Protein 2GX8 (pdb70)

Solvent-accessible surface area: 53024 Å² total; per-residue (Å²): 166,3,51,0,99,82,2,11,68,20,0,46,75,40,0,33,98,116,7,23,70,188,45,27,88,42,2,72,38,14,48,51,9,115,33,99,0,120,36,0,0,0,0,3,35,8,39,57,112,1,0,60,29,0,67,159,57,46,4,31,2,0,0,0,0,36,18,19,34,106,107,112,63,204,46,100,104,66,128,128,80,89,2,83,23,7,49,53,0,99,152,62,99,3,0,0,5,1,0,38,17,1,0,10,8,6,141,23,0,0,3,26,28,0,4,115,40,1,29,16,82,123,50,117,22,0,9,84,55,66,31,40,84,11,17,12,1,0,0,17,0,24,80,114,57,5,79,100,0,34,136,18,0,7,93,7,18,1,0,105,81,64,85,63,7,44,34,12,8,10,5,115,8,29,5,5,50,34,70,149,190,58,78,114,66,122,30,8,8,0,1,2,21,0,30,32,83,50,50,202,120,0,19,160,30,0,56,118,24,14,45,125,180,70,18,34,71,6,5,5,27,9,45,32,114,24,106,59,29,5,13,1,36,5,0,83,6,139,127,94,34,39,0,22,96,0,10,93,56,0,59,152,36,3,114,27,202,9,26,128,50,24,40,150,106,122,59,138,0,103,45,0,0,0,6,4,5,83,0,28,174,37,10,92,51,0,78,172,77,39,2,55,0,0,1,2,1,65,14,134,152,109,31,18,78,62,0,113,155,64,48,3,24,0,0,6,3,15,51,13,3,3,37,38,0,23,128,8,1,45,111,27,0,37,105,70,0,74,76,126,177,40,94,4,76,8,50,14,4,149,55,134,26,34,119,140,151,94,196,109,137,53,2,48,0,98,82,0,11,72,25,0,46,74,42,1,37,100,125,10,23,61,184,56,28,76,47,4,75,36,14,49,48,9,110,39,85,0,140,53,0,0,0,0,4,35,10,50,54,105,1,0,62,20,0,64,148,58,45,1,35,0,0,0,0,0,34,17,18,32,100,114,111,62,212,51,92,94,67,129,121,75,91,3,84,21,6,53,58,0,102,152,66,106,6,0,0,4,1,0,34,17,1,0,9,0,4,126,28,0,0,1,21,38,0,4,129,43,2,38,17,75,122,48,122,26,0,7,78,62,66,43,35,84,29,9,12,3,0,0,12,0,22,82,116,72,8,76,89,0,21,123,16,0,3,91,8,35,0,0,115,48,45,112,81,15,42,23,9,8,7,5,137,11,56,4,23,53,27,52,154,152,151,56,138,36,125,15,10,11,0,1,2,21,0,35,30,89,50,44,191,115,0,35,137,33,0,43,112,26,2,49,100,118,110,22,51,71,7,3,5,30,6,51,39,117,24,130,59,18,0,15,0,15,4,0,83,10,122,107,82,44,31,0,17,103,0,9,90,59,0,42,133,36,3,87,19,166,11,24,127,51,25,35,151,98,124,60,116,0,117,42,0,0,2,4,6,4,86,0,24,169,34,12,102,61,0,73,182,60,44,2,53,0,0,1,4,1,66,17,135,149,116,26,18,79,64,0,114,153,71,45,1,18,0,0,6,3,16,52,10,5,4,37,35,0,25,112,9,0,38,130,44,0,40,131,78,0,84,65,116,145,31,78,12,93,0,25,11,4,151,56,135,28,29,114,139,153,95,197,127,114,68,0,45,0,93,53,0,11,72,19,0,41,68,40,0,32,104,85,8,24,63,180,56,27,90,41,3,74,38,13,56,45,11,112,44,96,0,153,48,0,0,0,0,2,34,12,42,46,111,2,0,57,29,0,74,160,64,47,4,34,0,0,0,0,0,36,16,17,35,105,118,110,64,207,52,85,97,65,130,125,79,92,2,76,21,4,52,58,0,103,154,65,108,6,0,0,2,1,0,39,18,0,0,10,6,6,166,20,0,0,3,22,32,0,4,119,42,2,38,17,79,127,54,105,20,0,7,75,54,51,39,27,101,4,16,12,0,0,0,17,0,22,90,117,58,3,88,92,0,40,129,19,0,7,86,8,22,0,0,97,89,57,110,73,5,50,38,13,8,4,9,121,14,33,5,8,59,6,40,77,170,99,106,120,85,62,113,57,148,26,4,9,0,0,0,25,0,29,35,66,52,54,186,125,0,24,130,29,0,57,111,19,7,54,107,167,112,28,67,71,6,6,6,30,8,56,26,112,16,125,66,28,3,13,0,33,3,0,84,5,133,132,101,38,26,0,22,95,0,8,100,46,0,53,138,24,4,90,21,172,10,27,126,48,23,35,152,100,114,58,120,0,107,38,0,0,1,6,4,4,77,0,13,186,46,8,93,45,0,68,168,54,35,1,47,0,0,1,2,1,55,14,144,158,138,30,16,80,66,0,109,153,62,46,2,15,0,0,6,3,16,56,8,4,4,37,36,1,19,112,12,0,43,146,39,0,44,111,68,0,78,80,124,150,19,80,10,101,1,27,11,6,146,60,133,27,33,113,139,152,102,197

CATH classification: 3.30.70.120

Organism: Bacillus cereus (strain ATCC 14579 / DSM 31 / CCUG 7414 / JCM 2152 / NBRC 15305 / NCIMB 9373 / NCTC 2599 / NRRL B-3711) (NCBI:txid226900)

InterPro domains:
  IPR002678 DUF34/NIF3 [PF01784] (7-369)
  IPR002678 DUF34/NIF3 [PTHR13799] (5-371)
  IPR002678 DUF34/NIF3 [TIGR00486] (6-368)
  IPR015867 Nitrogen regulatory protein PII/ATP phosphoribosyltransferase, C-terminal [G3DSA:3.30.70.120] (133-242)
  IPR017221 DUF34/NIF3, bacteria [PIRSF037489] (7-372)
  IPR036069 DUF34/NIF3 superfamily [SSF102705] (6-372)

B-factor: mean 57.76, std 6.73, range [31.08, 95.23]

Secondary structure (DSSP, 8-state):
--BHHHHHHHHHHHS-GGGS-TT---EEEES-SSSB--EEEEESS--HHHHHHHHHHT--EEEESS-S--SPPS---TTSHHHHHHHHHHHTT-EEEE--HHHHHSTTSHHHHHHHHTT-EEEEEEEEEEEEEEEEEEEEE-HHHHHHHHHHHHHTTTT-BTTEEEEEEEEEEEEEEEE---EEEEEEEEEEEEEGGGHHHHHHHHHHHSSSSS--EEEEEEEEEEEEEEEEEEEEEEEEEEHHHHHHHHHHHTT-S--EEES-TTSEEEEEEEEEEE-GGGHHHHHHTT-SEEEEE---HHHHHHHHHHT-EEEE--GGGGGHHHHHHHHHHHHHHHHTT---EEEE-----------/-BPPBHHHHHHHHHHHS-GGGSPTT---EEEES-SSSB-SEEEEESS--HHHHHHHHHHT--EEEESS-S-SSPPS---TTSHHHHHHHHHHHTT-EEEE--HHHHHSTTSHHHHHHHHHT-EEEEEEEEEEEEEEEEEEEEEEGGGHHHHHHHHHHTT---BTTEEEEEEEEEEEEEEEE---EEEEEEEEEEEEEGGGHHHHHHHHHTT-SSSS--EEEEEEEEEEEEEEEEEEEEEEEEEEHHHHHHHHHHHTT-S--EEES-TTSEEEEEEEEEEE-GGGHHHHHHTT-SEEEEES--HHHHHHHHHHT-EEEE--GGGGGHHHHHHHHHHHHHHHHTTB--EEEE-----------/-BPPBHHHHHHHHTTTS-GGGS-TT---EEEES-SSSB-SEEEEESS--HHHHHHHHHHT--EEEESS-S--SPPS---TTSHHHHHHHHHHHTT-EEEE--HHHHHSTTSHHHHHHHHHT-EEEEEEEEEEEEEEEEEEEEE-HHHHHHHHHHHHHTTTT-BTTEEEEEEEEEEEEEEEE------EEEEEEEEEEEEEGGGHHHHHHHHHHHSS-SS--EEEEEEEEEEEEEEEEEEEEEEEEEEHHHHHHHHHHHHT-S--EEES-TTSEEEEEEEEEEE-GGGHHHHHHTT-SEEEEES--HHHHHHHHHHT-EEEE--GGGGGHHHHHHHHHHHHHHHHTTB--EEEE-----------

Sequence (1084 aa):
IPNGHEIISLFESMYPKHLAMEGDKIGLQIGALNKPVRHVLIALDVTEEVVDEAIQLGANVIIAHHPLIFNPLKAIHTDKAYGKIIEKCIKNDIAIYAAHTNVDVAKGGVNDLLAEALGLQNTEVLAPTYAEEMKKVVVFVPVTHAEEVRKALGDAGAGHIGNYSHCTFSSEGTGTFVPQQLERVEEVRIETIIPASLQRKVIKAMVTAHPYEEVAYDVYPLDNKGETLGLGKIGYLQEEMTLGQFAEHVKQSLDVKGARVVGKLDDKVRKVAVLGGDGNKYINQAKFKGADVYVTGDMYYYHVAHDAMMLGLNIVDPGHNVEKVMKQGVQKQLQEKVDAKKLNVHIHASQLHTDPFIFVSKIPNGHEIISLFESMYPKHLAMEGDKIGLQIGALNKPVRHVLIALDVTEEVVDEAIQLGANVIIAHHPLIFNPLKAIHTDKAYGKIIEKCIKNDIAIYAAHTNVDVAKGGVNDLLAEALGLQNTEVLAPTYAEEMKKVVVFVPVTHAEEVRKALGDAGAGHIGNYSHCTFSSEGTGTFVPQQLERVEEVRIETIIPASLQRKVIKAMVTAHPYEEVAYDVYPLDNKGETLGLGKIGYLQEEMTLGQFAEHVKQSLDVKGARVVGKLDDKVRKVAVLGGDGNKYINQAKFKGADVYVTGDMYYHVAHDAMMLGLNIVDPGHNVEKVMKQGVQKQLQEKVDAKKLNVHIHASQLHTDPFIFVSKIPNGHEIISLFESMYPKHLAMEGDKIGLQIGALNKPVRHVLIALDVTEEVVDEAIQLGANVIIAHHPLIFNPLKAIHTDKAYGKIIEKCIKNDIAIYAAHTNVDVAKGGVNDLLAEALGLQNTEVLAPTYAEEMKKVVVFVPVTHAEEVRKALGDAGAGHIGNYSHCTFSSEGTGTFVPQEGGQLERVEEVRIETIIPASLQRKVIKAMVTAHPYEEVAYDVYPLDNKGETLGLGKIGYLQEEMTLGQFAEHVKQSLDVKGARVVGKLDDKVRKVAVLGGDGNKYINQAKFKGADVYVTGDMYYHVAHDAMMLGLNIVDPGHNVEKVMKQGVQKQLQEKVDAKKLNVHIHASQLHTDPFIFV

Nearest PDB structures (foldseek):
  2gx8-assembly1_C-2  TM=9.560E-01  e=1.468E-71  Bacillus cereus ATCC 14579
  2gx8-assembly1_B  TM=9.735E-01  e=1.212E-69  Bacillus cereus ATCC 14579
  3lnl-assembly1_B  TM=8.698E-01  e=2.990E-38  Staphylococcus aureus subsp. aureus N315
  2nyd-assembly1_B-3  TM=8.593E-01  e=2.059E-35  Staphylococcus aureus subsp. aureus N315
  2nyd-assembly1_A-3  TM=8.831E-01  e=3.941E-31  Staphylococcus aureus subsp. aureus N315

Foldseek 3Di:
DDWLVVLVVLLCVQQPPVQDDDLFDFFWDDADGRDDFFEEEEEAAQALVSVVVCVVVVGQEYEYQDDLCGDPDPDQDCVDRSSVSVVVNVVVNRIYGYRYCSLQWGPLHLQNLLCVLLVFPPKDALDWDDWFWKKKKKWKAAPVQPVLLLVLLFVLPWQPDDPDTSDKDKDWDKDWDDVCVIDIDIIIIIMTMDTPVSVVSNVVSNCVSGPDVDIDMDIGTDPDTHDTIDFWIKGWDPDKDFLLVSLVSSCVSLVFPDKDKQDDSGDIATMEIEGAADDLVRLPSCVVVPGQEYEYEPHDDVSSVVSVVSNYMYIHRHNLSSLSNQVSSQVVSVVSCVVVVHNHHYHGDPDRDGPDDDD/DAFDFQVVLVVLLCVQLPPVQDDVLFDFFWDDADRRGTFFAEEEEADQFQVLLVVCLVVVGQEYEYADDLPNPPDPDQDCVDRSSVSRVSNHVSNRIYGYRYVSQQWGDLHLQVLLCVLLVFDPKDALFFDDWFWKKKKKWKAAPVCPVVLLCLLQVLFWADDPPDTSDKDKDWDWDWDDPCPTDIGTIIIIITMDGVVSVVVSVCSNLVSGDVNVIDMDIGTDPDIHGTIDGWMKGWDPDKDFQLVSLVSSCVSLVFDDKDKQDDRRHIFTIEIEGAADCLVRLVSCVVVPGQEYEYAPDDDVSSVVNVVSNYMYIYRHNQSSLSRQVSSQVSSVVSCVVVPHNHHYHGDPDRPGPDDDD/DAQDWQVVLVVLLCVQQPPVQDDDLFDFFWDAADGGGGFQEEEEEADQFQVLLVVCVVVVGQEYEYAHDLCRDPDPDQDCVDRSSVSNVSNHVVRHIYTYRYSSQQWTDLHLQNLLCVLLQFPPKDALDFDDWFWKKKKKWKAAPVLVVLLLVLLQVLFWQDADPDTSDKDKDKDKDWDQDDDCNDIDMDIIIIMMTMDGPVSVVSNVVSNCVSGPDVDTDMDIGTDPDTGRTIDFWMKGWHPDKDFQLVSLVSSCVSLVAPDKDKQDDRGHIFTMEIEGAADDLPRLVSCVVVPGQEYEYADHDPVSSVVNVVSNYMYIHRHNQSSLSRQVSSQVVSVVSCVVVVHNHHYYRDPDRDGPDDDD

Radius of gyration: 35.34 Å; Cα contacts (8 Å, |Δi|>4): 2425; chains: 3; bounding box: 93×85×85 Å

Structure (mmCIF, N/CA/C/O backbone):
data_2GX8
#
_entry.id   2GX8
#
_cell.length_a   95.036
_cell.length_b   95.036
_cell.length_c   260.732
_cell.angle_alpha   90.00
_cell.angle_beta   90.00
_cell.angle_gamma   120.00
#
_symmetry.space_group_name_H-M   'P 32 2 1'
#
loop_
_entity.id
_entity.type
_entity.pdbx_description
1 polymer 'NIF3-related protein'
2 non-polymer 'ZINC ION'
3 non-polymer '4-(2-HYDROXYETHYL)-1-PIPERAZINE ETHANESULFONIC ACID'
4 non-polymer 2-AMINO-2-HYDROXYMETHYL-PROPANE-1,3-DIOL
5 water water
#
loop_
_atom_site.group_PDB
_atom_site.id
_atom_site.type_symbol
_atom_site.label_atom_id
_atom_site.label_alt_id
_atom_site.label_comp_id
_atom_site.label_asym_id
_atom_site.label_entity_id
_atom_site.label_seq_id
_atom_site.pdbx_PDB_ins_code
_atom_site.Cartn_x
_atom_site.Cartn_y
_atom_site.Cartn_z
_atom_site.occupancy
_atom_site.B_iso_or_equiv
_atom_site.auth_seq_id
_atom_site.auth_comp_id
_atom_site.auth_asym_id
_atom_site.auth_atom_id
_atom_site.pdbx_PDB_model_num
ATOM 1 N N . ILE A 1 28 ? 36.950 10.005 -0.661 1.00 61.20 4 ILE A N 1
ATOM 2 C CA . ILE A 1 28 ? 36.765 10.648 0.680 1.00 62.13 4 ILE A CA 1
ATOM 3 C C . ILE A 1 28 ? 35.415 10.223 1.274 1.00 61.29 4 ILE A C 1
ATOM 4 O O . ILE A 1 28 ? 34.364 10.703 0.848 1.00 61.51 4 ILE A O 1
ATOM 9 N N . PRO A 1 29 ? 35.447 9.320 2.268 1.00 60.85 5 PRO A N 1
ATOM 10 C CA . PRO A 1 29 ? 34.251 8.754 2.913 1.00 60.57 5 PRO A CA 1
ATOM 11 C C . PRO A 1 29 ? 33.625 9.544 4.077 1.00 59.71 5 PRO A C 1
ATOM 12 O O . PRO A 1 29 ? 34.196 10.533 4.557 1.00 58.67 5 PRO A O 1
ATOM 16 N N . ASN A 1 30 ? 32.444 9.067 4.485 1.00 59.41 6 ASN A N 1
ATOM 17 C CA . ASN A 1 30 ? 31.654 9.534 5.628 1.00 59.43 6 ASN A CA 1
ATOM 18 C C . ASN A 1 30 ? 32.104 8.880 6.879 1.00 58.82 6 ASN A C 1
ATOM 19 O O . ASN A 1 30 ? 32.752 7.845 6.835 1.00 59.01 6 ASN A O 1
ATOM 24 N N . GLY A 1 31 ? 31.673 9.431 8.004 1.00 58.56 7 GLY A N 1
ATOM 25 C CA . GLY A 1 31 ? 31.923 8.798 9.285 1.00 57.99 7 GLY A CA 1
ATOM 26 C C . GLY A 1 31 ? 31.092 7.527 9.301 1.00 58.35 7 GLY A C 1
ATOM 27 O O . GLY A 1 31 ? 31.555 6.484 9.791 1.00 58.37 7 GLY A O 1
ATOM 28 N N . HIS A 1 32 ? 29.877 7.613 8.739 1.00 57.67 8 HIS A N 1
ATOM 29 C CA . HIS A 1 32 ? 28.973 6.476 8.663 1.00 57.93 8 HIS A CA 1
ATOM 30 C C . HIS A 1 32 ? 29.591 5.252 8.004 1.00 59.16 8 HIS A C 1
ATOM 31 O O . HIS A 1 32 ? 29.487 4.152 8.563 1.00 58.97 8 HIS A O 1
ATOM 38 N N . GLU A 1 33 ? 30.235 5.427 6.841 1.00 59.35 9 GLU A N 1
ATOM 39 C CA . GLU A 1 33 ? 30.870 4.277 6.199 1.00 59.56 9 GLU A CA 1
ATOM 40 C C . GLU A 1 33 ? 32.029 3.729 7.023 1.00 59.14 9 GLU A C 1
ATOM 41 O O . GLU A 1 33 ? 32.102 2.528 7.201 1.00 59.90 9 GLU A O 1
ATOM 47 N N . ILE A 1 34 ? 32.871 4.596 7.590 1.00 59.18 10 ILE A N 1
ATOM 48 C CA . ILE A 1 34 ? 33.968 4.150 8.468 1.00 58.32 10 ILE A CA 1
ATOM 49 C C . ILE A 1 34 ? 33.437 3.463 9.742 1.00 58.16 10 ILE A C 1
ATOM 50 O O . ILE A 1 34 ? 33.991 2.470 10.199 1.00 58.03 10 ILE A O 1
ATOM 55 N N . ILE A 1 35 ? 32.370 3.984 10.329 1.00 57.42 11 ILE A N 1
ATOM 56 C CA . ILE A 1 35 ? 31.820 3.329 11.518 1.00 57.18 11 ILE A CA 1
ATOM 57 C C . ILE A 1 35 ? 31.077 2.022 11.211 1.00 56.64 11 ILE A C 1
ATOM 58 O O . ILE A 1 35 ? 31.038 1.106 12.028 1.00 56.46 11 ILE A O 1
ATOM 63 N N . SER A 1 36 ? 30.603 1.896 9.984 1.00 56.04 12 SER A N 1
ATOM 64 C CA . SER A 1 36 ? 29.969 0.677 9.553 1.00 56.57 12 SER A CA 1
ATOM 65 C C . SER A 1 36 ? 30.988 -0.460 9.478 1.00 56.68 12 SER A C 1
ATOM 66 O O . SER A 1 36 ? 30.681 -1.612 9.812 1.00 58.16 12 SER A O 1
ATOM 69 N N . LEU A 1 37 ? 32.190 -0.127 9.019 1.00 56.04 13 LEU A N 1
ATOM 70 C CA . LEU A 1 37 ? 33.279 -1.083 8.892 1.00 55.76 13 LEU A CA 1
ATOM 71 C C . LEU A 1 37 ? 33.782 -1.477 10.255 1.00 55.96 13 LEU A C 1
ATOM 72 O O . LEU A 1 37 ? 34.128 -2.629 10.479 1.00 56.49 13 LEU A O 1
ATOM 77 N N . PHE A 1 38 ? 33.827 -0.506 11.165 1.00 55.69 14 PHE A N 1
ATOM 78 C CA . PHE A 1 38 ? 34.235 -0.763 12.529 1.00 54.15 14 PHE A CA 1
ATOM 79 C C . PHE A 1 38 ? 33.263 -1.708 13.207 1.00 54.68 14 PHE A C 1
ATOM 80 O O . PHE A 1 38 ? 33.682 -2.623 13.920 1.00 54.45 14 PHE A O 1
ATOM 88 N N . GLU A 1 39 ? 31.968 -1.478 12.987 1.00 54.87 15 GLU A N 1
ATOM 89 C CA . GLU A 1 39 ? 30.925 -2.290 13.610 1.00 55.97 15 GLU A CA 1
ATOM 90 C C . GLU A 1 39 ? 30.823 -3.699 13.069 1.00 57.13 15 GLU A C 1
ATOM 91 O O . GLU A 1 39 ? 30.397 -4.589 13.796 1.00 58.27 15 GLU A O 1
ATOM 97 N N . SER A 1 40 ? 31.211 -3.926 11.812 1.00 57.66 16 SER A N 1
ATOM 98 C CA . SER A 1 40 ? 31.199 -5.285 11.299 1.00 57.59 16 SER A CA 1
ATOM 99 C C . SER A 1 40 ? 32.208 -6.119 12.125 1.00 57.44 16 SER A C 1
ATOM 100 O O . SER A 1 40 ? 32.045 -7.329 12.257 1.00 57.52 16 SER A O 1
ATOM 103 N N . MET A 1 41 ? 33.229 -5.461 12.682 1.00 55.90 17 MET A N 1
ATOM 104 C CA . MET A 1 41 ? 34.228 -6.115 13.541 1.00 56.76 17 MET A CA 1
ATOM 105 C C . MET A 1 41 ? 33.837 -6.082 15.017 1.00 57.42 17 MET A C 1
ATOM 106 O O . MET A 1 41 ? 34.162 -7.018 15.760 1.00 57.78 17 MET A O 1
ATOM 111 N N . TYR A 1 42 ? 33.182 -4.990 15.438 1.00 57.47 18 TYR A N 1
ATOM 112 C CA . TYR A 1 42 ? 32.722 -4.792 16.836 1.00 56.84 18 TYR A CA 1
ATOM 113 C C . TYR A 1 42 ? 31.222 -4.474 16.970 1.00 57.24 18 TYR A C 1
ATOM 114 O O . TYR A 1 42 ? 30.871 -3.362 17.378 1.00 57.19 18 TYR A O 1
ATOM 123 N N . PRO A 1 43 ? 30.341 -5.459 16.670 1.00 56.99 19 PRO A N 1
ATOM 124 C CA . PRO A 1 43 ? 28.875 -5.253 16.654 1.00 57.59 19 PRO A CA 1
ATOM 125 C C . PRO A 1 43 ? 28.300 -4.671 17.962 1.00 59.18 19 PRO A C 1
ATOM 126 O O . PRO A 1 43 ? 28.836 -4.950 19.048 1.00 59.35 19 PRO A O 1
ATOM 130 N N . LYS A 1 44 ? 27.223 -3.883 17.858 1.00 60.05 20 LYS A N 1
ATOM 131 C CA . LYS A 1 44 ? 26.659 -3.217 19.037 1.00 61.26 20 LYS A CA 1
ATOM 132 C C . LYS A 1 44 ? 25.961 -4.162 20.002 1.00 60.31 20 LYS A C 1
ATOM 133 O O . LYS A 1 44 ? 25.971 -3.919 21.198 1.00 60.04 20 LYS A O 1
ATOM 139 N N . HIS A 1 45 ? 25.418 -5.258 19.490 1.00 60.24 21 HIS A N 1
ATOM 140 C CA . HIS A 1 45 ? 24.734 -6.256 20.320 1.00 60.94 21 HIS A CA 1
ATOM 141 C C . HIS A 1 45 ? 25.652 -7.018 21.286 1.00 60.29 21 HIS A C 1
ATOM 142 O O . HIS A 1 45 ? 25.157 -7.705 22.187 1.00 59.77 21 HIS A O 1
ATOM 149 N N . LEU A 1 46 ? 26.971 -6.945 21.060 1.00 59.38 22 LEU A N 1
ATOM 150 C CA . LEU A 1 46 ? 27.966 -7.614 21.936 1.00 58.53 22 LEU A CA 1
ATOM 151 C C . LEU A 1 46 ? 28.064 -6.979 23.319 1.00 58.89 22 LEU A C 1
ATOM 152 O O . LEU A 1 46 ? 28.339 -7.672 24.301 1.00 57.08 22 LEU A O 1
ATOM 157 N N . ALA A 1 47 ? 27.796 -5.670 23.371 1.00 60.44 23 ALA A N 1
ATOM 158 C CA . ALA A 1 47 ? 27.831 -4.852 24.596 1.00 61.62 23 ALA A CA 1
ATOM 159 C C . ALA A 1 47 ? 26.890 -5.330 25.718 1.00 62.29 23 ALA A C 1
ATOM 160 O O . ALA A 1 47 ? 25.829 -5.907 25.457 1.00 61.70 23 ALA A O 1
ATOM 162 N N . MET A 1 48 ? 27.306 -5.090 26.962 1.00 63.65 24 MET A N 1
ATOM 163 C CA . MET A 1 48 ? 26.570 -5.509 28.146 1.00 66.10 24 MET A CA 1
ATOM 164 C C . MET A 1 48 ? 25.346 -4.625 28.396 1.00 67.20 24 MET A C 1
ATOM 165 O O . MET A 1 48 ? 25.151 -3.587 27.738 1.00 66.75 24 MET A O 1
ATOM 170 N N . GLU A 1 49 ? 24.559 -5.049 29.386 1.00 68.89 25 GLU A N 1
ATOM 171 C CA . GLU A 1 49 ? 23.287 -4.431 29.798 1.00 70.89 25 GLU A CA 1
ATOM 172 C C . GLU A 1 49 ? 23.124 -2.908 29.655 1.00 70.84 25 GLU A C 1
ATOM 173 O O . GLU A 1 49 ? 22.403 -2.437 28.766 1.00 72.20 25 GLU A O 1
ATOM 179 N N . GLY A 1 50 ? 23.773 -2.143 30.527 1.00 69.77 26 GLY A N 1
ATOM 180 C CA . GLY A 1 50 ? 23.610 -0.704 30.494 1.00 68.76 26 GLY A CA 1
ATOM 181 C C . GLY A 1 50 ? 24.838 -0.002 29.982 1.00 69.04 26 GLY A C 1
ATOM 182 O O . GLY A 1 50 ? 25.270 0.996 30.563 1.00 69.75 26 GLY A O 1
ATOM 183 N N . ASP A 1 51 ? 25.408 -0.510 28.895 1.00 67.47 27 ASP A N 1
ATOM 184 C CA . ASP A 1 51 ? 26.606 0.110 28.372 1.00 67.08 27 ASP A CA 1
ATOM 185 C C . ASP A 1 51 ? 26.214 1.327 27.523 1.00 66.38 27 ASP A C 1
ATOM 186 O O . ASP A 1 51 ? 25.111 1.369 26.953 1.00 64.44 27 ASP A O 1
ATOM 191 N N . LYS A 1 52 ? 27.119 2.312 27.474 1.00 64.31 28 LYS A N 1
ATOM 192 C CA . LYS A 1 52 ? 26.874 3.564 26.759 1.00 63.84 28 LYS A CA 1
ATOM 193 C C . LYS A 1 52 ? 27.799 3.608 25.566 1.00 63.30 28 LYS A C 1
ATOM 194 O O . LYS A 1 52 ? 28.953 3.999 25.679 1.00 62.70 28 LYS A O 1
ATOM 200 N N . ILE A 1 53 ? 27.285 3.171 24.425 1.00 62.91 29 ILE A N 1
ATOM 201 C CA . ILE A 1 53 ? 28.066 3.089 23.204 1.00 62.14 29 ILE A CA 1
ATOM 202 C C . ILE A 1 53 ? 27.449 3.870 22.051 1.00 60.49 29 ILE A C 1
ATOM 203 O O . ILE A 1 53 ? 26.362 4.433 22.183 1.00 59.17 29 ILE A O 1
ATOM 208 N N . GLY A 1 54 ? 28.159 3.892 20.924 1.00 57.90 30 GLY A N 1
ATOM 209 C CA . GLY A 1 54 ? 27.682 4.597 19.760 1.00 55.70 30 GLY A CA 1
ATOM 210 C C . GLY A 1 54 ? 28.147 6.023 19.729 1.00 55.79 30 GLY A C 1
ATOM 211 O O . GLY A 1 54 ? 29.042 6.413 20.494 1.00 53.86 30 GLY A O 1
ATOM 212 N N . LEU A 1 55 ? 27.534 6.801 18.842 1.00 56.78 31 LEU A N 1
ATOM 213 C CA . LEU A 1 55 ? 27.895 8.204 18.651 1.00 58.66 31 LEU A CA 1
ATOM 214 C C . LEU A 1 55 ? 27.519 9.030 19.863 1.00 59.07 31 LEU A C 1
ATOM 215 O O . LEU A 1 55 ? 26.336 9.213 20.155 1.00 58.24 31 LEU A O 1
ATOM 220 N N . GLN A 1 56 ? 28.513 9.577 20.542 1.00 59.30 32 GLN A N 1
ATOM 221 C CA . GLN A 1 56 ? 28.205 10.341 21.727 1.00 61.20 32 GLN A CA 1
ATOM 222 C C . GLN A 1 56 ? 28.078 11.837 21.537 1.00 60.84 32 GLN A C 1
ATOM 223 O O . GLN A 1 56 ? 27.190 12.465 22.124 1.00 63.39 32 GLN A O 1
ATOM 229 N N . ILE A 1 57 ? 28.924 12.394 20.694 1.00 59.05 33 ILE A N 1
ATOM 230 C CA . ILE A 1 57 ? 28.928 13.832 20.421 1.00 58.15 33 ILE A CA 1
ATOM 231 C C . ILE A 1 57 ? 29.182 14.024 18.937 1.00 57.31 33 ILE A C 1
ATOM 232 O O . ILE A 1 57 ? 29.959 13.286 18.381 1.00 57.31 33 ILE A O 1
ATOM 237 N N . GLY A 1 58 ? 28.495 14.964 18.291 1.00 56.05 34 GLY A N 1
ATOM 238 C CA . GLY A 1 58 ? 28.745 15.241 16.895 1.00 56.15 34 GLY A CA 1
ATOM 239 C C . GLY A 1 58 ? 27.850 14.542 15.914 1.00 57.51 34 GLY A C 1
ATOM 240 O O . GLY A 1 58 ? 26.815 13.991 16.285 1.00 58.44 34 GLY A O 1
ATOM 241 N N . ALA A 1 59 ? 28.269 14.576 14.651 1.00 57.68 35 ALA A N 1
ATOM 242 C CA . ALA A 1 59 ? 27.534 14.022 13.521 1.00 56.41 35 ALA A CA 1
ATOM 243 C C . ALA A 1 59 ? 28.452 13.150 12.684 1.00 57.66 35 ALA A C 1
ATOM 244 O O . ALA A 1 59 ? 29.650 13.363 12.670 1.00 57.87 35 ALA A O 1
ATOM 246 N N . LEU A 1 60 ? 27.909 12.159 11.981 1.00 58.63 36 LEU A N 1
ATOM 247 C CA . LEU A 1 60 ? 28.762 11.298 11.167 1.00 59.24 36 LEU A CA 1
ATOM 248 C C . LEU A 1 60 ? 28.608 11.476 9.660 1.00 59.90 36 LEU A C 1
ATOM 249 O O . LEU A 1 60 ? 29.360 10.896 8.884 1.00 60.25 36 LEU A O 1
ATOM 254 N N . ASN A 1 61 ? 27.631 12.276 9.251 1.00 60.70 37 ASN A N 1
ATOM 255 C CA . ASN A 1 61 ? 27.421 12.577 7.845 1.00 61.14 37 ASN A CA 1
ATOM 256 C C . ASN A 1 61 ? 28.254 13.793 7.425 1.00 61.25 37 ASN A C 1
ATOM 257 O O . ASN A 1 61 ? 27.740 14.833 6.999 1.00 61.50 37 ASN A O 1
ATOM 262 N N . LYS A 1 62 ? 29.564 13.624 7.558 1.00 60.81 38 LYS A N 1
ATOM 263 C CA . LYS A 1 62 ? 30.551 14.654 7.306 1.00 60.58 38 LYS A CA 1
ATOM 264 C C . LYS A 1 62 ? 31.708 13.913 6.661 1.00 60.36 38 LYS A C 1
ATOM 265 O O . LYS A 1 62 ? 31.952 12.740 6.990 1.00 59.94 38 LYS A O 1
ATOM 271 N N . PRO A 1 63 ? 32.388 14.554 5.693 1.00 60.14 39 PRO A N 1
ATOM 272 C CA . PRO A 1 63 ? 33.563 13.916 5.091 1.00 59.35 39 PRO A CA 1
ATOM 273 C C . PRO A 1 63 ? 34.597 13.686 6.194 1.00 59.28 39 PRO A C 1
ATOM 274 O O . PRO A 1 63 ? 34.733 14.539 7.091 1.00 59.02 39 PRO A O 1
ATOM 278 N N . VAL A 1 64 ? 35.267 12.530 6.173 1.00 58.49 40 VAL A N 1
ATOM 279 C CA . VAL A 1 64 ? 36.267 12.197 7.200 1.00 58.16 40 VAL A CA 1
ATOM 280 C C . VAL A 1 64 ? 37.584 11.712 6.620 1.00 58.99 40 VAL A C 1
ATOM 281 O O . VAL A 1 64 ? 37.632 10.710 5.933 1.00 59.18 40 VAL A O 1
ATOM 285 N N . ARG A 1 65 ? 38.655 12.430 6.918 1.00 59.79 41 ARG A N 1
ATOM 286 C CA . ARG A 1 65 ? 39.970 12.092 6.404 1.00 60.41 41 ARG A CA 1
ATOM 287 C C . ARG A 1 65 ? 40.848 11.358 7.433 1.00 59.46 41 ARG A C 1
ATOM 288 O O . ARG A 1 65 ? 41.625 10.486 7.061 1.00 59.83 41 ARG A O 1
ATOM 296 N N . HIS A 1 66 ? 40.701 11.685 8.717 1.00 58.76 42 HIS A N 1
ATOM 297 C CA . HIS A 1 66 ? 41.530 11.079 9.760 1.00 57.67 42 HIS A CA 1
ATOM 298 C C . HIS A 1 66 ? 40.723 10.618 10.944 1.00 57.10 42 HIS A C 1
ATOM 299 O O . HIS A 1 66 ? 39.792 11.305 11.397 1.00 57.32 42 HIS A O 1
ATOM 306 N N . VAL A 1 67 ? 41.095 9.463 11.477 1.00 55.90 43 VAL A N 1
ATOM 307 C CA . VAL A 1 67 ? 40.371 8.913 12.627 1.00 54.65 43 VAL A CA 1
ATOM 308 C C . VAL A 1 67 ? 41.373 8.630 13.730 1.00 53.79 43 VAL A C 1
ATOM 309 O O . VAL A 1 67 ? 42.449 8.091 13.466 1.00 53.94 43 VAL A O 1
ATOM 313 N N . LEU A 1 68 ? 41.012 9.008 14.956 1.00 52.78 44 LEU A N 1
ATOM 314 C CA . LEU A 1 68 ? 41.858 8.803 16.120 1.00 51.89 44 LEU A CA 1
ATOM 315 C C . LEU A 1 68 ? 41.260 7.741 17.043 1.00 53.04 44 LEU A C 1
ATOM 316 O O . LEU A 1 68 ? 40.086 7.826 17.406 1.00 53.38 44 LEU A O 1
ATOM 321 N N . ILE A 1 69 ? 42.043 6.715 17.385 1.00 54.08 45 ILE A N 1
ATOM 322 C CA . ILE A 1 69 ? 41.563 5.677 18.316 1.00 52.96 45 ILE A CA 1
ATOM 323 C C . ILE A 1 69 ? 42.144 6.019 19.670 1.00 53.80 45 ILE A C 1
ATOM 324 O O . ILE A 1 69 ? 43.365 6.271 19.805 1.00 53.81 45 ILE A O 1
ATOM 329 N N . ALA A 1 70 ? 41.289 6.002 20.679 1.00 51.77 46 ALA A N 1
ATOM 330 C CA . ALA A 1 70 ? 41.715 6.358 22.022 1.00 52.32 46 ALA A CA 1
ATOM 331 C C . ALA A 1 70 ? 41.123 5.422 23.066 1.00 51.55 46 ALA A C 1
ATOM 332 O O . ALA A 1 70 ? 40.234 4.637 22.785 1.00 49.81 46 ALA A O 1
ATOM 334 N N . LEU A 1 71 ? 41.679 5.490 24.262 1.00 52.33 47 LEU A N 1
ATOM 335 C CA . LEU A 1 71 ? 41.159 4.754 25.396 1.00 52.20 47 LEU A CA 1
ATOM 336 C C . LEU A 1 71 ? 40.226 5.747 26.113 1.00 52.05 47 LEU A C 1
ATOM 337 O O . LEU A 1 71 ? 39.006 5.584 26.078 1.00 51.78 47 LEU A O 1
ATOM 342 N N . ASP A 1 72 ? 40.799 6.800 26.695 1.00 52.13 48 ASP A N 1
ATOM 343 C CA . ASP A 1 72 ? 40.056 7.847 27.378 1.00 53.05 48 ASP A CA 1
ATOM 344 C C . ASP A 1 72 ? 40.158 9.116 26.564 1.00 54.44 48 ASP A C 1
ATOM 345 O O . ASP A 1 72 ? 41.266 9.478 26.113 1.00 56.24 48 ASP A O 1
ATOM 350 N N . VAL A 1 73 ? 39.046 9.821 26.419 1.00 54.90 49 VAL A N 1
ATOM 351 C CA . VAL A 1 73 ? 39.003 11.094 25.704 1.00 55.99 49 VAL A CA 1
ATOM 352 C C . VAL A 1 73 ? 39.322 12.199 26.713 1.00 56.81 49 VAL A C 1
ATOM 353 O O . VAL A 1 73 ? 38.434 12.742 27.361 1.00 56.76 49 VAL A O 1
ATOM 357 N N . THR A 1 74 ? 40.606 12.486 26.884 1.00 56.34 50 THR A N 1
ATOM 358 C CA . THR A 1 74 ? 41.052 13.524 27.793 1.00 56.44 50 THR A CA 1
ATOM 359 C C . THR A 1 74 ? 41.203 14.782 26.951 1.00 57.10 50 THR A C 1
ATOM 360 O O . THR A 1 74 ? 41.207 14.685 25.730 1.00 57.21 50 THR A O 1
ATOM 364 N N . GLU A 1 75 ? 41.359 15.950 27.569 1.00 58.41 51 GLU A N 1
ATOM 365 C CA . GLU A 1 75 ? 41.504 17.180 26.778 1.00 60.48 51 GLU A CA 1
ATOM 366 C C . GLU A 1 75 ? 42.764 17.107 25.913 1.00 59.50 51 GLU A C 1
ATOM 367 O O . GLU A 1 75 ? 42.804 17.700 24.845 1.00 61.24 51 GLU A O 1
ATOM 373 N N . GLU A 1 76 ? 43.765 16.350 26.356 1.00 58.11 52 GLU A N 1
ATOM 374 C CA . GLU A 1 76 ? 45.013 16.202 25.606 1.00 57.94 52 GLU A CA 1
ATOM 375 C C . GLU A 1 76 ? 44.788 15.365 24.349 1.00 57.08 52 GLU A C 1
ATOM 376 O O . GLU A 1 76 ? 45.386 15.623 23.298 1.00 56.79 52 GLU A O 1
ATOM 382 N N . VAL A 1 77 ? 43.957 14.338 24.480 1.00 55.92 53 VAL A N 1
ATOM 383 C CA . VAL A 1 77 ? 43.611 13.478 23.357 1.00 55.06 53 VAL A CA 1
ATOM 384 C C . VAL A 1 77 ? 42.802 14.279 22.347 1.00 55.69 53 VAL A C 1
ATOM 385 O O . VAL A 1 77 ? 42.956 14.087 21.157 1.00 56.04 53 VAL A O 1
ATOM 389 N N . VAL A 1 78 ? 41.937 15.179 22.812 1.00 56.54 54 VAL A N 1
ATOM 390 C CA . VAL A 1 78 ? 41.183 15.999 21.862 1.00 55.80 54 VAL A CA 1
ATOM 391 C C . VAL A 1 78 ? 42.169 16.936 21.120 1.00 56.58 54 VAL A C 1
ATOM 392 O O . VAL A 1 78 ? 42.040 17.155 19.911 1.00 56.67 54 VAL A O 1
ATOM 396 N N . ASP A 1 79 ? 43.158 17.472 21.833 1.00 56.17 55 ASP A N 1
ATOM 397 C CA . ASP A 1 79 ? 44.145 18.330 21.171 1.00 57.82 55 ASP A CA 1
ATOM 398 C C . ASP A 1 79 ? 44.958 17.585 20.112 1.00 57.55 55 ASP A C 1
ATOM 399 O O . ASP A 1 79 ? 45.331 18.150 19.074 1.00 57.11 55 ASP A O 1
ATOM 404 N N . GLU A 1 80 ? 45.247 16.318 20.392 1.00 57.81 56 GLU A N 1
ATOM 405 C CA . GLU A 1 80 ? 46.033 15.489 19.482 1.00 57.20 56 GLU A CA 1
ATOM 406 C C . GLU A 1 80 ? 45.193 15.333 18.210 1.00 56.64 56 GLU A C 1
ATOM 407 O O . GLU A 1 80 ? 45.691 15.565 17.113 1.00 56.08 56 GLU A O 1
ATOM 413 N N . ALA A 1 81 ? 43.907 15.009 18.373 1.00 55.39 57 ALA A N 1
ATOM 414 C CA . ALA A 1 81 ? 42.976 14.897 17.248 1.00 55.06 57 ALA A CA 1
ATOM 415 C C . ALA A 1 81 ? 42.974 16.160 16.378 1.00 55.50 57 ALA A C 1
ATOM 416 O O . ALA A 1 81 ? 43.078 16.078 15.145 1.00 54.99 57 ALA A O 1
ATOM 418 N N . ILE A 1 82 ? 42.853 17.322 17.020 1.00 56.17 58 ILE A N 1
ATOM 419 C CA . ILE A 1 82 ? 42.871 18.609 16.314 1.00 56.64 58 ILE A CA 1
ATOM 420 C C . ILE A 1 82 ? 44.168 18.794 15.546 1.00 57.23 58 ILE A C 1
ATOM 421 O O . ILE A 1 82 ? 44.179 19.271 14.404 1.00 58.75 58 ILE A O 1
ATOM 426 N N . GLN A 1 83 ? 45.267 18.398 16.177 1.00 56.97 59 GLN A N 1
ATOM 427 C CA . GLN A 1 83 ? 46.594 18.527 15.594 1.00 55.53 59 GLN A CA 1
ATOM 428 C C . GLN A 1 83 ? 46.740 17.547 14.415 1.00 55.25 59 GLN A C 1
ATOM 429 O O . GLN A 1 83 ? 47.418 17.845 13.439 1.00 54.35 59 GLN A O 1
ATOM 435 N N . LEU A 1 84 ? 46.087 16.381 14.509 1.00 55.09 60 LEU A N 1
ATOM 436 C CA . LEU A 1 84 ? 46.119 15.387 13.445 1.00 54.44 60 LEU A CA 1
ATOM 437 C C . LEU A 1 84 ? 45.197 15.751 12.301 1.00 54.47 60 LEU A C 1
ATOM 438 O O . LEU A 1 84 ? 45.417 15.323 11.176 1.00 54.01 60 LEU A O 1
ATOM 443 N N . GLY A 1 85 ? 44.157 16.532 12.597 1.00 55.62 61 GLY A N 1
ATOM 444 C CA . GLY A 1 85 ? 43.126 16.861 11.603 1.00 56.21 61 GLY A CA 1
ATOM 445 C C . GLY A 1 85 ? 42.072 15.750 11.583 1.00 56.72 61 GLY A C 1
ATOM 446 O O . GLY A 1 85 ? 41.373 15.526 10.574 1.00 57.64 61 GLY A O 1
ATOM 447 N N . ALA A 1 86 ? 41.969 15.043 12.703 1.00 55.45 62 ALA A N 1
ATOM 448 C CA . ALA A 1 86 ? 41.032 13.966 12.850 1.00 53.71 62 ALA A CA 1
ATOM 449 C C . ALA A 1 86 ? 39.712 14.546 13.317 1.00 55.15 62 ALA A C 1
ATOM 450 O O . ALA A 1 86 ? 39.694 15.393 14.214 1.00 56.01 62 ALA A O 1
ATOM 452 N N . ASN A 1 87 ? 38.600 14.127 12.712 1.00 54.14 63 ASN A N 1
ATOM 453 C CA . ASN A 1 87 ? 37.310 14.653 13.143 1.00 53.47 63 ASN A CA 1
ATOM 454 C C . ASN A 1 87 ? 36.389 13.598 13.714 1.00 53.26 63 ASN A C 1
ATOM 455 O O . ASN A 1 87 ? 35.203 13.844 13.908 1.00 53.45 63 ASN A O 1
ATOM 460 N N . VAL A 1 88 ? 36.963 12.421 13.967 1.00 53.45 64 VAL A N 1
ATOM 461 C CA . VAL A 1 88 ? 36.292 11.318 14.667 1.00 53.16 64 VAL A CA 1
ATOM 462 C C . VAL A 1 88 ? 37.278 10.691 15.653 1.00 53.66 64 VAL A C 1
ATOM 463 O O . VAL A 1 88 ? 38.460 10.434 15.338 1.00 51.51 64 VAL A O 1
ATOM 467 N N . ILE A 1 89 ? 36.793 10.474 16.868 1.00 54.85 65 ILE A N 1
ATOM 468 C CA . ILE A 1 89 ? 37.586 9.795 17.873 1.00 55.57 65 ILE A CA 1
ATOM 469 C C . ILE A 1 89 ? 36.736 8.629 18.286 1.00 55.11 65 ILE A C 1
ATOM 470 O O . ILE A 1 89 ? 35.585 8.806 18.696 1.00 56.22 65 ILE A O 1
ATOM 475 N N . ILE A 1 90 ? 37.292 7.440 18.139 1.00 55.04 66 ILE A N 1
ATOM 476 C CA . ILE A 1 90 ? 36.633 6.221 18.584 1.00 55.30 66 ILE A CA 1
ATOM 477 C C . ILE A 1 90 ? 37.339 5.922 19.883 1.00 55.62 66 ILE A C 1
ATOM 478 O O . ILE A 1 90 ? 38.571 5.767 19.886 1.00 54.67 66 ILE A O 1
ATOM 483 N N . ALA A 1 91 ? 36.598 5.893 20.988 1.00 53.40 67 ALA A N 1
ATOM 484 C CA . ALA A 1 91 ? 37.222 5.653 22.278 1.00 52.80 67 ALA A CA 1
ATOM 485 C C . ALA A 1 91 ? 36.699 4.433 22.978 1.00 53.37 67 ALA A C 1
ATOM 486 O O . ALA A 1 91 ? 35.512 4.106 22.863 1.00 50.90 67 ALA A O 1
ATOM 488 N N . HIS A 1 92 ? 37.571 3.754 23.721 1.00 52.58 68 HIS A N 1
ATOM 489 C CA . HIS A 1 92 ? 37.105 2.586 24.458 1.00 53.00 68 HIS A CA 1
ATOM 490 C C . HIS A 1 92 ? 36.273 3.019 25.664 1.00 53.86 68 HIS A C 1
ATOM 491 O O . HIS A 1 92 ? 35.254 2.420 25.958 1.00 54.95 68 HIS A O 1
ATOM 498 N N . HIS A 1 93 ? 36.680 4.092 26.338 1.00 53.76 69 HIS A N 1
ATOM 499 C CA . HIS A 1 93 ? 35.886 4.606 27.441 1.00 53.90 69 HIS A CA 1
ATOM 500 C C . HIS A 1 93 ? 34.892 5.692 27.040 1.00 54.09 69 HIS A C 1
ATOM 501 O O . HIS A 1 93 ? 35.289 6.724 26.533 1.00 53.78 69 HIS A O 1
ATOM 508 N N . PRO A 1 94 ? 33.587 5.480 27.308 1.00 55.41 70 PRO A N 1
ATOM 509 C CA . PRO A 1 94 ? 32.578 6.486 26.901 1.00 54.87 70 PRO A CA 1
ATOM 510 C C . PRO A 1 94 ? 32.889 7.819 27.532 1.00 54.72 70 PRO A C 1
ATOM 511 O O . PRO A 1 94 ? 33.154 7.857 28.732 1.00 53.91 70 PRO A O 1
ATOM 515 N N . LEU A 1 95 ? 32.930 8.885 26.730 1.00 55.98 71 LEU A N 1
ATOM 516 C CA . LEU A 1 95 ? 33.152 10.233 27.278 1.00 55.98 71 LEU A CA 1
ATOM 517 C C . LEU A 1 95 ? 31.975 10.644 28.117 1.00 55.57 71 LEU A C 1
ATOM 518 O O . LEU A 1 95 ? 32.127 11.196 29.211 1.00 57.56 71 LEU A O 1
ATOM 523 N N . ILE A 1 96 ? 30.786 10.361 27.620 1.00 56.43 72 ILE A N 1
ATOM 524 C CA . ILE A 1 96 ? 29.586 10.610 28.398 1.00 53.99 72 ILE A CA 1
ATOM 525 C C . ILE A 1 96 ? 29.131 9.283 28.980 1.00 56.77 72 ILE A C 1
ATOM 526 O O . ILE A 1 96 ? 28.513 8.471 28.279 1.00 56.09 72 ILE A O 1
ATOM 531 N N . PHE A 1 97 ? 29.408 9.041 30.261 1.00 59.64 73 PHE A N 1
ATOM 532 C CA . PHE A 1 97 ? 28.910 7.803 30.876 1.00 61.09 73 PHE A CA 1
ATOM 533 C C . PHE A 1 97 ? 27.663 8.096 31.670 1.00 61.53 73 PHE A C 1
ATOM 534 O O . PHE A 1 97 ? 26.668 7.373 31.599 1.00 63.39 73 PHE A O 1
ATOM 542 N N . ASN A 1 98 ? 27.718 9.151 32.466 1.00 60.83 74 ASN A N 1
ATOM 543 C CA . ASN A 1 98 ? 26.558 9.560 33.218 1.00 58.21 74 ASN A CA 1
ATOM 544 C C . ASN A 1 98 ? 25.896 10.602 32.325 1.00 56.15 74 ASN A C 1
ATOM 545 O O . ASN A 1 98 ? 26.594 11.452 31.756 1.00 55.26 74 ASN A O 1
ATOM 550 N N . PRO A 1 99 ? 24.566 10.518 32.144 1.00 54.71 75 PRO A N 1
ATOM 551 C CA . PRO A 1 99 ? 23.975 11.526 31.259 1.00 53.87 75 PRO A CA 1
ATOM 552 C C . PRO A 1 99 ? 24.150 12.954 31.816 1.00 53.09 75 PRO A C 1
ATOM 553 O O . PRO A 1 99 ? 24.101 13.167 33.022 1.00 54.85 75 PRO A O 1
ATOM 557 N N . LEU A 1 100 ? 24.376 13.916 30.935 1.00 52.30 76 LEU A N 1
ATOM 558 C CA . LEU A 1 100 ? 24.668 15.285 31.338 1.00 50.60 76 LEU A CA 1
ATOM 559 C C . LEU A 1 100 ? 23.468 16.119 31.751 1.00 50.94 76 LEU A C 1
ATOM 560 O O . LEU A 1 100 ? 22.551 16.314 30.974 1.00 50.44 76 LEU A O 1
ATOM 565 N N . LYS A 1 101 ? 23.484 16.590 33.002 1.00 50.49 77 LYS A N 1
ATOM 566 C CA . LYS A 1 101 ? 22.486 17.498 33.519 1.00 49.50 77 LYS A CA 1
ATOM 567 C C . LYS A 1 101 ? 22.882 18.915 33.147 1.00 48.43 77 LYS A C 1
ATOM 568 O O . LYS A 1 101 ? 22.121 19.840 33.283 1.00 48.12 77 LYS A O 1
ATOM 574 N N . ALA A 1 102 ? 24.110 19.088 32.707 1.00 49.95 78 ALA A N 1
ATOM 575 C CA . ALA A 1 102 ? 24.615 20.403 32.350 1.00 50.95 78 ALA A CA 1
ATOM 576 C C . ALA A 1 102 ? 25.910 20.200 31.660 1.00 52.08 78 ALA A C 1
ATOM 577 O O . ALA A 1 102 ? 26.444 19.096 31.653 1.00 52.74 78 ALA A O 1
ATOM 579 N N . ILE A 1 103 ? 26.395 21.264 31.036 1.00 53.94 79 ILE A N 1
ATOM 580 C CA . ILE A 1 103 ? 27.703 21.268 30.387 1.00 53.86 79 ILE A CA 1
ATOM 581 C C . ILE A 1 103 ? 28.356 22.513 30.925 1.00 54.26 79 ILE A C 1
ATOM 582 O O . ILE A 1 103 ? 28.070 23.615 30.460 1.00 55.37 79 ILE A O 1
ATOM 587 N N . HIS A 1 104 ? 29.171 22.347 31.957 1.00 53.89 80 HIS A N 1
ATOM 588 C CA . HIS A 1 104 ? 29.800 23.482 32.606 1.00 54.20 80 HIS A CA 1
ATOM 589 C C . HIS A 1 104 ? 31.162 23.797 32.033 1.00 54.53 80 HIS A C 1
ATOM 590 O O . HIS A 1 104 ? 32.146 23.099 32.280 1.00 54.84 80 HIS A O 1
ATOM 597 N N . THR A 1 105 ? 31.221 24.889 31.287 1.00 55.68 81 THR A N 1
ATOM 598 C CA . THR A 1 105 ? 32.450 25.221 30.561 1.00 57.04 81 THR A CA 1
ATOM 599 C C . THR A 1 105 ? 33.636 25.764 31.353 1.00 59.19 81 THR A C 1
ATOM 600 O O . THR A 1 105 ? 34.714 25.961 30.783 1.00 60.44 81 THR A O 1
ATOM 604 N N . ASP A 1 106 ? 33.466 26.017 32.650 1.00 60.82 82 ASP A N 1
ATOM 605 C CA . ASP A 1 106 ? 34.620 26.431 33.449 1.00 61.85 82 ASP A CA 1
ATOM 606 C C . ASP A 1 106 ? 35.118 25.272 34.312 1.00 61.22 82 ASP A C 1
ATOM 607 O O . ASP A 1 106 ? 35.931 25.450 35.202 1.00 61.93 82 ASP A O 1
ATOM 612 N N . LYS A 1 107 ? 34.610 24.081 34.012 1.00 60.78 83 LYS A N 1
ATOM 613 C CA . LYS A 1 107 ? 35.019 22.848 34.660 1.00 60.27 83 LYS A CA 1
ATOM 614 C C . LYS A 1 107 ? 35.794 22.051 33.631 1.00 59.51 83 LYS A C 1
ATOM 615 O O . LYS A 1 107 ? 35.505 22.129 32.436 1.00 58.68 83 LYS A O 1
ATOM 621 N N . ALA A 1 108 ? 36.760 21.265 34.093 1.00 59.16 84 ALA A N 1
ATOM 622 C CA . ALA A 1 108 ? 37.619 20.479 33.185 1.00 59.54 84 ALA A CA 1
ATOM 623 C C . ALA A 1 108 ? 36.858 19.545 32.217 1.00 59.22 84 ALA A C 1
ATOM 624 O O . ALA A 1 108 ? 37.230 19.404 31.034 1.00 60.08 84 ALA A O 1
ATOM 626 N N . TYR A 1 109 ? 35.786 18.937 32.721 1.00 57.86 85 TYR A N 1
ATOM 627 C CA . TYR A 1 109 ? 34.968 18.020 31.956 1.00 56.05 85 TYR A CA 1
ATOM 628 C C . TYR A 1 109 ? 34.163 18.744 30.890 1.00 55.78 85 TYR A C 1
ATOM 629 O O . TYR A 1 109 ? 34.090 18.288 29.753 1.00 56.79 85 TYR A O 1
ATOM 638 N N . GLY A 1 110 ? 33.534 19.850 31.258 1.00 54.03 86 GLY A N 1
ATOM 639 C CA . GLY A 1 110 ? 32.795 20.627 30.289 1.00 53.61 86 GLY A CA 1
ATOM 640 C C . GLY A 1 110 ? 33.695 21.156 29.190 1.00 53.81 86 GLY A C 1
ATOM 641 O O . GLY A 1 110 ? 33.258 21.290 28.052 1.00 53.21 86 GLY A O 1
ATOM 642 N N . LYS A 1 111 ? 34.964 21.434 29.513 1.00 53.62 87 LYS A N 1
ATOM 643 C CA . LYS A 1 111 ? 35.912 21.934 28.511 1.00 54.46 87 LYS A CA 1
ATOM 644 C C . LYS A 1 111 ? 36.271 20.868 27.472 1.00 53.88 87 LYS A C 1
ATOM 645 O O . LYS A 1 111 ? 36.463 21.186 26.311 1.00 55.48 87 LYS A O 1
ATOM 651 N N . ILE A 1 112 ? 36.350 19.604 27.872 1.00 53.99 88 ILE A N 1
ATOM 652 C CA . ILE A 1 112 ? 36.604 18.534 26.905 1.00 54.02 88 ILE A CA 1
ATOM 653 C C . ILE A 1 112 ? 35.432 18.540 25.936 1.00 55.60 88 ILE A C 1
ATOM 654 O O . ILE A 1 112 ? 35.603 18.537 24.719 1.00 55.26 88 ILE A O 1
ATOM 659 N N . ILE A 1 113 ? 34.228 18.590 26.491 1.00 56.75 89 ILE A N 1
ATOM 660 C CA . ILE A 1 113 ? 33.020 18.613 25.674 1.00 57.85 89 ILE A CA 1
ATOM 661 C C . ILE A 1 113 ? 32.965 19.881 24.830 1.00 59.33 89 ILE A C 1
ATOM 662 O O . ILE A 1 113 ? 32.611 19.833 23.639 1.00 60.59 89 ILE A O 1
ATOM 667 N N . GLU A 1 114 ? 33.347 21.002 25.429 1.00 58.58 90 GLU A N 1
ATOM 668 C CA . GLU A 1 114 ? 33.325 22.265 24.700 1.00 59.22 90 GLU A CA 1
ATOM 669 C C . GLU A 1 114 ? 34.155 22.248 23.427 1.00 57.96 90 GLU A C 1
ATOM 670 O O . GLU A 1 114 ? 33.668 22.657 22.378 1.00 57.84 90 GLU A O 1
ATOM 676 N N . LYS A 1 115 ? 35.401 21.789 23.511 1.00 58.27 91 LYS A N 1
ATOM 677 C CA . LYS A 1 115 ? 36.234 21.814 22.323 1.00 58.22 91 LYS A CA 1
ATOM 678 C C . LYS A 1 115 ? 35.946 20.740 21.285 1.00 58.57 91 LYS A C 1
ATOM 679 O O . LYS A 1 115 ? 36.294 20.893 20.117 1.00 59.45 91 LYS A O 1
ATOM 685 N N . CYS A 1 116 ? 35.329 19.640 21.695 1.00 57.10 92 CYS A N 1
ATOM 686 C CA . CYS A 1 116 ? 34.893 18.672 20.716 1.00 56.26 92 CYS A CA 1
ATOM 687 C C . CYS A 1 116 ? 33.861 19.400 19.852 1.00 54.64 92 CYS A C 1
ATOM 688 O O . CYS A 1 116 ? 33.940 19.366 18.638 1.00 53.04 92 CYS A O 1
ATOM 691 N N . ILE A 1 117 ? 32.901 20.068 20.499 1.00 54.24 93 ILE A N 1
ATOM 692 C CA . ILE A 1 117 ? 31.849 20.809 19.796 1.00 53.28 93 ILE A CA 1
ATOM 693 C C . ILE A 1 117 ? 32.376 21.933 18.881 1.00 53.42 93 ILE A C 1
ATOM 694 O O . ILE A 1 117 ? 31.997 22.051 17.711 1.00 53.07 93 ILE A O 1
ATOM 699 N N . LYS A 1 118 ? 33.260 22.744 19.429 1.00 51.53 94 LYS A N 1
ATOM 700 C CA . LYS A 1 118 ? 33.789 23.897 18.718 1.00 51.27 94 LYS A CA 1
ATOM 701 C C . LYS A 1 118 ? 34.677 23.554 17.534 1.00 52.10 94 LYS A C 1
ATOM 702 O O . LYS A 1 118 ? 34.856 24.384 16.628 1.00 52.36 94 LYS A O 1
ATOM 708 N N . ASN A 1 119 ? 35.260 22.352 17.568 1.00 53.06 95 ASN A N 1
ATOM 709 C CA . ASN A 1 119 ? 36.161 21.869 16.509 1.00 53.72 95 ASN A CA 1
ATOM 710 C C . ASN A 1 119 ? 35.504 20.716 15.745 1.00 53.56 95 ASN A C 1
ATOM 711 O O . ASN A 1 119 ? 36.188 19.945 15.084 1.00 54.39 95 ASN A O 1
ATOM 716 N N . ASP A 1 120 ? 34.192 20.596 15.867 1.00 54.15 96 ASP A N 1
ATOM 717 C CA . ASP A 1 120 ? 33.444 19.569 15.157 1.00 54.82 96 ASP A CA 1
ATOM 718 C C . ASP A 1 120 ? 34.093 18.186 15.206 1.00 54.86 96 ASP A C 1
ATOM 719 O O . ASP A 1 120 ? 34.146 17.488 14.191 1.00 55.49 96 ASP A O 1
ATOM 724 N N . ILE A 1 121 ? 34.592 17.792 16.372 1.00 54.62 97 ILE A N 1
ATOM 725 C CA . ILE A 1 121 ? 35.120 16.445 16.514 1.00 54.55 97 ILE A CA 1
ATOM 726 C C . ILE A 1 121 ? 33.991 15.522 16.998 1.00 53.92 97 ILE A C 1
ATOM 727 O O . ILE A 1 121 ? 33.370 15.796 18.002 1.00 53.12 97 ILE A O 1
ATOM 732 N N . ALA A 1 122 ? 33.732 14.443 16.268 1.00 54.98 98 ALA A N 1
ATOM 733 C CA . ALA A 1 122 ? 32.688 13.474 16.666 1.00 55.76 98 ALA A CA 1
ATOM 734 C C . ALA A 1 122 ? 33.313 12.443 17.613 1.00 56.71 98 ALA A C 1
ATOM 735 O O . ALA A 1 122 ? 34.476 12.030 17.434 1.00 56.44 98 ALA A O 1
ATOM 737 N N . ILE A 1 123 ? 32.579 12.076 18.659 1.00 56.13 99 ILE A N 1
ATOM 738 C CA . ILE A 1 123 ? 33.113 11.139 19.640 1.00 56.10 99 ILE A CA 1
ATOM 739 C C . ILE A 1 123 ? 32.228 9.938 19.579 1.00 55.04 99 ILE A C 1
ATOM 740 O O . ILE A 1 123 ? 31.032 10.043 19.826 1.00 54.50 99 ILE A O 1
ATOM 745 N N . TYR A 1 124 ? 32.819 8.812 19.204 1.00 53.70 100 TYR A N 1
ATOM 746 C CA . TYR A 1 124 ? 32.093 7.555 19.098 1.00 53.40 100 TYR A CA 1
ATOM 747 C C . TYR A 1 124 ? 32.606 6.668 20.225 1.00 53.57 100 TYR A C 1
ATOM 748 O O . TYR A 1 124 ? 33.804 6.633 20.481 1.00 54.10 100 TYR A O 1
ATOM 757 N N . ALA A 1 125 ? 31.698 6.032 20.957 1.00 53.37 101 ALA A N 1
ATOM 758 C CA . ALA A 1 125 ? 32.086 5.171 22.054 1.00 54.82 101 ALA A CA 1
ATOM 759 C C . ALA A 1 125 ? 31.989 3.685 21.660 1.00 56.00 101 ALA A C 1
ATOM 760 O O . ALA A 1 125 ? 30.989 3.230 21.109 1.00 56.76 101 ALA A O 1
ATOM 762 N N . ALA A 1 126 ? 33.035 2.937 21.969 1.00 57.28 102 ALA A N 1
ATOM 763 C CA . ALA A 1 126 ? 33.087 1.522 21.683 1.00 58.46 102 ALA A CA 1
ATOM 764 C C . ALA A 1 126 ? 33.460 0.844 22.988 1.00 59.26 102 ALA A C 1
ATOM 765 O O . ALA A 1 126 ? 34.623 0.573 23.229 1.00 60.65 102 ALA A O 1
ATOM 767 N N . HIS A 1 127 ? 32.495 0.510 23.832 1.00 60.05 103 HIS A N 1
ATOM 768 C CA . HIS A 1 127 ? 32.932 -0.011 25.120 1.00 60.19 103 HIS A CA 1
ATOM 769 C C . HIS A 1 127 ? 33.041 -1.521 25.247 1.00 58.96 103 HIS A C 1
ATOM 770 O O . HIS A 1 127 ? 34.009 -2.095 24.739 1.00 58.58 103 HIS A O 1
ATOM 777 N N . THR A 1 128 ? 32.095 -2.165 25.929 1.00 57.02 104 THR A N 1
ATOM 778 C CA . THR A 1 128 ? 32.168 -3.616 26.150 1.00 55.86 104 THR A CA 1
ATOM 779 C C . THR A 1 128 ? 32.086 -4.513 24.893 1.00 56.57 104 THR A C 1
ATOM 780 O O . THR A 1 128 ? 32.353 -5.717 24.982 1.00 56.38 104 THR A O 1
ATOM 784 N N . ASN A 1 129 ? 31.702 -3.952 23.742 1.00 55.89 105 ASN A N 1
ATOM 785 C CA . ASN A 1 129 ? 31.745 -4.723 22.481 1.00 55.45 105 ASN A CA 1
ATOM 786 C C . ASN A 1 129 ? 33.203 -4.957 22.097 1.00 55.00 105 ASN A C 1
ATOM 787 O O . ASN A 1 129 ? 33.555 -5.983 21.514 1.00 56.45 105 ASN A O 1
ATOM 792 N N . VAL A 1 130 ? 34.057 -4.006 22.461 1.00 53.35 106 VAL A N 1
ATOM 7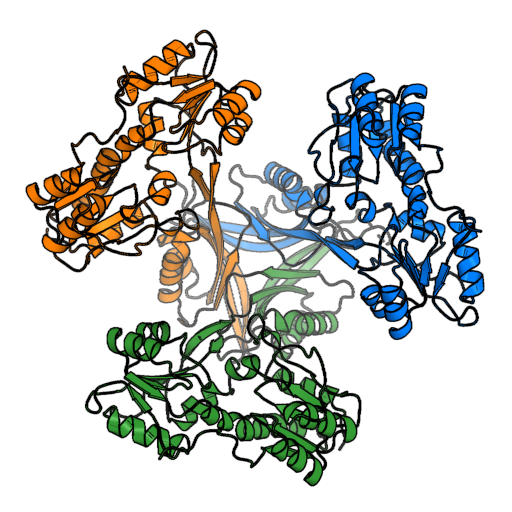93 C CA . VAL A 1 130 ? 35.493 -4.126 22.211 1.00 51.75 106 VAL A CA 1
ATOM 794 C C . VAL A 1 130 ? 36.134 -5.050 23.285 1.00 51.70 106 VAL A C 1
ATOM 795 O O . VAL A 1 130 ? 37.193 -5.624 23.061 1.00 50.38 106 VAL A O 1
ATOM 799 N N . ASP A 1 131 ? 35.459 -5.228 24.430 1.00 51.49 107 ASP A N 1
ATOM 800 C CA . ASP A 1 131 ? 35.961 -6.134 25.478 1.00 50.97 107 ASP A CA 1
ATOM 801 C C . ASP A 1 131 ? 35.675 -7.581 25.103 1.00 51.03 107 ASP A C 1
ATOM 802 O O . ASP A 1 131 ? 36.417 -8.506 25.476 1.00 51.79 107 ASP A O 1
ATOM 807 N N . VAL A 1 132 ? 34.597 -7.743 24.340 1.00 50.28 108 VAL A N 1
ATOM 808 C CA . VAL A 1 132 ? 34.045 -9.039 23.951 1.00 50.00 108 VAL A CA 1
ATOM 809 C C . VAL A 1 132 ? 34.457 -9.624 22.605 1.00 49.82 108 VAL A C 1
ATOM 810 O O . VAL A 1 132 ? 34.769 -10.820 22.522 1.00 50.53 108 VAL A O 1
ATOM 814 N N . ALA A 1 133 ? 34.423 -8.805 21.553 1.00 48.81 109 ALA A N 1
ATOM 815 C CA . ALA A 1 133 ? 34.682 -9.295 20.197 1.00 48.70 109 ALA A CA 1
ATOM 816 C C . ALA A 1 133 ? 36.097 -9.900 19.992 1.00 49.16 109 ALA A C 1
ATOM 817 O O . ALA A 1 133 ? 37.015 -9.596 20.762 1.00 48.18 109 ALA A O 1
ATOM 819 N N . LYS A 1 134 ? 36.234 -10.773 18.986 1.00 49.72 110 LYS A N 1
ATOM 820 C CA . LYS A 1 134 ? 37.520 -11.386 18.621 1.00 51.24 110 LYS A CA 1
ATOM 821 C C . LYS A 1 134 ? 38.537 -10.292 18.306 1.00 50.68 110 LYS A C 1
ATOM 822 O O . LYS A 1 134 ? 38.210 -9.311 17.638 1.00 50.88 110 LYS A O 1
ATOM 828 N N . GLY A 1 135 ? 39.770 -10.456 18.759 1.00 50.26 111 GLY A N 1
ATOM 829 C CA . GLY A 1 135 ? 40.783 -9.438 18.497 1.00 50.52 111 GLY A CA 1
ATOM 830 C C . GLY A 1 135 ? 40.572 -8.216 19.379 1.00 50.17 111 GLY A C 1
ATOM 831 O O . GLY A 1 135 ? 41.271 -7.190 19.245 1.00 50.20 111 GLY A O 1
ATOM 832 N N . GLY A 1 136 ? 39.625 -8.347 20.306 1.00 49.39 112 GLY A N 1
ATOM 833 C CA . GLY A 1 136 ? 39.284 -7.289 21.252 1.00 49.15 112 GLY A CA 1
ATOM 834 C C . GLY A 1 136 ? 40.294 -7.094 22.360 1.00 48.76 112 GLY A C 1
ATOM 835 O O . GLY A 1 136 ? 41.396 -7.672 22.328 1.00 48.69 112 GLY A O 1
ATOM 836 N N . VAL A 1 137 ? 39.921 -6.296 23.354 1.00 47.83 113 VAL A N 1
ATOM 837 C CA . VAL A 1 137 ? 40.860 -5.949 24.422 1.00 47.84 113 VAL A CA 1
ATOM 838 C C . VAL A 1 137 ? 41.442 -7.215 25.061 1.00 49.37 113 VAL A C 1
ATOM 839 O O . VAL A 1 137 ? 42.623 -7.303 25.319 1.00 49.05 113 VAL A O 1
ATOM 843 N N . ASN A 1 138 ? 40.608 -8.218 25.286 1.00 51.87 114 ASN A N 1
ATOM 844 C CA . ASN A 1 138 ? 41.111 -9.403 25.971 1.00 53.39 114 ASN A CA 1
ATOM 845 C C . ASN A 1 138 ? 41.931 -10.373 25.122 1.00 54.03 114 ASN A C 1
ATOM 846 O O . ASN A 1 138 ? 42.744 -11.126 25.657 1.00 55.69 114 ASN A O 1
ATOM 851 N N . ASP A 1 139 ? 41.718 -10.355 23.805 1.00 55.03 115 ASP A N 1
ATOM 852 C CA . ASP A 1 139 ? 42.526 -11.165 22.898 1.00 55.27 115 ASP A CA 1
ATOM 853 C C . ASP A 1 139 ? 43.897 -10.536 22.858 1.00 53.96 115 ASP A C 1
ATOM 854 O O . ASP A 1 139 ? 44.913 -11.208 23.020 1.00 53.76 115 ASP A O 1
ATOM 859 N N . LEU A 1 140 ? 43.903 -9.218 22.718 1.00 53.64 116 LEU A N 1
ATOM 860 C CA . LEU A 1 140 ? 45.133 -8.444 22.720 1.00 52.36 116 LEU A CA 1
ATOM 861 C C . LEU A 1 140 ? 45.960 -8.687 23.992 1.00 52.58 116 LEU A C 1
ATOM 862 O O . LEU A 1 140 ? 47.124 -8.985 23.890 1.00 52.61 116 LEU A O 1
ATOM 867 N N . LEU A 1 141 ? 45.358 -8.611 25.182 1.00 53.62 117 LEU A N 1
ATOM 868 C CA . LEU A 1 141 ? 46.127 -8.826 26.428 1.00 53.33 117 LEU A CA 1
ATOM 869 C C . LEU A 1 141 ? 46.665 -10.238 26.550 1.00 53.53 117 LEU A C 1
ATOM 870 O O . LEU A 1 141 ? 47.769 -10.440 27.038 1.00 54.69 117 LEU A O 1
ATOM 875 N N . ALA A 1 142 ? 45.869 -11.204 26.128 1.00 55.32 118 ALA A N 1
ATOM 876 C CA . ALA A 1 142 ? 46.249 -12.608 26.183 1.00 56.62 118 ALA A CA 1
ATOM 877 C C . ALA A 1 142 ? 47.451 -12.862 25.293 1.00 57.92 118 ALA A C 1
ATOM 878 O O . ALA A 1 142 ? 48.414 -13.491 25.729 1.00 57.05 118 ALA A O 1
ATOM 880 N N . GLU A 1 143 ? 47.404 -12.359 24.055 1.00 59.89 119 GLU A N 1
ATOM 881 C CA . GLU A 1 143 ? 48.530 -12.556 23.123 1.00 63.15 119 GLU A CA 1
ATOM 882 C C . GLU A 1 143 ? 49.772 -11.790 23.576 1.00 62.92 119 GLU A C 1
ATOM 883 O O . GLU A 1 143 ? 50.877 -12.267 23.372 1.00 63.66 119 GLU A O 1
ATOM 889 N N . ALA A 1 144 ? 49.565 -10.656 24.253 1.00 62.53 120 ALA A N 1
ATOM 890 C CA . ALA A 1 144 ? 50.640 -9.837 24.818 1.00 61.96 120 ALA A CA 1
ATOM 891 C C . ALA A 1 144 ? 51.300 -10.560 25.994 1.00 61.44 120 ALA A C 1
ATOM 892 O O . ALA A 1 144 ? 52.506 -10.422 26.236 1.00 61.01 120 ALA A O 1
ATOM 894 N N . LEU A 1 145 ? 50.508 -11.329 26.731 1.00 60.29 121 LEU A N 1
ATOM 895 C CA . LEU A 1 145 ? 51.063 -12.108 27.825 1.00 59.37 121 LEU A CA 1
ATOM 896 C C . LEU A 1 145 ? 51.637 -13.443 27.339 1.00 59.00 121 LEU A C 1
ATOM 897 O O . LEU A 1 145 ? 52.237 -14.176 28.123 1.00 59.65 121 LEU A O 1
ATOM 902 N N . GLY A 1 146 ? 51.427 -13.775 26.063 1.00 58.40 122 GLY A N 1
ATOM 903 C CA . GLY A 1 146 ? 51.965 -15.009 25.485 1.00 57.49 122 GLY A CA 1
ATOM 904 C C . GLY A 1 146 ? 51.218 -16.248 25.938 1.00 57.93 122 GLY A C 1
ATOM 905 O O . GLY A 1 146 ? 51.818 -17.316 26.078 1.00 58.85 122 GLY A O 1
ATOM 906 N N . LEU A 1 147 ? 49.914 -16.105 26.156 1.00 55.80 123 LEU A N 1
ATOM 907 C CA . LEU A 1 147 ? 49.040 -17.210 26.586 1.00 56.43 123 LEU A CA 1
ATOM 908 C C . LEU A 1 147 ? 48.668 -18.188 25.443 1.00 56.53 123 LEU A C 1
ATOM 909 O O . LEU A 1 147 ? 48.354 -17.781 24.319 1.00 55.25 123 LEU A O 1
ATOM 914 N N . GLN A 1 148 ? 48.693 -19.483 25.753 1.00 57.63 124 GLN A N 1
ATOM 915 C CA . GLN A 1 148 ? 48.429 -20.539 24.766 1.00 57.96 124 GLN A CA 1
ATOM 916 C C . GLN A 1 148 ? 47.069 -21.155 25.060 1.00 57.91 124 GLN A C 1
ATOM 917 O O . GLN A 1 148 ? 46.619 -21.132 26.209 1.00 57.76 124 GLN A O 1
ATOM 923 N N . ASN A 1 149 ? 46.434 -21.699 24.023 1.00 57.84 125 ASN A N 1
ATOM 924 C CA . ASN A 1 149 ? 45.126 -22.350 24.127 1.00 58.01 125 ASN A CA 1
ATOM 925 C C . ASN A 1 149 ? 44.080 -21.583 24.923 1.00 57.37 125 ASN A C 1
ATOM 926 O O . ASN A 1 149 ? 43.460 -22.150 25.834 1.00 56.99 125 ASN A O 1
ATOM 931 N N . THR A 1 150 ? 43.872 -20.310 24.580 1.00 57.49 126 THR A N 1
ATOM 932 C CA . THR A 1 150 ? 42.903 -19.465 25.310 1.00 56.80 126 THR A CA 1
ATOM 933 C C . THR A 1 150 ? 41.427 -19.824 25.062 1.00 56.81 126 THR A C 1
ATOM 934 O O . THR A 1 150 ? 41.045 -20.236 23.970 1.00 56.91 126 THR A O 1
ATOM 938 N N . GLU A 1 151 ? 40.626 -19.698 26.119 1.00 56.84 127 GLU A N 1
ATOM 939 C CA . GLU A 1 151 ? 39.181 -19.915 26.090 1.00 56.85 127 GLU A CA 1
ATOM 940 C C . GLU A 1 151 ? 38.537 -18.689 26.739 1.00 55.37 127 GLU A C 1
ATOM 941 O O . GLU A 1 151 ? 39.148 -18.001 27.529 1.00 55.10 127 GLU A O 1
ATOM 947 N N . VAL A 1 152 ? 37.293 -18.419 26.414 1.00 55.34 128 VAL A N 1
ATOM 948 C CA . VAL A 1 152 ? 36.574 -17.314 27.038 1.00 54.50 128 VAL A CA 1
ATOM 949 C C . VAL A 1 152 ? 36.427 -17.572 28.555 1.00 54.21 128 VAL A C 1
ATOM 950 O O . VAL A 1 152 ? 36.127 -18.701 28.986 1.00 54.46 128 VAL A O 1
ATOM 954 N N . LEU A 1 153 ? 36.638 -16.528 29.352 1.00 53.10 129 LEU A N 1
ATOM 955 C CA . LEU A 1 153 ? 36.463 -16.607 30.791 1.00 52.14 129 LEU A CA 1
ATOM 956 C C . LEU A 1 153 ? 34.983 -16.576 31.170 1.00 52.36 129 LEU A C 1
ATOM 957 O O . LEU A 1 153 ? 34.438 -17.568 31.667 1.00 53.47 129 LEU A O 1
ATOM 962 N N . ALA A 1 154 ? 34.305 -15.466 30.888 1.00 51.37 130 ALA A N 1
ATOM 963 C CA . ALA A 1 154 ? 32.900 -15.331 31.264 1.00 50.22 130 ALA A CA 1
ATOM 964 C C . ALA A 1 154 ? 31.981 -15.101 30.052 1.00 48.23 130 ALA A C 1
ATOM 965 O O . ALA A 1 154 ? 31.924 -13.990 29.514 1.00 48.06 130 ALA A O 1
ATOM 967 N N . PRO A 1 155 ? 31.263 -16.153 29.614 1.00 46.87 131 PRO A N 1
ATOM 968 C CA . PRO A 1 155 ? 30.399 -16.086 28.444 1.00 46.28 131 PRO A CA 1
ATOM 969 C C . PRO A 1 155 ? 29.313 -15.017 28.530 1.00 45.36 131 PRO A C 1
ATOM 970 O O . PRO A 1 155 ? 28.697 -14.856 29.574 1.00 45.59 131 PRO A O 1
ATOM 974 N N . THR A 1 156 ? 29.119 -14.264 27.447 1.00 44.07 132 THR A N 1
ATOM 975 C CA . THR A 1 156 ? 28.094 -13.229 27.420 1.00 43.84 132 THR A CA 1
ATOM 976 C C . THR A 1 156 ? 27.200 -13.296 26.151 1.00 46.10 132 THR A C 1
ATOM 977 O O . THR A 1 156 ? 26.102 -12.760 26.157 1.00 46.93 132 THR A O 1
ATOM 981 N N . TYR A 1 157 ? 27.654 -13.961 25.086 1.00 46.54 133 TYR A N 1
ATOM 982 C CA . TYR A 1 157 ? 26.916 -14.012 23.845 1.00 47.63 133 TYR A CA 1
ATOM 983 C C . TYR A 1 157 ? 27.208 -15.299 23.098 1.00 48.96 133 TYR A C 1
ATOM 984 O O . TYR A 1 157 ? 28.308 -15.810 23.129 1.00 49.52 133 TYR A O 1
ATOM 993 N N . ALA A 1 158 ? 26.194 -15.826 22.436 1.00 50.29 134 ALA A N 1
ATOM 994 C CA . ALA A 1 158 ? 26.322 -16.987 21.581 1.00 52.45 134 ALA A CA 1
ATOM 995 C C . ALA A 1 158 ? 25.302 -16.764 20.469 1.00 54.09 134 ALA A C 1
ATOM 996 O O . ALA A 1 158 ? 24.116 -16.504 20.732 1.00 54.18 134 ALA A O 1
ATOM 998 N N . GLU A 1 159 ? 25.756 -16.805 19.222 1.00 56.05 135 GLU A N 1
ATOM 999 C CA . GLU A 1 159 ? 24.842 -16.556 18.124 1.00 57.51 135 GLU A CA 1
ATOM 1000 C C . GLU A 1 159 ? 23.845 -17.674 17.957 1.00 57.50 135 GLU A C 1
ATOM 1001 O O . GLU A 1 159 ? 24.180 -18.847 18.100 1.00 56.96 135 GLU A O 1
ATOM 1007 N N . GLU A 1 160 ? 22.621 -17.275 17.635 1.00 56.97 136 GLU A N 1
ATOM 1008 C CA . GLU A 1 160 ? 21.532 -18.182 17.372 1.00 57.81 136 GLU A CA 1
ATOM 1009 C C . GLU A 1 160 ? 21.634 -18.904 16.054 1.00 56.51 136 GLU A C 1
ATOM 1010 O O . GLU A 1 160 ? 22.036 -18.343 15.033 1.00 55.35 136 GLU A O 1
ATOM 1016 N N . MET A 1 161 ? 21.217 -20.159 16.089 1.00 56.81 137 MET A N 1
ATOM 1017 C CA . MET A 1 161 ? 21.198 -20.989 14.898 1.00 56.53 137 MET A CA 1
ATOM 1018 C C . MET A 1 161 ? 19.745 -21.243 14.558 1.00 56.46 137 MET A C 1
ATOM 1019 O O . MET A 1 161 ? 18.907 -21.218 15.467 1.00 57.07 137 MET A O 1
ATOM 1024 N N . LYS A 1 162 ? 19.453 -21.472 13.272 1.00 55.82 138 LYS A N 1
ATOM 1025 C CA . LYS A 1 162 ? 18.107 -21.787 12.783 1.00 53.96 138 LYS A CA 1
ATOM 1026 C C . LYS A 1 162 ? 18.183 -23.013 11.892 1.00 53.37 138 LYS A C 1
ATOM 1027 O O . LYS A 1 162 ? 19.213 -23.285 11.302 1.00 51.55 138 LYS A O 1
ATOM 1033 N N . LYS A 1 163 ? 17.077 -23.729 11.745 1.00 53.15 139 LYS A N 1
ATOM 1034 C CA . LYS A 1 163 ? 17.045 -24.823 10.774 1.00 52.81 139 LYS A CA 1
ATOM 1035 C C . LYS A 1 163 ? 16.131 -24.383 9.662 1.00 53.60 139 LYS A C 1
ATOM 1036 O O . LYS A 1 163 ? 14.975 -24.032 9.911 1.00 54.58 139 LYS A O 1
ATOM 1042 N N . VAL A 1 164 ? 16.646 -24.391 8.441 1.00 54.50 140 VAL A N 1
ATOM 1043 C CA . VAL A 1 164 ? 15.834 -24.075 7.279 1.00 53.54 140 VAL A CA 1
ATOM 1044 C C . VAL A 1 164 ? 15.383 -25.365 6.587 1.00 54.68 140 VAL A C 1
ATOM 1045 O O . VAL A 1 164 ? 16.187 -26.218 6.314 1.00 51.67 140 VAL A O 1
ATOM 1049 N N . VAL A 1 165 ? 14.072 -25.493 6.339 1.00 54.88 141 VAL A N 1
ATOM 1050 C CA . VAL A 1 165 ? 13.548 -26.616 5.633 1.00 53.76 141 VAL A CA 1
ATOM 1051 C C . VAL A 1 165 ? 12.797 -26.133 4.385 1.00 53.12 141 VAL A C 1
ATOM 1052 O O . VAL A 1 165 ? 11.902 -25.299 4.478 1.00 53.18 141 VAL A O 1
ATOM 1056 N N . VAL A 1 166 ? 13.179 -26.653 3.219 1.00 53.09 142 VAL A N 1
ATOM 1057 C CA . VAL A 1 166 ? 12.524 -26.270 1.957 1.00 51.82 142 VAL A CA 1
ATOM 1058 C C . VAL A 1 166 ? 12.043 -27.509 1.190 1.00 53.76 142 VAL A C 1
ATOM 1059 O O . VAL A 1 166 ? 12.696 -28.575 1.214 1.00 51.77 142 VAL A O 1
ATOM 1063 N N . PHE A 1 167 ? 10.889 -27.383 0.523 1.00 54.28 143 PHE A N 1
ATOM 1064 C CA . PHE A 1 167 ? 10.353 -28.472 -0.283 1.00 56.24 143 PHE A CA 1
ATOM 1065 C C . PHE A 1 167 ? 10.647 -28.223 -1.752 1.00 57.43 143 PHE A C 1
ATOM 1066 O O . PHE A 1 167 ? 10.495 -27.090 -2.249 1.00 54.79 143 PHE A O 1
ATOM 1074 N N . VAL A 1 168 ? 11.145 -29.273 -2.417 1.00 56.45 144 VAL A N 1
ATOM 1075 C CA . VAL A 1 168 ? 11.588 -29.151 -3.802 1.00 58.75 144 VAL A CA 1
ATOM 1076 C C . VAL A 1 168 ? 11.244 -30.388 -4.654 1.00 58.30 144 VAL A C 1
ATOM 1077 O O . VAL A 1 168 ? 11.303 -31.501 -4.155 1.00 60.01 144 VAL A O 1
ATOM 1081 N N . PRO A 1 169 ? 10.869 -30.196 -5.940 1.00 58.26 145 PRO A N 1
ATOM 1082 C CA . PRO A 1 169 ? 10.720 -31.388 -6.743 1.00 56.78 145 PRO A CA 1
ATOM 1083 C C . PRO A 1 169 ? 12.105 -31.998 -6.944 1.00 57.07 145 PRO A C 1
ATOM 1084 O O . PRO A 1 169 ? 13.114 -31.287 -6.975 1.00 56.59 145 PRO A O 1
ATOM 1088 N N . VAL A 1 170 ? 12.138 -33.311 -7.062 1.00 55.65 146 VAL A N 1
ATOM 1089 C CA . VAL A 1 170 ? 13.350 -34.074 -7.271 1.00 57.09 146 VAL A CA 1
ATOM 1090 C C . VAL A 1 170 ? 14.280 -33.520 -8.374 1.00 57.67 146 VAL A C 1
ATOM 1091 O O . VAL A 1 170 ? 15.496 -33.401 -8.193 1.00 58.37 146 VAL A O 1
ATOM 1095 N N . THR A 1 171 ? 13.698 -33.153 -9.504 1.00 57.15 147 THR A N 1
ATOM 1096 C CA . THR A 1 171 ? 14.453 -32.603 -10.612 1.00 58.22 147 THR A CA 1
ATOM 1097 C C . THR A 1 171 ? 15.315 -31.388 -10.260 1.00 58.13 147 THR A C 1
ATOM 1098 O O . THR A 1 171 ? 16.297 -31.133 -10.943 1.00 59.89 147 THR A O 1
ATOM 1102 N N . HIS A 1 172 ? 14.978 -30.649 -9.202 1.00 57.17 148 HIS A N 1
ATOM 1103 C CA . HIS A 1 172 ? 15.750 -29.452 -8.860 1.00 55.16 148 HIS A CA 1
ATOM 1104 C C . HIS A 1 172 ? 16.372 -29.466 -7.480 1.00 55.20 148 HIS A C 1
ATOM 1105 O O . HIS A 1 172 ? 17.014 -28.500 -7.075 1.00 54.49 148 HIS A O 1
ATOM 1112 N N . ALA A 1 173 ? 16.198 -30.559 -6.765 1.00 54.14 149 ALA A N 1
ATOM 1113 C CA . ALA A 1 173 ? 16.736 -30.683 -5.414 1.00 56.27 149 ALA A CA 1
ATOM 1114 C C . ALA A 1 173 ? 18.222 -30.337 -5.328 1.00 57.02 149 ALA A C 1
ATOM 1115 O O . ALA A 1 173 ? 18.653 -29.617 -4.429 1.00 58.88 149 ALA A O 1
ATOM 1117 N N . GLU A 1 174 ? 18.997 -30.815 -6.291 1.00 57.45 150 GLU A N 1
ATOM 1118 C CA . GLU A 1 174 ? 20.430 -30.636 -6.272 1.00 57.66 150 GLU A CA 1
ATOM 1119 C C . GLU A 1 174 ? 20.813 -29.181 -6.498 1.00 57.75 150 GLU A C 1
ATOM 1120 O O . GLU A 1 174 ? 21.747 -28.693 -5.870 1.00 58.28 150 GLU A O 1
ATOM 1126 N N . GLU A 1 175 ? 20.081 -28.489 -7.375 1.00 57.29 151 GLU A N 1
ATOM 1127 C CA . GLU A 1 175 ? 20.321 -27.060 -7.624 1.00 57.46 151 GLU A CA 1
ATOM 1128 C C . GLU A 1 175 ? 20.098 -26.276 -6.347 1.00 55.76 151 GLU A C 1
ATOM 1129 O O . GLU A 1 175 ? 20.859 -25.391 -6.016 1.00 56.16 151 GLU A O 1
ATOM 1135 N N . VAL A 1 176 ? 19.020 -26.597 -5.659 1.00 55.30 152 VAL A N 1
ATOM 1136 C CA . VAL A 1 176 ? 18.655 -25.921 -4.437 1.00 55.15 152 VAL A CA 1
ATOM 1137 C C . VAL A 1 176 ? 19.668 -26.142 -3.308 1.00 55.70 152 VAL A C 1
ATOM 1138 O O . VAL A 1 176 ? 20.024 -25.176 -2.604 1.00 57.34 152 VAL A O 1
ATOM 1142 N N . ARG A 1 177 ? 20.135 -27.382 -3.139 1.00 54.71 153 ARG A N 1
ATOM 1143 C CA . ARG A 1 177 ? 21.145 -27.687 -2.130 1.00 53.00 153 ARG A CA 1
ATOM 1144 C C . ARG A 1 177 ? 22.417 -26.941 -2.421 1.00 53.07 153 ARG A C 1
ATOM 1145 O O . ARG A 1 177 ? 23.024 -26.415 -1.519 1.00 54.38 153 ARG A O 1
ATOM 1153 N N . LYS A 1 178 ? 22.834 -26.910 -3.677 1.00 52.99 154 LYS A N 1
ATOM 1154 C CA . LYS A 1 178 ? 24.035 -26.175 -4.041 1.00 53.82 154 LYS A CA 1
ATOM 1155 C C . LYS A 1 178 ? 23.885 -24.683 -3.705 1.00 53.65 154 LYS A C 1
ATOM 1156 O O . LYS A 1 178 ? 24.789 -24.105 -3.127 1.00 53.46 154 LYS A O 1
ATOM 1162 N N . ALA A 1 179 ? 22.729 -24.084 -4.022 1.00 53.78 155 ALA A N 1
ATOM 1163 C CA . ALA A 1 179 ? 22.464 -22.680 -3.709 1.00 53.08 155 ALA A CA 1
ATOM 1164 C C . ALA A 1 179 ? 22.642 -22.468 -2.221 1.00 53.94 155 ALA A C 1
ATOM 1165 O O . ALA A 1 179 ? 23.361 -21.554 -1.801 1.00 53.63 155 ALA A O 1
ATOM 1167 N N . LEU A 1 180 ? 21.979 -23.325 -1.439 1.00 53.61 156 LEU A N 1
ATOM 1168 C CA . LEU A 1 180 ? 22.040 -23.275 0.015 1.00 54.25 156 LEU A CA 1
ATOM 1169 C C . LEU A 1 180 ? 23.454 -23.278 0.573 1.00 55.44 156 LEU A C 1
ATOM 1170 O O . LEU A 1 180 ? 23.772 -22.452 1.430 1.00 56.28 156 LEU A O 1
ATOM 1175 N N . GLY A 1 181 ? 24.304 -24.175 0.078 1.00 55.25 157 GLY A N 1
ATOM 1176 C CA . GLY A 1 181 ? 25.678 -24.297 0.573 1.00 54.91 157 GLY A CA 1
ATOM 1177 C C . GLY A 1 181 ? 26.625 -23.196 0.122 1.00 56.56 157 GLY A C 1
ATOM 1178 O O . GLY A 1 181 ? 27.427 -22.707 0.916 1.00 56.56 157 GLY A O 1
ATOM 1179 N N . ASP A 1 182 ? 26.557 -22.831 -1.161 1.00 56.98 158 ASP A N 1
ATOM 1180 C CA . ASP A 1 182 ? 27.343 -21.733 -1.728 1.00 56.84 158 ASP A CA 1
ATOM 1181 C C . ASP A 1 182 ? 27.073 -20.431 -0.983 1.00 56.64 158 ASP A C 1
ATOM 1182 O O . ASP A 1 182 ? 27.954 -19.557 -0.916 1.00 56.48 158 ASP A O 1
ATOM 1187 N N . ALA A 1 183 ? 25.846 -20.308 -0.461 1.00 55.23 159 ALA A N 1
ATOM 1188 C CA . ALA A 1 183 ? 25.408 -19.150 0.306 1.00 55.78 159 ALA A CA 1
ATOM 1189 C C . ALA A 1 183 ? 25.844 -19.212 1.776 1.00 56.22 159 ALA A C 1
ATOM 1190 O O . ALA A 1 183 ? 25.655 -18.239 2.509 1.00 56.66 159 ALA A O 1
ATOM 1192 N N . GLY A 1 184 ? 26.377 -20.353 2.214 1.00 56.17 160 GLY A N 1
ATOM 1193 C CA . GLY A 1 184 ? 26.874 -20.514 3.587 1.00 56.56 160 GLY A CA 1
ATOM 1194 C C . GLY A 1 184 ? 26.089 -21.363 4.589 1.00 58.49 160 GLY A C 1
ATOM 1195 O O . GLY A 1 184 ? 26.450 -21.421 5.772 1.00 58.83 160 GLY A O 1
ATOM 1196 N N . ALA A 1 185 ? 25.002 -21.992 4.146 1.00 57.93 161 ALA A N 1
ATOM 1197 C CA . ALA A 1 185 ? 24.216 -22.864 5.010 1.00 58.70 161 ALA A CA 1
ATOM 1198 C C . ALA A 1 185 ? 24.961 -24.161 5.225 1.00 58.92 161 ALA A C 1
ATOM 1199 O O . ALA A 1 185 ? 25.741 -24.576 4.370 1.00 59.53 161 ALA A O 1
ATOM 1201 N N . GLY A 1 186 ? 24.703 -24.821 6.353 1.00 59.89 162 GLY A N 1
ATOM 1202 C CA . GLY A 1 186 ? 25.376 -26.083 6.680 1.00 58.29 162 GLY A CA 1
ATOM 1203 C C . GLY A 1 186 ? 26.890 -26.011 6.763 1.00 58.92 162 GLY A C 1
ATOM 1204 O O . GLY A 1 186 ? 27.559 -26.974 6.420 1.00 58.29 162 GLY A O 1
ATOM 1205 N N . HIS A 1 187 ? 27.440 -24.871 7.189 1.00 60.15 163 HIS A N 1
ATOM 1206 C CA . HIS A 1 187 ? 28.895 -24.729 7.340 1.00 62.27 163 HIS A CA 1
ATOM 1207 C C . HIS A 1 187 ? 29.153 -24.897 8.813 1.00 63.40 163 HIS A C 1
ATOM 1208 O O . HIS A 1 187 ? 29.058 -23.931 9.572 1.00 64.29 163 HIS A O 1
ATOM 1215 N N . ILE A 1 188 ? 29.450 -26.125 9.231 1.00 65.04 164 ILE A N 1
ATOM 1216 C CA . ILE A 1 188 ? 29.630 -26.424 10.657 1.00 65.84 164 ILE A CA 1
ATOM 1217 C C . ILE A 1 188 ? 30.850 -27.284 10.901 1.00 66.48 164 ILE A C 1
ATOM 1218 O O . ILE A 1 188 ? 30.999 -28.369 10.321 1.00 67.66 164 ILE A O 1
ATOM 1223 N N . GLY A 1 189 ? 31.718 -26.799 11.781 1.00 66.39 165 GLY A N 1
ATOM 1224 C CA . GLY A 1 189 ? 32.946 -27.509 12.109 1.00 65.66 165 GLY A CA 1
ATOM 1225 C C . GLY A 1 189 ? 33.817 -27.534 10.880 1.00 64.35 165 GLY A C 1
ATOM 1226 O O . GLY A 1 189 ? 33.937 -26.534 10.167 1.00 64.82 165 GLY A O 1
ATOM 1227 N N . ASN A 1 190 ? 34.402 -28.691 10.619 1.00 63.05 166 ASN A N 1
ATOM 1228 C CA . ASN A 1 190 ? 35.263 -28.863 9.463 1.00 61.82 166 ASN A CA 1
ATOM 1229 C C . ASN A 1 190 ? 34.513 -29.229 8.199 1.00 60.15 166 ASN A C 1
ATOM 1230 O O . ASN A 1 190 ? 35.116 -29.629 7.209 1.00 58.72 166 ASN A O 1
ATOM 1235 N N . TYR A 1 191 ? 33.193 -29.090 8.244 1.00 58.93 167 TYR A N 1
ATOM 1236 C CA . TYR A 1 191 ? 32.369 -29.447 7.106 1.00 57.52 167 TYR A CA 1
ATOM 1237 C C . TYR A 1 191 ? 31.604 -28.254 6.579 1.00 56.59 167 TYR A C 1
ATOM 1238 O O . TYR A 1 191 ? 31.367 -27.275 7.281 1.00 56.75 167 TYR A O 1
ATOM 1247 N N . SER A 1 192 ? 31.245 -28.359 5.312 1.00 56.10 168 SER A N 1
ATOM 1248 C CA . SER A 1 192 ? 30.580 -27.326 4.565 1.00 55.39 168 SER A CA 1
ATOM 1249 C C . SER A 1 192 ? 29.509 -28.007 3.704 1.00 54.90 168 SER A C 1
ATOM 1250 O O . SER A 1 192 ? 29.573 -29.219 3.493 1.00 55.02 168 SER A O 1
ATOM 1253 N N . HIS A 1 193 ? 28.515 -27.245 3.252 1.00 53.62 169 HIS A N 1
ATOM 1254 C CA . HIS A 1 193 ? 27.450 -27.768 2.357 1.00 53.76 169 HIS A CA 1
ATOM 1255 C C . HIS A 1 193 ? 26.651 -28.964 2.920 1.00 52.33 169 HIS A C 1
ATOM 1256 O O . HIS A 1 193 ? 26.269 -29.872 2.170 1.00 50.08 169 HIS A O 1
ATOM 1263 N N . CYS A 1 194 ? 26.431 -28.952 4.231 1.00 51.57 170 CYS A N 1
ATOM 1264 C CA . CYS A 1 194 ? 25.735 -30.006 4.940 1.00 51.44 170 CYS A CA 1
ATOM 1265 C C . CYS A 1 194 ? 24.250 -29.768 4.826 1.00 51.62 170 CYS A C 1
ATOM 1266 O O . CYS A 1 194 ? 23.787 -28.728 5.226 1.00 50.45 170 CYS A O 1
ATOM 1269 N N . THR A 1 195 ? 23.522 -30.729 4.278 1.00 51.18 171 THR A N 1
ATOM 1270 C CA . THR A 1 195 ? 22.066 -30.680 4.188 1.00 52.65 171 THR A CA 1
ATOM 1271 C C . THR A 1 195 ? 21.616 -32.129 4.419 1.00 51.83 171 THR A C 1
ATOM 1272 O O . THR A 1 195 ? 22.446 -33.038 4.356 1.00 49.71 171 THR A O 1
ATOM 1276 N N . PHE A 1 196 ? 20.329 -32.335 4.723 1.00 50.30 172 PHE A N 1
ATOM 1277 C CA . PHE A 1 196 ? 19.762 -33.681 4.795 1.00 49.98 172 PHE A CA 1
ATOM 1278 C C . PHE A 1 196 ? 18.451 -33.599 4.031 1.00 51.24 172 PHE A C 1
ATOM 1279 O O . PHE A 1 196 ? 17.625 -32.687 4.279 1.00 51.74 172 PHE A O 1
ATOM 1287 N N . SER A 1 197 ? 18.283 -34.523 3.079 1.00 51.83 173 SER A N 1
ATOM 1288 C CA . SER A 1 197 ? 17.098 -34.582 2.202 1.00 51.35 173 SER A CA 1
ATOM 1289 C C . SER A 1 197 ? 16.301 -35.860 2.417 1.00 52.92 173 SER A C 1
ATOM 1290 O O . SER A 1 197 ? 16.882 -36.922 2.491 1.00 52.87 173 SER A O 1
ATOM 1293 N N . SER A 1 198 ? 14.980 -35.754 2.519 1.00 55.36 174 SER A N 1
ATOM 1294 C CA . SER A 1 198 ? 14.118 -36.940 2.653 1.00 57.54 174 SER A CA 1
ATOM 1295 C C . SER A 1 198 ? 13.097 -36.873 1.529 1.00 58.53 174 SER A C 1
ATOM 1296 O O . SER A 1 198 ? 12.623 -35.792 1.173 1.00 59.18 174 SER A O 1
ATOM 1299 N N . GLU A 1 199 ? 12.723 -38.013 0.984 1.00 58.74 175 GLU A N 1
ATOM 1300 C CA . GLU A 1 199 ? 11.660 -38.011 -0.001 1.00 60.25 175 GLU A CA 1
ATOM 1301 C C . GLU A 1 199 ? 10.321 -38.352 0.658 1.00 58.88 175 GLU A C 1
ATOM 1302 O O . GLU A 1 199 ? 10.240 -39.156 1.594 1.00 58.87 175 GLU A O 1
ATOM 1308 N N . GLY A 1 200 ? 9.269 -37.721 0.167 1.00 57.72 176 GLY A N 1
ATOM 1309 C CA . GLY A 1 200 ? 7.944 -37.978 0.680 1.00 55.52 176 GLY A CA 1
ATOM 1310 C C . GLY A 1 200 ? 6.891 -37.373 -0.222 1.00 54.86 176 GLY A C 1
ATOM 1311 O O . GLY A 1 200 ? 7.183 -36.899 -1.318 1.00 54.54 176 GLY A O 1
ATOM 1312 N N . THR A 1 201 ? 5.669 -37.358 0.282 1.00 53.81 177 THR A N 1
ATOM 1313 C CA . THR A 1 201 ? 4.517 -36.864 -0.441 1.00 52.79 177 THR A CA 1
ATOM 1314 C C . THR A 1 201 ? 3.985 -35.527 0.079 1.00 51.96 177 THR A C 1
ATOM 1315 O O . THR A 1 201 ? 3.703 -35.368 1.265 1.00 51.15 177 THR A O 1
ATOM 1319 N N . GLY A 1 202 ? 3.835 -34.576 -0.826 1.00 51.59 178 GLY A N 1
ATOM 1320 C CA . GLY A 1 202 ? 3.250 -33.306 -0.463 1.00 53.02 178 GLY A CA 1
ATOM 1321 C C . GLY A 1 202 ? 1.867 -33.254 -1.072 1.00 53.49 178 GLY A C 1
ATOM 1322 O O . GLY A 1 202 ? 1.689 -33.695 -2.205 1.00 53.36 178 GLY A O 1
ATOM 1323 N N . THR A 1 203 ? 0.879 -32.769 -0.320 1.00 54.70 179 THR A N 1
ATOM 1324 C CA . THR A 1 203 ? -0.481 -32.605 -0.859 1.00 56.15 179 THR A CA 1
ATOM 1325 C C . THR A 1 203 ? -0.829 -31.109 -0.975 1.00 57.71 179 THR A C 1
ATOM 1326 O O . THR A 1 203 ? -0.311 -30.300 -0.195 1.00 58.29 179 THR A O 1
ATOM 1330 N N . PHE A 1 204 ? -1.701 -30.759 -1.935 1.00 58.65 180 PHE A N 1
ATOM 1331 C CA . PHE A 1 204 ? -2.150 -29.370 -2.186 1.00 59.38 180 PHE A CA 1
ATOM 1332 C C . PHE A 1 204 ? -3.449 -29.282 -2.997 1.00 60.36 180 PHE A C 1
ATOM 1333 O O . PHE A 1 204 ? -3.679 -30.092 -3.888 1.00 61.00 180 PHE A O 1
ATOM 1341 N N . VAL A 1 205 ? -4.294 -28.301 -2.685 1.00 62.22 181 VAL A N 1
ATOM 1342 C CA . VAL A 1 205 ? -5.535 -28.056 -3.449 1.00 63.83 181 VAL A CA 1
ATOM 1343 C C . VAL A 1 205 ? -5.460 -26.640 -4.055 1.00 65.60 181 VAL A C 1
ATOM 1344 O O . VAL A 1 205 ? -5.824 -25.659 -3.392 1.00 66.11 181 VAL A O 1
ATOM 1348 N N . PRO A 1 206 ? -4.991 -26.534 -5.316 1.00 66.99 182 PRO A N 1
ATOM 1349 C CA . PRO A 1 206 ? -4.765 -25.292 -6.088 1.00 67.93 182 PRO A CA 1
ATOM 1350 C C . PRO A 1 206 ? -5.976 -24.371 -6.270 1.00 68.00 182 PRO A C 1
ATOM 1351 O O . PRO A 1 206 ? -7.008 -24.810 -6.766 1.00 68.19 182 PRO A O 1
ATOM 1355 N N . GLN A 1 207 ? -5.815 -23.097 -5.898 1.00 68.69 183 GLN A N 1
ATOM 1356 C CA . GLN A 1 207 ? -6.880 -22.080 -5.990 1.00 69.81 183 GLN A CA 1
ATOM 1357 C C . GLN A 1 207 ? -6.893 -21.365 -7.336 1.00 69.12 183 GLN A C 1
ATOM 1358 O O . GLN A 1 207 ? -7.732 -21.650 -8.182 1.00 69.53 183 GLN A O 1
ATOM 1364 N N . GLN A 1 219 ? -10.727 -31.913 -4.234 1.00 67.87 195 GLN A N 1
ATOM 1365 C CA . GLN A 1 219 ? -9.775 -32.806 -4.889 1.00 67.63 195 GLN A CA 1
ATOM 1366 C C . GLN A 1 219 ? -8.333 -32.455 -4.562 1.00 67.38 195 GLN A C 1
ATOM 1367 O O . GLN A 1 219 ? -7.737 -31.589 -5.211 1.00 67.13 195 GLN A O 1
ATOM 1373 N N . LEU A 1 220 ? -7.777 -33.119 -3.549 1.00 66.96 196 LEU A N 1
ATOM 1374 C CA . LEU A 1 220 ? -6.369 -32.922 -3.187 1.00 66.26 196 LEU A CA 1
ATOM 1375 C C . LEU A 1 220 ? -5.423 -33.528 -4.223 1.00 65.40 196 LEU A C 1
ATOM 1376 O O . LEU A 1 220 ? -5.649 -34.632 -4.735 1.00 65.27 196 LEU A O 1
ATOM 1381 N N . GLU A 1 221 ? -4.386 -32.773 -4.565 1.00 63.84 197 GLU A N 1
ATOM 1382 C CA . GLU A 1 221 ? -3.409 -33.236 -5.529 1.00 62.69 197 GLU A CA 1
ATOM 1383 C C . GLU A 1 221 ? -2.252 -33.709 -4.701 1.00 60.89 197 GLU A C 1
ATOM 1384 O O . GLU A 1 221 ? -2.076 -33.236 -3.594 1.00 60.98 197 GLU A O 1
ATOM 1390 N N . ARG A 1 222 ? -1.477 -34.658 -5.204 1.00 59.43 198 ARG A N 1
ATOM 1391 C CA . ARG A 1 222 ? -0.299 -35.084 -4.474 1.00 58.72 198 ARG A CA 1
ATOM 1392 C C . ARG A 1 222 ? 0.906 -35.173 -5.399 1.00 58.08 198 ARG A C 1
ATOM 1393 O O . ARG A 1 222 ? 0.777 -35.459 -6.594 1.00 58.36 198 ARG A O 1
ATOM 1401 N N . VAL A 1 223 ? 2.076 -34.908 -4.839 1.00 56.93 199 VAL A N 1
ATOM 1402 C CA . VAL A 1 223 ? 3.329 -34.982 -5.580 1.00 57.26 199 VAL A CA 1
ATOM 1403 C C . VAL A 1 223 ? 4.458 -35.557 -4.728 1.00 56.84 199 VAL A C 1
ATOM 1404 O O . VAL A 1 223 ? 4.528 -35.298 -3.534 1.00 57.67 199 VAL A O 1
ATOM 1408 N N . GLU A 1 224 ? 5.318 -36.356 -5.341 1.00 57.31 200 GLU A N 1
ATOM 1409 C CA . GLU A 1 224 ? 6.514 -36.802 -4.679 1.00 58.99 200 GLU A CA 1
ATOM 1410 C C . GLU A 1 224 ? 7.382 -35.540 -4.621 1.00 59.89 200 GLU A C 1
ATOM 1411 O O . GLU A 1 224 ? 7.456 -34.780 -5.606 1.00 59.63 200 GLU A O 1
ATOM 1417 N N . GLU A 1 225 ? 7.976 -35.298 -3.449 1.00 58.96 201 GLU A N 1
ATOM 1418 C CA . GLU A 1 225 ? 8.863 -34.162 -3.210 1.00 58.29 201 GLU A CA 1
ATOM 1419 C C . GLU A 1 225 ? 10.037 -34.533 -2.358 1.00 56.95 201 GLU A C 1
ATOM 1420 O O . GLU A 1 225 ? 10.054 -35.576 -1.728 1.00 57.70 201 GLU A O 1
ATOM 1426 N N . VAL A 1 226 ? 10.984 -33.601 -2.288 1.00 57.39 202 VAL A N 1
ATOM 1427 C CA . VAL A 1 226 ? 12.151 -33.706 -1.416 1.00 54.94 202 VAL A CA 1
ATOM 1428 C C . VAL A 1 226 ? 12.086 -32.597 -0.343 1.00 54.84 202 VAL A C 1
ATOM 1429 O O . VAL A 1 226 ? 11.895 -31.419 -0.665 1.00 54.26 202 VAL A O 1
ATOM 1433 N N . ARG A 1 227 ? 12.240 -32.998 0.913 1.00 54.34 203 ARG A N 1
ATOM 1434 C CA . ARG A 1 227 ? 12.287 -32.092 2.049 1.00 54.13 203 ARG A CA 1
ATOM 1435 C C . ARG A 1 227 ? 13.768 -31.967 2.389 1.00 54.18 203 ARG A C 1
ATOM 1436 O O . ARG A 1 227 ? 14.392 -32.912 2.845 1.00 55.55 203 ARG A O 1
ATOM 1444 N N . ILE A 1 228 ? 14.329 -30.807 2.104 1.00 54.59 204 ILE A N 1
ATOM 1445 C CA . ILE A 1 228 ? 15.718 -30.505 2.365 1.00 55.33 204 ILE A CA 1
ATOM 1446 C C . ILE A 1 228 ? 15.859 -29.641 3.620 1.00 55.47 204 ILE A C 1
ATOM 1447 O O . ILE A 1 228 ? 15.210 -28.583 3.757 1.00 57.12 204 ILE A O 1
ATOM 1452 N N . GLU A 1 229 ? 16.680 -30.093 4.559 1.00 55.68 205 GLU A N 1
ATOM 1453 C CA . GLU A 1 229 ? 16.893 -29.285 5.757 1.00 56.42 205 GLU A CA 1
ATOM 1454 C C . GLU A 1 229 ? 18.361 -28.953 5.927 1.00 56.22 205 GLU A C 1
ATOM 1455 O O . GLU A 1 229 ? 19.249 -29.738 5.573 1.00 55.71 205 GLU A O 1
ATOM 1461 N N . THR A 1 230 ? 18.622 -27.786 6.480 1.00 56.75 206 THR A N 1
ATOM 1462 C CA . THR A 1 230 ? 19.993 -27.377 6.691 1.00 57.40 206 THR A CA 1
ATOM 1463 C C . THR A 1 230 ? 20.016 -26.321 7.785 1.00 58.17 206 THR A C 1
ATOM 1464 O O . THR A 1 230 ? 19.031 -25.554 7.990 1.00 57.84 206 THR A O 1
ATOM 1468 N N . ILE A 1 231 ? 21.127 -26.295 8.497 1.00 57.07 207 ILE A N 1
ATOM 1469 C CA . ILE A 1 231 ? 21.308 -25.354 9.575 1.00 58.38 207 ILE A CA 1
ATOM 1470 C C . ILE A 1 231 ? 21.979 -24.038 9.115 1.00 58.00 207 ILE A C 1
ATOM 1471 O O . ILE A 1 231 ? 22.819 -24.015 8.216 1.00 58.47 207 ILE A O 1
ATOM 1476 N N . ILE A 1 232 ? 21.566 -22.933 9.715 1.00 58.75 208 ILE A N 1
ATOM 1477 C CA . ILE A 1 232 ? 22.192 -21.644 9.428 1.00 59.25 208 ILE A CA 1
ATOM 1478 C C . ILE A 1 232 ? 22.373 -20.796 10.697 1.00 58.84 208 ILE A C 1
ATOM 1479 O O . ILE A 1 232 ? 21.626 -20.963 11.666 1.00 58.61 208 ILE A O 1
ATOM 1484 N N . PRO A 1 233 ? 23.388 -19.902 10.701 1.00 57.94 209 PRO A N 1
ATOM 1485 C CA . PRO A 1 233 ? 23.418 -18.912 11.755 1.00 56.85 209 PRO A CA 1
ATOM 1486 C C . PRO A 1 233 ? 22.379 -17.835 11.428 1.00 56.74 209 PRO A C 1
ATOM 1487 O O . PRO A 1 233 ? 22.175 -17.489 10.256 1.00 56.26 209 PRO A O 1
ATOM 1491 N N . ALA A 1 234 ? 21.732 -17.320 12.465 1.00 56.56 210 ALA A N 1
ATOM 1492 C CA . ALA A 1 234 ? 20.670 -16.342 12.316 1.00 57.02 210 ALA A CA 1
ATOM 1493 C C . ALA A 1 234 ? 21.039 -15.239 11.361 1.00 57.41 210 ALA A C 1
ATOM 1494 O O . ALA A 1 234 ? 20.216 -14.844 10.549 1.00 57.74 210 ALA A O 1
ATOM 1496 N N . SER A 1 235 ? 22.282 -14.761 11.447 1.00 57.67 211 SER A N 1
ATOM 1497 C CA . SER A 1 235 ? 22.771 -13.701 10.578 1.00 58.27 211 SER A CA 1
ATOM 1498 C C . SER A 1 235 ? 22.832 -14.050 9.076 1.00 58.98 211 SER A C 1
ATOM 1499 O O . SER A 1 235 ? 22.833 -13.126 8.232 1.00 59.45 211 SER A O 1
ATOM 1502 N N . LEU A 1 236 ? 22.903 -15.342 8.724 1.00 58.34 212 LEU A N 1
ATOM 1503 C CA . LEU A 1 236 ? 22.930 -15.689 7.299 1.00 58.21 212 LEU A CA 1
ATOM 1504 C C . LEU A 1 236 ? 21.548 -15.831 6.678 1.00 57.91 212 LEU A C 1
ATOM 1505 O O . LEU A 1 236 ? 21.453 -15.976 5.464 1.00 57.86 212 LEU A O 1
ATOM 1510 N N . GLN A 1 237 ? 20.495 -15.765 7.496 1.00 57.81 213 GLN A N 1
ATOM 1511 C CA . GLN A 1 237 ? 19.138 -15.964 7.021 1.00 57.99 213 GLN A CA 1
ATOM 1512 C C . GLN A 1 237 ? 18.698 -15.256 5.729 1.00 57.88 213 GLN A C 1
ATOM 1513 O O . GLN A 1 237 ? 18.291 -15.940 4.789 1.00 58.47 213 GLN A O 1
ATOM 1519 N N . ARG A 1 238 ? 18.778 -13.924 5.654 1.00 58.36 214 ARG A N 1
ATOM 1520 C CA . ARG A 1 238 ? 18.350 -13.216 4.452 1.00 59.72 214 ARG A CA 1
ATOM 1521 C C . ARG A 1 238 ? 19.056 -13.696 3.207 1.00 58.70 214 ARG A C 1
ATOM 1522 O O . ARG A 1 238 ? 18.407 -13.972 2.216 1.00 58.01 214 ARG A O 1
ATOM 1530 N N . LYS A 1 239 ? 20.385 -13.770 3.279 1.00 59.04 215 LYS A N 1
ATOM 1531 C CA . LYS A 1 239 ? 21.255 -14.199 2.176 1.00 59.36 215 LYS A CA 1
ATOM 1532 C C . LYS A 1 239 ? 20.970 -15.633 1.698 1.00 58.32 215 LYS A C 1
ATOM 1533 O O . LYS A 1 239 ? 20.874 -15.889 0.486 1.00 57.65 215 LYS A O 1
ATOM 1539 N N . VAL A 1 240 ? 20.837 -16.550 2.655 1.00 56.34 216 VAL A N 1
ATOM 1540 C CA . VAL A 1 240 ? 20.563 -17.953 2.370 1.00 54.81 216 VAL A CA 1
ATOM 1541 C C . VAL A 1 240 ? 19.175 -18.116 1.747 1.00 55.58 216 VAL A C 1
ATOM 1542 O O . VAL A 1 240 ? 19.057 -18.732 0.687 1.00 56.95 216 VAL A O 1
ATOM 1546 N N . ILE A 1 241 ? 18.137 -17.569 2.397 1.00 55.34 217 ILE A N 1
ATOM 1547 C CA . ILE A 1 241 ? 16.787 -17.616 1.848 1.00 53.64 217 ILE A CA 1
ATOM 1548 C C . ILE A 1 241 ? 16.762 -17.018 0.439 1.00 54.72 217 ILE A C 1
ATOM 1549 O O . ILE A 1 241 ? 16.230 -17.620 -0.490 1.00 54.48 217 ILE A O 1
ATOM 1554 N N . LYS A 1 242 ? 17.364 -15.844 0.263 1.00 55.97 218 LYS A N 1
ATOM 1555 C CA . LYS A 1 242 ? 17.383 -15.222 -1.058 1.00 57.25 218 LYS A CA 1
ATOM 1556 C C . LYS A 1 242 ? 17.968 -16.161 -2.130 1.00 56.95 218 LYS A C 1
ATOM 1557 O O . LYS A 1 242 ? 17.401 -16.296 -3.189 1.00 58.13 218 LYS A O 1
ATOM 1563 N N . ALA A 1 243 ? 19.060 -16.850 -1.822 1.00 56.90 219 ALA A N 1
ATOM 1564 C CA . ALA A 1 243 ? 19.722 -17.727 -2.781 1.00 56.57 219 ALA A CA 1
ATOM 1565 C C . ALA A 1 243 ? 18.916 -18.990 -3.048 1.00 56.70 219 ALA A C 1
ATOM 1566 O O . ALA A 1 243 ? 18.836 -19.465 -4.184 1.00 58.33 219 ALA A O 1
ATOM 1568 N N . MET A 1 244 ? 18.330 -19.535 -1.996 1.00 54.62 220 MET A N 1
ATOM 1569 C CA . MET A 1 244 ? 17.484 -20.700 -2.098 1.00 54.53 220 MET A CA 1
ATOM 1570 C C . MET A 1 244 ? 16.255 -20.436 -2.982 1.00 55.54 220 MET A C 1
ATOM 1571 O O . MET A 1 244 ? 15.859 -21.300 -3.794 1.00 54.07 220 MET A O 1
ATOM 1576 N N . VAL A 1 245 ? 15.647 -19.257 -2.813 1.00 52.60 221 VAL A N 1
ATOM 1577 C CA . VAL A 1 245 ? 14.443 -18.941 -3.551 1.00 53.75 221 VAL A CA 1
ATOM 1578 C C . VAL A 1 245 ? 14.754 -18.801 -5.056 1.00 56.29 221 VAL A C 1
ATOM 1579 O O . VAL A 1 245 ? 14.060 -19.394 -5.889 1.00 58.85 221 VAL A O 1
ATOM 1583 N N . THR A 1 246 ? 15.812 -18.055 -5.382 1.00 55.73 222 THR A N 1
ATOM 1584 C CA . THR A 1 246 ? 16.278 -17.849 -6.751 1.00 55.41 222 THR A CA 1
ATOM 1585 C C . THR A 1 246 ? 16.514 -19.151 -7.517 1.00 56.38 222 THR A C 1
ATOM 1586 O O . THR A 1 246 ? 16.146 -19.267 -8.692 1.00 57.14 222 THR A O 1
ATOM 1590 N N . ALA A 1 247 ? 17.067 -20.138 -6.824 1.00 56.84 223 ALA A N 1
ATOM 1591 C CA . ALA A 1 247 ? 17.381 -21.444 -7.381 1.00 56.36 223 ALA A CA 1
ATOM 1592 C C . ALA A 1 247 ? 16.194 -22.400 -7.410 1.00 57.45 223 ALA A C 1
ATOM 1593 O O . ALA A 1 247 ? 16.239 -23.416 -8.110 1.00 57.94 223 ALA A O 1
ATOM 1595 N N . HIS A 1 248 ? 15.149 -22.105 -6.636 1.00 57.12 224 HIS A N 1
ATOM 1596 C CA . HIS A 1 248 ? 13.978 -22.986 -6.583 1.00 54.80 224 HIS A CA 1
ATOM 1597 C C . HIS A 1 248 ? 13.229 -22.922 -7.937 1.00 53.14 224 HIS A C 1
ATOM 1598 O O . HIS A 1 248 ? 13.099 -21.844 -8.516 1.00 52.82 224 HIS A O 1
ATOM 1605 N N . PRO A 1 249 ? 12.744 -24.072 -8.453 1.00 49.85 225 PRO A N 1
ATOM 1606 C CA . PRO A 1 249 ? 12.039 -24.050 -9.749 1.00 48.77 225 PRO A CA 1
ATOM 1607 C C . PRO A 1 249 ? 10.706 -23.281 -9.807 1.00 47.80 225 PRO A C 1
ATOM 1608 O O . PRO A 1 249 ? 10.215 -22.992 -10.886 1.00 46.66 225 PRO A O 1
ATOM 1612 N N . TYR A 1 250 ? 10.128 -22.968 -8.657 1.00 49.73 226 TYR A N 1
ATOM 1613 C CA . TYR A 1 250 ? 8.803 -22.356 -8.611 1.00 51.22 226 TYR A CA 1
ATOM 1614 C C . TYR A 1 250 ? 8.779 -20.936 -8.090 1.00 52.68 226 TYR A C 1
ATOM 1615 O O . TYR A 1 250 ? 9.732 -20.463 -7.485 1.00 53.91 226 TYR A O 1
ATOM 1624 N N . GLU A 1 251 ? 7.676 -20.253 -8.363 1.00 54.66 227 GLU A N 1
ATOM 1625 C CA . GLU A 1 251 ? 7.468 -18.919 -7.868 1.00 56.17 227 GLU A CA 1
ATOM 1626 C C . GLU A 1 251 ? 7.029 -19.011 -6.394 1.00 56.71 227 GLU A C 1
ATOM 1627 O O . GLU A 1 251 ? 7.536 -18.293 -5.537 1.00 56.43 227 GLU A O 1
ATOM 1633 N N . GLU A 1 252 ? 6.097 -19.915 -6.104 1.00 58.44 228 GLU A N 1
ATOM 1634 C CA . GLU A 1 252 ? 5.724 -20.170 -4.715 1.00 59.42 228 GLU A CA 1
ATOM 1635 C C . GLU A 1 252 ? 6.703 -21.148 -4.106 1.00 57.91 228 GLU A C 1
ATOM 1636 O O . GLU A 1 252 ? 6.730 -22.329 -4.486 1.00 58.93 228 GLU A O 1
ATOM 1642 N N . VAL A 1 253 ? 7.511 -20.673 -3.171 1.00 56.66 229 VAL A N 1
ATOM 1643 C CA . VAL A 1 253 ? 8.443 -21.562 -2.468 1.00 56.29 229 VAL A CA 1
ATOM 1644 C C . VAL A 1 253 ? 7.924 -21.839 -1.028 1.00 56.50 229 VAL A C 1
ATOM 1645 O O . VAL A 1 253 ? 7.670 -20.900 -0.243 1.00 57.16 229 VAL A O 1
ATOM 1649 N N . ALA A 1 254 ? 7.725 -23.108 -0.697 1.00 54.77 230 ALA A N 1
ATOM 1650 C CA . ALA A 1 254 ? 7.276 -23.473 0.644 1.00 55.39 230 ALA A CA 1
ATOM 1651 C C . ALA A 1 254 ? 8.519 -23.799 1.460 1.00 55.61 230 ALA A C 1
ATOM 1652 O O . ALA A 1 254 ? 9.215 -24.779 1.152 1.00 55.93 230 ALA A O 1
ATOM 1654 N N . TYR A 1 255 ? 8.844 -22.948 2.443 1.00 55.36 231 TYR A N 1
ATOM 1655 C CA . TYR A 1 255 ? 10.010 -23.187 3.302 1.00 54.83 231 TYR A CA 1
ATOM 1656 C C . TYR A 1 255 ? 9.667 -22.796 4.729 1.00 55.04 231 TYR A C 1
ATOM 1657 O O . TYR A 1 255 ? 8.740 -22.018 4.958 1.00 52.91 231 TYR A O 1
ATOM 1666 N N . ASP A 1 256 ? 10.376 -23.379 5.694 1.00 54.21 232 ASP A N 1
ATOM 1667 C CA . ASP A 1 256 ? 10.138 -23.031 7.099 1.00 53.89 232 ASP A CA 1
ATOM 1668 C C . ASP A 1 256 ? 11.470 -22.685 7.729 1.00 54.25 232 ASP A C 1
ATOM 1669 O O . ASP A 1 256 ? 12.499 -23.250 7.331 1.00 53.83 232 ASP A O 1
ATOM 1674 N N . VAL A 1 257 ? 11.455 -21.782 8.709 1.00 51.89 233 VAL A N 1
ATOM 1675 C CA . VAL A 1 257 ? 12.655 -21.470 9.468 1.00 51.72 233 VAL A CA 1
ATOM 1676 C C . VAL A 1 257 ? 12.363 -21.823 10.929 1.00 52.31 233 VAL A C 1
ATOM 1677 O O . VAL A 1 257 ? 11.417 -21.318 11.515 1.00 50.82 233 VAL A O 1
ATOM 1681 N N . TYR A 1 258 ? 13.117 -22.757 11.497 1.00 52.65 234 TYR A N 1
ATOM 1682 C CA . TYR A 1 258 ? 12.856 -23.161 12.872 1.00 52.14 234 TYR A CA 1
ATOM 1683 C C . TYR A 1 258 ? 13.912 -22.560 13.784 1.00 52.98 234 TYR A C 1
ATOM 1684 O O . TYR A 1 258 ? 15.084 -22.570 13.439 1.00 52.79 234 TYR A O 1
ATOM 1693 N N . PRO A 1 259 ? 13.510 -22.095 14.977 1.00 52.94 235 PRO A N 1
ATOM 1694 C CA . PRO A 1 259 ? 14.514 -21.753 15.976 1.00 53.60 235 PRO A CA 1
ATOM 1695 C C . PRO A 1 259 ? 15.211 -23.044 16.523 1.00 55.53 235 PRO A C 1
ATOM 1696 O O . PRO A 1 259 ? 14.558 -24.072 16.757 1.00 55.60 235 PRO A O 1
ATOM 1700 N N . LEU A 1 260 ? 16.516 -23.020 16.697 1.00 53.92 236 LEU A N 1
ATOM 1701 C CA . LEU A 1 260 ? 17.128 -24.164 17.319 1.00 55.37 236 LEU A CA 1
ATOM 1702 C C . LEU A 1 260 ? 17.749 -23.741 18.647 1.00 56.61 236 LEU A C 1
ATOM 1703 O O . LEU A 1 260 ? 17.982 -22.544 18.869 1.00 58.17 236 LEU A O 1
ATOM 1708 N N . ASP A 1 261 ? 17.989 -24.710 19.533 1.00 57.50 237 ASP A N 1
ATOM 1709 C CA . ASP A 1 261 ? 18.720 -24.438 20.752 1.00 58.93 237 ASP A CA 1
ATOM 1710 C C . ASP A 1 261 ? 20.213 -24.514 20.467 1.00 58.90 237 ASP A C 1
ATOM 1711 O O . ASP A 1 261 ? 21.000 -24.062 21.281 1.00 60.47 237 ASP A O 1
ATOM 1716 N N . ASN A 1 262 ? 20.608 -25.089 19.327 1.00 59.55 238 ASN A N 1
ATOM 1717 C CA . ASN A 1 262 ? 22.025 -25.142 18.960 1.00 58.77 238 ASN A CA 1
ATOM 1718 C C . ASN A 1 262 ? 22.563 -23.696 19.010 1.00 58.84 238 ASN A C 1
ATOM 1719 O O . ASN A 1 262 ? 21.868 -22.748 18.592 1.00 58.47 238 ASN A O 1
ATOM 1724 N N . LYS A 1 263 ? 23.770 -23.518 19.528 1.00 58.65 239 LYS A N 1
ATOM 1725 C CA . LYS A 1 263 ? 24.375 -22.194 19.592 1.00 59.20 239 LYS A CA 1
ATOM 1726 C C . LYS A 1 263 ? 25.574 -22.097 18.694 1.00 59.23 239 LYS A C 1
ATOM 1727 O O . LYS A 1 263 ? 26.228 -23.120 18.407 1.00 59.95 239 LYS A O 1
ATOM 1733 N N . GLY A 1 264 ? 25.886 -20.863 18.283 1.00 58.61 240 GLY A N 1
ATOM 1734 C CA . GLY A 1 264 ? 27.044 -20.588 17.451 1.00 58.40 240 GLY A CA 1
ATOM 1735 C C . GLY A 1 264 ? 28.213 -20.453 18.394 1.00 59.44 240 GLY A C 1
ATOM 1736 O O . GLY A 1 264 ? 28.206 -20.991 19.521 1.00 59.33 240 GLY A O 1
ATOM 1737 N N . GLU A 1 265 ? 29.219 -19.712 17.957 1.00 59.37 241 GLU A N 1
ATOM 1738 C CA . GLU A 1 265 ? 30.400 -19.511 18.767 1.00 58.23 241 GLU A CA 1
ATOM 1739 C C . GLU A 1 265 ? 30.108 -18.625 19.986 1.00 56.57 241 GLU A C 1
ATOM 1740 O O . GLU A 1 265 ? 29.350 -17.651 19.900 1.00 58.14 241 GLU A O 1
ATOM 1746 N N . THR A 1 266 ? 30.678 -19.017 21.120 1.00 54.01 242 THR A N 1
ATOM 1747 C CA . THR A 1 266 ? 30.596 -18.283 22.384 1.00 51.70 242 THR A CA 1
ATOM 1748 C C . THR A 1 266 ? 31.628 -17.149 22.459 1.00 49.50 242 THR A C 1
ATOM 1749 O O . THR A 1 266 ? 32.802 -17.355 22.171 1.00 49.38 242 THR A O 1
ATOM 1753 N N . LEU A 1 267 ? 31.169 -15.957 22.830 1.00 47.39 243 LEU A N 1
ATOM 1754 C CA . LEU A 1 267 ? 32.022 -14.798 23.060 1.00 45.86 243 LEU A CA 1
ATOM 1755 C C . LEU A 1 267 ? 31.748 -14.328 24.491 1.00 44.42 243 LEU A C 1
ATOM 1756 O O . LEU A 1 267 ? 30.709 -14.648 25.059 1.00 42.11 243 LEU A O 1
ATOM 1761 N N . GLY A 1 268 ? 32.688 -13.610 25.092 1.00 44.46 244 GLY A N 1
ATOM 1762 C CA . GLY A 1 268 ? 32.513 -13.146 26.458 1.00 45.42 244 GLY A CA 1
ATOM 1763 C C . GLY A 1 268 ? 33.574 -12.199 26.964 1.00 46.77 244 GLY A C 1
ATOM 1764 O O . GLY A 1 268 ? 34.220 -11.520 26.182 1.00 46.01 244 GLY A O 1
ATOM 1765 N N . LEU A 1 269 ? 33.753 -12.169 28.282 1.00 48.64 245 LEU A N 1
ATOM 1766 C CA . LEU A 1 269 ? 34.696 -11.281 28.906 1.00 51.12 245 LEU A CA 1
ATOM 1767 C C . LEU A 1 269 ? 35.899 -12.022 29.380 1.00 52.22 245 LEU A C 1
ATOM 1768 O O . LEU A 1 269 ? 35.785 -13.032 30.067 1.00 53.67 245 LEU A O 1
ATOM 1773 N N . GLY A 1 270 ? 37.052 -11.514 28.999 1.00 52.05 246 GLY A N 1
ATOM 1774 C CA . GLY A 1 270 ? 38.313 -12.100 29.423 1.00 54.34 246 GLY A CA 1
ATOM 1775 C C . GLY A 1 270 ? 38.605 -13.396 28.724 1.00 54.52 246 GLY A C 1
ATOM 1776 O O . GLY A 1 270 ? 37.753 -13.960 28.022 1.00 55.64 246 GLY A O 1
ATOM 1777 N N . LYS A 1 271 ? 39.809 -13.864 28.963 1.00 54.97 247 LYS A N 1
ATOM 1778 C CA . LYS A 1 271 ? 40.342 -15.069 28.392 1.00 56.88 247 LYS A CA 1
ATOM 1779 C C . LYS A 1 271 ? 41.027 -15.861 29.486 1.00 56.89 247 LYS A C 1
ATOM 1780 O O . LYS A 1 271 ? 41.545 -15.301 30.443 1.00 57.03 247 LYS A O 1
ATOM 1786 N N . ILE A 1 272 ? 41.000 -17.174 29.374 1.00 57.41 248 ILE A N 1
ATOM 1787 C CA . ILE A 1 272 ? 41.778 -17.970 30.295 1.00 57.54 248 ILE A CA 1
ATOM 1788 C C . ILE A 1 272 ? 42.653 -18.900 29.443 1.00 58.33 248 ILE A C 1
ATOM 1789 O O . ILE A 1 272 ? 42.184 -19.487 28.488 1.00 57.05 248 ILE A O 1
ATOM 1794 N N . GLY A 1 273 ? 43.944 -18.967 29.758 1.00 59.48 249 GLY A N 1
ATOM 1795 C CA . GLY A 1 273 ? 44.867 -19.781 28.978 1.00 60.71 249 GLY A CA 1
ATOM 1796 C C . GLY A 1 273 ? 46.137 -20.131 29.729 1.00 61.23 249 GLY A C 1
ATOM 1797 O O . GLY A 1 273 ? 46.214 -19.923 30.939 1.00 61.08 249 GLY A O 1
ATOM 1798 N N . TYR A 1 274 ? 47.139 -20.632 29.002 1.00 60.86 250 TYR A N 1
ATOM 1799 C CA . TYR A 1 274 ? 48.364 -21.100 29.624 1.00 60.97 250 TYR A CA 1
ATOM 1800 C C . TYR A 1 274 ? 49.663 -20.440 29.197 1.00 61.20 250 TYR A C 1
ATOM 1801 O O . TYR A 1 274 ? 49.861 -20.073 28.043 1.00 60.60 250 TYR A O 1
ATOM 1810 N N . LEU A 1 275 ? 50.559 -20.315 30.158 1.00 61.13 251 LEU A N 1
ATOM 1811 C CA . LEU A 1 275 ? 51.885 -19.842 29.865 1.00 62.53 251 LEU A CA 1
ATOM 1812 C C . LEU A 1 275 ? 52.628 -21.016 29.222 1.00 63.60 251 LEU A C 1
ATOM 1813 O O . LEU A 1 275 ? 52.294 -22.184 29.466 1.00 63.68 251 LEU A O 1
ATOM 1818 N N . GLN A 1 276 ? 53.609 -20.715 28.377 1.00 64.93 252 GLN A N 1
ATOM 1819 C CA . GLN A 1 276 ? 54.388 -21.767 27.740 1.00 66.42 252 GLN A CA 1
ATOM 1820 C C . GLN A 1 276 ? 55.162 -22.567 28.764 1.00 64.96 252 GLN A C 1
ATOM 1821 O O . GLN A 1 276 ? 55.456 -23.742 28.545 1.00 64.17 252 GLN A O 1
ATOM 1827 N N . GLU A 1 277 ? 55.470 -21.928 29.888 1.00 64.26 253 GLU A N 1
ATOM 1828 C CA . GLU A 1 277 ? 56.228 -22.586 30.931 1.00 64.08 253 GLU A CA 1
ATOM 1829 C C . GLU A 1 277 ? 55.865 -22.080 32.319 1.00 62.65 253 GLU A C 1
ATOM 1830 O O . GLU A 1 277 ? 55.471 -20.922 32.499 1.00 61.47 253 GLU A O 1
ATOM 1836 N N . GLU A 1 278 ? 55.994 -22.969 33.299 1.00 61.39 254 GLU A N 1
ATOM 1837 C CA . GLU A 1 278 ? 55.668 -22.636 34.676 1.00 60.32 254 GLU A CA 1
ATOM 1838 C C . GLU A 1 278 ? 56.615 -21.556 35.204 1.00 59.38 254 GLU A C 1
ATOM 1839 O O . GLU A 1 278 ? 57.816 -21.542 34.879 1.00 58.64 254 GLU A O 1
ATOM 1845 N N . MET A 1 279 ? 56.060 -20.633 35.986 1.00 57.69 255 MET A N 1
ATOM 1846 C CA . MET A 1 279 ? 56.870 -19.610 36.604 1.00 56.16 255 MET A CA 1
ATOM 1847 C C . MET A 1 279 ? 56.338 -19.290 38.004 1.00 56.56 255 MET A C 1
ATOM 1848 O O . MET A 1 279 ? 55.218 -19.636 38.316 1.00 57.70 255 MET A O 1
ATOM 1853 N N . THR A 1 280 ? 57.157 -18.694 38.871 1.00 56.78 256 THR A N 1
ATOM 1854 C CA . THR A 1 280 ? 56.694 -18.341 40.210 1.00 56.59 256 THR A CA 1
ATOM 1855 C C . THR A 1 280 ? 55.737 -17.176 40.036 1.00 56.62 256 THR A C 1
ATOM 1856 O O . THR A 1 280 ? 55.724 -16.501 38.974 1.00 57.27 256 THR A O 1
ATOM 1860 N N . LEU A 1 281 ? 54.897 -16.926 41.071 1.00 55.37 257 LEU A N 1
ATOM 1861 C CA . LEU A 1 281 ? 54.013 -15.760 41.025 1.00 56.94 257 LEU A CA 1
ATOM 1862 C C . LEU A 1 281 ? 54.854 -14.441 40.878 1.00 57.84 257 LEU A C 1
ATOM 1863 O O . LEU A 1 281 ? 54.515 -13.533 40.086 1.00 57.91 257 LEU A O 1
ATOM 1868 N N . GLY A 1 282 ? 55.962 -14.353 41.632 1.00 59.63 258 GLY A N 1
ATOM 1869 C CA . GLY A 1 282 ? 56.882 -13.162 41.550 1.00 62.11 258 GLY A CA 1
ATOM 1870 C C . GLY A 1 282 ? 57.377 -12.859 40.116 1.00 63.45 258 GLY A C 1
ATOM 1871 O O . GLY A 1 282 ? 57.367 -11.673 39.684 1.00 64.52 258 GLY A O 1
ATOM 1872 N N . GLN A 1 283 ? 57.873 -13.919 39.339 1.00 63.45 259 GLN A N 1
ATOM 1873 C CA . GLN A 1 283 ? 58.338 -13.671 37.953 1.00 63.78 259 GLN A CA 1
ATOM 1874 C C . GLN A 1 283 ? 57.158 -13.421 36.994 1.00 64.35 259 GLN A C 1
ATOM 1875 O O . GLN A 1 283 ? 57.217 -12.591 36.061 1.00 65.82 259 GLN A O 1
ATOM 1881 N N . PHE A 1 284 ? 56.024 -14.098 37.229 1.00 62.78 260 PHE A N 1
ATOM 1882 C CA . PHE A 1 284 ? 54.892 -13.840 36.360 1.00 61.87 260 PHE A CA 1
ATOM 1883 C C . PHE A 1 284 ? 54.497 -12.374 36.444 1.00 61.80 260 PHE A C 1
ATOM 1884 O O . PHE A 1 284 ? 54.135 -11.766 35.434 1.00 62.48 260 PHE A O 1
ATOM 1892 N N . ALA A 1 285 ? 54.607 -11.833 37.668 1.00 61.36 261 ALA A N 1
ATOM 1893 C CA . ALA A 1 285 ? 54.294 -10.441 37.934 1.00 60.44 261 ALA A CA 1
ATOM 1894 C C . ALA A 1 285 ? 55.235 -9.497 37.165 1.00 60.91 261 ALA A C 1
ATOM 1895 O O . ALA A 1 285 ? 5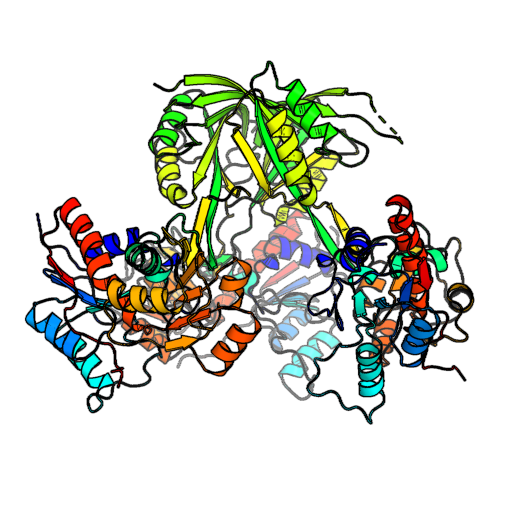4.781 -8.458 36.681 1.00 61.56 261 ALA A O 1
ATOM 1897 N N . GLU A 1 286 ? 56.535 -9.850 37.067 1.00 60.17 262 GLU A N 1
ATOM 1898 C CA . GLU A 1 286 ? 57.471 -9.049 36.282 1.00 60.82 262 GLU A CA 1
ATOM 1899 C C . GLU A 1 286 ? 57.097 -9.171 34.809 1.00 59.67 262 GLU A C 1
ATOM 1900 O O . GLU A 1 286 ? 57.085 -8.205 34.038 1.00 59.69 262 GLU A O 1
ATOM 1906 N N . HIS A 1 287 ? 56.735 -10.418 34.434 1.00 56.58 263 HIS A N 1
ATOM 1907 C CA . HIS A 1 287 ? 56.411 -10.736 33.058 1.00 55.27 263 HIS A CA 1
ATOM 1908 C C . HIS A 1 287 ? 55.201 -9.901 32.614 1.00 54.95 263 HIS A C 1
ATOM 1909 O O . HIS A 1 287 ? 55.121 -9.469 31.466 1.00 53.95 263 HIS A O 1
ATOM 1916 N N . VAL A 1 288 ? 54.281 -9.656 33.545 1.00 55.98 264 VAL A N 1
ATOM 1917 C CA . VAL A 1 288 ? 53.114 -8.791 33.295 1.00 54.91 264 VAL A CA 1
ATOM 1918 C C . VAL A 1 288 ? 53.575 -7.320 33.067 1.00 54.83 264 VAL A C 1
ATOM 1919 O O . VAL A 1 288 ? 53.150 -6.668 32.098 1.00 56.00 264 VAL A O 1
ATOM 1923 N N . LYS A 1 289 ? 54.477 -6.824 33.936 1.00 53.64 265 LYS A N 1
ATOM 1924 C CA . LYS A 1 289 ? 54.992 -5.459 33.755 1.00 53.55 265 LYS A CA 1
ATOM 1925 C C . LYS A 1 289 ? 55.770 -5.296 32.427 1.00 54.49 265 LYS A C 1
ATOM 1926 O O . LYS A 1 289 ? 55.667 -4.264 31.762 1.00 54.04 265 LYS A O 1
ATOM 1932 N N . GLN A 1 290 ? 56.562 -6.308 32.057 1.00 54.67 266 GLN A N 1
ATOM 1933 C CA . GLN A 1 290 ? 57.288 -6.279 30.784 1.00 55.08 266 GLN A CA 1
ATOM 1934 C C . GLN A 1 290 ? 56.318 -6.365 29.606 1.00 55.45 266 GLN A C 1
ATOM 1935 O O . GLN A 1 290 ? 56.374 -5.534 28.704 1.00 56.44 266 GLN A O 1
ATOM 1941 N N . SER A 1 291 ? 55.389 -7.319 29.657 1.00 55.18 267 SER A N 1
ATOM 1942 C CA . SER A 1 291 ? 54.412 -7.542 28.594 1.00 56.02 267 SER A CA 1
ATOM 1943 C C . SER A 1 291 ? 53.413 -6.433 28.324 1.00 55.54 267 SER A C 1
ATOM 1944 O O . SER A 1 291 ? 53.023 -6.212 27.176 1.00 53.98 267 SER A O 1
ATOM 1947 N N . LEU A 1 292 ? 52.972 -5.763 29.385 1.00 55.26 268 LEU A N 1
ATOM 1948 C CA . LEU A 1 292 ? 51.921 -4.774 29.241 1.00 54.48 268 LEU A CA 1
ATOM 1949 C C . LEU A 1 292 ? 52.461 -3.357 29.400 1.00 54.10 268 LEU A C 1
ATOM 1950 O O . LEU A 1 292 ? 51.700 -2.389 29.442 1.00 53.99 268 LEU A O 1
ATOM 1955 N N . ASP A 1 293 ? 53.785 -3.267 29.411 1.00 54.58 269 ASP A N 1
ATOM 1956 C CA . ASP A 1 293 ? 54.561 -2.046 29.623 1.00 55.10 269 ASP A CA 1
ATOM 1957 C C . ASP A 1 293 ? 54.031 -1.165 30.738 1.00 54.13 269 ASP A C 1
ATOM 1958 O O . ASP A 1 293 ? 53.602 -0.040 30.492 1.00 55.30 269 ASP A O 1
ATOM 1963 N N . VAL A 1 294 ? 54.043 -1.673 31.966 1.00 53.57 270 VAL A N 1
ATOM 1964 C CA . VAL A 1 294 ? 53.648 -0.857 33.115 1.00 53.53 270 VAL A CA 1
ATOM 1965 C C . VAL A 1 294 ? 54.815 -0.822 34.121 1.00 53.91 270 VAL A C 1
ATOM 1966 O O . VAL A 1 294 ? 55.498 -1.834 34.299 1.00 53.78 270 VAL A O 1
ATOM 1970 N N . LYS A 1 295 ? 55.030 0.329 34.771 1.00 53.92 271 LYS A N 1
ATOM 1971 C CA . LYS A 1 295 ? 56.123 0.480 35.732 1.00 55.02 271 LYS A CA 1
ATOM 1972 C C . LYS A 1 295 ? 55.812 -0.227 37.058 1.00 55.13 271 LYS A C 1
ATOM 1973 O O . LYS A 1 295 ? 56.718 -0.566 37.794 1.00 55.58 271 LYS A O 1
ATOM 1979 N N . GLY A 1 296 ? 54.548 -0.494 37.351 1.00 55.64 272 GLY A N 1
ATOM 1980 C CA . GLY A 1 296 ? 54.226 -1.173 38.608 1.00 56.19 272 GLY A CA 1
ATOM 1981 C C . GLY A 1 296 ? 52.977 -2.044 38.596 1.00 56.45 272 GLY A C 1
ATOM 1982 O O . GLY A 1 296 ? 52.130 -1.941 37.700 1.00 57.96 272 GLY A O 1
ATOM 1983 N N . ALA A 1 297 ? 52.853 -2.895 39.608 1.00 55.80 273 ALA A N 1
ATOM 1984 C CA . ALA A 1 297 ? 51.719 -3.773 39.722 1.00 56.39 273 ALA A CA 1
ATOM 1985 C C . ALA A 1 297 ? 51.564 -4.155 41.167 1.00 55.76 273 ALA A C 1
ATOM 1986 O O . ALA A 1 297 ? 52.528 -4.179 41.902 1.00 54.20 273 ALA A O 1
ATOM 1988 N N . ARG A 1 298 ? 50.332 -4.438 41.562 1.00 55.29 274 ARG A N 1
ATOM 1989 C CA . ARG A 1 298 ? 50.030 -4.893 42.907 1.00 56.88 274 ARG A CA 1
ATOM 1990 C C . ARG A 1 298 ? 49.681 -6.371 42.803 1.00 57.52 274 ARG A C 1
ATOM 1991 O O . ARG A 1 298 ? 48.883 -6.789 41.942 1.00 57.74 274 ARG A O 1
ATOM 1999 N N . VAL A 1 299 ? 50.266 -7.151 43.703 1.00 56.62 275 VAL A N 1
ATOM 2000 C CA . VAL A 1 299 ? 50.076 -8.589 43.711 1.00 55.66 275 VAL A CA 1
ATOM 2001 C C . VAL A 1 299 ? 49.377 -9.091 44.959 1.00 55.36 275 VAL A C 1
ATOM 2002 O O . VAL A 1 299 ? 49.727 -8.703 46.073 1.00 54.89 275 VAL A O 1
ATOM 2006 N N . VAL A 1 300 ? 48.406 -9.973 44.753 1.00 54.53 276 VAL A N 1
ATOM 2007 C CA . VAL A 1 300 ? 47.738 -10.685 45.837 1.00 56.00 276 VAL A CA 1
ATOM 2008 C C . VAL A 1 300 ? 48.178 -12.160 45.758 1.00 56.15 276 VAL A C 1
ATOM 2009 O O . VAL A 1 300 ? 48.016 -12.795 44.712 1.00 54.92 276 VAL A O 1
ATOM 2013 N N . GLY A 1 301 ? 48.744 -12.683 46.846 1.00 58.08 277 GLY A N 1
ATOM 2014 C CA . GLY A 1 301 ? 49.230 -14.071 46.906 1.00 60.32 277 GLY A CA 1
ATOM 2015 C C . GLY A 1 301 ? 50.708 -14.205 47.274 1.00 62.31 277 GLY A C 1
ATOM 2016 O O . GLY A 1 301 ? 51.411 -13.204 47.438 1.00 62.80 277 GLY A O 1
ATOM 2017 N N . LYS A 1 302 ? 51.185 -15.447 47.405 1.00 63.64 278 LYS A N 1
ATOM 2018 C CA . LYS A 1 302 ? 52.592 -15.703 47.744 1.00 65.17 278 LYS A CA 1
ATOM 2019 C C . LYS A 1 302 ? 53.476 -15.619 46.504 1.00 65.24 278 LYS A C 1
ATOM 2020 O O . LYS A 1 302 ? 53.303 -16.404 45.561 1.00 66.18 278 LYS A O 1
ATOM 2026 N N . LEU A 1 303 ? 54.454 -14.718 46.528 1.00 64.80 279 LEU A N 1
ATOM 2027 C CA . LEU A 1 303 ? 55.374 -14.521 45.408 1.00 64.33 279 LEU A CA 1
ATOM 2028 C C . LEU A 1 303 ? 56.100 -15.810 45.026 1.00 64.80 279 LEU A C 1
ATOM 2029 O O . LEU A 1 303 ? 56.499 -15.985 43.877 1.00 65.02 279 LEU A O 1
ATOM 2034 N N . ASP A 1 304 ? 56.245 -16.712 45.998 1.00 65.39 280 ASP A N 1
ATOM 2035 C CA . ASP A 1 304 ? 56.947 -17.985 45.806 1.00 65.87 280 ASP A CA 1
ATOM 2036 C C . ASP A 1 304 ? 56.148 -19.136 45.205 1.00 65.50 280 ASP A C 1
ATOM 2037 O O . ASP A 1 304 ? 56.744 -20.060 44.645 1.00 64.59 280 ASP A O 1
ATOM 2042 N N . ASP A 1 305 ? 54.823 -19.123 45.319 1.00 64.87 281 ASP A N 1
ATOM 2043 C CA . ASP A 1 305 ? 54.108 -20.269 44.741 1.00 65.36 281 ASP A CA 1
ATOM 2044 C C . ASP A 1 305 ? 53.965 -20.266 43.214 1.00 63.92 281 ASP A C 1
ATOM 2045 O O . ASP A 1 305 ? 54.101 -19.220 42.553 1.00 63.28 281 ASP A O 1
ATOM 2050 N N . LYS A 1 306 ? 53.736 -21.464 42.679 1.00 62.31 282 LYS A N 1
ATOM 2051 C CA . LYS A 1 306 ? 53.775 -21.676 41.243 1.00 60.46 282 LYS A CA 1
ATOM 2052 C C . LYS A 1 306 ? 52.544 -21.268 40.436 1.00 59.01 282 LYS A C 1
ATOM 2053 O O . LYS A 1 306 ? 51.396 -21.383 40.897 1.00 59.22 282 LYS A O 1
ATOM 2059 N N . VAL A 1 307 ? 52.818 -20.779 39.232 1.00 56.82 283 VAL A N 1
ATOM 2060 C CA . VAL A 1 307 ? 51.806 -20.252 38.348 1.00 55.97 283 VAL A CA 1
ATOM 2061 C C . VAL A 1 307 ? 51.932 -20.794 36.918 1.00 56.54 283 VAL A C 1
ATOM 2062 O O . VAL A 1 307 ? 53.020 -20.824 36.356 1.00 56.25 283 VAL A O 1
ATOM 2066 N N . ARG A 1 308 ? 50.804 -21.230 36.345 1.00 56.82 284 ARG A N 1
ATOM 2067 C CA . ARG A 1 308 ? 50.773 -21.791 34.983 1.00 56.61 284 ARG A CA 1
ATOM 2068 C C . ARG A 1 308 ? 49.532 -21.347 34.155 1.00 55.46 284 ARG A C 1
ATOM 2069 O O . ARG A 1 308 ? 49.684 -20.877 33.027 1.00 55.59 284 ARG A O 1
ATOM 2077 N N . LYS A 1 309 ? 48.327 -21.504 34.705 1.00 54.24 285 LYS A N 1
ATOM 2078 C CA . LYS A 1 309 ? 47.087 -21.093 34.009 1.00 52.76 285 LYS A CA 1
ATOM 2079 C C . LYS A 1 309 ? 46.763 -19.659 34.429 1.00 51.71 285 LYS A C 1
ATOM 2080 O O . LYS A 1 309 ? 46.747 -19.357 35.614 1.00 51.87 285 LYS A O 1
ATOM 2086 N N . VAL A 1 310 ? 46.526 -18.774 33.463 1.00 50.06 286 VAL A N 1
ATOM 2087 C CA . VAL A 1 310 ? 46.327 -17.372 33.745 1.00 48.75 286 VAL A CA 1
ATOM 2088 C C . VAL A 1 310 ? 45.005 -16.871 33.215 1.00 50.81 286 VAL A C 1
ATOM 2089 O O . VAL A 1 310 ? 44.645 -17.180 32.085 1.00 52.65 286 VAL A O 1
ATOM 2093 N N . ALA A 1 311 ? 44.259 -16.116 34.017 1.00 50.53 287 ALA A N 1
ATOM 2094 C CA . ALA A 1 311 ? 43.009 -15.515 33.506 1.00 51.48 287 ALA A CA 1
ATOM 2095 C C . ALA A 1 311 ? 43.367 -14.047 33.362 1.00 52.54 287 ALA A C 1
ATOM 2096 O O . ALA A 1 311 ? 44.230 -13.544 34.100 1.00 52.14 287 ALA A O 1
ATOM 2098 N N . VAL A 1 312 ? 42.787 -13.372 32.383 1.00 52.20 288 VAL A N 1
ATOM 2099 C CA . VAL A 1 312 ? 43.053 -11.937 32.208 1.00 51.32 288 VAL A CA 1
ATOM 2100 C C . VAL A 1 312 ? 41.724 -11.307 31.840 1.00 52.37 288 VAL A C 1
ATOM 2101 O O . VAL A 1 312 ? 40.914 -11.937 31.167 1.00 49.42 288 VAL A O 1
ATOM 2105 N N . LEU A 1 313 ? 41.487 -10.094 32.320 1.00 52.31 289 LEU A N 1
ATOM 2106 C CA . LEU A 1 313 ? 40.287 -9.365 31.950 1.00 54.13 289 LEU A CA 1
ATOM 2107 C C . LEU A 1 313 ? 40.729 -7.930 32.114 1.00 56.80 289 LEU A C 1
ATOM 2108 O O . LEU A 1 313 ? 41.187 -7.547 33.193 1.00 57.97 289 LEU A O 1
ATOM 2113 N N . GLY A 1 314 ? 40.663 -7.162 31.031 1.00 58.01 290 GLY A N 1
ATOM 2114 C CA . GLY A 1 314 ? 41.034 -5.769 31.088 1.00 60.28 290 GLY A CA 1
ATOM 2115 C C . GLY A 1 314 ? 39.922 -5.009 31.769 1.00 61.60 290 GLY A C 1
ATOM 2116 O O . GLY A 1 314 ? 38.769 -5.431 31.753 1.00 62.86 290 GLY A O 1
ATOM 2117 N N . GLY A 1 315 ? 40.274 -3.880 32.375 1.00 62.90 291 GLY A N 1
ATOM 2118 C CA . GLY A 1 315 ? 39.295 -3.034 33.056 1.00 62.43 291 GLY A CA 1
ATOM 2119 C C . GLY A 1 315 ? 39.074 -3.492 34.474 1.00 62.66 291 GLY A C 1
ATOM 2120 O O . GLY A 1 315 ? 39.960 -4.080 35.094 1.00 63.82 291 GLY A O 1
ATOM 2121 N N . ASP A 1 316 ? 37.872 -3.226 34.962 1.00 63.00 292 ASP A N 1
ATOM 2122 C CA . ASP A 1 316 ? 37.411 -3.557 36.306 1.00 62.56 292 ASP A CA 1
ATOM 2123 C C . ASP A 1 316 ? 36.833 -4.969 36.301 1.00 62.16 292 ASP A C 1
ATOM 2124 O O . ASP A 1 316 ? 35.680 -5.171 35.904 1.00 61.83 292 ASP A O 1
ATOM 2129 N N . GLY A 1 317 ? 37.616 -5.931 36.774 1.00 60.98 293 GLY A N 1
ATOM 2130 C CA . GLY A 1 317 ? 37.159 -7.310 36.797 1.00 61.40 293 GLY A CA 1
ATOM 2131 C C . GLY A 1 317 ? 36.941 -7.888 38.179 1.00 61.83 293 GLY A C 1
ATOM 2132 O O . GLY A 1 317 ? 37.145 -9.078 38.375 1.00 63.09 293 GLY A O 1
ATOM 2133 N N . ASN A 1 318 ? 36.532 -7.055 39.136 1.00 62.02 294 ASN A N 1
ATOM 2134 C CA . ASN A 1 318 ? 36.227 -7.503 40.494 1.00 62.24 294 ASN A CA 1
ATOM 2135 C C . ASN A 1 318 ? 35.124 -8.580 40.502 1.00 62.33 294 ASN A C 1
ATOM 2136 O O . ASN A 1 318 ? 35.203 -9.554 41.251 1.00 63.32 294 ASN A O 1
ATOM 2141 N N . LYS A 1 319 ? 34.109 -8.393 39.658 1.00 61.79 295 LYS A N 1
ATOM 2142 C CA . LYS A 1 319 ? 32.957 -9.309 39.539 1.00 61.91 295 LYS A CA 1
ATOM 2143 C C . LYS A 1 319 ? 33.332 -10.743 39.182 1.00 60.16 295 LYS A C 1
ATOM 2144 O O . LYS A 1 319 ? 32.570 -11.665 39.448 1.00 58.13 295 LYS A O 1
ATOM 2150 N N . TYR A 1 320 ? 34.516 -10.928 38.603 1.00 59.41 296 TYR A N 1
ATOM 2151 C CA . TYR A 1 320 ? 34.839 -12.221 38.022 1.00 59.06 296 TYR A CA 1
ATOM 2152 C C . TYR A 1 320 ? 35.839 -13.120 38.700 1.00 58.91 296 TYR A C 1
ATOM 2153 O O . TYR A 1 320 ? 36.200 -14.128 38.118 1.00 59.41 296 TYR A O 1
ATOM 2162 N N . ILE A 1 321 ? 36.266 -12.793 39.919 1.00 58.82 297 ILE A N 1
ATOM 2163 C CA . ILE A 1 321 ? 37.239 -13.625 40.632 1.00 56.98 297 ILE A CA 1
ATOM 2164 C C . ILE A 1 321 ? 36.789 -15.075 40.760 1.00 57.74 297 ILE A C 1
ATOM 2165 O O . ILE A 1 321 ? 37.618 -15.991 40.591 1.00 56.35 297 ILE A O 1
ATOM 2170 N N . ASN A 1 322 ? 35.487 -15.277 41.012 1.00 56.90 298 ASN A N 1
ATOM 2171 C CA . ASN A 1 322 ? 34.900 -16.611 41.168 1.00 59.14 298 ASN A CA 1
ATOM 2172 C C . ASN A 1 322 ? 34.951 -17.459 39.925 1.00 60.38 298 ASN A C 1
ATOM 2173 O O . ASN A 1 322 ? 35.166 -18.667 40.000 1.00 61.56 298 ASN A O 1
ATOM 2178 N N . GLN A 1 323 ? 34.678 -16.821 38.795 1.00 60.74 299 GLN A N 1
ATOM 2179 C CA . GLN A 1 323 ? 34.701 -17.488 37.523 1.00 61.46 299 GLN A CA 1
ATOM 2180 C C . GLN A 1 323 ? 36.158 -17.828 37.228 1.00 59.43 299 GLN A C 1
ATOM 2181 O O . GLN A 1 323 ? 36.472 -18.926 36.800 1.00 59.64 299 GLN A O 1
ATOM 2187 N N . ALA A 1 324 ? 37.057 -16.908 37.528 1.00 58.75 300 ALA A N 1
ATOM 2188 C CA . ALA A 1 324 ? 38.459 -17.139 37.262 1.00 57.20 300 ALA A CA 1
ATOM 2189 C C . ALA A 1 324 ? 38.968 -18.364 37.999 1.00 56.70 300 ALA A C 1
ATOM 2190 O O . ALA A 1 324 ? 39.587 -19.226 37.384 1.00 56.00 300 ALA A O 1
ATOM 2192 N N . LYS A 1 325 ? 38.691 -18.446 39.301 1.00 56.17 301 LYS A N 1
ATOM 2193 C CA . LYS A 1 325 ? 39.114 -19.593 40.110 1.00 55.97 301 LYS A CA 1
ATOM 2194 C C . LYS A 1 325 ? 38.462 -20.885 39.646 1.00 56.76 301 LYS A C 1
ATOM 2195 O O . LYS A 1 325 ? 39.121 -21.920 39.564 1.00 58.07 301 LYS A O 1
ATOM 2201 N N . PHE A 1 326 ? 37.169 -20.825 39.348 1.00 56.37 302 PHE A N 1
ATOM 2202 C CA . PHE A 1 326 ? 36.433 -22.016 38.931 1.00 56.62 302 PHE A CA 1
ATOM 2203 C C . PHE A 1 326 ? 36.951 -22.590 37.622 1.00 56.16 302 PHE A C 1
ATOM 2204 O O . PHE A 1 326 ? 36.946 -23.789 37.409 1.00 55.67 302 PHE A O 1
ATOM 2212 N N . LYS A 1 327 ? 37.403 -21.713 36.743 1.00 56.38 303 LYS A N 1
ATOM 2213 C CA . LYS A 1 327 ? 37.933 -22.126 35.454 1.00 55.99 303 LYS A CA 1
ATOM 2214 C C . LYS A 1 327 ? 39.385 -22.644 35.562 1.00 55.65 303 LYS A C 1
ATOM 2215 O O . LYS A 1 327 ? 40.018 -22.962 34.549 1.00 55.95 303 LYS A O 1
ATOM 2221 N N . GLY A 1 328 ? 39.896 -22.714 36.794 1.00 55.25 304 GLY A N 1
ATOM 2222 C CA . GLY A 1 328 ? 41.238 -23.219 37.093 1.00 54.86 304 GLY A CA 1
ATOM 2223 C C . GLY A 1 328 ? 42.416 -22.250 36.994 1.00 54.91 304 GLY A C 1
ATOM 2224 O O . GLY A 1 328 ? 43.567 -22.683 36.863 1.00 55.32 304 GLY A O 1
ATOM 2225 N N . ALA A 1 329 ? 42.162 -20.951 37.054 1.00 54.34 305 ALA A N 1
ATOM 2226 C CA . ALA A 1 329 ? 43.265 -19.996 36.942 1.00 55.21 305 ALA A CA 1
ATOM 2227 C C . ALA A 1 329 ? 44.151 -20.027 38.163 1.00 55.57 305 ALA A C 1
ATOM 2228 O O . ALA A 1 329 ? 43.664 -19.978 39.292 1.00 55.86 305 ALA A O 1
ATOM 2230 N N . ASP A 1 330 ? 45.455 -20.145 37.903 1.00 56.73 306 ASP A N 1
ATOM 2231 C CA . ASP A 1 330 ? 46.501 -20.106 38.910 1.00 56.63 306 ASP A CA 1
ATOM 2232 C C . ASP A 1 330 ? 46.730 -18.644 39.285 1.00 57.31 306 ASP A C 1
ATOM 2233 O O . ASP A 1 330 ? 47.321 -18.366 40.321 1.00 58.10 306 ASP A O 1
ATOM 2238 N N . VAL A 1 331 ? 46.272 -17.717 38.438 1.00 56.98 307 VAL A N 1
ATOM 2239 C CA . VAL A 1 331 ? 46.435 -16.277 38.686 1.00 57.77 307 VAL A CA 1
ATOM 2240 C C . VAL A 1 331 ? 45.531 -15.491 37.749 1.00 58.33 307 VAL A C 1
ATOM 2241 O O . VAL A 1 331 ? 45.232 -15.953 36.647 1.00 59.97 307 VAL A O 1
ATOM 2245 N N . TYR A 1 332 ? 45.097 -14.311 38.192 1.00 58.32 308 TYR A N 1
ATOM 2246 C CA . TYR A 1 332 ? 44.144 -13.496 37.453 1.00 58.35 308 TYR A CA 1
ATOM 2247 C C . TYR A 1 332 ? 44.674 -12.092 37.290 1.00 58.64 308 TYR A C 1
ATOM 2248 O O . TYR A 1 332 ? 45.010 -11.437 38.256 1.00 60.95 308 TYR A O 1
ATOM 2257 N N . VAL A 1 333 ? 44.820 -11.646 36.054 1.00 59.62 309 VAL A N 1
ATOM 2258 C CA . VAL A 1 333 ? 45.280 -10.295 35.777 1.00 58.67 309 VAL A CA 1
ATOM 2259 C C . VAL A 1 333 ? 44.071 -9.382 35.477 1.00 58.95 309 VAL A C 1
ATOM 2260 O O . VAL A 1 333 ? 43.359 -9.606 34.513 1.00 58.03 309 VAL A O 1
ATOM 2264 N N . THR A 1 334 ? 43.854 -8.356 36.301 1.00 58.45 310 THR A N 1
ATOM 2265 C CA . THR A 1 334 ? 42.720 -7.434 36.095 1.00 58.38 310 THR A CA 1
ATOM 2266 C C . THR A 1 334 ? 43.041 -6.104 36.799 1.00 58.54 310 THR A C 1
ATOM 2267 O O . THR A 1 334 ? 43.917 -6.066 37.627 1.00 59.61 310 THR A O 1
ATOM 2271 N N . GLY A 1 335 ? 42.327 -5.029 36.486 1.00 58.86 311 GLY A N 1
ATOM 2272 C CA . GLY A 1 335 ? 42.540 -3.745 37.155 1.00 57.92 311 GLY A CA 1
ATOM 2273 C C . GLY A 1 335 ? 41.455 -3.340 38.154 1.00 58.20 311 GLY A C 1
ATOM 2274 O O . GLY A 1 335 ? 40.410 -3.997 38.274 1.00 57.90 311 GLY A O 1
ATOM 2275 N N . ASP A 1 336 ? 41.724 -2.270 38.896 1.00 57.59 312 ASP A N 1
ATOM 2276 C CA . ASP A 1 336 ? 40.781 -1.734 39.869 1.00 58.93 312 ASP A CA 1
ATOM 2277 C C . ASP A 1 336 ? 40.421 -2.682 41.017 1.00 58.07 312 ASP A C 1
ATOM 2278 O O . ASP A 1 336 ? 39.360 -2.564 41.570 1.00 58.01 312 ASP A O 1
ATOM 2283 N N . MET A 1 337 ? 41.295 -3.616 41.371 1.00 57.30 313 MET A N 1
ATOM 2284 C CA . MET A 1 337 ? 41.010 -4.526 42.475 1.00 56.40 313 MET A CA 1
ATOM 2285 C C . MET A 1 337 ? 40.727 -3.786 43.810 1.00 55.24 313 MET A C 1
ATOM 2286 O O . MET A 1 337 ? 41.563 -3.021 44.302 1.00 54.22 313 MET A O 1
ATOM 2291 N N A TYR A 1 338 ? 39.559 -4.041 44.386 0.50 54.15 314 TYR A N 1
ATOM 2292 N N B TYR A 1 338 ? 39.535 -3.985 44.371 0.50 54.70 314 TYR A N 1
ATOM 2293 C CA A TYR A 1 338 ? 39.119 -3.426 45.640 0.50 53.82 314 TYR A CA 1
ATOM 2294 C CA B TYR A 1 338 ? 39.201 -3.349 45.646 0.50 54.75 314 TYR A CA 1
ATOM 2295 C C A TYR A 1 338 ? 39.615 -4.288 46.803 0.50 53.19 314 TYR A C 1
ATOM 2296 C C B TYR A 1 338 ? 39.733 -4.245 46.759 0.50 53.75 314 TYR A C 1
ATOM 2297 O O A TYR A 1 338 ? 39.714 -5.500 46.657 0.50 52.91 314 TYR A O 1
ATOM 2298 O O B TYR A 1 338 ? 39.933 -5.435 46.549 0.50 53.32 314 TYR A O 1
ATOM 2315 N N . TYR A 1 339 ? 39.951 -3.655 47.932 1.00 53.12 315 TYR A N 1
ATOM 2316 C CA . TYR A 1 339 ? 40.449 -4.338 49.153 1.00 51.96 315 TYR A CA 1
ATOM 2317 C C . TYR A 1 339 ? 39.729 -5.602 49.589 1.00 51.26 315 TYR A C 1
ATOM 2318 O O . TYR A 1 339 ? 40.324 -6.673 49.696 1.00 49.76 315 TYR A O 1
ATOM 2327 N N . HIS A 1 340 ? 38.442 -5.445 49.873 1.00 51.36 316 HIS A N 1
ATOM 2328 C CA . HIS A 1 340 ? 37.618 -6.537 50.323 1.00 51.32 316 HIS A CA 1
ATOM 2329 C C . HIS A 1 340 ? 37.473 -7.639 49.292 1.00 49.87 316 HIS A C 1
ATOM 2330 O O . HIS A 1 340 ? 37.235 -8.788 49.657 1.00 50.42 316 HIS A O 1
ATOM 2337 N N . VAL A 1 341 ? 37.601 -7.285 48.014 1.00 47.88 317 VAL A N 1
ATOM 2338 C CA . VAL A 1 341 ? 37.543 -8.270 46.943 1.00 46.54 317 VAL A CA 1
ATOM 2339 C C . VAL A 1 341 ? 38.915 -8.989 46.852 1.00 47.61 317 VAL A C 1
ATOM 2340 O O . VAL A 1 341 ? 38.985 -10.142 46.441 1.00 48.97 317 VAL A O 1
ATOM 2344 N N . ALA A 1 342 ? 39.999 -8.319 47.238 1.00 47.44 318 ALA A N 1
ATOM 2345 C CA . ALA A 1 342 ? 41.321 -8.988 47.303 1.00 48.37 318 ALA A CA 1
ATOM 2346 C C . ALA A 1 342 ? 41.280 -10.012 48.449 1.00 48.95 318 ALA A C 1
ATOM 2347 O O . ALA A 1 342 ? 41.718 -11.148 48.286 1.00 49.90 318 ALA A O 1
ATOM 2349 N N . HIS A 1 343 ? 40.737 -9.622 49.602 1.00 49.73 319 HIS A N 1
ATOM 2350 C CA . HIS A 1 343 ? 40.553 -10.594 50.676 1.00 50.92 319 HIS A CA 1
ATOM 2351 C C . HIS A 1 343 ? 39.711 -11.781 50.216 1.00 51.60 319 HIS A C 1
ATOM 2352 O O . HIS A 1 343 ? 40.026 -12.906 50.560 1.00 52.46 319 HIS A O 1
ATOM 2359 N N . ASP A 1 344 ? 38.656 -11.543 49.442 1.00 52.92 320 ASP A N 1
ATOM 2360 C CA . ASP A 1 344 ? 37.822 -12.652 48.928 1.00 54.37 320 ASP A CA 1
ATOM 2361 C C . ASP A 1 344 ? 38.659 -13.560 48.011 1.00 54.62 320 ASP A C 1
ATOM 2362 O O . ASP A 1 344 ? 38.594 -14.786 48.097 1.00 55.44 320 ASP A O 1
ATOM 2367 N N . ALA A 1 345 ? 39.431 -12.936 47.131 1.00 55.24 321 ALA A N 1
ATOM 2368 C CA . ALA A 1 345 ? 40.355 -13.627 46.223 1.00 55.79 321 ALA A CA 1
ATOM 2369 C C . ALA A 1 345 ? 41.297 -14.532 47.022 1.00 55.95 321 ALA A C 1
ATOM 2370 O O . ALA A 1 345 ? 41.477 -15.714 46.687 1.00 56.32 321 ALA A O 1
ATOM 2372 N N . MET A 1 346 ? 41.891 -13.965 48.079 1.00 55.69 322 MET A N 1
ATOM 2373 C CA . MET A 1 346 ? 42.742 -14.711 48.988 1.00 55.00 322 MET A CA 1
ATOM 2374 C C . MET A 1 346 ? 41.975 -15.904 49.544 1.00 54.20 322 MET A C 1
ATOM 2375 O O . MET A 1 346 ? 42.439 -17.038 49.449 1.00 53.55 322 MET A O 1
ATOM 2380 N N . MET A 1 347 ? 40.788 -15.668 50.090 1.00 52.59 323 MET A N 1
ATOM 2381 C CA . MET A 1 347 ? 40.040 -16.777 50.638 1.00 52.58 323 MET A CA 1
ATOM 2382 C C . MET A 1 347 ? 39.738 -17.856 49.601 1.00 52.70 323 MET A C 1
ATOM 2383 O O . MET A 1 347 ? 39.648 -19.027 49.956 1.00 52.61 323 MET A O 1
ATOM 2388 N N . LEU A 1 348 ? 39.612 -17.479 48.326 1.00 53.82 324 LEU A N 1
ATOM 2389 C CA . LEU A 1 348 ? 39.369 -18.473 47.254 1.00 54.94 324 LEU A CA 1
ATOM 2390 C C . LEU A 1 348 ? 40.623 -19.270 46.892 1.00 55.35 324 LEU A C 1
ATOM 2391 O O . LEU A 1 348 ? 40.531 -20.364 46.331 1.00 55.86 324 LEU A O 1
ATOM 2396 N N . GLY A 1 349 ? 41.785 -18.727 47.233 1.00 55.68 325 GLY A N 1
ATOM 2397 C CA . GLY A 1 349 ? 43.047 -19.340 46.864 1.00 56.78 325 GLY A CA 1
ATOM 2398 C C . GLY A 1 349 ? 43.332 -18.934 45.427 1.00 57.41 325 GLY A C 1
ATOM 2399 O O . GLY A 1 349 ? 43.807 -19.740 44.628 1.00 58.53 325 GLY A O 1
ATOM 2400 N N . LEU A 1 350 ? 43.002 -17.686 45.093 1.00 57.14 326 LEU A N 1
ATOM 2401 C CA . LEU A 1 350 ? 43.216 -17.137 43.756 1.00 56.48 326 LEU A CA 1
ATOM 2402 C C . LEU A 1 350 ? 44.196 -15.980 43.851 1.00 57.15 326 LEU A C 1
ATOM 2403 O O . LEU A 1 350 ? 43.940 -15.008 44.586 1.00 56.75 326 LEU A O 1
ATOM 2408 N N . ASN A 1 351 ? 45.300 -16.078 43.106 1.00 56.54 327 ASN A N 1
ATOM 2409 C CA . ASN A 1 351 ? 46.311 -15.017 43.067 1.00 55.80 327 ASN A CA 1
ATOM 2410 C C . ASN A 1 351 ? 45.909 -13.929 42.079 1.00 55.92 327 ASN A C 1
ATOM 2411 O O . ASN A 1 351 ? 45.206 -14.213 41.104 1.00 53.90 327 ASN A O 1
ATOM 2416 N N . ILE A 1 352 ? 46.382 -12.701 42.317 1.00 55.34 328 ILE A N 1
ATOM 2417 C CA . ILE A 1 352 ? 46.065 -11.581 41.450 1.00 55.25 328 ILE A CA 1
ATOM 2418 C C . ILE A 1 352 ? 47.292 -10.758 41.109 1.00 55.40 328 ILE A C 1
ATOM 2419 O O . ILE A 1 352 ? 48.168 -10.598 41.922 1.00 54.08 328 ILE A O 1
ATOM 2424 N N . VAL A 1 353 ? 47.371 -10.296 39.873 1.00 55.56 329 VAL A N 1
ATOM 2425 C CA . VAL A 1 353 ? 48.331 -9.291 39.527 1.00 55.17 329 VAL A CA 1
ATOM 2426 C C . VAL A 1 353 ? 47.458 -8.132 39.023 1.00 54.60 329 VAL A C 1
ATOM 2427 O O . VAL A 1 353 ? 46.624 -8.316 38.155 1.00 54.22 329 VAL A O 1
ATOM 2431 N N . ASP A 1 354 ? 47.610 -6.950 39.596 1.00 54.58 330 ASP A N 1
ATOM 2432 C CA . ASP A 1 354 ? 46.786 -5.803 39.167 1.00 54.95 330 ASP A CA 1
ATOM 2433 C C . ASP A 1 354 ? 47.745 -4.750 38.600 1.00 54.65 330 ASP A C 1
ATOM 2434 O O . ASP A 1 354 ? 48.367 -4.017 39.364 1.00 55.77 330 ASP A O 1
ATOM 2439 N N . PRO A 1 355 ? 47.874 -4.696 37.260 1.00 53.87 331 PRO A N 1
ATOM 2440 C CA . PRO A 1 355 ? 48.705 -3.752 36.495 1.00 52.68 331 PRO A CA 1
ATOM 2441 C C . PRO A 1 355 ? 47.963 -2.439 36.192 1.00 52.94 331 PRO A C 1
ATOM 2442 O O . PRO A 1 355 ? 48.441 -1.591 35.433 1.00 50.71 331 PRO A O 1
ATOM 2446 N N . GLY A 1 356 ? 46.770 -2.291 36.744 1.00 52.56 332 GLY A N 1
ATOM 2447 C CA . GLY A 1 356 ? 45.998 -1.106 36.471 1.00 53.27 332 GLY A CA 1
ATOM 2448 C C . GLY A 1 356 ? 45.086 -1.338 35.288 1.00 54.92 332 GLY A C 1
ATOM 2449 O O . GLY A 1 356 ? 45.365 -2.116 34.377 1.00 55.82 332 GLY A O 1
ATOM 2450 N N . HIS A 1 357 ? 43.965 -0.658 35.346 1.00 55.09 333 HIS A N 1
ATOM 2451 C CA . HIS A 1 357 ? 42.953 -0.625 34.328 1.00 55.87 333 HIS A CA 1
ATOM 2452 C C . HIS A 1 357 ? 43.501 -0.018 33.022 1.00 56.46 333 HIS A C 1
ATOM 2453 O O . HIS A 1 357 ? 43.037 -0.374 31.944 1.00 55.83 333 HIS A O 1
ATOM 2460 N N . ASN A 1 358 ? 44.507 0.863 33.111 1.00 57.58 334 ASN A N 1
ATOM 2461 C CA . ASN A 1 358 ? 45.021 1.518 31.915 1.00 58.05 334 ASN A CA 1
ATOM 2462 C C . ASN A 1 358 ? 45.675 0.548 30.921 1.00 58.17 334 ASN A C 1
ATOM 2463 O O . ASN A 1 358 ? 45.810 0.851 29.738 1.00 58.65 334 ASN A O 1
ATOM 2468 N N . VAL A 1 359 ? 46.002 -0.641 31.407 1.00 58.65 335 VAL A N 1
ATOM 2469 C CA . VAL A 1 359 ? 46.649 -1.704 30.626 1.00 58.25 335 VAL A CA 1
ATOM 2470 C C . VAL A 1 359 ? 45.849 -2.094 29.359 1.00 59.01 335 VAL A C 1
ATOM 2471 O O . VAL A 1 359 ? 46.361 -2.795 28.474 1.00 58.57 335 VAL A O 1
ATOM 2475 N N . GLU A 1 360 ? 44.589 -1.640 29.302 1.00 55.39 336 GLU A N 1
ATOM 2476 C CA . GLU A 1 360 ? 43.732 -1.807 28.148 1.00 55.43 336 GLU A CA 1
ATOM 2477 C C . GLU A 1 360 ? 44.133 -0.910 26.985 1.00 55.39 336 GLU A C 1
ATOM 2478 O O . GLU A 1 360 ? 43.489 -0.910 25.943 1.00 55.27 336 GLU A O 1
ATOM 2484 N N . LYS A 1 361 ? 45.161 -0.098 27.182 1.00 54.50 337 LYS A N 1
ATOM 2485 C CA . LYS A 1 361 ? 45.663 0.760 26.145 1.00 52.81 337 LYS A CA 1
ATOM 2486 C C . LYS A 1 361 ? 45.950 -0.044 24.866 1.00 53.25 337 LYS A C 1
ATOM 2487 O O . LYS A 1 361 ? 45.969 0.518 23.768 1.00 53.39 337 LYS A O 1
ATOM 2493 N N . VAL A 1 362 ? 46.181 -1.355 25.005 1.00 52.48 338 VAL A N 1
ATOM 2494 C CA . VAL A 1 362 ? 46.515 -2.213 23.859 1.00 52.17 338 VAL A CA 1
ATOM 2495 C C . VAL A 1 362 ? 45.449 -2.083 22.781 1.00 52.79 338 VAL A C 1
ATOM 2496 O O . VAL A 1 362 ? 45.722 -2.126 21.595 1.00 54.00 338 VAL A O 1
ATOM 2500 N N . MET A 1 363 ? 44.223 -1.873 23.210 1.00 53.97 339 MET A N 1
ATOM 2501 C CA . MET A 1 363 ? 43.123 -1.707 22.287 1.00 54.40 339 MET A CA 1
ATOM 2502 C C . MET A 1 363 ? 43.350 -0.537 21.289 1.00 54.82 339 MET A C 1
ATOM 2503 O O . MET A 1 363 ? 42.784 -0.540 20.207 1.00 55.01 339 MET A O 1
ATOM 2508 N N . LYS A 1 364 ? 44.230 0.417 21.612 1.00 54.17 340 LYS A N 1
ATOM 2509 C CA . LYS A 1 364 ? 44.474 1.552 20.702 1.00 53.77 340 LYS A CA 1
ATOM 2510 C C . LYS A 1 364 ? 45.191 1.159 19.402 1.00 55.05 340 LYS A C 1
ATOM 2511 O O . LYS A 1 364 ? 44.665 1.404 18.313 1.00 55.94 340 LYS A O 1
ATOM 2517 N N . GLN A 1 365 ? 46.389 0.578 19.499 1.00 53.31 341 GLN A N 1
ATOM 2518 C CA . GLN A 1 365 ? 47.055 0.095 18.297 1.00 53.98 341 GLN A CA 1
ATOM 2519 C C . GLN A 1 365 ? 46.359 -1.146 17.755 1.00 53.47 341 GLN A C 1
ATOM 2520 O O . GLN A 1 365 ? 46.480 -1.466 16.563 1.00 53.07 341 GLN A O 1
ATOM 2526 N N . GLY A 1 366 ? 45.610 -1.832 18.621 1.00 53.87 342 GLY A N 1
ATOM 2527 C CA . GLY A 1 366 ? 44.893 -3.037 18.234 1.00 52.25 342 GLY A CA 1
ATOM 2528 C C . GLY A 1 366 ? 43.856 -2.714 17.191 1.00 52.20 342 GLY A C 1
ATOM 2529 O O . GLY A 1 366 ? 43.906 -3.242 16.083 1.00 52.59 342 GLY A O 1
ATOM 2530 N N . VAL A 1 367 ? 42.927 -1.837 17.564 1.00 52.45 343 VAL A N 1
ATOM 2531 C CA . VAL A 1 367 ? 41.826 -1.382 16.719 1.00 51.54 343 VAL A CA 1
ATOM 2532 C C . VAL A 1 367 ? 42.309 -0.594 15.503 1.00 52.72 343 VAL A C 1
ATOM 2533 O O . VAL A 1 367 ? 41.759 -0.735 14.411 1.00 51.98 343 VAL A O 1
ATOM 2537 N N . GLN A 1 368 ? 43.363 0.203 15.676 1.00 54.36 344 GLN A N 1
ATOM 2538 C CA . GLN A 1 368 ? 43.895 0.986 14.572 1.00 54.71 344 GLN A CA 1
ATOM 2539 C C . GLN A 1 368 ? 44.295 0.068 13.409 1.00 55.29 344 GLN A C 1
ATOM 2540 O O . GLN A 1 368 ? 43.956 0.317 12.253 1.00 54.89 344 GLN A O 1
ATOM 2546 N N . LYS A 1 369 ? 45.039 -0.983 13.749 1.00 57.47 345 LYS A N 1
ATOM 2547 C CA . LYS A 1 369 ? 45.565 -1.992 12.810 1.00 57.29 345 LYS A CA 1
ATOM 2548 C C . LYS A 1 369 ? 44.391 -2.679 12.102 1.00 56.75 345 LYS A C 1
ATOM 2549 O O . LYS A 1 369 ? 44.361 -2.734 10.871 1.00 56.85 345 LYS A O 1
ATOM 2555 N N . GLN A 1 370 ? 43.422 -3.162 12.893 1.00 56.77 346 GLN A N 1
ATOM 2556 C CA . GLN A 1 370 ? 42.208 -3.845 12.404 1.00 56.46 346 GLN A CA 1
ATOM 2557 C C . GLN A 1 370 ? 41.316 -2.933 11.573 1.00 55.35 346 GLN A C 1
ATOM 2558 O O . GLN A 1 370 ? 40.732 -3.367 10.577 1.00 54.80 346 GLN A O 1
ATOM 2564 N N . LEU A 1 371 ? 41.187 -1.674 11.988 1.00 54.40 347 LEU A N 1
ATOM 2565 C CA . LEU A 1 371 ? 40.365 -0.735 11.223 1.00 52.99 347 LEU A CA 1
ATOM 2566 C C . LEU A 1 371 ? 41.070 -0.225 9.942 1.00 55.16 347 LEU A C 1
ATOM 2567 O O . LEU A 1 371 ? 40.402 0.014 8.924 1.00 55.53 347 LEU A O 1
ATOM 2572 N N . GLN A 1 372 ? 42.401 -0.054 9.983 1.00 55.81 348 GLN A N 1
ATOM 2573 C CA . GLN A 1 372 ? 43.130 0.376 8.791 1.00 56.76 348 GLN A CA 1
ATOM 2574 C C . GLN A 1 372 ? 43.015 -0.712 7.723 1.00 57.56 348 GLN A C 1
ATOM 2575 O O . GLN A 1 372 ? 42.891 -0.404 6.544 1.00 57.38 348 GLN A O 1
ATOM 2581 N N . GLU A 1 373 ? 43.048 -1.978 8.147 1.00 58.32 349 GLU A N 1
ATOM 2582 C CA . GLU A 1 373 ? 42.925 -3.106 7.222 1.00 59.63 349 GLU A CA 1
ATOM 2583 C C . GLU A 1 373 ? 41.576 -3.153 6.544 1.00 59.57 349 GLU A C 1
ATOM 2584 O O . GLU A 1 373 ? 41.492 -3.539 5.387 1.00 60.18 349 GLU A O 1
ATOM 2590 N N . LYS A 1 374 ? 40.523 -2.782 7.262 1.00 59.35 350 LYS A N 1
ATOM 2591 C CA . LYS A 1 374 ? 39.187 -2.773 6.682 1.00 59.51 350 LYS A CA 1
ATOM 2592 C C . LYS A 1 374 ? 39.022 -1.653 5.659 1.00 59.03 350 LYS A C 1
ATOM 2593 O O . LYS A 1 374 ? 38.516 -1.865 4.549 1.00 58.80 350 LYS A O 1
ATOM 2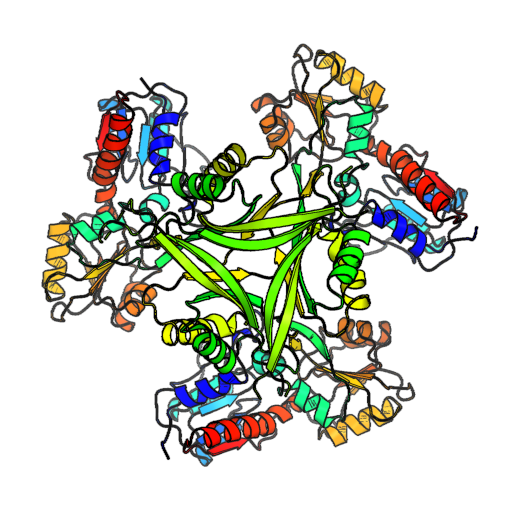599 N N . VAL A 1 375 ? 39.487 -0.472 6.045 1.00 58.52 351 VAL A N 1
ATOM 2600 C CA . VAL A 1 375 ? 39.356 0.740 5.252 1.00 58.51 351 VAL A CA 1
ATOM 2601 C C . VAL A 1 375 ? 40.190 0.672 3.954 1.00 58.66 351 VAL A C 1
ATOM 2602 O O . VAL A 1 375 ? 39.741 1.131 2.901 1.00 58.50 351 VAL A O 1
ATOM 2606 N N . ASP A 1 376 ? 41.378 0.067 4.035 1.00 58.19 352 ASP A N 1
ATOM 2607 C CA . ASP A 1 376 ? 42.261 -0.108 2.884 1.00 57.54 352 ASP A CA 1
ATOM 2608 C C . ASP A 1 376 ? 41.675 -1.114 1.889 1.00 57.66 352 ASP A C 1
ATOM 2609 O O . ASP A 1 376 ? 41.779 -0.920 0.677 1.00 57.80 352 ASP A O 1
ATOM 2614 N N . ALA A 1 377 ? 41.062 -2.180 2.404 1.00 57.22 353 ALA A N 1
ATOM 2615 C CA . ALA A 1 377 ? 40.403 -3.179 1.574 1.00 56.59 353 ALA A CA 1
ATOM 2616 C C . ALA A 1 377 ? 39.227 -2.569 0.807 1.00 56.78 353 ALA A C 1
ATOM 2617 O O . ALA A 1 377 ? 38.920 -2.986 -0.301 1.00 57.48 353 ALA A O 1
ATOM 2619 N N . LYS A 1 378 ? 38.581 -1.570 1.388 1.00 57.51 354 LYS A N 1
ATOM 2620 C CA . LYS A 1 378 ? 37.465 -0.898 0.733 1.00 58.36 354 LYS A CA 1
ATOM 2621 C C . LYS A 1 378 ? 37.953 0.260 -0.133 1.00 58.54 354 LYS A C 1
ATOM 2622 O O . LYS A 1 378 ? 37.145 1.026 -0.673 1.00 57.97 354 LYS A O 1
ATOM 2628 N N . LYS A 1 379 ? 39.276 0.383 -0.240 1.00 58.91 355 LYS A N 1
ATOM 2629 C CA . LYS A 1 379 ? 39.936 1.415 -1.049 1.00 60.17 355 LYS A CA 1
ATOM 2630 C C . LYS A 1 379 ? 39.513 2.830 -0.667 1.00 60.66 355 LYS A C 1
ATOM 2631 O O . LYS A 1 379 ? 39.281 3.688 -1.523 1.00 61.29 355 LYS A O 1
ATOM 2637 N N . LEU A 1 380 ? 39.404 3.053 0.635 1.00 61.56 356 LEU A N 1
ATOM 2638 C CA . LEU A 1 380 ? 39.031 4.350 1.162 1.00 62.04 356 LEU A CA 1
ATOM 2639 C C . LEU A 1 380 ? 40.303 5.077 1.597 1.00 63.18 356 LEU A C 1
ATOM 2640 O O . LEU A 1 380 ? 41.217 4.472 2.190 1.00 63.16 356 LEU A O 1
ATOM 2645 N N . ASN A 1 381 ? 40.355 6.373 1.288 1.00 63.49 357 ASN A N 1
ATOM 2646 C CA . ASN A 1 381 ? 41.522 7.191 1.568 1.00 63.37 357 ASN A CA 1
ATOM 2647 C C . ASN A 1 381 ? 41.425 7.926 2.915 1.00 62.49 357 ASN A C 1
ATOM 2648 O O . ASN A 1 381 ? 41.245 9.153 2.974 1.00 62.86 357 ASN A O 1
ATOM 2653 N N . VAL A 1 382 ? 41.549 7.135 3.989 1.00 60.77 358 VAL A N 1
ATOM 2654 C CA . VAL A 1 382 ? 41.471 7.587 5.380 1.00 58.31 358 VAL A CA 1
ATOM 2655 C C . VAL A 1 382 ? 42.639 7.012 6.167 1.00 56.35 358 VAL A C 1
ATOM 2656 O O . VAL A 1 382 ? 43.082 5.881 5.919 1.00 54.52 358 VAL A O 1
ATOM 2660 N N . HIS A 1 383 ? 43.110 7.778 7.141 1.00 54.64 359 HIS A N 1
ATOM 2661 C CA . HIS A 1 383 ? 44.199 7.333 7.975 1.00 54.40 359 HIS A CA 1
ATOM 2662 C C . HIS A 1 383 ? 43.709 7.121 9.396 1.00 53.58 359 HIS A C 1
ATOM 2663 O O . HIS A 1 383 ? 43.054 7.995 9.979 1.00 53.46 359 HIS A O 1
ATOM 2670 N N . ILE A 1 384 ? 43.997 5.945 9.948 1.00 52.75 360 ILE A N 1
ATOM 2671 C CA . ILE A 1 384 ? 43.593 5.651 11.320 1.00 51.48 360 ILE A CA 1
ATOM 2672 C C . ILE A 1 384 ? 44.814 5.803 12.209 1.00 51.76 360 ILE A C 1
ATOM 2673 O O . ILE A 1 384 ? 45.860 5.180 11.963 1.00 49.86 360 ILE A O 1
ATOM 2678 N N . HIS A 1 385 ? 44.687 6.638 13.237 1.00 50.95 361 HIS A N 1
ATOM 2679 C CA . HIS A 1 385 ? 45.807 6.905 14.132 1.00 50.70 361 HIS A CA 1
ATOM 2680 C C . HIS A 1 385 ? 45.448 6.399 15.507 1.00 50.84 361 HIS A C 1
ATOM 2681 O O . HIS A 1 385 ? 44.291 6.445 15.896 1.00 53.17 361 HIS A O 1
ATOM 2688 N N . ALA A 1 386 ? 46.437 5.910 16.234 1.00 51.07 362 ALA A N 1
ATOM 2689 C CA . ALA A 1 386 ? 46.253 5.457 17.595 1.00 51.06 362 ALA A CA 1
ATOM 2690 C C . ALA A 1 386 ? 46.826 6.538 18.496 1.00 52.22 362 ALA A C 1
ATOM 2691 O O . ALA A 1 386 ? 48.004 6.903 18.364 1.00 51.94 362 ALA A O 1
ATOM 2693 N N . SER A 1 387 ? 46.024 7.034 19.428 1.00 52.12 363 SER A N 1
ATOM 2694 C CA . SER A 1 387 ? 46.507 8.055 20.339 1.00 52.43 363 SER A CA 1
ATOM 2695 C C . SER A 1 387 ? 47.817 7.598 21.010 1.00 54.04 363 SER A C 1
ATOM 2696 O O . SER A 1 387 ? 47.931 6.452 21.455 1.00 56.81 363 SER A O 1
ATOM 2699 N N . GLN A 1 388 ? 48.806 8.491 21.053 1.00 53.47 364 GLN A N 1
ATOM 2700 C CA . GLN A 1 388 ? 50.088 8.194 21.667 1.00 54.37 364 GLN A CA 1
ATOM 2701 C C . GLN A 1 388 ? 50.134 8.572 23.136 1.00 55.20 364 GLN A C 1
ATOM 2702 O O . GLN A 1 388 ? 51.105 8.262 23.839 1.00 54.41 364 GLN A O 1
ATOM 2708 N N . LEU A 1 389 ? 49.089 9.242 23.612 1.00 55.40 365 LEU A N 1
ATOM 2709 C CA . LEU A 1 389 ? 49.131 9.795 24.949 1.00 55.18 365 LEU A CA 1
ATOM 2710 C C . LEU A 1 389 ? 48.920 8.798 26.059 1.00 56.79 365 LEU A C 1
ATOM 2711 O O . LEU A 1 389 ? 48.048 7.914 25.991 1.00 58.61 365 LEU A O 1
ATOM 2716 N N . HIS A 1 390 ? 49.748 8.934 27.083 1.00 57.68 366 HIS A N 1
ATOM 2717 C CA . HIS A 1 390 ? 49.656 8.075 28.237 1.00 59.12 366 HIS A CA 1
ATOM 2718 C C . HIS A 1 390 ? 48.550 8.622 29.147 1.00 57.42 366 HIS A C 1
ATOM 2719 O O . HIS A 1 390 ? 48.625 9.761 29.609 1.00 56.59 366 HIS A O 1
ATOM 2726 N N . THR A 1 391 ? 47.519 7.820 29.374 1.00 55.90 367 THR A N 1
ATOM 2727 C CA . THR A 1 391 ? 46.407 8.272 30.189 1.00 55.71 367 THR A CA 1
ATOM 2728 C C . THR A 1 391 ? 46.231 7.499 31.510 1.00 55.84 367 THR A C 1
ATOM 2729 O O . THR A 1 391 ? 45.150 7.467 32.078 1.00 56.02 367 THR A O 1
ATOM 2733 N N . ASP A 1 392 ? 47.279 6.867 32.018 1.00 57.18 368 ASP A N 1
ATOM 2734 C CA . ASP A 1 392 ? 47.149 6.220 33.333 1.00 57.36 368 ASP A CA 1
ATOM 2735 C C . ASP A 1 392 ? 47.280 7.319 34.387 1.00 56.57 368 ASP A C 1
ATOM 2736 O O . ASP A 1 392 ? 48.321 8.026 34.417 1.00 57.33 368 ASP A O 1
ATOM 2741 N N . PRO A 1 393 ? 46.256 7.472 35.258 1.00 54.86 369 PRO A N 1
ATOM 2742 C CA . PRO A 1 393 ? 46.384 8.515 36.282 1.00 54.51 369 PRO A CA 1
ATOM 2743 C C . PRO A 1 393 ? 47.380 8.162 37.396 1.00 54.09 369 PRO A C 1
ATOM 2744 O O . PRO A 1 393 ? 47.891 9.058 38.076 1.00 53.75 369 PRO A O 1
ATOM 2748 N N . PHE A 1 394 ? 47.650 6.870 37.558 1.00 53.78 370 PHE A N 1
ATOM 2749 C CA . PHE A 1 394 ? 48.522 6.378 38.604 1.00 54.82 370 PHE A CA 1
ATOM 2750 C C . PHE A 1 394 ? 50.003 6.302 38.252 1.00 55.27 370 PHE A C 1
ATOM 2751 O O . PHE A 1 394 ? 50.376 5.845 37.172 1.00 56.56 370 PHE A O 1
ATOM 2759 N N . ILE A 1 395 ? 50.838 6.738 39.188 1.00 54.53 371 ILE A N 1
ATOM 2760 C CA . ILE A 1 395 ? 52.271 6.635 39.081 1.00 52.91 371 ILE A CA 1
ATOM 2761 C C . ILE A 1 395 ? 52.650 5.856 40.325 1.00 53.37 371 ILE A C 1
ATOM 2762 O O . ILE A 1 395 ? 52.287 6.248 41.427 1.00 52.47 371 ILE A O 1
ATOM 2767 N N . PHE A 1 396 ? 53.378 4.754 40.166 1.00 52.91 372 PHE A N 1
ATOM 2768 C CA . PHE A 1 396 ? 53.737 3.933 41.316 1.00 53.02 372 PHE A CA 1
ATOM 2769 C C . PHE A 1 396 ? 54.968 4.454 42.037 1.00 54.68 372 PHE A C 1
ATOM 2770 O O . PHE A 1 396 ? 56.013 4.659 41.405 1.00 55.75 372 PHE A O 1
ATOM 2778 N N . VAL A 1 397 ? 54.861 4.663 43.350 1.00 54.13 373 VAL A N 1
ATOM 2779 C CA . VAL A 1 397 ? 56.028 5.050 44.142 1.00 53.51 373 VAL A CA 1
ATOM 2780 C C . VAL A 1 397 ? 56.276 4.011 45.254 1.00 54.51 373 VAL A C 1
ATOM 2781 O O . VAL A 1 397 ? 57.280 4.088 45.988 1.00 53.25 373 VAL A O 1
ATOM 2786 N N . SER B 1 26 ? -34.421 -17.322 15.770 1.00 78.68 2 SER B N 1
ATOM 2787 C CA . SER B 1 26 ? -34.383 -16.154 16.720 1.00 78.94 2 SER B CA 1
ATOM 2788 C C . SER B 1 26 ? -34.694 -16.476 18.190 1.00 77.56 2 SER B C 1
ATOM 2789 O O . SER B 1 26 ? -35.589 -17.291 18.473 1.00 78.69 2 SER B O 1
ATOM 2792 N N . LYS B 1 27 ? -33.929 -15.848 19.099 1.00 74.91 3 LYS B N 1
ATOM 2793 C CA . LYS B 1 27 ? -34.160 -15.884 20.562 1.00 71.55 3 LYS B CA 1
ATOM 2794 C C . LYS B 1 27 ? -33.331 -14.795 21.225 1.00 68.29 3 LYS B C 1
ATOM 2795 O O . LYS B 1 27 ? -32.389 -14.280 20.621 1.00 66.68 3 LYS B O 1
ATOM 2801 N N . ILE B 1 28 ? -33.703 -14.444 22.455 1.00 64.62 4 ILE B N 1
ATOM 2802 C CA . ILE B 1 28 ? -33.010 -13.422 23.221 1.00 62.25 4 ILE B CA 1
ATOM 2803 C C . ILE B 1 28 ? -31.745 -13.995 23.843 1.00 59.33 4 ILE B C 1
ATOM 2804 O O . ILE B 1 28 ? -31.784 -14.948 24.618 1.00 60.15 4 ILE B O 1
ATOM 2809 N N . PRO B 1 29 ? -30.614 -13.420 23.482 1.00 57.18 5 PRO B N 1
ATOM 2810 C CA . PRO B 1 29 ? -29.313 -13.861 23.986 1.00 56.23 5 PRO B CA 1
ATOM 2811 C C . PRO B 1 29 ? -29.070 -13.403 25.422 1.00 55.16 5 PRO B C 1
ATOM 2812 O O . PRO B 1 29 ? -29.796 -12.536 25.941 1.00 54.63 5 PRO B O 1
ATOM 2816 N N . ASN B 1 30 ? -28.086 -13.997 26.078 1.00 54.69 6 ASN B N 1
ATOM 2817 C CA . ASN B 1 30 ? -27.703 -13.489 27.374 1.00 54.41 6 ASN B CA 1
ATOM 2818 C C . ASN B 1 30 ? -26.453 -12.682 27.126 1.00 54.80 6 ASN B C 1
ATOM 2819 O O . ASN B 1 30 ? -25.893 -12.721 26.000 1.00 54.00 6 ASN B O 1
ATOM 2824 N N . GLY B 1 31 ? -26.002 -11.956 28.141 1.00 53.61 7 GLY B N 1
ATOM 2825 C CA . GLY B 1 31 ? -24.833 -11.095 27.948 1.00 54.11 7 GLY B CA 1
ATOM 2826 C C . GLY B 1 31 ? -23.586 -11.825 27.498 1.00 52.49 7 GLY B C 1
ATOM 2827 O O . GLY B 1 31 ? -22.860 -11.331 26.681 1.00 53.07 7 GLY B O 1
ATOM 2828 N N . HIS B 1 32 ? -23.329 -12.998 28.057 1.00 53.62 8 HIS B N 1
ATOM 2829 C CA . HIS B 1 32 ? -22.141 -13.766 27.700 1.00 55.06 8 HIS B CA 1
ATOM 2830 C C . HIS B 1 32 ? -22.072 -14.137 26.247 1.00 56.13 8 HIS B C 1
ATOM 2831 O O . HIS B 1 32 ? -20.970 -14.178 25.707 1.00 58.27 8 HIS B O 1
ATOM 2838 N N . GLU B 1 33 ? -23.222 -14.415 25.612 1.00 56.13 9 GLU B N 1
ATOM 2839 C CA . GLU B 1 33 ? -23.253 -14.787 24.197 1.00 56.97 9 GLU B CA 1
ATOM 2840 C C . GLU B 1 33 ? -22.881 -13.588 23.345 1.00 56.66 9 GLU B C 1
ATOM 2841 O O . GLU B 1 33 ? -22.123 -13.695 22.393 1.00 56.33 9 GLU B O 1
ATOM 2847 N N . ILE B 1 34 ? -23.412 -12.432 23.708 1.00 57.15 10 ILE B N 1
ATOM 2848 C CA . ILE B 1 34 ? -23.128 -11.216 22.982 1.00 56.58 10 ILE B CA 1
ATOM 2849 C C . ILE B 1 34 ? -21.674 -10.897 23.096 1.00 56.24 10 ILE B C 1
ATOM 2850 O O . ILE B 1 34 ? -21.024 -10.526 22.123 1.00 55.84 10 ILE B O 1
ATOM 2855 N N . ILE B 1 35 ? -21.156 -11.097 24.295 1.00 56.75 11 ILE B N 1
ATOM 2856 C CA . ILE B 1 35 ? -19.781 -10.738 24.592 1.00 54.86 11 ILE B CA 1
ATOM 2857 C C . ILE B 1 35 ? -18.818 -11.672 23.889 1.00 54.86 11 ILE B C 1
ATOM 2858 O O . ILE B 1 35 ? -17.784 -11.229 23.421 1.00 55.18 11 ILE B O 1
ATOM 2863 N N . SER B 1 36 ? -19.173 -12.944 23.763 1.00 54.63 12 SER B N 1
ATOM 2864 C CA . SER B 1 36 ? -18.372 -13.845 22.957 1.00 55.22 12 SER B CA 1
ATOM 2865 C C . SER B 1 36 ? -18.234 -13.334 21.553 1.00 55.38 12 SER B C 1
ATOM 2866 O O . SER B 1 36 ? -17.143 -13.334 21.022 1.00 54.51 12 SER B O 1
ATOM 2869 N N . LEU B 1 37 ? -19.337 -12.903 20.949 1.00 54.44 13 LEU B N 1
ATOM 2870 C CA . LEU B 1 37 ? -19.261 -12.475 19.574 1.00 53.65 13 LEU B CA 1
ATOM 2871 C C . LEU B 1 37 ? -18.393 -11.236 19.456 1.00 54.23 13 LEU B C 1
ATOM 2872 O O . LEU B 1 37 ? -17.602 -11.119 18.508 1.00 54.37 13 LEU B O 1
ATOM 2877 N N . PHE B 1 38 ? -18.536 -10.320 20.410 1.00 53.40 14 PHE B N 1
ATOM 2878 C CA . PHE B 1 38 ? -17.745 -9.102 20.389 1.00 54.98 14 PHE B CA 1
ATOM 2879 C C . PHE B 1 38 ? -16.249 -9.422 20.495 1.00 56.27 14 PHE B C 1
ATOM 2880 O O . PHE B 1 38 ? -15.423 -8.888 19.736 1.00 58.58 14 PHE B O 1
ATOM 2888 N N . GLU B 1 39 ? -15.920 -10.326 21.418 1.00 56.23 15 GLU B N 1
ATOM 2889 C CA . GLU B 1 39 ? -14.544 -10.750 21.662 1.00 57.53 15 GLU B CA 1
ATOM 2890 C C . GLU B 1 39 ? -13.881 -11.576 20.554 1.00 57.32 15 GLU B C 1
ATOM 2891 O O . GLU B 1 39 ? -12.668 -11.722 20.555 1.00 56.41 15 GLU B O 1
ATOM 2897 N N . SER B 1 40 ? -14.667 -12.088 19.608 1.00 58.58 16 SER B N 1
ATOM 2898 C CA . SER B 1 40 ? -14.131 -12.839 18.477 1.00 59.51 16 SER B CA 1
ATOM 2899 C C . SER B 1 40 ? -13.519 -11.845 17.476 1.00 59.63 16 SER B C 1
ATOM 2900 O O . SER B 1 40 ? -12.636 -12.201 16.699 1.00 60.23 16 SER B O 1
ATOM 2903 N N . MET B 1 41 ? -14.001 -10.604 17.496 1.00 58.88 17 MET B N 1
ATOM 2904 C CA . MET B 1 41 ? -13.483 -9.524 16.644 1.00 58.88 17 MET B CA 1
ATOM 2905 C C . MET B 1 41 ? -12.401 -8.736 17.366 1.00 57.23 17 MET B C 1
ATOM 2906 O O . MET B 1 41 ? -11.433 -8.295 16.756 1.00 57.81 17 MET B O 1
ATOM 2911 N N . TYR B 1 42 ? -12.594 -8.525 18.665 1.00 56.24 18 TYR B N 1
ATOM 2912 C CA . TYR B 1 42 ? -11.638 -7.766 19.472 1.00 55.82 18 TYR B CA 1
ATOM 2913 C C . TYR B 1 42 ? -11.061 -8.613 20.605 1.00 55.10 18 TYR B C 1
ATOM 2914 O O . TYR B 1 42 ? -11.345 -8.347 21.778 1.00 53.90 18 TYR B O 1
ATOM 2923 N N . PRO B 1 43 ? -10.225 -9.623 20.267 1.00 55.82 19 PRO B N 1
ATOM 2924 C CA . PRO B 1 43 ? -9.689 -10.533 21.287 1.00 56.10 19 PRO B CA 1
ATOM 2925 C C . PRO B 1 43 ? -9.055 -9.796 22.471 1.00 57.96 19 PRO B C 1
ATOM 2926 O O . PRO B 1 43 ? -8.339 -8.817 22.260 1.00 58.00 19 PRO B O 1
ATOM 2930 N N . LYS B 1 44 ? -9.319 -10.251 23.699 1.00 59.55 20 LYS B N 1
ATOM 2931 C CA . LYS B 1 44 ? -8.720 -9.622 24.887 1.00 60.38 20 LYS B CA 1
ATOM 2932 C C . LYS B 1 44 ? -7.190 -9.646 24.943 1.00 60.83 20 LYS B C 1
ATOM 2933 O O . LYS B 1 44 ? -6.575 -8.700 25.456 1.00 61.98 20 LYS B O 1
ATOM 2939 N N . HIS B 1 45 ? -6.567 -10.697 24.417 1.00 60.20 21 HIS B N 1
ATOM 2940 C CA . HIS B 1 45 ? -5.100 -10.763 24.416 1.00 59.89 21 HIS B CA 1
ATOM 2941 C C . HIS B 1 45 ? -4.399 -9.602 23.696 1.00 60.37 21 HIS B C 1
ATOM 2942 O O . HIS B 1 45 ? -3.191 -9.374 23.903 1.00 59.99 21 HIS B O 1
ATOM 2949 N N . LEU B 1 46 ? -5.167 -8.881 22.873 1.00 61.45 22 LEU B N 1
ATOM 2950 C CA . LEU B 1 46 ? -4.682 -7.729 22.110 1.00 62.61 22 LEU B CA 1
ATOM 2951 C C . LEU B 1 46 ? -4.475 -6.467 22.942 1.00 64.06 22 LEU B C 1
ATOM 2952 O O . LEU B 1 46 ? -3.749 -5.569 22.520 1.00 62.66 22 LEU B O 1
ATOM 2957 N N . ALA B 1 47 ? -5.140 -6.379 24.096 1.00 65.63 23 ALA B N 1
ATOM 2958 C CA . ALA B 1 47 ? -4.968 -5.234 24.996 1.00 67.15 23 ALA B CA 1
ATOM 2959 C C . ALA B 1 47 ? -3.517 -5.039 25.501 1.00 68.54 23 ALA B C 1
ATOM 2960 O O . ALA B 1 47 ? -2.750 -6.020 25.653 1.00 67.26 23 ALA B O 1
ATOM 2962 N N . MET B 1 48 ? -3.136 -3.776 25.734 1.00 70.89 24 MET B N 1
ATOM 2963 C CA . MET B 1 48 ? -1.793 -3.459 26.263 1.00 73.18 24 MET B CA 1
ATOM 2964 C C . MET B 1 48 ? -1.702 -4.028 27.671 1.00 73.94 24 MET B C 1
ATOM 2965 O O . MET B 1 48 ? -2.726 -4.099 28.392 1.00 73.61 24 MET B O 1
ATOM 2970 N N . GLU B 1 49 ? -0.488 -4.412 28.071 1.00 74.26 25 GLU B N 1
ATOM 2971 C CA . GLU B 1 49 ? -0.268 -4.877 29.432 1.00 75.55 25 GLU B CA 1
ATOM 2972 C C . GLU B 1 49 ? -0.649 -3.692 30.343 1.00 74.44 25 GLU B C 1
ATOM 2973 O O . GLU B 1 49 ? -0.326 -2.533 30.051 1.00 74.51 25 GLU B O 1
ATOM 2979 N N . GLY B 1 50 ? -1.393 -3.976 31.405 1.00 73.97 26 GLY B N 1
ATOM 2980 C CA . GLY B 1 50 ? -1.819 -2.926 32.323 1.00 73.26 26 GLY B CA 1
ATOM 2981 C C . GLY B 1 50 ? -3.131 -2.235 31.973 1.00 72.32 26 GLY B C 1
ATOM 2982 O O . GLY B 1 50 ? -3.597 -1.396 32.727 1.00 72.55 26 GLY B O 1
ATOM 2983 N N . ASP B 1 51 ? -3.727 -2.564 30.833 1.00 71.02 27 ASP B N 1
ATOM 2984 C CA . ASP B 1 51 ? -4.985 -1.931 30.442 1.00 69.68 27 ASP B CA 1
ATOM 2985 C C . ASP B 1 51 ? -6.086 -2.546 31.308 1.00 68.95 27 ASP B C 1
ATOM 2986 O O . ASP B 1 51 ? -5.906 -3.643 31.856 1.00 68.86 27 ASP B O 1
ATOM 2991 N N . LYS B 1 52 ? -7.203 -1.827 31.448 1.00 67.30 28 LYS B N 1
ATOM 2992 C CA . LYS B 1 52 ? -8.335 -2.262 32.250 1.00 65.88 28 LYS B CA 1
ATOM 2993 C C . LYS B 1 52 ? -9.495 -2.635 31.327 1.00 66.87 28 LYS B C 1
ATOM 2994 O O . LYS B 1 52 ? -10.271 -1.774 30.877 1.00 67.92 28 LYS B O 1
ATOM 3000 N N . ILE B 1 53 ? -9.631 -3.914 31.019 1.00 65.38 29 ILE B N 1
ATOM 3001 C CA . ILE B 1 53 ? -10.684 -4.281 30.108 1.00 64.63 29 ILE B CA 1
ATOM 3002 C C . ILE B 1 53 ? -11.595 -5.358 30.680 1.00 63.44 29 ILE B C 1
ATOM 3003 O O . ILE B 1 53 ? -11.255 -5.995 31.668 1.00 62.50 29 ILE B O 1
ATOM 3008 N N . GLY B 1 54 ? -12.764 -5.533 30.040 1.00 60.19 30 GLY B N 1
ATOM 3009 C CA . GLY B 1 54 ? -13.706 -6.553 30.407 1.00 56.97 30 GLY B CA 1
ATOM 3010 C C . GLY B 1 54 ? -14.882 -5.980 31.167 1.00 55.77 30 GLY B C 1
ATOM 3011 O O . GLY B 1 54 ? -15.107 -4.780 31.162 1.00 53.50 30 GLY B O 1
ATOM 3012 N N . LEU B 1 55 ? -15.613 -6.881 31.816 1.00 54.98 31 LEU B N 1
ATOM 3013 C CA . LEU B 1 55 ? -16.804 -6.566 32.622 1.00 54.12 31 LEU B CA 1
ATOM 3014 C C . LEU B 1 55 ? -16.342 -5.784 33.835 1.00 53.85 31 LEU B C 1
ATOM 3015 O O . LEU B 1 55 ? -15.534 -6.266 34.606 1.00 52.89 31 LEU B O 1
ATOM 3020 N N . GLN B 1 56 ? -16.864 -4.581 33.993 1.00 54.53 32 GLN B N 1
ATOM 3021 C CA . GLN B 1 56 ? -16.475 -3.748 35.093 1.00 55.70 32 GLN B CA 1
ATOM 3022 C C . GLN B 1 56 ? -17.556 -3.574 36.131 1.00 55.25 32 GLN B C 1
ATOM 3023 O O . GLN B 1 56 ? -17.257 -3.314 37.281 1.00 56.37 32 GLN B O 1
ATOM 3029 N N . ILE B 1 57 ? -18.812 -3.679 35.729 1.00 55.13 33 ILE B N 1
ATOM 3030 C CA . ILE B 1 57 ? -19.890 -3.517 36.660 1.00 54.40 33 ILE B CA 1
ATOM 3031 C C . ILE B 1 57 ? -20.976 -4.418 36.188 1.00 53.37 33 ILE B C 1
ATOM 3032 O O . ILE B 1 57 ? -21.190 -4.504 34.993 1.00 54.14 33 ILE B O 1
ATOM 3037 N N . GLY B 1 58 ? -21.675 -5.067 37.126 1.00 54.15 34 GLY B N 1
ATOM 3038 C CA . GLY B 1 58 ? -22.855 -5.923 36.809 1.00 51.67 34 GLY B CA 1
ATOM 3039 C C . GLY B 1 58 ? -22.538 -7.384 36.533 1.00 53.73 34 GLY B C 1
ATOM 3040 O O . GLY B 1 58 ? -21.484 -7.908 36.948 1.00 49.33 34 GLY B O 1
ATOM 3041 N N . ALA B 1 59 ? -23.479 -8.051 35.857 1.00 53.67 35 ALA B N 1
ATOM 3042 C CA . ALA B 1 59 ? -23.341 -9.455 35.508 1.00 53.94 35 ALA B CA 1
ATOM 3043 C C . ALA B 1 59 ? -23.808 -9.581 34.083 1.00 54.43 35 ALA B C 1
ATOM 3044 O O . ALA B 1 59 ? -24.514 -8.722 33.585 1.00 54.94 35 ALA B O 1
ATOM 3046 N N . LEU B 1 60 ? -23.413 -10.665 33.438 1.00 55.70 36 LEU B N 1
ATOM 3047 C CA . LEU B 1 60 ? -23.692 -10.890 32.034 1.00 54.90 36 LEU B CA 1
ATOM 3048 C C . LEU B 1 60 ? -24.534 -12.138 31.845 1.00 53.98 36 LEU B C 1
ATOM 3049 O O . LEU B 1 60 ? -24.873 -12.499 30.731 1.00 53.19 36 LEU B O 1
ATOM 3054 N N . ASN B 1 61 ? -24.866 -12.799 32.939 1.00 54.02 37 ASN B N 1
ATOM 3055 C CA . ASN B 1 61 ? -25.681 -13.990 32.867 1.00 55.35 37 ASN B CA 1
ATOM 3056 C C . ASN B 1 61 ? -27.134 -13.600 33.054 1.00 56.06 37 ASN B C 1
ATOM 3057 O O . ASN B 1 61 ? -27.778 -13.985 34.034 1.00 55.81 37 ASN B O 1
ATOM 3062 N N . LYS B 1 62 ? -27.632 -12.833 32.085 1.00 55.57 38 LYS B N 1
ATOM 3063 C CA . LYS B 1 62 ? -28.971 -12.318 32.113 1.00 55.49 38 LYS B CA 1
ATOM 3064 C C . LYS B 1 62 ? -29.410 -12.055 30.678 1.00 55.37 38 LYS B C 1
ATOM 3065 O O . LYS B 1 62 ? -28.567 -11.827 29.824 1.00 56.80 38 LYS B O 1
ATOM 3071 N N . PRO B 1 63 ? -30.730 -12.102 30.402 1.00 55.23 39 PRO B N 1
ATOM 3072 C CA . PRO B 1 63 ? -31.247 -11.777 29.058 1.00 55.49 39 PRO B CA 1
ATOM 3073 C C . PRO B 1 63 ? -30.941 -10.331 28.655 1.00 55.45 39 PRO B C 1
ATOM 3074 O O . PRO B 1 63 ? -31.019 -9.421 29.481 1.00 55.94 39 PRO B O 1
ATOM 3078 N N . VAL B 1 64 ? -30.556 -10.135 27.398 1.00 54.38 40 VAL B N 1
ATOM 3079 C CA . VAL B 1 64 ? -30.180 -8.815 26.904 1.00 53.39 40 VAL B CA 1
ATOM 3080 C C . VAL B 1 64 ? -30.877 -8.530 25.585 1.00 51.47 40 VAL B C 1
ATOM 3081 O O . VAL B 1 64 ? -30.599 -9.182 24.579 1.00 51.53 40 VAL B O 1
ATOM 3085 N N . ARG B 1 65 ? -31.795 -7.566 25.609 1.00 51.27 41 ARG B N 1
ATOM 3086 C CA . ARG B 1 65 ? -32.559 -7.192 24.442 1.00 52.01 41 ARG B CA 1
ATOM 3087 C C . ARG B 1 65 ? -31.914 -6.066 23.694 1.00 51.38 41 ARG B C 1
ATOM 3088 O O . ARG B 1 65 ? -32.075 -5.978 22.487 1.00 53.43 41 ARG B O 1
ATOM 3096 N N . HIS B 1 66 ? -31.206 -5.194 24.401 1.00 49.52 42 HIS B N 1
ATOM 3097 C CA . HIS B 1 66 ? -30.568 -4.037 23.782 1.00 48.48 42 HIS B CA 1
ATOM 3098 C C . HIS B 1 66 ? -29.218 -3.832 24.356 1.00 49.62 42 HIS B C 1
ATOM 3099 O O . HIS B 1 66 ? -29.062 -3.996 25.567 1.00 49.78 42 HIS B O 1
ATOM 3106 N N . VAL B 1 67 ? -28.255 -3.468 23.501 1.00 50.65 43 VAL B N 1
ATOM 3107 C CA . VAL B 1 67 ? -26.868 -3.183 23.916 1.00 50.34 43 VAL B CA 1
ATOM 3108 C C . VAL B 1 67 ? -26.550 -1.786 23.410 1.00 51.43 43 VAL B C 1
ATOM 3109 O O . VAL B 1 67 ? -26.953 -1.414 22.297 1.00 51.03 43 VAL B O 1
ATOM 3113 N N . LEU B 1 68 ? -25.850 -1.005 24.225 1.00 52.08 44 LEU B N 1
ATOM 3114 C CA . LEU B 1 68 ? -25.449 0.346 23.836 1.00 53.82 44 LEU B CA 1
ATOM 3115 C C . LEU B 1 68 ? -23.918 0.426 23.717 1.00 52.69 44 LEU B C 1
ATOM 3116 O O . LEU B 1 68 ? -23.203 -0.028 24.590 1.00 53.73 44 LEU B O 1
ATOM 3121 N N . ILE B 1 69 ? -23.440 0.985 22.607 1.00 53.59 45 ILE B N 1
ATOM 3122 C CA . ILE B 1 69 ? -22.004 1.176 22.326 1.00 51.27 45 ILE B CA 1
ATOM 3123 C C . ILE B 1 69 ? -21.669 2.632 22.648 1.00 51.06 45 ILE B C 1
ATOM 3124 O O . ILE B 1 69 ? -22.341 3.574 22.179 1.00 50.76 45 ILE B O 1
ATOM 3129 N N . ALA B 1 70 ? -20.645 2.815 23.481 1.00 50.16 46 ALA B N 1
ATOM 3130 C CA . ALA B 1 70 ? -20.277 4.118 23.979 1.00 49.76 46 ALA B CA 1
ATOM 3131 C C . ALA B 1 70 ? -18.770 4.313 23.874 1.00 49.53 46 ALA B C 1
ATOM 3132 O O . ALA B 1 70 ? -18.027 3.352 23.844 1.00 49.44 46 ALA B O 1
ATOM 3134 N N . LEU B 1 71 ? -18.341 5.562 23.828 1.00 48.54 47 LEU B N 1
ATOM 3135 C CA . LEU B 1 71 ? -16.926 5.901 23.915 1.00 48.36 47 LEU B CA 1
ATOM 3136 C C . LEU B 1 71 ? -16.671 6.072 25.420 1.00 49.58 47 LEU B C 1
ATOM 3137 O O . LEU B 1 71 ? -15.955 5.287 26.029 1.00 52.95 47 LEU B O 1
ATOM 3142 N N . ASP B 1 72 ? -17.301 7.070 26.021 1.00 49.25 48 ASP B N 1
ATOM 3143 C CA . ASP B 1 72 ? -17.211 7.379 27.442 1.00 50.54 48 ASP B CA 1
ATOM 3144 C C . ASP B 1 72 ? -18.530 7.090 28.098 1.00 51.38 48 ASP B C 1
ATOM 3145 O O . ASP B 1 72 ? -19.565 7.424 27.546 1.00 51.59 48 ASP B O 1
ATOM 3150 N N . VAL B 1 73 ? -18.487 6.524 29.297 1.00 52.62 49 VAL B N 1
ATOM 3151 C CA . VAL B 1 73 ? -19.664 6.268 30.074 1.00 53.23 49 VAL B CA 1
ATOM 3152 C C . VAL B 1 73 ? -19.882 7.420 31.050 1.00 54.48 49 VAL B C 1
ATOM 3153 O O . VAL B 1 73 ? -19.451 7.374 32.198 1.00 53.82 49 VAL B O 1
ATOM 3157 N N . THR B 1 74 ? -20.534 8.466 30.570 1.00 55.93 50 THR B N 1
ATOM 3158 C CA . THR B 1 74 ? -20.932 9.589 31.403 1.00 56.59 50 THR B CA 1
ATOM 3159 C C . THR B 1 74 ? -22.339 9.268 31.929 1.00 57.01 50 THR B C 1
ATOM 3160 O O . THR B 1 74 ? -22.954 8.290 31.522 1.00 58.51 50 THR B O 1
ATOM 3164 N N . GLU B 1 75 ? -22.866 10.117 32.798 1.00 58.58 51 GLU B N 1
ATOM 3165 C CA . GLU B 1 75 ? -24.169 9.874 33.372 1.00 60.87 51 GLU B CA 1
ATOM 3166 C C . GLU B 1 75 ? -25.307 9.935 32.337 1.00 59.81 51 GLU B C 1
ATOM 3167 O O . GLU B 1 75 ? -26.291 9.204 32.444 1.00 59.63 51 GLU B O 1
ATOM 3173 N N . GLU B 1 76 ? -25.159 10.775 31.325 1.00 58.66 52 GLU B N 1
ATOM 3174 C CA . GLU B 1 76 ? -26.166 10.853 30.279 1.00 57.69 52 GLU B CA 1
ATOM 3175 C C . GLU B 1 76 ? -26.158 9.653 29.373 1.00 56.42 52 GLU B C 1
ATOM 3176 O O . GLU B 1 76 ? -27.190 9.290 28.819 1.00 56.72 52 GLU B O 1
ATOM 3182 N N . VAL B 1 77 ? -25.004 9.021 29.231 1.00 54.82 53 VAL B N 1
ATOM 3183 C CA . VAL B 1 77 ? -24.916 7.777 28.465 1.00 53.49 53 VAL B CA 1
ATOM 3184 C C . VAL B 1 77 ? -25.686 6.705 29.241 1.00 54.07 53 VAL B C 1
ATOM 3185 O O . VAL B 1 77 ? -26.367 5.885 28.639 1.00 54.50 53 VAL B O 1
ATOM 3189 N N . VAL B 1 78 ? -25.589 6.729 30.573 1.00 55.65 54 VAL B N 1
ATOM 3190 C CA . VAL B 1 78 ? -26.328 5.790 31.412 1.00 55.27 54 VAL B CA 1
ATOM 3191 C C . VAL B 1 78 ? -27.820 6.115 31.300 1.00 56.59 54 VAL B C 1
ATOM 3192 O O . VAL B 1 78 ? -28.613 5.222 31.080 1.00 58.30 54 VAL B O 1
ATOM 3196 N N . ASP B 1 79 ? -28.210 7.386 31.375 1.00 56.38 55 ASP B N 1
ATOM 3197 C CA . ASP B 1 79 ? -29.614 7.756 31.148 1.00 56.46 55 ASP B CA 1
ATOM 3198 C C . ASP B 1 79 ? -30.105 7.302 29.774 1.00 56.50 55 ASP B C 1
ATOM 3199 O O . ASP B 1 79 ? -31.257 6.937 29.621 1.00 56.26 55 ASP B O 1
ATOM 3204 N N . GLU B 1 80 ? -29.226 7.336 28.774 1.00 56.48 56 GLU B N 1
ATOM 3205 C CA . GLU B 1 80 ? -29.591 6.962 27.424 1.00 55.77 56 GLU B CA 1
ATOM 3206 C C . GLU B 1 80 ? -29.827 5.470 27.368 1.00 55.83 56 GLU B C 1
ATOM 3207 O O . GLU B 1 80 ? -30.767 5.045 26.759 1.00 55.85 56 GLU B O 1
ATOM 3213 N N . ALA B 1 81 ? -28.953 4.659 27.971 1.00 55.38 57 ALA B N 1
ATOM 3214 C CA . ALA B 1 81 ? -29.174 3.216 27.983 1.00 54.91 57 ALA B CA 1
ATOM 3215 C C . ALA B 1 81 ? -30.495 2.869 28.678 1.00 56.54 57 ALA B C 1
ATOM 3216 O O . ALA B 1 81 ? -31.285 2.075 28.179 1.00 56.74 57 ALA B O 1
ATOM 3218 N N . ILE B 1 82 ? -30.725 3.491 29.833 1.00 56.96 58 ILE B N 1
ATOM 3219 C CA . ILE B 1 82 ? -31.901 3.271 30.643 1.00 57.83 58 ILE B CA 1
ATOM 3220 C C . ILE B 1 82 ? -33.106 3.544 29.769 1.00 58.65 58 ILE B C 1
ATOM 3221 O O . ILE B 1 82 ? -34.056 2.759 29.756 1.00 59.66 58 ILE B O 1
ATOM 3226 N N . GLN B 1 83 ? -33.053 4.636 29.014 1.00 59.41 59 GLN B N 1
ATOM 3227 C CA . GLN B 1 83 ? -34.173 5.020 28.174 1.00 60.57 59 GLN B CA 1
ATOM 3228 C C . GLN B 1 83 ? -34.393 4.038 27.003 1.00 59.69 59 GLN B C 1
ATOM 3229 O O . GLN B 1 83 ? -35.522 3.834 26.558 1.00 58.29 59 GLN B O 1
ATOM 3235 N N . LEU B 1 84 ? -33.310 3.464 26.485 1.00 57.50 60 LEU B N 1
ATOM 3236 C CA . LEU B 1 84 ? -33.413 2.515 25.383 1.00 57.63 60 LEU B CA 1
ATOM 3237 C C . LEU B 1 84 ? -33.758 1.133 25.894 1.00 57.82 60 LEU B C 1
ATOM 3238 O O . LEU B 1 84 ? -34.178 0.291 25.122 1.00 59.20 60 LEU B O 1
ATOM 3243 N N . GLY B 1 85 ? -33.548 0.889 27.184 1.00 58.15 61 GLY B N 1
ATOM 3244 C CA . GLY B 1 85 ? -33.788 -0.427 27.774 1.00 57.94 61 GLY B CA 1
ATOM 3245 C C . GLY B 1 85 ? -32.565 -1.295 27.566 1.00 56.91 61 GLY B C 1
ATOM 3246 O O . GLY B 1 85 ? -32.635 -2.513 27.548 1.00 57.30 61 GLY B O 1
ATOM 3247 N N . ALA B 1 86 ? -31.421 -0.656 27.418 1.00 57.67 62 ALA B N 1
ATOM 3248 C CA . ALA B 1 86 ? -30.166 -1.370 27.219 1.00 57.92 62 ALA B CA 1
ATOM 3249 C C . ALA B 1 86 ? -29.615 -1.718 28.572 1.00 58.81 62 ALA B C 1
ATOM 3250 O O . ALA B 1 86 ? -29.408 -0.831 29.392 1.00 60.50 62 ALA B O 1
ATOM 3252 N N . ASN B 1 87 ? -29.372 -3.000 28.826 1.00 59.18 63 ASN B N 1
ATOM 3253 C CA . ASN B 1 87 ? -28.825 -3.407 30.117 1.00 57.26 63 ASN B CA 1
ATOM 3254 C C . ASN B 1 87 ? -27.372 -3.831 30.028 1.00 57.51 63 ASN B C 1
ATOM 3255 O O . ASN B 1 87 ? -26.820 -4.409 30.984 1.00 59.26 63 ASN B O 1
ATOM 3260 N N . VAL B 1 88 ? -26.754 -3.568 28.870 1.00 56.19 64 VAL B N 1
ATOM 3261 C CA . VAL B 1 88 ? -25.304 -3.754 28.704 1.00 51.78 64 VAL B CA 1
ATOM 3262 C C . VAL B 1 88 ? -24.767 -2.548 27.967 1.00 52.78 64 VAL B C 1
ATOM 3263 O O . VAL B 1 88 ? -25.348 -2.146 26.979 1.00 51.13 64 VAL B O 1
ATOM 3267 N N . ILE B 1 89 ? -23.677 -1.950 28.464 1.00 53.30 65 ILE B N 1
ATOM 3268 C CA . ILE B 1 89 ? -23.010 -0.887 27.708 1.00 52.29 65 ILE B CA 1
ATOM 3269 C C . ILE B 1 89 ? -21.599 -1.378 27.430 1.00 53.27 65 ILE B C 1
ATOM 3270 O O . ILE B 1 89 ? -20.894 -1.706 28.350 1.00 51.85 65 ILE B O 1
ATOM 3275 N N . ILE B 1 90 ? -21.197 -1.426 26.161 1.00 54.08 66 ILE B N 1
ATOM 3276 C CA . ILE B 1 90 ? -19.842 -1.769 25.788 1.00 53.75 66 ILE B CA 1
ATOM 3277 C C . ILE B 1 90 ? -19.158 -0.431 25.534 1.00 54.52 66 ILE B C 1
ATOM 3278 O O . ILE B 1 90 ? -19.515 0.278 24.586 1.00 53.42 66 ILE B O 1
ATOM 3283 N N . ALA B 1 91 ? -18.151 -0.100 26.348 1.00 53.05 67 ALA B N 1
ATOM 3284 C CA . ALA B 1 91 ? -17.509 1.201 26.230 1.00 52.58 67 ALA B CA 1
ATOM 3285 C C . ALA B 1 91 ? -16.063 1.095 25.878 1.00 53.51 67 ALA B C 1
ATOM 3286 O O . ALA B 1 91 ? -15.360 0.188 26.329 1.00 53.46 67 ALA B O 1
ATOM 3288 N N . HIS B 1 92 ? -15.581 2.053 25.104 1.00 54.48 68 HIS B N 1
ATOM 3289 C CA . HIS B 1 92 ? -14.169 2.045 24.722 1.00 52.84 68 HIS B CA 1
ATOM 3290 C C . HIS B 1 92 ? -13.278 2.498 25.880 1.00 54.32 68 HIS B C 1
ATOM 3291 O O . HIS B 1 92 ? -12.218 1.923 26.148 1.00 54.88 68 HIS B O 1
ATOM 3298 N N . HIS B 1 93 ? -13.698 3.552 26.560 1.00 54.78 69 HIS B N 1
ATOM 3299 C CA . HIS B 1 93 ? -12.935 4.046 27.672 1.00 54.66 69 HIS B CA 1
ATOM 3300 C C . HIS B 1 93 ? -13.475 3.441 28.922 1.00 55.12 69 HIS B C 1
ATOM 3301 O O . HIS B 1 93 ? -14.656 3.609 29.223 1.00 55.72 69 HIS B O 1
ATOM 3308 N N . PRO B 1 94 ? -12.590 2.775 29.695 1.00 55.99 70 PRO B N 1
ATOM 3309 C CA . PRO B 1 94 ? -12.968 2.102 30.963 1.00 55.03 70 PRO B CA 1
ATOM 3310 C C . PRO B 1 94 ? -13.603 3.074 31.948 1.00 55.82 70 PRO B C 1
ATOM 3311 O O . PRO B 1 94 ? -12.986 4.092 32.237 1.00 55.40 70 PRO B O 1
ATOM 3315 N N . LEU B 1 95 ? -14.808 2.762 32.452 1.00 56.53 71 LEU B N 1
ATOM 3316 C CA . LEU B 1 95 ? -15.460 3.565 33.492 1.00 56.93 71 LEU B CA 1
ATOM 3317 C C . LEU B 1 95 ? -14.597 3.502 34.762 1.00 57.98 71 LEU B C 1
ATOM 3318 O O . LEU B 1 95 ? -14.482 4.486 35.506 1.00 58.56 71 LEU B O 1
ATOM 3323 N N . ILE B 1 96 ? -14.022 2.336 35.029 1.00 57.09 72 ILE B N 1
ATOM 3324 C CA . ILE B 1 96 ? -13.112 2.210 36.155 1.00 57.15 72 ILE B CA 1
ATOM 3325 C C . ILE B 1 96 ? -11.747 2.062 35.601 1.00 56.81 72 ILE B C 1
ATOM 3326 O O . ILE B 1 96 ? -11.446 1.036 35.016 1.00 57.20 72 ILE B O 1
ATOM 3331 N N . PHE B 1 97 ? -10.904 3.075 35.759 1.00 59.59 73 PHE B N 1
ATOM 3332 C CA . PHE B 1 97 ? -9.521 2.953 35.317 1.00 59.97 73 PHE B CA 1
ATOM 3333 C C . PHE B 1 97 ? -8.643 2.886 36.575 1.00 61.21 73 PHE B C 1
ATOM 3334 O O . PHE B 1 97 ? -7.881 1.939 36.811 1.00 60.35 73 PHE B O 1
ATOM 3342 N N . ASN B 1 98 ? -8.734 3.931 37.381 1.00 61.60 74 ASN B N 1
ATOM 3343 C CA . ASN B 1 98 ? -8.094 3.938 38.681 1.00 60.31 74 ASN B CA 1
ATOM 3344 C C . ASN B 1 98 ? -9.000 3.067 39.522 1.00 57.36 74 ASN B C 1
ATOM 3345 O O . ASN B 1 98 ? -10.194 3.288 39.537 1.00 56.92 74 ASN B O 1
ATOM 3350 N N . PRO B 1 99 ? -8.447 2.050 40.191 1.00 56.12 75 PRO B N 1
ATOM 3351 C CA . PRO B 1 99 ? -9.318 1.202 41.024 1.00 54.56 75 PRO B CA 1
ATOM 3352 C C . PRO B 1 99 ? -10.005 2.030 42.118 1.00 53.54 75 PRO B C 1
ATOM 3353 O O . PRO B 1 99 ? -9.454 3.015 42.583 1.00 54.74 75 PRO B O 1
ATOM 3357 N N . LEU B 1 100 ? -11.207 1.644 42.507 1.00 52.98 76 LEU B N 1
ATOM 3358 C CA . LEU B 1 100 ? -12.015 2.430 43.450 1.00 51.41 76 LEU B CA 1
ATOM 3359 C C . LEU B 1 100 ? -11.665 2.207 44.904 1.00 51.59 76 LEU B C 1
ATOM 3360 O O . LEU B 1 100 ? -11.671 1.069 45.367 1.00 52.00 76 LEU B O 1
ATOM 3365 N N . LYS B 1 101 ? -11.315 3.272 45.618 1.00 50.69 77 LYS B N 1
ATOM 3366 C CA . LYS B 1 101 ? -11.107 3.169 47.041 1.00 50.80 77 LYS B CA 1
ATOM 3367 C C . LYS B 1 101 ? -12.449 3.337 47.786 1.00 51.72 77 LYS B C 1
ATOM 3368 O O . LYS B 1 101 ? -12.530 3.018 48.974 1.00 52.45 77 LYS B O 1
ATOM 3374 N N . ALA B 1 102 ? -13.482 3.833 47.091 1.00 50.28 78 ALA B N 1
ATOM 3375 C CA . ALA B 1 102 ? -14.762 4.177 47.707 1.00 51.79 78 ALA B CA 1
ATOM 3376 C C . ALA B 1 102 ? -15.802 4.417 46.629 1.00 51.89 78 ALA B C 1
ATOM 3377 O O . ALA B 1 102 ? -15.450 4.579 45.481 1.00 53.67 78 ALA B O 1
ATOM 3379 N N . ILE B 1 103 ? -17.081 4.409 46.994 1.00 51.75 79 ILE B N 1
ATOM 3380 C CA . ILE B 1 103 ? -18.158 4.738 46.061 1.00 50.96 79 ILE B CA 1
ATOM 3381 C C . ILE B 1 103 ? -18.975 5.813 46.771 1.00 51.10 79 ILE B C 1
ATOM 3382 O O . ILE B 1 103 ? -19.813 5.523 47.616 1.00 51.21 79 ILE B O 1
ATOM 3387 N N . HIS B 1 104 ? -18.656 7.059 46.454 1.00 49.99 80 HIS B N 1
ATOM 3388 C CA . HIS B 1 104 ? -19.273 8.225 47.054 1.00 49.41 80 HIS B CA 1
ATOM 3389 C C . HIS B 1 104 ? -20.428 8.693 46.210 1.00 49.89 80 HIS B C 1
ATOM 3390 O O . HIS B 1 104 ? -20.262 9.432 45.273 1.00 50.30 80 HIS B O 1
ATOM 3397 N N . THR B 1 105 ? -21.614 8.228 46.569 1.00 52.26 81 THR B N 1
ATOM 3398 C CA . THR B 1 105 ? -22.853 8.491 45.843 1.00 52.19 81 THR B CA 1
ATOM 3399 C C . THR B 1 105 ? -23.265 9.971 45.880 1.00 53.50 81 THR B C 1
ATOM 3400 O O . THR B 1 105 ? -24.230 10.381 45.259 1.00 54.65 81 THR B O 1
ATOM 3404 N N . ASP B 1 106 ? -22.492 10.776 46.584 1.00 55.43 82 ASP B N 1
ATOM 3405 C CA . ASP B 1 106 ? -22.737 12.192 46.676 1.00 57.29 82 ASP B CA 1
ATOM 3406 C C . ASP B 1 106 ? -21.876 12.937 45.642 1.00 57.18 82 ASP B C 1
ATOM 3407 O O . ASP B 1 106 ? -22.016 14.146 45.476 1.00 58.14 82 ASP B O 1
ATOM 3412 N N . LYS B 1 107 ? -20.961 12.235 44.968 1.00 56.62 83 LYS B N 1
ATOM 3413 C CA . LYS B 1 107 ? -20.111 12.864 43.962 1.00 54.12 83 LYS B CA 1
ATOM 3414 C C . LYS B 1 107 ? -20.580 12.393 42.611 1.00 53.78 83 LYS B C 1
ATOM 3415 O O . LYS B 1 107 ? -21.247 11.352 42.519 1.00 53.97 83 LYS B O 1
ATOM 3421 N N . ALA B 1 108 ? -20.218 13.124 41.555 1.00 52.38 84 ALA B N 1
ATOM 3422 C CA . ALA B 1 108 ? -20.718 12.801 40.224 1.00 52.40 84 ALA B CA 1
ATOM 3423 C C . ALA B 1 108 ? -20.272 11.448 39.714 1.00 52.85 84 ALA B C 1
ATOM 3424 O O . ALA B 1 108 ? -21.059 10.729 39.089 1.00 53.52 84 ALA B O 1
ATOM 3426 N N . TYR B 1 109 ? -19.039 11.074 40.021 1.00 52.42 85 TYR B N 1
ATOM 3427 C CA . TYR B 1 109 ? -18.518 9.801 39.568 1.00 52.40 85 TYR B CA 1
ATOM 3428 C C . TYR B 1 109 ? -19.220 8.649 40.257 1.00 51.46 85 TYR B C 1
ATOM 3429 O O . TYR B 1 109 ? -19.621 7.704 39.590 1.00 53.66 85 TYR B O 1
ATOM 3438 N N . GLY B 1 110 ? -19.400 8.742 41.575 1.00 51.60 86 GLY B N 1
ATOM 3439 C CA . GLY B 1 110 ? -20.101 7.735 42.368 1.00 50.22 86 GLY B CA 1
ATOM 3440 C C . GLY B 1 110 ? -21.566 7.658 41.996 1.00 52.42 86 GLY B C 1
ATOM 3441 O O . GLY B 1 110 ? -22.201 6.609 42.134 1.00 50.22 86 GLY B O 1
ATOM 3442 N N . LYS B 1 111 ? -22.116 8.777 41.530 1.00 53.50 87 LYS B N 1
ATOM 3443 C CA . LYS B 1 111 ? -23.511 8.762 41.041 1.00 54.12 87 LYS B CA 1
ATOM 3444 C C . LYS B 1 111 ? -23.653 7.906 39.789 1.00 55.72 87 LYS B C 1
ATOM 3445 O O . LYS B 1 111 ? -24.634 7.152 39.644 1.00 55.21 87 LYS B O 1
ATOM 3451 N N . ILE B 1 112 ? -22.660 7.971 38.892 1.00 56.05 88 ILE B N 1
ATOM 3452 C CA . ILE B 1 112 ? -22.672 7.138 37.683 1.00 54.41 88 ILE B CA 1
ATOM 3453 C C . ILE B 1 112 ? -22.684 5.676 38.119 1.00 56.01 88 ILE B C 1
ATOM 3454 O O . ILE B 1 112 ? -23.595 4.913 37.756 1.00 56.99 88 ILE B O 1
ATOM 3459 N N . ILE B 1 113 ? -21.703 5.278 38.925 1.00 56.84 89 ILE B N 1
ATOM 3460 C CA . ILE B 1 113 ? -21.657 3.898 39.434 1.00 57.41 89 ILE B CA 1
ATOM 3461 C C . ILE B 1 113 ? -22.975 3.484 40.101 1.00 57.30 89 ILE B C 1
ATOM 3462 O O . ILE B 1 113 ? -23.531 2.433 39.785 1.00 60.15 89 ILE B O 1
ATOM 3467 N N . GLU B 1 114 ? -23.465 4.292 41.028 1.00 56.28 90 GLU B N 1
ATOM 3468 C CA . GLU B 1 114 ? -24.768 4.051 41.676 1.00 55.78 90 GLU B CA 1
ATOM 3469 C C . GLU B 1 114 ? -25.878 3.823 40.664 1.00 55.36 90 GLU B C 1
ATOM 3470 O O . GLU B 1 114 ? -26.697 2.899 40.806 1.00 57.86 90 GLU B O 1
ATOM 3476 N N . LYS B 1 115 ? -25.928 4.670 39.645 1.00 55.41 91 LYS B N 1
ATOM 3477 C CA . LYS B 1 115 ? -26.964 4.562 38.631 1.00 56.29 91 LYS B CA 1
ATOM 3478 C C . LYS B 1 115 ? -26.905 3.237 37.875 1.00 55.04 91 LYS B C 1
ATOM 3479 O O . LYS B 1 115 ? -27.947 2.606 37.636 1.00 54.57 91 LYS B O 1
ATOM 3485 N N . CYS B 1 116 ? -25.703 2.807 37.526 1.00 52.53 92 CYS B N 1
ATOM 3486 C CA . CYS B 1 116 ? -25.523 1.513 36.844 1.00 52.14 92 CYS B CA 1
ATOM 3487 C C . CYS B 1 116 ? -26.005 0.390 37.718 1.00 51.24 92 CYS B C 1
ATOM 3488 O O . CYS B 1 116 ? -26.732 -0.467 37.257 1.00 52.82 92 CYS B O 1
ATOM 3491 N N . ILE B 1 117 ? -25.562 0.386 38.975 1.00 52.70 93 ILE B N 1
ATOM 3492 C CA . ILE B 1 117 ? -25.937 -0.656 39.936 1.00 53.71 93 ILE B CA 1
ATOM 3493 C C . ILE B 1 117 ? -27.451 -0.709 40.116 1.00 54.09 93 ILE B C 1
ATOM 3494 O O . ILE B 1 117 ? -28.025 -1.765 39.976 1.00 55.80 93 ILE B O 1
ATOM 3499 N N . LYS B 1 118 ? -28.082 0.417 40.431 1.00 54.08 94 LYS B N 1
ATOM 3500 C CA . LYS B 1 118 ? -29.535 0.455 40.706 1.00 53.35 94 LYS B CA 1
ATOM 3501 C C . LYS B 1 118 ? -30.459 0.104 39.562 1.00 56.05 94 LYS B C 1
ATOM 3502 O O . LYS B 1 118 ? -31.621 -0.282 39.786 1.00 58.20 94 LYS B O 1
ATOM 3508 N N . ASN B 1 119 ? -29.983 0.291 38.329 1.00 58.01 95 ASN B N 1
ATOM 3509 C CA . ASN B 1 119 ? -30.778 -0.033 37.148 1.00 58.04 95 ASN B CA 1
ATOM 3510 C C . ASN B 1 119 ? -30.302 -1.298 36.446 1.00 58.47 95 ASN B C 1
ATOM 3511 O O . ASN B 1 119 ? -30.784 -1.609 35.369 1.00 58.46 95 ASN B O 1
ATOM 3516 N N . ASP B 1 120 ? -29.377 -2.020 37.081 1.00 57.21 96 ASP B N 1
ATOM 3517 C CA . ASP B 1 120 ? -28.886 -3.290 36.593 1.00 58.13 96 ASP B CA 1
ATOM 3518 C C . ASP B 1 120 ? -28.302 -3.171 35.188 1.00 57.93 96 ASP B C 1
ATOM 3519 O O . ASP B 1 120 ? -28.586 -3.991 34.323 1.00 56.43 96 ASP B O 1
ATOM 3524 N N . ILE B 1 121 ? -27.489 -2.133 34.984 1.00 56.91 97 ILE B N 1
ATOM 3525 C CA . ILE B 1 121 ? -26.803 -1.928 33.728 1.00 55.54 97 ILE B CA 1
ATOM 3526 C C . ILE B 1 121 ? -25.379 -2.472 33.902 1.00 56.09 97 ILE B C 1
ATOM 3527 O O . ILE B 1 121 ? -24.659 -2.112 34.854 1.00 55.81 97 ILE B O 1
ATOM 3532 N N . ALA B 1 122 ? -24.959 -3.331 32.983 1.00 55.97 98 ALA B N 1
ATOM 3533 C CA . ALA B 1 122 ? -23.639 -3.896 33.068 1.00 54.66 98 ALA B CA 1
ATOM 3534 C C . ALA B 1 122 ? -22.754 -3.047 32.192 1.00 55.54 98 ALA B C 1
ATOM 3535 O O . ALA B 1 122 ? -23.152 -2.655 31.108 1.00 56.33 98 ALA B O 1
ATOM 3537 N N . ILE B 1 123 ? -21.554 -2.751 32.669 1.00 55.27 99 ILE B N 1
ATOM 3538 C CA . ILE B 1 123 ? -20.639 -1.932 31.936 1.00 55.38 99 ILE B CA 1
ATOM 3539 C C . ILE B 1 123 ? -19.475 -2.812 31.559 1.00 55.78 99 ILE B C 1
ATOM 3540 O O . ILE B 1 123 ? -18.854 -3.417 32.415 1.00 55.50 99 ILE B O 1
ATOM 3545 N N . TYR B 1 124 ? -19.156 -2.866 30.271 1.00 57.19 100 TYR B N 1
ATOM 3546 C CA . TYR B 1 124 ? -18.071 -3.693 29.778 1.00 54.36 100 TYR B CA 1
ATOM 3547 C C . TYR B 1 124 ? -17.068 -2.807 29.039 1.00 56.83 100 TYR B C 1
ATOM 3548 O O . TYR B 1 124 ? -17.452 -2.011 28.212 1.00 58.53 100 TYR B O 1
ATOM 3557 N N . ALA B 1 125 ? -15.781 -2.946 29.369 1.00 56.05 101 ALA B N 1
ATOM 3558 C CA . ALA B 1 125 ? -14.727 -2.166 28.748 1.00 58.48 101 ALA B CA 1
ATOM 3559 C C . ALA B 1 125 ? -14.026 -2.899 27.624 1.00 58.07 101 ALA B C 1
ATOM 3560 O O . ALA B 1 125 ? -13.641 -4.049 27.764 1.00 59.44 101 ALA B O 1
ATOM 3562 N N . ALA B 1 126 ? -13.805 -2.175 26.536 1.00 58.23 102 ALA B N 1
ATOM 3563 C CA . ALA B 1 126 ? -13.149 -2.661 25.344 1.00 58.75 102 ALA B CA 1
ATOM 3564 C C . ALA B 1 126 ? -12.181 -1.525 24.963 1.00 58.89 102 ALA B C 1
ATOM 3565 O O . ALA B 1 126 ? -12.504 -0.672 24.129 1.00 59.50 102 ALA B O 1
ATOM 3567 N N . HIS B 1 127 ? -10.993 -1.502 25.542 1.00 57.81 103 HIS B N 1
ATOM 3568 C CA . HIS B 1 127 ? -10.153 -0.329 25.338 1.00 58.54 103 HIS B CA 1
ATOM 3569 C C . HIS B 1 127 ? -9.101 -0.481 24.251 1.00 58.51 103 HIS B C 1
ATOM 3570 O O . HIS B 1 127 ? -9.445 -0.338 23.080 1.00 58.11 103 HIS B O 1
ATOM 3577 N N . THR B 1 128 ? -7.854 -0.792 24.615 1.00 57.33 104 THR B N 1
ATOM 3578 C CA . THR B 1 128 ? -6.780 -0.910 23.633 1.00 58.71 104 THR B CA 1
ATOM 3579 C C . THR B 1 128 ? -6.908 -2.069 22.647 1.00 58.84 104 THR B C 1
ATOM 3580 O O . THR B 1 128 ? -6.242 -2.063 21.599 1.00 57.82 104 THR B O 1
ATOM 3584 N N . ASN B 1 129 ? -7.724 -3.070 22.986 1.00 57.55 105 ASN B N 1
ATOM 3585 C CA . ASN B 1 129 ? -8.011 -4.145 22.025 1.00 57.25 105 ASN B CA 1
ATOM 3586 C C . ASN B 1 129 ? -8.793 -3.560 20.836 1.00 55.90 105 ASN B C 1
ATOM 3587 O O . ASN B 1 129 ? -8.578 -3.996 19.710 1.00 55.35 105 ASN B O 1
ATOM 3592 N N . VAL B 1 130 ? -9.677 -2.569 21.103 1.00 55.06 106 VAL B N 1
ATOM 3593 C CA . VAL B 1 130 ? -10.399 -1.850 20.045 1.00 53.79 106 VAL B CA 1
ATOM 3594 C C . VAL B 1 130 ? -9.456 -0.930 19.247 1.00 54.32 106 VAL B C 1
ATOM 3595 O O . VAL B 1 130 ? -9.682 -0.692 18.062 1.00 55.46 106 VAL B O 1
ATOM 3599 N N . ASP B 1 131 ? -8.391 -0.427 19.872 1.00 51.95 107 ASP B N 1
ATOM 3600 C CA . ASP B 1 131 ? -7.403 0.347 19.133 1.00 53.06 107 ASP B CA 1
ATOM 3601 C C . ASP B 1 131 ? -6.521 -0.543 18.273 1.00 53.08 107 ASP B C 1
ATOM 3602 O O . ASP B 1 131 ? -6.128 -0.132 17.181 1.00 54.47 107 ASP B O 1
ATOM 3607 N N . VAL B 1 132 ? -6.217 -1.755 18.752 1.00 51.92 108 VAL B N 1
ATOM 3608 C CA . VAL B 1 132 ? -5.249 -2.636 18.059 1.00 51.29 108 VAL B CA 1
ATOM 3609 C C . VAL B 1 132 ? -5.811 -3.490 16.929 1.00 51.96 108 VAL B C 1
ATOM 3610 O O . VAL B 1 132 ? -5.178 -3.635 15.887 1.00 51.74 108 VAL B O 1
ATOM 3614 N N . ALA B 1 133 ? -7.027 -3.994 17.111 1.00 53.94 109 ALA B N 1
ATOM 3615 C CA . ALA B 1 133 ? -7.640 -4.919 16.152 1.00 55.24 109 ALA B CA 1
ATOM 3616 C C . ALA B 1 133 ? -7.924 -4.371 14.750 1.00 56.22 109 ALA B C 1
ATOM 3617 O O . ALA B 1 133 ? -8.153 -3.179 14.594 1.00 57.52 109 ALA B O 1
ATOM 3619 N N . LYS B 1 134 ? -7.915 -5.243 13.739 1.00 57.68 110 LYS B N 1
ATOM 3620 C CA . LYS B 1 134 ? -8.357 -4.857 12.388 1.00 59.51 110 LYS B CA 1
ATOM 3621 C C . LYS B 1 134 ? -9.843 -4.470 12.457 1.00 58.36 110 LYS B C 1
ATOM 3622 O O . LYS B 1 134 ? -10.631 -5.094 13.204 1.00 59.83 110 LYS B O 1
ATOM 3628 N N . GLY B 1 135 ? -10.220 -3.417 11.731 1.00 57.33 111 GLY B N 1
ATOM 3629 C CA . GLY B 1 135 ? -11.598 -2.916 11.749 1.00 55.28 111 GLY B CA 1
ATOM 3630 C C . GLY B 1 135 ? -11.866 -1.966 12.925 1.00 54.40 111 GLY B C 1
ATOM 3631 O O . GLY B 1 135 ? -12.947 -1.384 13.011 1.00 53.95 111 GLY B O 1
ATOM 3632 N N . GLY B 1 136 ? -10.869 -1.784 13.795 1.00 52.45 112 GLY B N 1
ATOM 3633 C CA . GLY B 1 136 ? -10.979 -0.972 15.007 1.00 50.65 112 GLY B CA 1
ATOM 3634 C C . GLY B 1 136 ? -10.837 0.514 14.810 1.00 50.12 112 GLY B C 1
ATOM 3635 O O . GLY B 1 136 ? -10.908 0.982 13.678 1.00 50.05 112 GLY B O 1
ATOM 3636 N N . VAL B 1 137 ? -10.611 1.243 15.912 1.00 49.23 113 VAL B N 1
ATOM 3637 C CA . VAL B 1 137 ? -10.540 2.707 15.934 1.00 49.37 113 VAL B CA 1
ATOM 3638 C C . VAL B 1 137 ? -9.649 3.294 14.882 1.00 51.99 113 VAL B C 1
ATOM 3639 O O . VAL B 1 137 ? -10.028 4.216 14.172 1.00 53.04 113 VAL B O 1
ATOM 3643 N N . ASN B 1 138 ? -8.446 2.761 14.775 1.00 52.50 114 ASN B N 1
ATOM 3644 C CA . ASN B 1 138 ? -7.532 3.325 13.827 1.00 55.04 114 ASN B CA 1
ATOM 3645 C C . ASN B 1 138 ? -7.851 3.015 12.374 1.00 54.70 114 ASN B C 1
ATOM 3646 O O . ASN B 1 138 ? -7.632 3.860 11.548 1.00 55.66 114 ASN B O 1
ATOM 3651 N N . ASP B 1 139 ? -8.385 1.825 12.074 1.00 56.45 115 ASP B N 1
ATOM 3652 C CA . ASP B 1 139 ? -8.799 1.495 10.696 1.00 56.94 115 ASP B CA 1
ATOM 3653 C C . ASP B 1 139 ? -9.952 2.451 10.330 1.00 55.30 115 ASP B C 1
ATOM 3654 O O . ASP B 1 139 ? -9.947 3.081 9.266 1.00 54.88 115 ASP B O 1
ATOM 3659 N N . LEU B 1 140 ? -10.886 2.604 11.253 1.00 52.62 116 LEU B N 1
ATOM 3660 C CA . LEU B 1 140 ? -12.009 3.520 11.073 1.00 53.78 116 LEU B CA 1
ATOM 3661 C C . LEU B 1 140 ? -11.552 4.966 10.834 1.00 53.94 116 LEU B C 1
ATOM 3662 O O . LEU B 1 140 ? -12.023 5.613 9.921 1.00 55.10 116 LEU B O 1
ATOM 3667 N N . LEU B 1 141 ? -10.649 5.485 11.651 1.00 55.06 117 LEU B N 1
ATOM 3668 C CA . LEU B 1 141 ? -10.152 6.857 11.422 1.00 55.93 117 LEU B CA 1
ATOM 3669 C C . LEU B 1 141 ? -9.422 6.978 10.098 1.00 56.58 117 LEU B C 1
ATOM 3670 O O . LEU B 1 141 ? -9.558 7.989 9.411 1.00 57.89 117 LEU B O 1
ATOM 3675 N N . ALA B 1 142 ? -8.644 5.958 9.737 1.00 56.20 118 ALA B N 1
ATOM 3676 C CA . ALA B 1 142 ? -7.920 5.999 8.464 1.00 56.89 118 ALA B CA 1
ATOM 3677 C C . ALA B 1 142 ? -8.898 5.987 7.280 1.00 56.72 118 ALA B C 1
ATOM 3678 O O . ALA B 1 142 ? -8.717 6.756 6.323 1.00 55.68 118 ALA B O 1
ATOM 3680 N N . GLU B 1 143 ? -9.939 5.142 7.353 1.00 58.35 119 GLU B N 1
ATOM 3681 C CA . GLU B 1 143 ? -10.953 5.117 6.290 1.00 58.84 119 GLU B CA 1
ATOM 3682 C C . GLU B 1 143 ? -11.666 6.454 6.175 1.00 56.96 119 GLU B C 1
ATOM 3683 O O . GLU B 1 143 ? -11.963 6.896 5.067 1.00 56.78 119 GLU B O 1
ATOM 3689 N N . ALA B 1 144 ? -11.949 7.086 7.311 1.00 56.02 120 ALA B N 1
ATOM 3690 C CA . ALA B 1 144 ? -12.640 8.393 7.330 1.00 55.33 120 ALA B CA 1
ATOM 3691 C C . ALA B 1 144 ? -11.787 9.500 6.712 1.00 55.50 120 ALA B C 1
ATOM 3692 O O . ALA B 1 144 ? -12.330 10.393 6.073 1.00 56.18 120 ALA B O 1
ATOM 3694 N N . LEU B 1 145 ? -10.458 9.425 6.892 1.00 54.73 121 LEU B N 1
ATOM 3695 C CA . LEU B 1 145 ? -9.514 10.387 6.282 1.00 53.56 121 LEU B CA 1
ATOM 3696 C C . LEU B 1 145 ? -9.207 10.146 4.805 1.00 53.85 121 LEU B C 1
ATOM 3697 O O . LEU B 1 145 ? -8.641 11.028 4.166 1.00 53.85 121 LEU B O 1
ATOM 3702 N N . GLY B 1 146 ? -9.583 8.969 4.289 1.00 52.86 122 GLY B N 1
ATOM 3703 C CA . GLY B 1 146 ? -9.356 8.559 2.894 1.00 53.32 122 GLY B CA 1
ATOM 3704 C C . GLY B 1 146 ? -7.962 8.005 2.629 1.00 53.81 122 GLY B C 1
ATOM 3705 O O . GLY B 1 146 ? -7.494 8.028 1.493 1.00 53.03 122 GLY B O 1
ATOM 3706 N N . LEU B 1 147 ? -7.297 7.504 3.670 1.00 53.36 123 LEU B N 1
ATOM 3707 C CA . LEU B 1 147 ? -5.939 7.001 3.509 1.00 54.09 123 LEU B CA 1
ATOM 3708 C C . LEU B 1 147 ? -5.822 5.676 2.715 1.00 54.48 123 LEU B C 1
ATOM 3709 O O . LEU B 1 147 ? -6.599 4.735 2.920 1.00 56.01 123 LEU B O 1
ATOM 3714 N N . GLN B 1 148 ? -4.834 5.644 1.810 1.00 53.82 124 GLN B N 1
ATOM 3715 C CA . GLN B 1 148 ? -4.538 4.500 0.954 1.00 53.63 124 GLN B CA 1
ATOM 3716 C C . GLN B 1 148 ? -3.324 3.793 1.481 1.00 52.22 124 GLN B C 1
ATOM 3717 O O . GLN B 1 148 ? -2.476 4.420 2.119 1.00 49.38 124 GLN B O 1
ATOM 3723 N N . ASN B 1 149 ? -3.227 2.502 1.152 1.00 52.74 125 ASN B N 1
ATOM 3724 C CA . ASN B 1 149 ? -2.050 1.687 1.471 1.00 52.94 125 ASN B CA 1
ATOM 3725 C C . ASN B 1 149 ? -1.563 1.872 2.895 1.00 53.15 125 ASN B C 1
ATOM 3726 O O . ASN B 1 149 ? -0.403 2.252 3.118 1.00 53.29 125 ASN B O 1
ATOM 3731 N N . THR B 1 150 ? -2.463 1.645 3.851 1.00 52.74 126 THR B N 1
ATOM 3732 C CA . THR B 1 150 ? -2.129 1.869 5.252 1.00 53.97 126 THR B CA 1
ATOM 3733 C C . THR B 1 150 ? -1.357 0.713 5.801 1.00 54.89 126 THR B C 1
ATOM 3734 O O . THR B 1 150 ? -1.511 -0.422 5.331 1.00 56.07 126 THR B O 1
ATOM 3738 N N . GLU B 1 151 ? -0.492 1.016 6.761 1.00 54.24 127 GLU B N 1
ATOM 3739 C CA . GLU B 1 151 ? 0.254 -0.011 7.461 1.00 55.32 127 GLU B CA 1
ATOM 3740 C C . GLU B 1 151 ? 0.125 0.344 8.947 1.00 54.07 127 GLU B C 1
ATOM 3741 O O . GLU B 1 151 ? -0.165 1.488 9.283 1.00 52.09 127 GLU B O 1
ATOM 3747 N N . VAL B 1 152 ? 0.374 -0.638 9.811 1.00 52.94 128 VAL B N 1
ATOM 3748 C CA . VAL B 1 152 ? 0.387 -0.455 11.255 1.00 52.44 128 VAL B CA 1
ATOM 3749 C C . VAL B 1 152 ? 1.479 0.573 11.585 1.00 52.18 128 VAL B C 1
ATOM 3750 O O . VAL B 1 152 ? 2.585 0.493 11.083 1.00 52.87 128 VAL B O 1
ATOM 3754 N N . LEU B 1 153 ? 1.151 1.574 12.386 1.00 52.83 129 LEU B N 1
ATOM 3755 C CA . LEU B 1 153 ? 2.135 2.567 12.804 1.00 51.04 129 LEU B CA 1
ATOM 3756 C C . LEU B 1 153 ? 3.034 2.012 13.926 1.00 50.86 129 LEU B C 1
ATOM 3757 O O . LEU B 1 153 ? 4.265 2.053 13.818 1.00 52.04 129 LEU B O 1
ATOM 3762 N N . ALA B 1 154 ? 2.446 1.463 14.998 1.00 49.23 130 ALA B N 1
ATOM 3763 C CA . ALA B 1 154 ? 3.258 0.964 16.127 1.00 48.59 130 ALA B CA 1
ATOM 3764 C C . ALA B 1 154 ? 3.002 -0.492 16.434 1.00 45.89 130 ALA B C 1
ATOM 3765 O O . ALA B 1 154 ? 2.110 -0.791 17.210 1.00 45.43 130 ALA B O 1
ATOM 3767 N N . PRO B 1 155 ? 3.735 -1.399 15.784 1.00 44.44 131 PRO B N 1
ATOM 3768 C CA . PRO B 1 155 ? 3.590 -2.851 15.991 1.00 43.86 131 PRO B CA 1
ATOM 3769 C C . PRO B 1 155 ? 3.480 -3.255 17.471 1.00 44.23 131 PRO B C 1
ATOM 3770 O O . PRO B 1 155 ? 4.249 -2.759 18.298 1.00 45.06 131 PRO B O 1
ATOM 3774 N N . THR B 1 156 ? 2.484 -4.072 17.818 1.00 44.31 132 THR B N 1
ATOM 3775 C CA . THR B 1 156 ? 2.331 -4.537 19.200 1.00 45.07 132 THR B CA 1
ATOM 3776 C C . THR B 1 156 ? 2.067 -6.039 19.266 1.00 45.84 132 THR B C 1
ATOM 3777 O O . THR B 1 156 ? 2.168 -6.650 20.337 1.00 45.56 132 THR B O 1
ATOM 3781 N N . TYR B 1 157 ? 1.737 -6.631 18.123 1.00 46.56 133 TYR B N 1
ATOM 3782 C CA . TYR B 1 157 ? 1.375 -8.035 18.085 1.00 48.99 133 TYR B CA 1
ATOM 3783 C C . TYR B 1 157 ? 1.573 -8.679 16.720 1.00 49.25 133 TYR B C 1
ATOM 3784 O O . TYR B 1 157 ? 1.094 -8.180 15.714 1.00 50.41 133 TYR B O 1
ATOM 3793 N N . ALA B 1 158 ? 2.293 -9.780 16.696 1.00 49.47 134 ALA B N 1
ATOM 3794 C CA . ALA B 1 158 ? 2.443 -10.567 15.468 1.00 51.26 134 ALA B CA 1
ATOM 3795 C C . ALA B 1 158 ? 1.915 -11.956 15.799 1.00 51.15 134 ALA B C 1
ATOM 3796 O O . ALA B 1 158 ? 2.253 -12.483 16.846 1.00 50.36 134 ALA B O 1
ATOM 3798 N N . GLU B 1 159 ? 1.046 -12.520 14.966 1.00 52.63 135 GLU B N 1
ATOM 3799 C CA . GLU B 1 159 ? 0.557 -13.855 15.257 1.00 55.60 135 GLU B CA 1
ATOM 3800 C C . GLU B 1 159 ? 1.690 -14.820 14.952 1.00 57.28 135 GLU B C 1
ATOM 3801 O O . GLU B 1 159 ? 2.395 -14.683 13.941 1.00 58.00 135 GLU B O 1
ATOM 3807 N N . GLU B 1 160 ? 1.873 -15.801 15.822 1.00 57.92 136 GLU B N 1
ATOM 3808 C CA . GLU B 1 160 ? 2.918 -16.748 15.586 1.00 59.11 136 GLU B CA 1
ATOM 3809 C C . GLU B 1 160 ? 2.466 -18.022 14.870 1.00 57.71 136 GLU B C 1
ATOM 3810 O O . GLU B 1 160 ? 1.360 -18.520 15.082 1.00 56.36 136 GLU B O 1
ATOM 3816 N N . MET B 1 161 ? 3.337 -18.506 13.981 1.00 56.76 137 MET B N 1
ATOM 3817 C CA . MET B 1 161 ? 3.033 -19.662 13.174 1.00 56.25 137 MET B CA 1
ATOM 3818 C C . MET B 1 161 ? 3.652 -20.855 13.847 1.00 56.17 137 MET B C 1
ATOM 3819 O O . MET B 1 161 ? 4.671 -20.723 14.532 1.00 57.42 137 MET B O 1
ATOM 3824 N N . LYS B 1 162 ? 3.024 -22.013 13.665 1.00 55.18 138 LYS B N 1
ATOM 3825 C CA . LYS B 1 162 ? 3.521 -23.270 14.188 1.00 53.28 138 LYS B CA 1
ATOM 3826 C C . LYS B 1 162 ? 3.502 -24.329 13.115 1.00 53.00 138 LYS B C 1
ATOM 3827 O O . LYS B 1 162 ? 2.645 -24.318 12.240 1.00 53.20 138 LYS B O 1
ATOM 3833 N N . LYS B 1 163 ? 4.465 -25.242 13.188 1.00 52.44 139 LYS B N 1
ATOM 3834 C CA . LYS B 1 163 ? 4.479 -26.415 12.356 1.00 51.12 139 LYS B CA 1
ATOM 3835 C C . LYS B 1 163 ? 3.951 -27.520 13.258 1.00 51.52 139 LYS B C 1
ATOM 3836 O O . LYS B 1 163 ? 4.463 -27.726 14.365 1.00 51.86 139 LYS B O 1
ATOM 3842 N N . VAL B 1 164 ? 2.941 -28.236 12.800 1.00 50.93 140 VAL B N 1
ATOM 3843 C CA . VAL B 1 164 ? 2.399 -29.337 13.575 1.00 51.48 140 VAL B CA 1
ATOM 3844 C C . VAL B 1 164 ? 2.857 -30.617 12.901 1.00 50.93 140 VAL B C 1
ATOM 3845 O O . VAL B 1 164 ? 2.746 -30.733 11.688 1.00 52.01 140 VAL B O 1
ATOM 3849 N N . VAL B 1 165 ? 3.378 -31.555 13.687 1.00 49.88 141 VAL B N 1
ATOM 3850 C CA . VAL B 1 165 ? 3.870 -32.832 13.182 1.00 49.20 141 VAL B CA 1
ATOM 3851 C C . VAL B 1 165 ? 3.175 -33.996 13.893 1.00 50.68 141 VAL B C 1
ATOM 3852 O O . VAL B 1 165 ? 3.309 -34.150 15.108 1.00 52.27 141 VAL B O 1
ATOM 3856 N N . VAL B 1 166 ? 2.421 -34.807 13.148 1.00 51.03 142 VAL B N 1
ATOM 3857 C CA . VAL B 1 166 ? 1.686 -35.932 13.753 1.00 50.87 142 VAL B CA 1
ATOM 3858 C C . VAL B 1 166 ? 2.100 -37.302 13.195 1.00 51.42 142 VAL B C 1
ATOM 3859 O O . VAL B 1 166 ? 2.452 -37.425 12.021 1.00 52.12 142 VAL B O 1
ATOM 3863 N N . PHE B 1 167 ? 2.074 -38.327 14.043 1.00 51.29 143 PHE B N 1
ATOM 3864 C CA . PHE B 1 167 ? 2.439 -39.668 13.622 1.00 51.72 143 PHE B CA 1
ATOM 3865 C C . PHE B 1 167 ? 1.190 -40.528 13.556 1.00 52.22 143 PHE B C 1
ATOM 3866 O O . PHE B 1 167 ? 0.518 -40.751 14.559 1.00 52.71 143 PHE B O 1
ATOM 3874 N N . VAL B 1 168 ? 0.878 -40.966 12.340 1.00 52.95 144 VAL B N 1
ATOM 3875 C CA . VAL B 1 168 ? -0.309 -41.745 12.040 1.00 53.16 144 VAL B CA 1
ATOM 3876 C C . VAL B 1 168 ? 0.100 -43.031 11.361 1.00 53.94 144 VAL B C 1
ATOM 3877 O O . VAL B 1 168 ? 0.973 -43.001 10.493 1.00 52.53 144 VAL B O 1
ATOM 3881 N N . PRO B 1 169 ? -0.502 -44.176 11.773 1.00 55.69 145 PRO B N 1
ATOM 3882 C CA . PRO B 1 169 ? -0.243 -45.420 11.054 1.00 56.60 145 PRO B CA 1
ATOM 3883 C C . PRO B 1 169 ? -0.580 -45.228 9.578 1.00 57.52 145 PRO B C 1
ATOM 3884 O O . PRO B 1 169 ? -1.432 -44.401 9.236 1.00 57.66 145 PRO B O 1
ATOM 3888 N N . VAL B 1 170 ? 0.095 -45.981 8.717 1.00 58.64 146 VAL B N 1
ATOM 3889 C CA . VAL B 1 170 ? -0.116 -45.905 7.271 1.00 59.66 146 VAL B CA 1
ATOM 3890 C C . VAL B 1 170 ? -1.609 -45.966 6.873 1.00 59.64 146 VAL B C 1
ATOM 3891 O O . VAL B 1 170 ? -2.058 -45.196 6.019 1.00 58.63 146 VAL B O 1
ATOM 3895 N N . THR B 1 171 ? -2.369 -46.837 7.545 1.00 60.44 147 THR B N 1
ATOM 3896 C CA . THR B 1 171 ? -3.809 -47.058 7.269 1.00 61.06 147 THR B CA 1
ATOM 3897 C C . THR B 1 171 ? -4.765 -45.849 7.341 1.00 61.66 147 THR B C 1
ATOM 3898 O O . THR B 1 171 ? -5.818 -45.857 6.696 1.00 61.84 147 THR B O 1
ATOM 3902 N N . HIS B 1 172 ? -4.412 -44.823 8.110 1.00 62.26 148 HIS B N 1
ATOM 3903 C CA . HIS B 1 172 ? -5.294 -43.658 8.262 1.00 62.73 148 HIS B CA 1
ATOM 3904 C C . HIS B 1 172 ? -4.610 -42.338 7.924 1.00 62.88 148 HIS B C 1
ATOM 3905 O O . HIS B 1 172 ? -5.194 -41.263 8.120 1.00 62.29 148 HIS B O 1
ATOM 3912 N N . ALA B 1 173 ? -3.382 -42.423 7.418 1.00 63.41 149 ALA B N 1
ATOM 3913 C CA . ALA B 1 173 ? -2.597 -41.233 7.102 1.00 64.29 149 ALA B CA 1
ATOM 3914 C C . ALA B 1 173 ? -3.343 -40.290 6.184 1.00 65.02 149 ALA B C 1
ATOM 3915 O O . ALA B 1 173 ? -3.378 -39.085 6.430 1.00 65.57 149 ALA B O 1
ATOM 3917 N N . GLU B 1 174 ? -3.949 -40.857 5.143 1.00 65.87 150 GLU B N 1
ATOM 3918 C CA . GLU B 1 174 ? -4.700 -40.103 4.147 1.00 66.91 150 GLU B CA 1
ATOM 3919 C C . GLU B 1 174 ? -5.887 -39.355 4.751 1.00 67.00 150 GLU B C 1
ATOM 3920 O O . GLU B 1 174 ? -6.156 -38.203 4.388 1.00 67.17 150 GLU B O 1
ATOM 3926 N N . GLU B 1 175 ? -6.581 -40.010 5.675 1.00 67.01 151 GLU B N 1
ATOM 3927 C CA . GLU B 1 175 ? -7.716 -39.399 6.347 1.00 66.76 151 GLU B CA 1
ATOM 3928 C C . GLU B 1 175 ? -7.263 -38.236 7.228 1.00 65.61 151 GLU B C 1
ATOM 3929 O O . GLU B 1 175 ? -7.821 -37.137 7.145 1.00 65.57 151 GLU B O 1
ATOM 3935 N N . VAL B 1 176 ? -6.245 -38.479 8.052 1.00 64.12 152 VAL B N 1
ATOM 3936 C CA . VAL B 1 176 ? -5.727 -37.449 8.955 1.00 62.71 152 VAL B CA 1
ATOM 3937 C C . VAL B 1 176 ? -5.335 -36.178 8.206 1.00 61.87 152 VAL B C 1
ATOM 3938 O O . VAL B 1 176 ? -5.648 -35.086 8.667 1.00 62.35 152 VAL B O 1
ATOM 3942 N N . ARG B 1 177 ? -4.687 -36.319 7.049 1.00 60.58 153 ARG B N 1
ATOM 3943 C CA . ARG B 1 177 ? -4.359 -35.164 6.201 1.00 59.31 153 ARG B CA 1
ATOM 3944 C C . ARG B 1 177 ? -5.613 -34.411 5.728 1.00 59.10 153 ARG B C 1
ATOM 3945 O O . ARG B 1 177 ? -5.626 -33.170 5.733 1.00 58.77 153 ARG B O 1
ATOM 3953 N N . LYS B 1 178 ? -6.652 -35.143 5.308 1.00 57.84 154 LYS B N 1
ATOM 3954 C CA . LYS B 1 178 ? -7.889 -34.482 4.910 1.00 56.98 154 LYS B CA 1
ATOM 3955 C C . LYS B 1 178 ? -8.393 -33.751 6.144 1.00 56.55 154 LYS B C 1
ATOM 3956 O O . LYS B 1 178 ? -8.708 -32.563 6.081 1.00 56.64 154 LYS B O 1
ATOM 3962 N N . ALA B 1 179 ? -8.412 -34.456 7.274 1.00 56.07 155 ALA B N 1
ATOM 3963 C CA . ALA B 1 179 ? -8.890 -33.899 8.538 1.00 56.14 155 ALA B CA 1
ATOM 3964 C C . ALA B 1 179 ? -8.244 -32.569 8.890 1.00 56.23 155 ALA B C 1
ATOM 3965 O O . ALA B 1 179 ? -8.950 -31.597 9.162 1.00 55.67 155 ALA B O 1
ATOM 3967 N N . LEU B 1 180 ? -6.907 -32.546 8.866 1.00 56.51 156 LEU B N 1
ATOM 3968 C CA . LEU B 1 180 ? -6.098 -31.357 9.165 1.00 57.20 156 LEU B CA 1
ATOM 3969 C C . LEU B 1 180 ? -6.368 -30.230 8.173 1.00 57.62 156 LEU B C 1
ATOM 3970 O O . LEU B 1 180 ? -6.576 -29.091 8.572 1.00 57.74 156 LEU B O 1
ATOM 3975 N N . GLY B 1 181 ? -6.371 -30.564 6.884 1.00 58.35 157 GLY B N 1
ATOM 3976 C CA . GLY B 1 181 ? -6.605 -29.588 5.824 1.00 59.15 157 GLY B CA 1
ATOM 3977 C C . GLY B 1 181 ? -8.010 -29.030 5.795 1.00 60.19 157 GLY B C 1
ATOM 3978 O O . GLY B 1 181 ? -8.216 -27.903 5.333 1.00 60.59 157 GLY B O 1
ATOM 3979 N N . ASP B 1 182 ? -8.975 -29.824 6.275 1.00 60.85 158 ASP B N 1
ATOM 3980 C CA . ASP B 1 182 ? -10.391 -29.411 6.352 1.00 61.25 158 ASP B CA 1
ATOM 3981 C C . ASP B 1 182 ? -10.622 -28.313 7.388 1.00 61.26 158 ASP B C 1
ATOM 3982 O O . ASP B 1 182 ? -11.596 -27.559 7.298 1.00 61.79 158 ASP B O 1
ATOM 3987 N N . ALA B 1 183 ? -9.725 -28.235 8.369 1.00 61.13 159 ALA B N 1
ATOM 3988 C CA . ALA B 1 183 ? -9.798 -27.221 9.408 1.00 61.00 159 ALA B CA 1
ATOM 3989 C C . ALA B 1 183 ? -8.882 -26.031 9.067 1.00 61.66 159 ALA B C 1
ATOM 3990 O O . ALA B 1 183 ? -8.549 -25.204 9.931 1.00 61.74 159 ALA B O 1
ATOM 3992 N N . GLY B 1 184 ? -8.459 -25.969 7.804 1.00 62.20 160 GLY B N 1
ATOM 3993 C CA . GLY B 1 184 ? -7.674 -24.839 7.300 1.00 62.72 160 GLY B CA 1
ATOM 3994 C C . GLY B 1 184 ? -6.159 -24.810 7.408 1.00 63.72 160 GLY B C 1
ATOM 3995 O O . GLY B 1 184 ? -5.544 -23.801 7.032 1.00 64.39 160 GLY B O 1
ATOM 3996 N N . ALA B 1 185 ? -5.558 -25.887 7.925 1.00 63.57 161 ALA B N 1
ATOM 3997 C CA . ALA B 1 185 ? -4.104 -25.995 8.068 1.00 63.37 161 ALA B CA 1
ATOM 3998 C C . ALA B 1 185 ? -3.496 -26.185 6.695 1.00 63.49 161 ALA B C 1
ATOM 3999 O O . ALA B 1 185 ? -4.039 -26.921 5.874 1.00 64.26 161 ALA B O 1
ATOM 4001 N N . GLY B 1 186 ? -2.379 -25.522 6.435 1.00 63.30 162 GLY B N 1
ATOM 4002 C CA . GLY B 1 186 ? -1.707 -25.670 5.149 1.00 63.25 162 GLY B CA 1
ATOM 4003 C C . GLY B 1 186 ? -2.217 -24.779 4.036 1.00 63.20 162 GLY B C 1
ATOM 4004 O O . GLY B 1 186 ? -2.302 -25.203 2.884 1.00 62.50 162 GLY B O 1
ATOM 4005 N N . HIS B 1 187 ? -2.558 -23.541 4.382 1.00 64.56 163 HIS B N 1
ATOM 4006 C CA . HIS B 1 187 ? -3.018 -22.559 3.394 1.00 65.80 163 HIS B CA 1
ATOM 4007 C C . HIS B 1 187 ? -1.877 -21.583 3.096 1.00 66.06 163 HIS B C 1
ATOM 4008 O O . HIS B 1 187 ? -1.702 -20.571 3.781 1.00 66.19 163 HIS B O 1
ATOM 4015 N N . ILE B 1 188 ? -1.104 -21.923 2.065 1.00 66.43 164 ILE B N 1
ATOM 4016 C CA . ILE B 1 188 ? 0.083 -21.173 1.643 1.00 66.56 164 ILE B CA 1
ATOM 4017 C C . ILE B 1 188 ? -0.153 -20.513 0.279 1.00 66.55 164 ILE B C 1
ATOM 4018 O O . ILE B 1 188 ? -0.153 -21.197 -0.759 1.00 66.97 164 ILE B O 1
ATOM 4023 N N . GLY B 1 189 ? -0.365 -19.194 0.284 1.00 66.19 165 GLY B N 1
ATOM 4024 C CA . GLY B 1 189 ? -0.629 -18.457 -0.953 1.00 65.69 165 GLY B CA 1
ATOM 4025 C C . GLY B 1 189 ? -1.843 -19.025 -1.671 1.00 65.61 165 GLY B C 1
ATOM 4026 O O . GLY B 1 189 ? -2.874 -19.268 -1.043 1.00 65.68 165 GLY B O 1
ATOM 4027 N N . ASN B 1 190 ? -1.708 -19.276 -2.975 1.00 65.40 166 ASN B N 1
ATOM 4028 C CA . ASN B 1 190 ? -2.805 -19.814 -3.796 1.00 65.31 166 ASN B CA 1
ATOM 4029 C C . ASN B 1 190 ? -2.985 -21.337 -3.732 1.00 65.33 166 ASN B C 1
ATOM 4030 O O . ASN B 1 190 ? -3.469 -21.958 -4.688 1.00 66.02 166 ASN B O 1
ATOM 4035 N N . TYR B 1 191 ? -2.586 -21.936 -2.614 1.00 64.67 167 TYR B N 1
ATOM 4036 C CA . TYR B 1 191 ? -2.726 -23.368 -2.413 1.00 63.47 167 TYR B CA 1
ATOM 4037 C C . TYR B 1 191 ? -3.326 -23.615 -1.030 1.00 62.53 167 TYR B C 1
ATOM 4038 O O . TYR B 1 191 ? -3.135 -22.824 -0.105 1.00 62.24 167 TYR B O 1
ATOM 4047 N N . SER B 1 192 ? -4.053 -24.717 -0.896 1.00 61.30 168 SER B N 1
ATOM 4048 C CA . SER B 1 192 ? -4.726 -25.066 0.352 1.00 60.50 168 SER B CA 1
ATOM 4049 C C . SER B 1 192 ? -4.446 -26.538 0.665 1.00 59.08 168 SER B C 1
ATOM 4050 O O . SER B 1 192 ? -3.999 -27.275 -0.218 1.00 59.26 168 SER B O 1
ATOM 4053 N N . HIS B 1 193 ? -4.703 -26.961 1.905 1.00 57.20 169 HIS B N 1
ATOM 4054 C CA . HIS B 1 193 ? -4.507 -28.361 2.320 1.00 56.01 169 HIS B CA 1
ATOM 4055 C C . HIS B 1 193 ? -3.074 -28.865 2.131 1.00 55.47 169 HIS B C 1
ATOM 4056 O O . HIS B 1 193 ? -2.868 -30.020 1.746 1.00 55.90 169 HIS B O 1
ATOM 4063 N N . CYS B 1 194 ? -2.093 -28.003 2.390 1.00 54.18 170 CYS B N 1
ATOM 4064 C CA . CYS B 1 194 ? -0.698 -28.364 2.224 1.00 52.75 170 CYS B CA 1
ATOM 4065 C C . CYS B 1 194 ? -0.220 -29.119 3.457 1.00 52.01 170 CYS B C 1
ATOM 4066 O O . CYS B 1 194 ? -0.384 -28.637 4.582 1.00 52.40 170 CYS B O 1
ATOM 4069 N N . THR B 1 195 ? 0.326 -30.319 3.229 1.00 49.63 171 THR B N 1
ATOM 4070 C CA . THR B 1 195 ? 0.894 -31.191 4.255 1.00 46.52 171 THR B CA 1
ATOM 4071 C C . THR B 1 195 ? 2.048 -31.889 3.584 1.00 46.39 171 THR B C 1
ATOM 4072 O O . THR B 1 195 ? 2.070 -32.013 2.348 1.00 45.46 171 THR B O 1
ATOM 4076 N N . PHE B 1 196 ? 3.023 -32.316 4.378 1.00 45.08 172 PHE B N 1
ATOM 4077 C CA . PHE B 1 196 ? 4.098 -33.122 3.836 1.00 46.51 172 PHE B CA 1
ATOM 4078 C C . PHE B 1 196 ? 4.201 -34.371 4.679 1.00 47.12 172 PHE B C 1
ATOM 4079 O O . PHE B 1 196 ? 4.160 -34.297 5.900 1.00 45.57 172 PHE B O 1
ATOM 4087 N N . SER B 1 197 ? 4.325 -35.510 4.003 1.00 49.09 173 SER B N 1
ATOM 4088 C CA . SER B 1 197 ? 4.354 -36.827 4.642 1.00 51.07 173 SER B CA 1
ATOM 4089 C C . SER B 1 197 ? 5.590 -37.653 4.301 1.00 52.50 173 SER B C 1
ATOM 4090 O O . SER B 1 197 ? 5.919 -37.834 3.129 1.00 52.78 173 SER B O 1
ATOM 4093 N N . SER B 1 198 ? 6.242 -38.186 5.332 1.00 55.07 174 SER B N 1
ATOM 4094 C CA . SER B 1 198 ? 7.430 -39.022 5.175 1.00 57.33 174 SER B CA 1
ATOM 4095 C C . SER B 1 198 ? 7.166 -40.402 5.747 1.00 57.52 174 SER B C 1
ATOM 4096 O O . SER B 1 198 ? 6.599 -40.540 6.831 1.00 57.38 174 SER B O 1
ATOM 4099 N N . GLU B 1 199 ? 7.576 -41.430 5.019 1.00 58.38 175 GLU B N 1
ATOM 4100 C CA . GLU B 1 199 ? 7.453 -42.779 5.528 1.00 57.95 175 GLU B CA 1
ATOM 4101 C C . GLU B 1 199 ? 8.654 -43.070 6.412 1.00 56.81 175 GLU B C 1
ATOM 4102 O O . GLU B 1 199 ? 9.811 -42.745 6.068 1.00 56.46 175 GLU B O 1
ATOM 4108 N N . GLY B 1 200 ? 8.365 -43.638 7.576 1.00 54.89 176 GLY B N 1
ATOM 4109 C CA . GLY B 1 200 ? 9.404 -43.991 8.524 1.00 53.74 176 GLY B CA 1
ATOM 4110 C C . GLY B 1 200 ? 8.939 -45.087 9.457 1.00 53.12 176 GLY B C 1
ATOM 4111 O O . GLY B 1 200 ? 7.859 -45.645 9.290 1.00 51.82 176 GLY B O 1
ATOM 4112 N N . THR B 1 201 ? 9.767 -45.395 10.445 1.00 52.96 177 THR B N 1
ATOM 4113 C CA . THR B 1 201 ? 9.426 -46.411 11.435 1.00 53.10 177 THR B CA 1
ATOM 4114 C C . THR B 1 201 ? 9.502 -45.876 12.865 1.00 52.07 177 THR B C 1
ATOM 4115 O O . THR B 1 201 ? 10.460 -45.203 13.255 1.00 51.84 177 THR B O 1
ATOM 4119 N N . GLY B 1 202 ? 8.459 -46.149 13.635 1.00 51.28 178 GLY B N 1
ATOM 4120 C CA . GLY B 1 202 ? 8.411 -45.684 15.008 1.00 50.17 178 GLY B CA 1
ATOM 4121 C C . GLY B 1 202 ? 8.712 -46.824 15.947 1.00 49.08 178 GLY B C 1
ATOM 4122 O O . GLY B 1 202 ? 8.553 -47.978 15.585 1.00 48.25 178 GLY B O 1
ATOM 4123 N N . THR B 1 203 ? 9.182 -46.493 17.144 1.00 48.77 179 THR B N 1
ATOM 4124 C CA . THR B 1 203 ? 9.447 -47.492 18.161 1.00 48.07 179 THR B CA 1
ATOM 4125 C C . THR B 1 203 ? 8.873 -47.009 19.480 1.00 48.41 179 THR B C 1
ATOM 4126 O O . THR B 1 203 ? 8.749 -45.807 19.711 1.00 48.06 179 THR B O 1
ATOM 4130 N N . PHE B 1 204 ? 8.507 -47.959 20.331 1.00 49.56 180 PHE B N 1
ATOM 4131 C CA . PHE B 1 204 ? 7.982 -47.674 21.668 1.00 50.87 180 PHE B CA 1
ATOM 4132 C C . PHE B 1 204 ? 7.947 -48.948 22.535 1.00 51.12 180 PHE B C 1
ATOM 4133 O O . PHE B 1 204 ? 8.013 -50.071 22.024 1.00 50.89 180 PHE B O 1
ATOM 4141 N N . VAL B 1 205 ? 7.906 -48.769 23.851 1.00 51.73 181 VAL B N 1
ATOM 4142 C CA . VAL B 1 205 ? 7.779 -49.895 24.770 1.00 52.07 181 VAL B CA 1
ATOM 4143 C C . VAL B 1 205 ? 6.696 -49.522 25.783 1.00 53.06 181 VAL B C 1
ATOM 4144 O O . VAL B 1 205 ? 6.804 -48.486 26.441 1.00 52.07 181 VAL B O 1
ATOM 4148 N N . PRO B 1 206 ? 5.627 -50.346 25.878 1.00 54.68 182 PRO B N 1
ATOM 4149 C CA . PRO B 1 206 ? 4.529 -50.150 26.837 1.00 55.67 182 PRO B CA 1
ATOM 4150 C C . PRO B 1 206 ? 4.869 -50.714 28.216 1.00 56.69 182 PRO B C 1
ATOM 4151 O O . PRO B 1 206 ? 5.271 -51.884 28.322 1.00 57.08 182 PRO B O 1
ATOM 4155 N N . GLN B 1 207 ? 4.700 -49.894 29.259 1.00 57.71 183 GLN B N 1
ATOM 4156 C CA . GLN B 1 207 ? 5.025 -50.309 30.638 1.00 58.62 183 GLN B CA 1
ATOM 4157 C C . GLN B 1 207 ? 3.801 -50.378 31.537 1.00 58.12 183 GLN B C 1
ATOM 4158 O O . GLN B 1 207 ? 3.095 -51.764 31.423 1.00 58.39 183 GLN B O 1
ATOM 4164 N N . GLN B 1 219 ? 10.136 -54.867 26.133 1.00 74.49 195 GLN B N 1
ATOM 4165 C CA . GLN B 1 219 ? 10.041 -55.544 24.837 1.00 74.68 195 GLN B CA 1
ATOM 4166 C C . GLN B 1 219 ? 10.171 -54.609 23.615 1.00 74.67 195 GLN B C 1
ATOM 4167 O O . GLN B 1 219 ? 9.622 -53.502 23.591 1.00 74.57 195 GLN B O 1
ATOM 4173 N N . LEU B 1 220 ? 10.899 -55.089 22.606 1.00 74.69 196 LEU B N 1
ATOM 4174 C CA . LEU B 1 220 ? 11.203 -54.365 21.343 1.00 74.49 196 LEU B CA 1
ATOM 4175 C C . LEU B 1 220 ? 10.042 -54.142 20.339 1.00 73.65 196 LEU B C 1
ATOM 4176 O O . LEU B 1 220 ? 9.647 -55.073 19.634 1.00 73.99 196 LEU B O 1
ATOM 4181 N N . GLU B 1 221 ? 9.508 -52.923 20.239 1.00 72.10 197 GLU B N 1
ATOM 4182 C CA . GLU B 1 221 ? 8.375 -52.711 19.305 1.00 71.35 197 GLU B CA 1
ATOM 4183 C C . GLU B 1 221 ? 8.555 -51.727 18.139 1.00 70.28 197 GLU B C 1
ATOM 4184 O O . GLU B 1 221 ? 9.007 -50.606 18.337 1.00 69.83 197 GLU B O 1
ATOM 4190 N N . ARG B 1 222 ? 8.170 -52.155 16.931 1.00 69.18 198 ARG B N 1
ATOM 4191 C CA . ARG B 1 222 ? 8.275 -51.328 15.715 1.00 68.00 198 ARG B CA 1
ATOM 4192 C C . ARG B 1 222 ? 6.942 -51.211 14.960 1.00 67.14 198 ARG B C 1
ATOM 4193 O O . ARG B 1 222 ? 6.198 -52.186 14.833 1.00 67.13 198 ARG B O 1
ATOM 4201 N N . VAL B 1 223 ? 6.657 -50.005 14.473 1.00 66.25 199 VAL B N 1
ATOM 4202 C CA . VAL B 1 223 ? 5.459 -49.699 13.693 1.00 65.34 199 VAL B CA 1
ATOM 4203 C C . VAL B 1 223 ? 5.949 -48.979 12.453 1.00 64.06 199 VAL B C 1
ATOM 4204 O O . VAL B 1 223 ? 6.932 -48.258 12.534 1.00 63.45 199 VAL B O 1
ATOM 4208 N N . GLU B 1 224 ? 5.307 -49.204 11.309 1.00 63.33 200 GLU B N 1
ATOM 4209 C CA . GLU B 1 224 ? 5.574 -48.382 10.138 1.00 63.40 200 GLU B CA 1
ATOM 4210 C C . GLU B 1 224 ? 4.566 -47.245 10.255 1.00 61.78 200 GLU B C 1
ATOM 4211 O O . GLU B 1 224 ? 3.354 -47.482 10.313 1.00 61.93 200 GLU B O 1
ATOM 4217 N N . GLU B 1 225 ? 5.075 -46.018 10.322 1.00 60.06 201 GLU B N 1
ATOM 4218 C CA . GLU B 1 225 ? 4.244 -44.838 10.484 1.00 57.98 201 GLU B CA 1
ATOM 4219 C C . GLU B 1 225 ? 4.510 -43.796 9.446 1.00 56.47 201 GLU B C 1
ATOM 4220 O O . GLU B 1 225 ? 5.446 -43.896 8.661 1.00 56.75 201 GLU B O 1
ATOM 4226 N N . VAL B 1 226 ? 3.666 -42.777 9.465 1.00 54.65 202 VAL B N 1
ATOM 4227 C CA . VAL B 1 226 ? 3.820 -41.643 8.591 1.00 52.57 202 VAL B CA 1
ATOM 4228 C C . VAL B 1 226 ? 3.930 -40.442 9.503 1.00 52.16 202 VAL B C 1
ATOM 4229 O O . VAL B 1 226 ? 3.145 -40.312 10.443 1.00 51.42 202 VAL B O 1
ATOM 4233 N N . ARG B 1 227 ? 4.924 -39.601 9.229 1.00 51.21 203 ARG B N 1
ATOM 4234 C CA . ARG B 1 227 ? 5.158 -38.346 9.914 1.00 51.32 203 ARG B CA 1
ATOM 4235 C C . ARG B 1 227 ? 4.560 -37.271 9.026 1.00 51.34 203 ARG B C 1
ATOM 4236 O O . ARG B 1 227 ? 5.132 -36.957 7.989 1.00 51.48 203 ARG B O 1
ATOM 4244 N N . ILE B 1 228 ? 3.407 -36.726 9.418 1.00 50.76 204 ILE B N 1
ATOM 4245 C CA . ILE B 1 228 ? 2.738 -35.679 8.640 1.00 49.26 204 ILE B CA 1
ATOM 4246 C C . ILE B 1 228 ? 2.968 -34.283 9.229 1.00 48.73 204 ILE B C 1
ATOM 4247 O O . ILE B 1 228 ? 2.764 -34.071 10.416 1.00 49.24 204 ILE B O 1
ATOM 4252 N N . GLU B 1 229 ? 3.377 -33.326 8.402 1.00 48.27 205 GLU B N 1
ATOM 4253 C CA . GLU B 1 229 ? 3.614 -31.973 8.902 1.00 49.52 205 GLU B CA 1
ATOM 4254 C C . GLU B 1 229 ? 2.784 -30.952 8.176 1.00 49.23 205 GLU B C 1
ATOM 4255 O O . GLU B 1 229 ? 2.556 -31.078 6.973 1.00 49.21 205 GLU B O 1
ATOM 4261 N N . THR B 1 230 ? 2.309 -29.954 8.914 1.00 50.13 206 THR B N 1
ATOM 4262 C CA . THR B 1 230 ? 1.495 -28.885 8.329 1.00 50.94 206 THR B CA 1
ATOM 4263 C C . THR B 1 230 ? 1.677 -27.551 9.095 1.00 52.70 206 THR B C 1
ATOM 4264 O O . THR B 1 230 ? 1.944 -27.535 10.307 1.00 52.95 206 THR B O 1
ATOM 4268 N N . ILE B 1 231 ? 1.544 -26.435 8.390 1.00 54.48 207 ILE B N 1
ATOM 4269 C CA . ILE B 1 231 ? 1.691 -25.130 9.035 1.00 56.72 207 ILE B CA 1
ATOM 4270 C C . ILE B 1 231 ? 0.364 -24.495 9.397 1.00 57.63 207 ILE B C 1
ATOM 4271 O O . ILE B 1 231 ? -0.546 -24.382 8.565 1.00 57.12 207 ILE B O 1
ATOM 4276 N N . ILE B 1 232 ? 0.253 -24.109 10.663 1.00 59.81 208 ILE B N 1
ATOM 4277 C CA . ILE B 1 232 ? -0.940 -23.425 11.173 1.00 60.75 208 ILE B CA 1
ATOM 4278 C C . ILE B 1 232 ? -0.625 -22.111 11.896 1.00 62.18 208 ILE B C 1
ATOM 4279 O O . ILE B 1 232 ? 0.405 -22.000 12.565 1.00 61.23 208 ILE B O 1
ATOM 4284 N N . PRO B 1 233 ? -1.502 -21.097 11.736 1.00 63.27 209 PRO B N 1
ATOM 4285 C CA . PRO B 1 233 ? -1.382 -19.902 12.572 1.00 63.75 209 PRO B CA 1
ATOM 4286 C C . PRO B 1 233 ? -1.743 -20.392 13.982 1.00 64.13 209 PRO B C 1
ATOM 4287 O O . PRO B 1 233 ? -2.478 -21.366 14.101 1.00 65.36 209 PRO B O 1
ATOM 4291 N N . ALA B 1 234 ? -1.261 -19.747 15.039 1.00 64.15 210 ALA B N 1
ATOM 4292 C CA . ALA B 1 234 ? -1.535 -20.241 16.389 1.00 64.06 210 ALA B CA 1
ATOM 4293 C C . ALA B 1 234 ? -2.995 -20.204 16.797 1.00 65.39 210 ALA B C 1
ATOM 4294 O O . ALA B 1 234 ? -3.398 -20.972 17.667 1.00 66.38 210 ALA B O 1
ATOM 4296 N N . SER B 1 235 ? -3.786 -19.319 16.189 1.00 65.85 211 SER B N 1
ATOM 4297 C CA . SER B 1 235 ? -5.213 -19.232 16.511 1.00 65.95 211 SER B CA 1
ATOM 4298 C C . SER B 1 235 ? -5.943 -20.526 16.146 1.00 65.84 211 SER B C 1
ATOM 4299 O O . SER B 1 235 ? -6.851 -20.952 16.859 1.00 65.36 211 SER B O 1
ATOM 4302 N N . LEU B 1 236 ? -5.518 -21.163 15.054 1.00 65.95 212 LEU B N 1
ATOM 4303 C CA . LEU B 1 236 ? -6.139 -22.412 14.598 1.00 65.06 212 LEU B CA 1
ATOM 4304 C C . LEU B 1 236 ? -5.632 -23.652 15.324 1.00 64.20 212 LEU B C 1
ATOM 4305 O O . LEU B 1 236 ? -6.108 -24.747 15.051 1.00 64.11 212 LEU B O 1
ATOM 4310 N N . GLN B 1 237 ? -4.703 -23.478 16.263 1.00 63.43 213 GLN B N 1
ATOM 4311 C CA . GLN B 1 237 ? -4.122 -24.608 16.988 1.00 63.24 213 GLN B CA 1
ATOM 4312 C C . GLN B 1 237 ? -5.141 -25.507 17.669 1.00 62.86 213 GLN B C 1
ATOM 4313 O O . GLN B 1 237 ? -5.194 -26.684 17.355 1.00 62.43 213 GLN B O 1
ATOM 4319 N N . ARG B 1 238 ? -5.941 -24.963 18.584 1.00 62.92 214 ARG B N 1
ATOM 4320 C CA . ARG B 1 238 ? -6.978 -25.752 19.277 1.00 63.39 214 ARG B CA 1
ATOM 4321 C C . ARG B 1 238 ? -7.952 -26.462 18.329 1.00 62.94 214 ARG B C 1
ATOM 4322 O O . ARG B 1 238 ? -8.272 -27.630 18.529 1.00 62.43 214 ARG B O 1
ATOM 4330 N N . LYS B 1 239 ? -8.391 -25.758 17.291 1.00 63.09 215 LYS B N 1
ATOM 4331 C CA . LYS B 1 239 ? -9.309 -26.308 16.294 1.00 63.61 215 LYS B CA 1
ATOM 4332 C C . LYS B 1 239 ? -8.696 -27.488 15.520 1.00 63.29 215 LYS B C 1
ATOM 4333 O O . LYS B 1 239 ? -9.245 -28.594 15.536 1.00 63.32 215 LYS B O 1
ATOM 4339 N N . VAL B 1 240 ? -7.561 -27.234 14.860 1.00 63.32 216 VAL B N 1
ATOM 4340 C CA . VAL B 1 240 ? -6.828 -28.224 14.047 1.00 63.02 216 VAL B CA 1
ATOM 4341 C C . VAL B 1 240 ? -6.419 -29.473 14.830 1.00 63.54 216 VAL B C 1
ATOM 4342 O O . VAL B 1 240 ? -6.453 -30.587 14.314 1.00 63.51 216 VAL B O 1
ATOM 4346 N N . ILE B 1 241 ? -6.050 -29.270 16.085 1.00 64.23 217 ILE B N 1
ATOM 4347 C CA . ILE B 1 241 ? -5.603 -30.345 16.953 1.00 64.97 217 ILE B CA 1
ATOM 4348 C C . ILE B 1 241 ? -6.790 -31.189 17.435 1.00 64.90 217 ILE B C 1
ATOM 4349 O O . ILE B 1 241 ? -6.601 -32.344 17.793 1.00 65.12 217 ILE B O 1
ATOM 4354 N N . LYS B 1 242 ? -7.999 -30.615 17.449 1.00 65.06 218 LYS B N 1
ATOM 4355 C CA . LYS B 1 242 ? -9.213 -31.384 17.779 1.00 65.16 218 LYS B CA 1
ATOM 4356 C C . LYS B 1 242 ? -9.487 -32.314 16.614 1.00 64.90 218 LYS B C 1
ATOM 4357 O O . LYS B 1 242 ? -9.585 -33.524 16.787 1.00 64.93 218 LYS B O 1
ATOM 4363 N N . ALA B 1 243 ? -9.578 -31.718 15.425 1.00 64.80 219 ALA B N 1
ATOM 4364 C CA . ALA B 1 243 ? -9.845 -32.416 14.167 1.00 64.80 219 ALA B CA 1
ATOM 4365 C C . ALA B 1 243 ? -8.794 -33.464 13.784 1.00 64.97 219 ALA B C 1
ATOM 4366 O O . ALA B 1 243 ? -9.043 -34.301 12.921 1.00 65.40 219 ALA B O 1
ATOM 4368 N N . MET B 1 244 ? -7.628 -33.404 14.419 1.00 64.84 220 MET B N 1
ATOM 4369 C CA . MET B 1 244 ? -6.535 -34.335 14.172 1.00 64.83 220 MET B CA 1
ATOM 4370 C C . MET B 1 244 ? -6.709 -35.529 15.078 1.00 64.21 220 MET B C 1
ATOM 4371 O O . MET B 1 244 ? -6.776 -36.668 14.623 1.00 64.05 220 MET B O 1
ATOM 4376 N N . VAL B 1 245 ? -6.757 -35.222 16.373 1.00 64.36 221 VAL B N 1
ATOM 4377 C CA . VAL B 1 245 ? -6.891 -36.183 17.464 1.00 64.97 221 VAL B CA 1
ATOM 4378 C C . VAL B 1 245 ? -8.183 -37.015 17.402 1.00 65.14 221 VAL B C 1
ATOM 4379 O O . VAL B 1 245 ? -8.148 -38.232 17.616 1.00 65.64 221 VAL B O 1
ATOM 4383 N N . THR B 1 246 ? -9.309 -36.367 17.107 1.00 65.09 222 THR B N 1
ATOM 4384 C CA . THR B 1 246 ? -10.582 -37.078 17.002 1.00 65.31 222 THR B CA 1
ATOM 4385 C C . THR B 1 246 ? -10.519 -38.012 15.785 1.00 65.34 222 THR B C 1
ATOM 4386 O O . THR B 1 246 ? -10.971 -39.153 15.845 1.00 65.26 222 THR B O 1
ATOM 4390 N N . ALA B 1 247 ? -9.894 -37.547 14.705 1.00 65.54 223 ALA B N 1
ATOM 4391 C CA . ALA B 1 247 ? -9.765 -38.358 13.495 1.00 65.72 223 ALA B CA 1
ATOM 4392 C C . ALA B 1 247 ? -8.595 -39.354 13.530 1.00 65.92 223 ALA B C 1
ATOM 4393 O O . ALA B 1 247 ? -8.304 -39.998 12.521 1.00 66.18 223 ALA B O 1
ATOM 4395 N N . HIS B 1 248 ? -7.940 -39.496 14.682 1.00 66.12 224 HIS B N 1
ATOM 4396 C CA . HIS B 1 248 ? -6.774 -40.377 14.803 1.00 65.96 224 HIS B CA 1
ATOM 4397 C C . HIS B 1 248 ? -7.084 -41.659 15.575 1.00 66.49 224 HIS B C 1
ATOM 4398 O O . HIS B 1 248 ? -7.740 -41.606 16.616 1.00 66.16 224 HIS B O 1
ATOM 4405 N N . PRO B 1 249 ? -6.615 -42.810 15.049 1.00 67.50 225 PRO B N 1
ATOM 4406 C CA . PRO B 1 249 ? -6.711 -44.170 15.598 1.00 68.57 225 PRO B CA 1
ATOM 4407 C C . PRO B 1 249 ? -6.378 -44.362 17.084 1.00 69.81 225 PRO B C 1
ATOM 4408 O O . PRO B 1 249 ? -7.262 -44.779 17.832 1.00 70.56 225 PRO B O 1
ATOM 4412 N N . TYR B 1 250 ? -5.146 -44.081 17.521 1.00 71.09 226 TYR B N 1
ATOM 4413 C CA . TYR B 1 250 ? -4.791 -44.296 18.937 1.00 72.60 226 TYR B CA 1
ATOM 4414 C C . TYR B 1 250 ? -5.559 -43.424 19.960 1.00 73.06 226 TYR B C 1
ATOM 4415 O O . TYR B 1 250 ? -5.719 -43.831 21.117 1.00 72.96 226 TYR B O 1
ATOM 4424 N N . GLU B 1 251 ? -6.018 -42.241 19.535 1.00 73.65 227 GLU B N 1
ATOM 4425 C CA . GLU B 1 251 ? -6.601 -41.192 20.421 1.00 74.46 227 GLU B CA 1
ATOM 4426 C C . GLU B 1 251 ? -5.641 -40.709 21.526 1.00 74.54 227 GLU B C 1
ATOM 4427 O O . GLU B 1 251 ? -5.887 -39.693 22.176 1.00 74.71 227 GLU B O 1
ATOM 4433 N N . GLU B 1 252 ? -4.559 -41.463 21.720 1.00 74.55 228 GLU B N 1
ATOM 4434 C CA . GLU B 1 252 ? -3.477 -41.144 22.642 1.00 74.59 228 GLU B CA 1
ATOM 4435 C C . GLU B 1 252 ? -2.351 -40.750 21.679 1.00 73.75 228 GLU B C 1
ATOM 4436 O O . GLU B 1 252 ? -1.273 -41.356 21.646 1.00 74.40 228 GLU B O 1
ATOM 4442 N N . VAL B 1 253 ? -2.647 -39.721 20.885 1.00 72.26 229 VAL B N 1
ATOM 4443 C CA . VAL B 1 253 ? -1.810 -39.248 19.776 1.00 70.29 229 VAL B CA 1
ATOM 4444 C C . VAL B 1 253 ? -0.408 -38.725 20.093 1.00 68.94 229 VAL B C 1
ATOM 4445 O O . VAL B 1 253 ? -0.198 -38.001 21.071 1.00 68.60 229 VAL B O 1
ATOM 4449 N N . ALA B 1 254 ? 0.537 -39.102 19.233 1.00 67.11 230 ALA B N 1
ATOM 4450 C CA . ALA B 1 254 ? 1.917 -38.640 19.307 1.00 65.30 230 ALA B CA 1
ATOM 4451 C C . ALA B 1 254 ? 2.065 -37.481 18.318 1.00 63.78 230 ALA B C 1
ATOM 4452 O O . ALA B 1 254 ? 2.089 -37.694 17.101 1.00 63.17 230 ALA B O 1
ATOM 4454 N N . TYR B 1 255 ? 2.142 -36.261 18.839 1.00 61.63 231 TYR B N 1
ATOM 4455 C CA . TYR B 1 255 ? 2.271 -35.087 17.988 1.00 59.81 231 TYR B CA 1
ATOM 4456 C C . TYR B 1 255 ? 3.147 -34.022 18.644 1.00 58.36 231 TYR B C 1
ATOM 4457 O O . TYR B 1 255 ? 3.188 -33.899 19.874 1.00 58.06 231 TYR B O 1
ATOM 4466 N N . ASP B 1 256 ? 3.831 -33.243 17.812 1.00 56.25 232 ASP B N 1
ATOM 4467 C CA . ASP B 1 256 ? 4.707 -32.180 18.294 1.00 54.65 232 ASP B CA 1
ATOM 4468 C C . ASP B 1 256 ? 4.265 -30.859 17.717 1.00 53.04 232 ASP B C 1
ATOM 4469 O O . ASP B 1 256 ? 3.736 -30.793 16.614 1.00 52.29 232 ASP B O 1
ATOM 4474 N N . VAL B 1 257 ? 4.506 -29.802 18.468 1.00 52.61 233 VAL B N 1
ATOM 4475 C CA . VAL B 1 257 ? 4.186 -28.467 18.006 1.00 52.67 233 VAL B CA 1
ATOM 4476 C C . VAL B 1 257 ? 5.436 -27.584 18.047 1.00 52.77 233 VAL B C 1
ATOM 4477 O O . VAL B 1 257 ? 5.930 -27.231 19.127 1.00 53.47 233 VAL B O 1
ATOM 4481 N N . TYR B 1 258 ? 5.920 -27.224 16.860 1.00 51.39 234 TYR B N 1
ATOM 4482 C CA . TYR B 1 258 ? 7.124 -26.432 16.720 1.00 50.86 234 TYR B CA 1
ATOM 4483 C C . TYR B 1 258 ? 6.811 -24.979 16.485 1.00 51.21 234 TYR B C 1
ATOM 4484 O O . TYR B 1 258 ? 5.978 -24.669 15.643 1.00 52.49 234 TYR B O 1
ATOM 4493 N N . PRO B 1 259 ? 7.479 -24.082 17.221 1.00 51.40 235 PRO B N 1
ATOM 4494 C CA . PRO B 1 259 ? 7.369 -22.671 16.943 1.00 52.10 235 PRO B CA 1
ATOM 4495 C C . PRO B 1 259 ? 8.236 -22.352 15.719 1.00 53.07 235 PRO B C 1
ATOM 4496 O O . PRO B 1 259 ? 9.341 -22.891 15.564 1.00 56.31 235 PRO B O 1
ATOM 4500 N N . LEU B 1 260 ? 7.723 -21.545 14.810 1.00 53.33 236 LEU B N 1
ATOM 4501 C CA . LEU B 1 260 ? 8.493 -21.198 13.629 1.00 54.07 236 LEU B CA 1
ATOM 4502 C C . LEU B 1 260 ? 8.905 -19.731 13.679 1.00 54.95 236 LEU B C 1
ATOM 4503 O O . LEU B 1 260 ? 8.256 -18.955 14.354 1.00 52.60 236 LEU B O 1
ATOM 4508 N N . ASP B 1 261 ? 9.987 -19.368 12.988 1.00 55.81 237 ASP B N 1
ATOM 4509 C CA . ASP B 1 261 ? 10.378 -17.947 12.866 1.00 57.93 237 ASP B CA 1
ATOM 4510 C C . ASP B 1 261 ? 9.403 -17.197 11.929 1.00 58.26 237 ASP B C 1
ATOM 4511 O O . ASP B 1 261 ? 9.237 -15.984 12.018 1.00 59.93 237 ASP B O 1
ATOM 4516 N N . ASN B 1 262 ? 8.750 -17.933 11.047 1.00 59.29 238 ASN B N 1
ATOM 4517 C CA . ASN B 1 262 ? 7.757 -17.383 10.129 1.00 59.84 238 ASN B CA 1
ATOM 4518 C C . ASN B 1 262 ? 6.650 -16.635 10.936 1.00 59.76 238 ASN B C 1
ATOM 4519 O O . ASN B 1 262 ? 6.098 -17.183 11.882 1.00 58.27 238 ASN B O 1
ATOM 4524 N N . LYS B 1 263 ? 6.346 -15.377 10.626 1.00 61.09 239 LYS B N 1
ATOM 4525 C CA . LYS B 1 263 ? 5.232 -14.708 11.353 1.00 61.47 239 LYS B CA 1
ATOM 4526 C C . LYS B 1 263 ? 4.005 -14.531 10.468 1.00 61.16 239 LYS B C 1
ATOM 4527 O O . LYS B 1 263 ? 4.090 -14.688 9.241 1.00 61.10 239 LYS B O 1
ATOM 4533 N N . GLY B 1 264 ? 2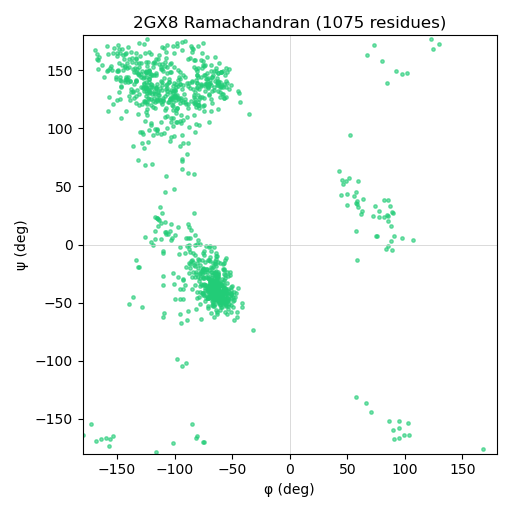.874 -14.219 11.114 1.00 60.14 240 GLY B N 1
ATOM 4534 C CA . GLY B 1 264 ? 1.598 -13.948 10.453 1.00 59.72 240 GLY B CA 1
ATOM 4535 C C . GLY B 1 264 ? 1.417 -12.442 10.416 1.00 58.43 240 GLY B C 1
ATOM 4536 O O . GLY B 1 264 ? 2.358 -11.717 10.741 1.00 58.89 240 GLY B O 1
ATOM 4537 N N . GLU B 1 265 ? 0.235 -11.960 10.024 1.00 57.84 241 GLU B N 1
ATOM 4538 C CA . GLU B 1 265 ? -0.019 -10.504 9.940 1.00 56.64 241 GLU B CA 1
ATOM 4539 C C . GLU B 1 265 ? 0.327 -9.773 11.223 1.00 54.93 241 GLU B C 1
ATOM 4540 O O . GLU B 1 265 ? 0.244 -10.346 12.304 1.00 55.69 241 GLU B O 1
ATOM 4546 N N . THR B 1 266 ? 0.709 -8.504 11.093 1.00 52.69 242 THR B N 1
ATOM 4547 C CA . THR B 1 266 ? 1.061 -7.674 12.237 1.00 50.15 242 THR B CA 1
ATOM 4548 C C . THR B 1 266 ? -0.064 -6.747 12.634 1.00 48.04 242 THR B C 1
ATOM 4549 O O . THR B 1 266 ? -0.747 -6.173 11.779 1.00 47.12 242 THR B O 1
ATOM 4553 N N . LEU B 1 267 ? -0.263 -6.624 13.942 1.00 46.60 243 LEU B N 1
ATOM 4554 C CA . LEU B 1 267 ? -1.250 -5.706 14.499 1.00 45.60 243 LEU B CA 1
ATOM 4555 C C . LEU B 1 267 ? -0.549 -4.706 15.414 1.00 45.41 243 LEU B C 1
ATOM 4556 O O . LEU B 1 267 ? 0.581 -4.911 15.804 1.00 44.22 243 LEU B O 1
ATOM 4561 N N . GLY B 1 268 ? -1.215 -3.612 15.754 1.00 47.25 244 GLY B N 1
ATOM 4562 C CA . GLY B 1 268 ? -0.606 -2.614 16.616 1.00 47.27 244 GLY B CA 1
ATOM 4563 C C . GLY B 1 268 ? -1.431 -1.359 16.621 1.00 47.88 244 GLY B C 1
ATOM 4564 O O . GLY B 1 268 ? -2.496 -1.350 16.046 1.00 50.27 244 GLY B O 1
ATOM 4565 N N . LEU B 1 269 ? -0.960 -0.321 17.297 1.00 48.35 245 LEU B N 1
ATOM 4566 C CA . LEU B 1 269 ? -1.701 0.927 17.399 1.00 51.77 245 LEU B CA 1
ATOM 4567 C C . LEU B 1 269 ? -1.380 1.888 16.279 1.00 52.69 245 LEU B C 1
ATOM 4568 O O . LEU B 1 269 ? -0.200 2.095 15.948 1.00 53.31 245 LEU B O 1
ATOM 4573 N N . GLY B 1 270 ? -2.427 2.538 15.775 1.00 52.70 246 GLY B N 1
ATOM 4574 C CA . GLY B 1 270 ? -2.313 3.576 14.779 1.00 54.13 246 GLY B CA 1
ATOM 4575 C C . GLY B 1 270 ? -2.137 3.052 13.391 1.00 54.90 246 GLY B C 1
ATOM 4576 O O . GLY B 1 270 ? -1.726 1.904 13.206 1.00 55.95 246 GLY B O 1
ATOM 4577 N N . LYS B 1 271 ? -2.471 3.885 12.408 1.00 55.98 247 LYS B N 1
ATOM 4578 C CA . LYS B 1 271 ? -2.253 3.527 10.999 1.00 56.94 247 LYS B CA 1
ATOM 4579 C C . LYS B 1 271 ? -1.415 4.592 10.320 1.00 56.54 247 LYS B C 1
ATOM 4580 O O . LYS B 1 271 ? -1.333 5.721 10.774 1.00 56.81 247 LYS B O 1
ATOM 4586 N N . ILE B 1 272 ? -0.758 4.227 9.239 1.00 56.82 248 ILE B N 1
ATOM 4587 C CA . ILE B 1 272 ? 0.024 5.201 8.495 1.00 56.48 248 ILE B CA 1
ATOM 4588 C C . ILE B 1 272 ? -0.233 4.923 7.021 1.00 56.34 248 ILE B C 1
ATOM 4589 O O . ILE B 1 272 ? -0.079 3.789 6.561 1.00 56.06 248 ILE B O 1
ATOM 4594 N N . GLY B 1 273 ? -0.680 5.938 6.297 1.00 54.77 249 GLY B N 1
ATOM 4595 C CA . GLY B 1 273 ? -1.037 5.716 4.908 1.00 54.71 249 GLY B CA 1
ATOM 4596 C C . GLY B 1 273 ? -0.963 6.975 4.106 1.00 54.23 249 GLY B C 1
ATOM 4597 O O . GLY B 1 273 ? -0.481 8.007 4.576 1.00 54.19 249 GLY B O 1
ATOM 4598 N N . TYR B 1 274 ? -1.513 6.918 2.914 1.00 53.34 250 TYR B N 1
ATOM 4599 C CA . TYR B 1 274 ? -1.345 8.026 2.011 1.00 53.68 250 TYR B CA 1
ATOM 4600 C C . TYR B 1 274 ? -2.604 8.690 1.510 1.00 54.93 250 TYR B C 1
ATOM 4601 O O . TYR B 1 274 ? -3.575 8.011 1.161 1.00 55.63 250 TYR B O 1
ATOM 4610 N N . LEU B 1 275 ? -2.546 10.021 1.426 1.00 55.67 251 LEU B N 1
ATOM 4611 C CA . LEU B 1 275 ? -3.607 10.822 0.808 1.00 57.20 251 LEU B CA 1
ATOM 4612 C C . LEU B 1 275 ? -3.704 10.480 -0.679 1.00 57.64 251 LEU B C 1
ATOM 4613 O O . LEU B 1 275 ? -2.696 10.105 -1.298 1.00 57.89 251 LEU B O 1
ATOM 4618 N N . GLN B 1 276 ? -4.911 10.593 -1.233 1.00 58.56 252 GLN B N 1
ATOM 4619 C CA . GLN B 1 276 ? -5.166 10.351 -2.661 1.00 59.42 252 GLN B CA 1
ATOM 4620 C C . GLN B 1 276 ? -4.430 11.398 -3.510 1.00 59.17 252 GLN B C 1
ATOM 4621 O O . GLN B 1 276 ? -3.883 11.089 -4.568 1.00 58.98 252 GLN B O 1
ATOM 4627 N N . GLU B 1 277 ? -4.391 12.631 -3.019 1.00 59.49 253 GLU B N 1
ATOM 4628 C CA . GLU B 1 277 ? -3.687 13.714 -3.690 1.00 59.85 253 GLU B CA 1
ATOM 4629 C C . GLU B 1 277 ? -2.939 14.492 -2.629 1.00 59.21 253 GLU B C 1
ATOM 4630 O O . GLU B 1 277 ? -3.323 14.445 -1.465 1.00 59.48 253 GLU B O 1
ATOM 4636 N N . GLU B 1 278 ? -1.885 15.201 -3.038 1.00 58.40 254 GLU B N 1
ATOM 4637 C CA . GLU B 1 278 ? -1.093 16.070 -2.156 1.00 57.03 254 GLU B CA 1
ATOM 4638 C C . GLU B 1 278 ? -1.861 17.342 -1.810 1.00 56.78 254 GLU B C 1
ATOM 4639 O O . GLU B 1 278 ? -2.610 17.871 -2.622 1.00 56.61 254 GLU B O 1
ATOM 4645 N N . MET B 1 279 ? -1.664 17.843 -0.601 1.00 56.47 255 MET B N 1
ATOM 4646 C CA . MET B 1 279 ? -2.319 19.072 -0.196 1.00 56.96 255 MET B CA 1
ATOM 4647 C C . MET B 1 279 ? -1.432 19.831 0.802 1.00 56.95 255 MET B C 1
ATOM 4648 O O . MET B 1 279 ? -0.376 19.322 1.212 1.00 56.24 255 MET B O 1
ATOM 4653 N N . THR B 1 280 ? -1.815 21.062 1.140 1.00 56.34 256 THR B N 1
ATOM 4654 C CA . THR B 1 280 ? -1.040 21.830 2.108 1.00 55.43 256 THR B CA 1
ATOM 4655 C C . THR B 1 280 ? -1.408 21.346 3.498 1.00 54.78 256 THR B C 1
ATOM 4656 O O . THR B 1 280 ? -2.346 20.562 3.665 1.00 54.93 256 THR B O 1
ATOM 4660 N N . LEU B 1 281 ? -0.668 21.790 4.504 1.00 53.85 257 LEU B N 1
ATOM 4661 C CA . LEU B 1 281 ? -0.980 21.384 5.845 1.00 52.21 257 LEU B CA 1
ATOM 4662 C C . LEU B 1 281 ? -2.318 22.005 6.231 1.00 53.37 257 LEU B C 1
ATOM 4663 O O . LEU B 1 281 ? -3.131 21.349 6.859 1.00 53.04 257 LEU B O 1
ATOM 4668 N N . GLY B 1 282 ? -2.553 23.250 5.820 1.00 53.26 258 GLY B N 1
ATOM 4669 C CA . GLY B 1 282 ? -3.803 23.922 6.127 1.00 54.73 258 GLY B CA 1
ATOM 4670 C C . GLY B 1 282 ? -5.014 23.272 5.484 1.00 55.62 258 GLY B C 1
ATOM 4671 O O . GLY B 1 282 ? -6.084 23.204 6.095 1.00 57.06 258 GLY B O 1
ATOM 4672 N N . GLN B 1 283 ? -4.865 22.823 4.240 1.00 55.32 259 GLN B N 1
ATOM 4673 C CA . GLN B 1 283 ? -5.956 22.160 3.535 1.00 55.28 259 GLN B CA 1
ATOM 4674 C C . GLN B 1 283 ? -6.233 20.830 4.204 1.00 54.78 259 GLN B C 1
ATOM 4675 O O . GLN B 1 283 ? -7.387 20.420 4.333 1.00 55.45 259 GLN B O 1
ATOM 4681 N N . PHE B 1 284 ? -5.168 20.165 4.632 1.00 54.20 260 PHE B N 1
ATOM 4682 C CA . PHE B 1 284 ? -5.310 18.869 5.253 1.00 55.29 260 PHE B CA 1
ATOM 4683 C C . PHE B 1 284 ? -5.993 18.965 6.613 1.00 56.21 260 PHE B C 1
ATOM 4684 O O . PHE B 1 284 ? -6.810 18.121 6.943 1.00 57.00 260 PHE B O 1
ATOM 4692 N N . ALA B 1 285 ? -5.637 19.975 7.402 1.00 55.74 261 ALA B N 1
ATOM 4693 C CA . ALA B 1 285 ? -6.286 20.227 8.685 1.00 55.37 261 ALA B CA 1
ATOM 4694 C C . ALA B 1 285 ? -7.791 20.482 8.493 1.00 55.66 261 ALA B C 1
ATOM 4695 O O . ALA B 1 285 ? -8.583 20.116 9.354 1.00 56.59 261 ALA B O 1
ATOM 4697 N N . GLU B 1 286 ? -8.181 21.110 7.382 1.00 55.96 262 GLU B N 1
ATOM 4698 C CA . GLU B 1 286 ? -9.595 21.367 7.101 1.00 57.07 262 GLU B CA 1
ATOM 4699 C C . GLU B 1 286 ? -10.259 20.095 6.672 1.00 57.20 262 GLU B C 1
ATOM 4700 O O . GLU B 1 286 ? -11.459 19.909 6.865 1.00 57.71 262 GLU B O 1
ATOM 4706 N N . HIS B 1 287 ? -9.468 19.215 6.074 1.00 56.43 263 HIS B N 1
ATOM 4707 C CA . HIS B 1 287 ? -9.974 17.930 5.637 1.00 55.85 263 HIS B CA 1
ATOM 4708 C C . HIS B 1 287 ? -10.313 17.122 6.887 1.00 56.19 263 HIS B C 1
ATOM 4709 O O . HIS B 1 287 ? -11.375 16.501 6.959 1.00 55.64 263 HIS B O 1
ATOM 4716 N N . VAL B 1 288 ? -9.437 17.202 7.887 1.00 57.11 264 VAL B N 1
ATOM 4717 C CA . VAL B 1 288 ? -9.613 16.512 9.162 1.00 56.87 264 VAL B CA 1
ATOM 4718 C C . VAL B 1 288 ? -10.888 16.957 9.847 1.00 56.34 264 VAL B C 1
ATOM 4719 O O . VAL B 1 288 ? -11.690 16.110 10.259 1.00 57.08 264 VAL B O 1
ATOM 4723 N N . LYS B 1 289 ? -11.113 18.273 9.909 1.00 56.41 265 LYS B N 1
ATOM 4724 C CA . LYS B 1 289 ? -12.324 18.796 10.536 1.00 55.14 265 LYS B CA 1
ATOM 4725 C C . LYS B 1 289 ? -13.564 18.303 9.843 1.00 56.13 265 LYS B C 1
ATOM 4726 O O . LYS B 1 289 ? -14.535 17.958 10.504 1.00 56.96 265 LYS B O 1
ATOM 4732 N N . GLN B 1 290 ? -13.551 18.252 8.515 1.00 56.27 266 GLN B N 1
ATOM 4733 C CA . GLN B 1 290 ? -14.719 17.760 7.801 1.00 56.56 266 GLN B CA 1
ATOM 4734 C C . GLN B 1 290 ? -14.907 16.242 7.960 1.00 55.95 266 GLN B C 1
ATOM 4735 O O . GLN B 1 290 ? -16.010 15.797 8.267 1.00 54.41 266 GLN B O 1
ATOM 4741 N N . SER B 1 291 ? -13.820 15.468 7.794 1.00 55.07 267 SER B N 1
ATOM 4742 C CA . SER B 1 291 ? -13.831 13.991 7.821 1.00 54.67 267 SER B CA 1
ATOM 4743 C C . SER B 1 291 ? -14.282 13.409 9.127 1.00 54.83 267 SER B C 1
ATOM 4744 O O . SER B 1 291 ? -15.060 12.453 9.137 1.00 55.52 267 SER B O 1
ATOM 4747 N N . LEU B 1 292 ? -13.753 13.970 10.213 1.00 53.70 268 LEU B N 1
ATOM 4748 C CA . LEU B 1 292 ? -13.986 13.482 11.578 1.00 53.20 268 LEU B CA 1
ATOM 4749 C C . LEU B 1 292 ? -15.034 14.299 12.298 1.00 53.67 268 LEU B C 1
ATOM 4750 O O . LEU B 1 292 ? -15.231 14.128 13.498 1.00 53.99 268 LEU B O 1
ATOM 4755 N N . ASP B 1 293 ? -15.682 15.196 11.551 1.00 54.68 269 ASP B N 1
ATOM 4756 C CA . ASP B 1 293 ? -16.756 16.037 12.051 1.00 53.76 269 ASP B CA 1
ATOM 4757 C C . ASP B 1 293 ? -16.404 16.800 13.338 1.00 54.10 269 ASP B C 1
ATOM 4758 O O . ASP B 1 293 ? -17.072 16.658 14.338 1.00 55.38 269 ASP B O 1
ATOM 4763 N N . VAL B 1 294 ? -15.346 17.600 13.331 1.00 53.72 270 VAL B N 1
ATOM 4764 C CA . VAL B 1 294 ? -15.038 18.434 14.508 1.00 54.06 270 VAL B CA 1
ATOM 4765 C C . VAL B 1 294 ? -15.081 19.888 14.078 1.00 54.54 270 VAL B C 1
ATOM 4766 O O . VAL B 1 294 ? -14.835 20.178 12.908 1.00 55.98 270 VAL B O 1
ATOM 4770 N N . LYS B 1 295 ? -15.379 20.803 15.003 1.00 54.60 271 LYS B N 1
ATOM 4771 C CA . LYS B 1 295 ? -15.493 22.228 14.653 1.00 55.52 271 LYS B CA 1
ATOM 4772 C C . LYS B 1 295 ? -14.171 23.006 14.644 1.00 54.35 271 LYS B C 1
ATOM 4773 O O . LYS B 1 295 ? -14.040 23.996 13.928 1.00 54.98 271 LYS B O 1
ATOM 4779 N N . GLY B 1 296 ? -13.202 22.572 15.440 1.00 53.97 272 GLY B N 1
ATOM 4780 C CA . GLY B 1 296 ? -11.897 23.220 15.485 1.00 52.75 272 GLY B CA 1
ATOM 4781 C C . GLY B 1 296 ? -10.833 22.165 15.643 1.00 53.23 272 GLY B C 1
ATOM 4782 O O . GLY B 1 296 ? -11.158 21.022 15.939 1.00 55.70 272 GLY B O 1
ATOM 4783 N N . ALA B 1 297 ? -9.572 22.523 15.397 1.00 52.74 273 ALA B N 1
ATOM 4784 C CA . ALA B 1 297 ? -8.427 21.624 15.617 1.00 51.96 273 ALA B CA 1
ATOM 4785 C C . ALA B 1 297 ? -7.223 22.503 15.904 1.00 53.26 273 ALA B C 1
ATOM 4786 O O . ALA B 1 297 ? -7.288 23.730 15.726 1.00 52.21 273 ALA B O 1
ATOM 4788 N N . ARG B 1 298 ? -6.127 21.891 16.352 1.00 52.89 274 ARG B N 1
ATOM 4789 C CA . ARG B 1 298 ? -4.898 22.625 16.607 1.00 52.80 274 ARG B CA 1
ATOM 4790 C C . ARG B 1 298 ? -3.854 22.018 15.706 1.00 53.52 274 ARG B C 1
ATOM 4791 O O . ARG B 1 298 ? -3.789 20.806 15.573 1.00 54.18 274 ARG B O 1
ATOM 4799 N N . VAL B 1 299 ? -3.041 22.866 15.087 1.00 53.17 275 VAL B N 1
ATOM 4800 C CA . VAL B 1 299 ? -2.073 22.439 14.134 1.00 51.60 275 VAL B CA 1
ATOM 4801 C C . VAL B 1 299 ? -0.685 22.882 14.562 1.00 52.30 275 VAL B C 1
ATOM 4802 O O . VAL B 1 299 ? -0.498 24.004 15.020 1.00 51.15 275 VAL B O 1
ATOM 4806 N N . VAL B 1 300 ? 0.282 21.983 14.412 1.00 52.42 276 VAL B N 1
ATOM 4807 C CA . VAL B 1 300 ? 1.668 22.266 14.688 1.00 54.20 276 VAL B CA 1
ATOM 4808 C C . VAL B 1 300 ? 2.318 22.125 13.321 1.00 55.57 276 VAL B C 1
ATOM 4809 O O . VAL B 1 300 ? 2.149 21.095 12.672 1.00 56.27 276 VAL B O 1
ATOM 4813 N N . GLY B 1 301 ? 3.018 23.161 12.870 1.00 55.84 277 GLY B N 1
ATOM 4814 C CA . GLY B 1 301 ? 3.654 23.157 11.552 1.00 57.11 277 GLY B CA 1
ATOM 4815 C C . GLY B 1 301 ? 3.222 24.330 10.685 1.00 59.03 277 GLY B C 1
ATOM 4816 O O . GLY B 1 301 ? 2.249 25.049 11.015 1.00 59.35 277 GLY B O 1
ATOM 4817 N N . LYS B 1 302 ? 3.943 24.530 9.577 1.00 59.36 278 LYS B N 1
ATOM 4818 C CA . LYS B 1 302 ? 3.648 25.619 8.646 1.00 60.63 278 LYS B CA 1
ATOM 4819 C C . LYS B 1 302 ? 2.475 25.240 7.761 1.00 60.57 278 LYS B C 1
ATOM 4820 O O . LYS B 1 302 ? 2.514 24.222 7.098 1.00 61.53 278 LYS B O 1
ATOM 4826 N N . LEU B 1 303 ? 1.442 26.078 7.739 1.00 60.93 279 LEU B N 1
ATOM 4827 C CA . LEU B 1 303 ? 0.219 25.772 6.988 1.00 61.37 279 LEU B CA 1
ATOM 4828 C C . LEU B 1 303 ? 0.404 25.639 5.483 1.00 61.61 279 LEU B C 1
ATOM 4829 O O . LEU B 1 303 ? -0.473 25.115 4.791 1.00 61.59 279 LEU B O 1
ATOM 4834 N N . ASP B 1 304 ? 1.552 26.110 5.002 1.00 61.70 280 ASP B N 1
ATOM 4835 C CA . ASP B 1 304 ? 1.912 26.070 3.592 1.00 62.69 280 ASP B CA 1
ATOM 4836 C C . ASP B 1 304 ? 2.769 24.847 3.247 1.00 62.53 280 ASP B C 1
ATOM 4837 O O . ASP B 1 304 ? 3.116 24.651 2.084 1.00 62.26 280 ASP B O 1
ATOM 4842 N N . ASP B 1 305 ? 3.112 24.032 4.245 1.00 62.37 281 ASP B N 1
ATOM 4843 C CA . ASP B 1 305 ? 3.890 22.815 3.986 1.00 63.52 281 ASP B CA 1
ATOM 4844 C C . ASP B 1 305 ? 3.047 21.756 3.292 1.00 63.01 281 ASP B C 1
ATOM 4845 O O . ASP B 1 305 ? 1.873 21.610 3.584 1.00 63.09 281 ASP B O 1
ATOM 4850 N N . LYS B 1 306 ? 3.650 21.017 2.373 1.00 62.71 282 LYS B N 1
ATOM 4851 C CA . LYS B 1 306 ? 2.913 20.005 1.638 1.00 62.59 282 LYS B CA 1
ATOM 4852 C C . LYS B 1 306 ? 2.856 18.700 2.397 1.00 62.37 282 LYS B C 1
ATOM 4853 O O . LYS B 1 306 ? 3.838 18.297 3.020 1.00 62.71 282 LYS B O 1
ATOM 4859 N N . VAL B 1 307 ? 1.702 18.037 2.344 1.00 61.36 283 VAL B N 1
ATOM 4860 C CA . VAL B 1 307 ? 1.545 16.778 3.036 1.00 59.77 283 VAL B CA 1
ATOM 4861 C C . VAL B 1 307 ? 1.044 15.681 2.101 1.00 60.24 283 VAL B C 1
ATOM 4862 O O . VAL B 1 307 ? 0.179 15.909 1.244 1.00 60.31 283 VAL B O 1
ATOM 4866 N N . ARG B 1 308 ? 1.622 14.493 2.251 1.00 59.13 284 ARG B N 1
ATOM 4867 C CA . ARG B 1 308 ? 1.190 13.344 1.472 1.00 59.05 284 ARG B CA 1
ATOM 4868 C C . ARG B 1 308 ? 1.069 12.065 2.321 1.00 58.00 284 ARG B C 1
ATOM 4869 O O . ARG B 1 308 ? 0.065 11.362 2.224 1.00 58.12 284 ARG B O 1
ATOM 4877 N N . LYS B 1 309 ? 2.050 11.781 3.175 1.00 56.66 285 LYS B N 1
ATOM 4878 C CA . LYS B 1 309 ? 1.966 10.598 4.017 1.00 55.37 285 LYS B CA 1
ATOM 4879 C C . LYS B 1 309 ? 1.487 11.005 5.376 1.00 55.18 285 LYS B C 1
ATOM 4880 O O . LYS B 1 309 ? 2.099 11.856 6.028 1.00 55.89 285 LYS B O 1
ATOM 4886 N N . VAL B 1 310 ? 0.396 10.372 5.812 1.00 54.14 286 VAL B N 1
ATOM 4887 C CA . VAL B 1 310 ? -0.279 10.707 7.048 1.00 53.20 286 VAL B CA 1
ATOM 4888 C C . VAL B 1 310 ? -0.259 9.579 8.081 1.00 53.92 286 VAL B C 1
ATOM 4889 O O . VAL B 1 310 ? -0.530 8.429 7.758 1.00 56.10 286 VAL B O 1
ATOM 4893 N N . ALA B 1 311 ? 0.024 9.902 9.332 1.00 53.54 287 ALA B N 1
ATOM 4894 C CA . ALA B 1 311 ? -0.089 8.907 10.382 1.00 54.41 287 ALA B CA 1
ATOM 4895 C C . ALA B 1 311 ? -1.274 9.359 11.225 1.00 56.76 287 ALA B C 1
ATOM 4896 O O . ALA B 1 311 ? -1.557 10.565 11.301 1.00 57.51 287 ALA B O 1
ATOM 4898 N N . VAL B 1 312 ? -1.960 8.401 11.848 1.00 55.34 288 VAL B N 1
ATOM 4899 C CA . VAL B 1 312 ? -3.106 8.721 12.692 1.00 56.52 288 VAL B CA 1
ATOM 4900 C C . VAL B 1 312 ? -3.176 7.706 13.814 1.00 56.08 288 VAL B C 1
ATOM 4901 O O . VAL B 1 312 ? -2.841 6.536 13.634 1.00 56.32 288 VAL B O 1
ATOM 4905 N N . LEU B 1 313 ? -3.575 8.158 14.982 1.00 55.95 289 LEU B N 1
ATOM 4906 C CA . LEU B 1 313 ? -3.661 7.278 16.113 1.00 56.44 289 LEU B CA 1
ATOM 4907 C C . LEU B 1 313 ? -4.626 7.977 17.010 1.00 56.30 289 LEU B C 1
ATOM 4908 O O . LEU B 1 313 ? -4.327 9.069 17.496 1.00 55.85 289 LEU B O 1
ATOM 4913 N N . GLY B 1 314 ? -5.784 7.351 17.236 1.00 57.63 290 GLY B N 1
ATOM 4914 C CA . GLY B 1 314 ? -6.820 7.948 18.080 1.00 58.58 290 GLY B CA 1
ATOM 4915 C C . GLY B 1 314 ? -6.474 7.885 19.548 1.00 59.65 290 GLY B C 1
ATOM 4916 O O . GLY B 1 314 ? -5.843 6.934 20.007 1.00 60.84 290 GLY B O 1
ATOM 4917 N N . GLY B 1 315 ? -6.872 8.899 20.301 1.00 59.91 291 GLY B N 1
ATOM 4918 C CA . GLY B 1 315 ? -6.519 8.910 21.712 1.00 60.46 291 GLY B CA 1
ATOM 4919 C C . GLY B 1 315 ? -5.252 9.712 21.968 1.00 61.01 291 GLY B C 1
ATOM 4920 O O . GLY B 1 315 ? -4.976 10.650 21.242 1.00 61.42 291 GLY B O 1
ATOM 4921 N N . ASP B 1 316 ? -4.509 9.356 23.014 1.00 60.71 292 ASP B N 1
ATOM 4922 C CA . ASP B 1 316 ? -3.289 10.055 23.411 1.00 61.29 292 ASP B CA 1
ATOM 4923 C C . ASP B 1 316 ? -2.129 9.399 22.649 1.00 61.43 292 ASP B C 1
ATOM 4924 O O . ASP B 1 316 ? -1.777 8.237 22.911 1.00 61.08 292 ASP B O 1
ATOM 4929 N N . GLY B 1 317 ? -1.566 10.136 21.692 1.00 60.76 293 GLY B N 1
ATOM 4930 C CA . GLY B 1 317 ? -0.495 9.633 20.824 1.00 60.28 293 GLY B CA 1
ATOM 4931 C C . GLY B 1 317 ? 0.851 10.332 20.990 1.00 61.35 293 GLY B C 1
ATOM 4932 O O . GLY B 1 317 ? 1.729 10.210 20.140 1.00 59.49 293 GLY B O 1
ATOM 4933 N N . ASN B 1 318 ? 1.006 11.067 22.090 1.00 60.88 294 ASN B N 1
ATOM 4934 C CA . ASN B 1 318 ? 2.246 11.768 22.408 1.00 61.61 294 ASN B CA 1
ATOM 4935 C C . ASN B 1 318 ? 3.495 10.896 22.290 1.00 61.70 294 ASN B C 1
ATOM 4936 O O . ASN B 1 318 ? 4.497 11.333 21.725 1.00 62.52 294 ASN B O 1
ATOM 4941 N N . LYS B 1 319 ? 3.429 9.674 22.820 1.00 60.95 295 LYS B N 1
ATOM 4942 C CA . LYS B 1 319 ? 4.575 8.757 22.841 1.00 61.79 295 LYS B CA 1
ATOM 4943 C C . LYS B 1 319 ? 4.967 8.208 21.480 1.00 60.31 295 LYS B C 1
ATOM 4944 O O . LYS B 1 319 ? 5.911 7.443 21.390 1.00 60.46 295 LYS B O 1
ATOM 4950 N N . TYR B 1 320 ? 4.242 8.553 20.425 1.00 58.77 296 TYR B N 1
ATOM 4951 C CA . TYR B 1 320 ? 4.548 7.956 19.139 1.00 58.30 296 TYR B CA 1
ATOM 4952 C C . TYR B 1 320 ? 5.005 8.909 18.046 1.00 57.59 296 TYR B C 1
ATOM 4953 O O . TYR B 1 320 ? 5.207 8.471 16.911 1.00 57.46 296 TYR B O 1
ATOM 4962 N N . ILE B 1 321 ? 5.191 10.192 18.372 1.00 55.99 297 ILE B N 1
ATOM 4963 C CA . ILE B 1 321 ? 5.710 11.148 17.376 1.00 54.49 297 ILE B CA 1
ATOM 4964 C C . ILE B 1 321 ? 6.989 10.637 16.685 1.00 55.67 297 ILE B C 1
ATOM 4965 O O . ILE B 1 321 ? 7.134 10.801 15.474 1.00 55.49 297 ILE B O 1
ATOM 4970 N N . ASN B 1 322 ? 7.880 9.987 17.432 1.00 56.25 298 ASN B N 1
ATOM 4971 C CA . ASN B 1 322 ? 9.111 9.464 16.849 1.00 57.97 298 ASN B CA 1
ATOM 4972 C C . ASN B 1 322 ? 8.821 8.386 15.816 1.00 59.02 298 ASN B C 1
ATOM 4973 O O . ASN B 1 322 ? 9.427 8.373 14.740 1.00 60.18 298 ASN B O 1
ATOM 4978 N N . GLN B 1 323 ? 7.937 7.449 16.181 1.00 58.58 299 GLN B N 1
ATOM 4979 C CA . GLN B 1 323 ? 7.594 6.314 15.316 1.00 58.27 299 GLN B CA 1
ATOM 4980 C C . GLN B 1 323 ? 6.955 6.859 14.063 1.00 57.11 299 GLN B C 1
ATOM 4981 O O . GLN B 1 323 ? 7.266 6.427 12.980 1.00 58.46 299 GLN B O 1
ATOM 4987 N N . ALA B 1 324 ? 6.070 7.838 14.222 1.00 57.52 300 ALA B N 1
ATOM 4988 C CA . ALA B 1 324 ? 5.387 8.450 13.101 1.00 56.77 300 ALA B CA 1
ATOM 4989 C C . ALA B 1 324 ? 6.395 8.926 12.100 1.00 56.94 300 ALA B C 1
ATOM 4990 O O . ALA B 1 324 ? 6.342 8.540 10.958 1.00 58.30 300 ALA B O 1
ATOM 4992 N N . LYS B 1 325 ? 7.321 9.761 12.560 1.00 57.59 301 LYS B N 1
ATOM 4993 C CA . LYS B 1 325 ? 8.356 10.355 11.747 1.00 57.70 301 LYS B CA 1
ATOM 4994 C C . LYS B 1 325 ? 9.383 9.340 11.159 1.00 57.96 301 LYS B C 1
ATOM 4995 O O . LYS B 1 325 ? 9.854 9.522 10.016 1.00 57.16 301 LYS B O 1
ATOM 5001 N N . PHE B 1 326 ? 9.738 8.289 11.913 1.00 57.95 302 PHE B N 1
ATOM 5002 C CA . PHE B 1 326 ? 10.693 7.253 11.404 1.00 58.24 302 PHE B CA 1
ATOM 5003 C C . PHE B 1 326 ? 10.061 6.577 10.186 1.00 58.20 302 PHE B C 1
ATOM 5004 O O . PHE B 1 326 ? 10.749 6.128 9.271 1.00 56.83 302 PHE B O 1
ATOM 5012 N N . LYS B 1 327 ? 8.720 6.545 10.171 1.00 59.67 303 LYS B N 1
ATOM 5013 C CA . LYS B 1 327 ? 7.990 5.970 9.050 1.00 59.74 303 LYS B CA 1
ATOM 5014 C C . LYS B 1 327 ? 7.664 6.928 7.892 1.00 59.54 303 LYS B C 1
ATOM 5015 O O . LYS B 1 327 ? 6.802 6.636 7.070 1.00 59.84 303 LYS B O 1
ATOM 5021 N N . GLY B 1 328 ? 8.339 8.064 7.816 1.00 58.45 304 GLY B N 1
ATOM 5022 C CA . GLY B 1 328 ? 8.092 8.998 6.726 1.00 57.57 304 GLY B CA 1
ATOM 5023 C C . GLY B 1 328 ? 6.788 9.791 6.729 1.00 57.29 304 GLY B C 1
ATOM 5024 O O . GLY B 1 328 ? 6.335 10.230 5.673 1.00 58.20 304 GLY B O 1
ATOM 5025 N N . ALA B 1 329 ? 6.179 9.990 7.892 1.00 55.22 305 ALA B N 1
ATOM 5026 C CA . ALA B 1 329 ? 4.931 10.767 7.952 1.00 55.17 305 ALA B CA 1
ATOM 5027 C C . ALA B 1 329 ? 5.205 12.264 7.753 1.00 55.65 305 ALA B C 1
ATOM 5028 O O . ALA B 1 329 ? 6.112 12.832 8.362 1.00 54.67 305 ALA B O 1
ATOM 5030 N N . ASP B 1 330 ? 4.438 12.897 6.881 1.00 56.67 306 ASP B N 1
ATOM 5031 C CA . ASP B 1 330 ? 4.539 14.334 6.712 1.00 57.79 306 ASP B CA 1
ATOM 5032 C C . ASP B 1 330 ? 3.726 15.005 7.798 1.00 57.96 306 ASP B C 1
ATOM 5033 O O . ASP B 1 330 ? 4.044 16.118 8.200 1.00 60.91 306 ASP B O 1
ATOM 5038 N N . VAL B 1 331 ? 2.686 14.309 8.275 1.00 57.18 307 VAL B N 1
ATOM 5039 C CA . VAL B 1 331 ? 1.762 14.813 9.286 1.00 54.73 307 VAL B CA 1
ATOM 5040 C C . VAL B 1 331 ? 1.171 13.679 10.147 1.00 55.57 307 VAL B C 1
ATOM 5041 O O . VAL B 1 331 ? 0.876 12.569 9.662 1.00 56.17 307 VAL B O 1
ATOM 5045 N N . TYR B 1 332 ? 1.007 13.957 11.432 1.00 54.20 308 TYR B N 1
ATOM 5046 C CA . TYR B 1 332 ? 0.479 12.987 12.365 1.00 53.73 308 TYR B CA 1
ATOM 5047 C C . TYR B 1 332 ? -0.813 13.546 12.983 1.00 54.82 308 TYR B C 1
ATOM 5048 O O . TYR B 1 332 ? -0.843 14.676 13.480 1.00 53.73 308 TYR B O 1
ATOM 5057 N N . VAL B 1 333 ? -1.873 12.738 12.963 1.00 55.09 309 VAL B N 1
ATOM 5058 C CA . VAL B 1 333 ? -3.153 13.123 13.514 1.00 53.62 309 VAL B CA 1
ATOM 5059 C C . VAL B 1 333 ? -3.356 12.354 14.797 1.00 55.89 309 VAL B C 1
ATOM 5060 O O . VAL B 1 333 ? -3.407 11.107 14.786 1.00 56.56 309 VAL B O 1
ATOM 5064 N N . THR B 1 334 ? -3.456 13.076 15.917 1.00 56.02 310 THR B N 1
ATOM 5065 C CA . THR B 1 334 ? -3.690 12.443 17.223 1.00 56.12 310 THR B CA 1
ATOM 5066 C C . THR B 1 334 ? -4.285 13.424 18.248 1.00 57.02 310 THR B C 1
ATOM 5067 O O . THR B 1 334 ? -4.335 14.617 17.995 1.00 58.58 310 THR B O 1
ATOM 5071 N N . GLY B 1 335 ? -4.709 12.939 19.407 1.00 55.94 311 GLY B N 1
ATOM 5072 C CA . GLY B 1 335 ? -5.281 13.834 20.421 1.00 57.45 311 GLY B CA 1
ATOM 5073 C C . GLY B 1 335 ? -4.397 14.021 21.627 1.00 58.01 311 GLY B C 1
ATOM 5074 O O . GLY B 1 335 ? -3.368 13.332 21.778 1.00 60.21 311 GLY B O 1
ATOM 5075 N N . ASP B 1 336 ? -4.762 14.994 22.457 1.00 58.29 312 ASP B N 1
ATOM 5076 C CA . ASP B 1 336 ? -4.056 15.315 23.718 1.00 59.12 312 ASP B CA 1
ATOM 5077 C C . ASP B 1 336 ? -2.613 15.774 23.528 1.00 58.75 312 ASP B C 1
ATOM 5078 O O . ASP B 1 336 ? -1.774 15.562 24.399 1.00 58.59 312 ASP B O 1
ATOM 5083 N N . MET B 1 337 ? -2.337 16.381 22.383 1.00 58.52 313 MET B N 1
ATOM 5084 C CA . MET B 1 337 ? -1.015 16.876 22.103 1.00 59.23 313 MET B CA 1
ATOM 5085 C C . MET B 1 337 ? -0.691 17.899 23.173 1.00 58.35 313 MET B C 1
ATOM 5086 O O . MET B 1 337 ? -1.471 18.817 23.472 1.00 59.79 313 MET B O 1
ATOM 5091 N N . TYR B 1 338 ? 0.444 17.639 23.772 1.00 56.50 314 TYR B N 1
ATOM 5092 C CA . TYR B 1 338 ? 1.008 18.322 24.892 1.00 57.24 314 TYR B CA 1
ATOM 5093 C C . TYR B 1 338 ? 2.159 19.252 24.410 1.00 55.91 314 TYR B C 1
ATOM 5094 O O . TYR B 1 338 ? 2.865 18.931 23.440 1.00 55.28 314 TYR B O 1
ATOM 5103 N N . TYR B 1 339 ? 2.354 20.374 25.106 1.00 54.02 315 TYR B N 1
ATOM 5104 C CA . TYR B 1 339 ? 3.323 21.426 24.750 1.00 51.93 315 TYR B CA 1
ATOM 5105 C C . TYR B 1 339 ? 4.731 20.974 24.411 1.00 51.30 315 TYR B C 1
ATOM 5106 O O . TYR B 1 339 ? 5.220 21.168 23.302 1.00 50.68 315 TYR B O 1
ATOM 5115 N N . HIS B 1 340 ? 5.400 20.418 25.399 1.00 49.53 316 HIS B N 1
ATOM 5116 C CA . HIS B 1 340 ? 6.754 19.968 25.184 1.00 50.42 316 HIS B CA 1
ATOM 5117 C C . HIS B 1 340 ? 6.793 18.876 24.125 1.00 49.49 316 HIS B C 1
ATOM 5118 O O . HIS B 1 340 ? 7.773 18.778 23.425 1.00 49.74 316 HIS B O 1
ATOM 5125 N N . VAL B 1 341 ? 5.698 18.122 23.928 1.00 49.86 317 VAL B N 1
ATOM 5126 C CA . VAL B 1 341 ? 5.697 17.100 22.867 1.00 50.30 317 VAL B CA 1
ATOM 5127 C C . VAL B 1 341 ? 5.542 17.767 21.491 1.00 51.38 317 VAL B C 1
ATOM 5128 O O . VAL B 1 341 ? 6.200 17.363 20.516 1.00 51.54 317 VAL B O 1
ATOM 5132 N N . ALA B 1 342 ? 4.670 18.767 21.402 1.00 51.27 318 ALA B N 1
ATOM 5133 C CA . ALA B 1 342 ? 4.536 19.554 20.174 1.00 51.72 318 ALA B CA 1
ATOM 5134 C C . ALA B 1 342 ? 5.911 20.175 19.810 1.00 52.72 318 ALA B C 1
ATOM 5135 O O . ALA B 1 342 ? 6.331 20.126 18.651 1.00 53.23 318 ALA B O 1
ATOM 5137 N N . HIS B 1 343 ? 6.608 20.761 20.789 1.00 52.21 319 HIS B N 1
ATOM 5138 C CA . HIS B 1 343 ? 7.939 21.303 20.530 1.00 53.16 319 HIS B CA 1
ATOM 5139 C C . HIS B 1 343 ? 8.895 20.184 20.090 1.00 53.66 319 HIS B C 1
ATOM 5140 O O . HIS B 1 343 ? 9.789 20.399 19.283 1.00 55.64 319 HIS B O 1
ATOM 5147 N N . ASP B 1 344 ? 8.712 18.981 20.610 1.00 54.71 320 ASP B N 1
ATOM 5148 C CA . ASP B 1 344 ? 9.539 17.880 20.158 1.00 56.50 320 ASP B CA 1
ATOM 5149 C C . ASP B 1 344 ? 9.229 17.572 18.707 1.00 56.77 320 ASP B C 1
ATOM 5150 O O . ASP B 1 344 ? 10.163 17.324 17.917 1.00 57.70 320 ASP B O 1
ATOM 5155 N N . ALA B 1 345 ? 7.945 17.628 18.359 1.00 55.43 321 ALA B N 1
ATOM 5156 C CA . ALA B 1 345 ? 7.498 17.372 16.993 1.00 55.06 321 ALA B CA 1
ATOM 5157 C C . ALA B 1 345 ? 8.149 18.364 16.015 1.00 55.84 321 ALA B C 1
ATOM 5158 O O . ALA B 1 345 ? 8.836 17.935 15.076 1.00 56.95 321 ALA B O 1
ATOM 5160 N N . MET B 1 346 ? 8.022 19.662 16.264 1.00 53.90 322 MET B N 1
ATOM 5161 C CA . MET B 1 346 ? 8.654 20.688 15.415 1.00 54.98 322 MET B CA 1
ATOM 5162 C C . MET B 1 346 ? 10.109 20.372 15.152 1.00 54.64 322 MET B C 1
ATOM 5163 O O . MET B 1 346 ? 10.572 20.365 13.991 1.00 56.19 322 MET B O 1
ATOM 5168 N N . MET B 1 347 ? 10.835 20.046 16.213 1.00 53.37 323 MET B N 1
ATOM 5169 C CA . MET B 1 347 ? 12.242 19.684 16.045 1.00 52.01 323 MET B CA 1
ATOM 5170 C C . MET B 1 347 ? 12.473 18.499 15.117 1.00 51.91 323 MET B C 1
ATOM 5171 O O . MET B 1 347 ? 13.419 18.497 14.315 1.00 52.57 323 MET B O 1
ATOM 5176 N N . LEU B 1 348 ? 11.632 17.486 15.231 1.00 51.05 324 LEU B N 1
ATOM 5177 C CA . LEU B 1 348 ? 11.706 16.347 14.336 1.00 51.24 324 LEU B CA 1
ATOM 5178 C C . LEU B 1 348 ? 11.373 16.715 12.887 1.00 52.02 324 LEU B C 1
ATOM 5179 O O . LEU B 1 348 ? 11.832 16.038 11.953 1.00 53.67 324 LEU B O 1
ATOM 5184 N N . GLY B 1 349 ? 10.608 17.783 12.697 1.00 51.61 325 GLY B N 1
ATOM 5185 C CA . GLY B 1 349 ? 10.146 18.179 11.379 1.00 54.27 325 GLY B CA 1
ATOM 5186 C C . GLY B 1 349 ? 8.843 17.451 11.040 1.00 56.55 325 GLY B C 1
ATOM 5187 O O . GLY B 1 349 ? 8.580 17.135 9.883 1.00 57.90 325 GLY B O 1
ATOM 5188 N N . LEU B 1 350 ? 8.026 17.189 12.055 1.00 56.79 326 LEU B N 1
ATOM 5189 C CA . LEU B 1 350 ? 6.780 16.476 11.876 1.00 57.59 326 LEU B CA 1
ATOM 5190 C C . LEU B 1 350 ? 5.654 17.402 12.217 1.00 57.47 326 LEU B C 1
ATOM 5191 O O . LEU B 1 350 ? 5.620 17.979 13.306 1.00 58.28 326 LEU B O 1
ATOM 5196 N N . ASN B 1 351 ? 4.735 17.552 11.276 1.00 56.97 327 ASN B N 1
ATOM 5197 C CA . ASN B 1 351 ? 3.568 18.377 11.468 1.00 55.69 327 ASN B CA 1
ATOM 5198 C C . ASN B 1 351 ? 2.545 17.551 12.208 1.00 55.98 327 ASN B C 1
ATOM 5199 O O . ASN B 1 351 ? 2.608 16.320 12.184 1.00 57.39 327 ASN B O 1
ATOM 5204 N N . ILE B 1 352 ? 1.597 18.223 12.864 1.00 54.63 328 ILE B N 1
ATOM 5205 C CA . ILE B 1 352 ? 0.570 17.555 13.643 1.00 52.06 328 ILE B CA 1
ATOM 5206 C C . ILE B 1 352 ? -0.761 18.275 13.512 1.00 53.34 328 ILE B C 1
ATOM 5207 O O . ILE B 1 352 ? -0.786 19.494 13.406 1.00 53.28 328 ILE B O 1
ATOM 5212 N N . VAL B 1 353 ? -1.848 17.510 13.447 1.00 53.27 329 VAL B N 1
ATOM 5213 C CA . VAL B 1 353 ? -3.217 18.077 13.557 1.00 52.48 329 VAL B CA 1
ATOM 5214 C C . VAL B 1 353 ? -3.863 17.329 14.703 1.00 52.62 329 VAL B C 1
ATOM 5215 O O . VAL B 1 353 ? -3.931 16.078 14.708 1.00 51.66 329 VAL B O 1
ATOM 5219 N N . ASP B 1 354 ? -4.269 18.093 15.706 1.00 53.19 330 ASP B N 1
ATOM 5220 C CA . ASP B 1 354 ? -4.936 17.573 16.860 1.00 52.09 330 ASP B CA 1
ATOM 5221 C C . ASP B 1 354 ? -6.398 17.947 16.788 1.00 52.73 330 ASP B C 1
ATOM 5222 O O . ASP B 1 354 ? -6.765 19.076 17.123 1.00 51.75 330 ASP B O 1
ATOM 5227 N N . PRO B 1 355 ? -7.253 16.985 16.363 1.00 53.08 331 PRO B N 1
ATOM 5228 C CA . PRO B 1 355 ? -8.698 17.231 16.345 1.00 50.84 331 PRO B CA 1
ATOM 5229 C C . PRO B 1 355 ? -9.370 16.828 17.649 1.00 52.98 331 PRO B C 1
ATOM 5230 O O . PRO B 1 355 ? -10.613 16.864 17.758 1.00 53.82 331 PRO B O 1
ATOM 5234 N N . GLY B 1 356 ? -8.568 16.442 18.637 1.00 52.81 332 GLY B N 1
ATOM 5235 C CA . GLY B 1 356 ? -9.096 15.989 19.912 1.00 52.45 332 GLY B CA 1
ATOM 5236 C C . GLY B 1 356 ? -9.171 14.462 19.998 1.00 53.94 332 GLY B C 1
ATOM 5237 O O . GLY B 1 356 ? -9.428 13.780 19.000 1.00 51.76 332 GLY B O 1
ATOM 5238 N N . HIS B 1 357 ? -8.958 13.943 21.205 1.00 53.17 333 HIS B N 1
ATOM 5239 C CA . HIS B 1 357 ? -9.098 12.533 21.544 1.00 54.60 333 HIS B CA 1
ATOM 5240 C C . HIS B 1 357 ? -10.522 12.034 21.195 1.00 56.01 333 HIS B C 1
ATOM 5241 O O . HIS B 1 357 ? -10.752 10.858 20.877 1.00 55.86 333 HIS B O 1
ATOM 5248 N N . ASN B 1 358 ? -11.490 12.939 21.239 1.00 56.14 334 ASN B N 1
ATOM 5249 C CA . ASN B 1 358 ? -12.871 12.528 21.045 1.00 57.37 334 ASN B CA 1
ATOM 5250 C C . ASN B 1 358 ? -13.188 11.970 19.651 1.00 57.75 334 ASN B C 1
ATOM 5251 O O . ASN B 1 358 ? -14.227 11.347 19.455 1.00 59.59 334 ASN B O 1
ATOM 5256 N N . VAL B 1 359 ? -12.305 12.170 18.689 1.00 57.00 335 VAL B N 1
ATOM 5257 C CA . VAL B 1 359 ? -12.570 11.632 17.356 1.00 56.78 335 VAL B CA 1
ATOM 5258 C C . VAL B 1 359 ? -12.624 10.089 17.354 1.00 58.08 335 VAL B C 1
ATOM 5259 O O . VAL B 1 359 ? -13.003 9.492 16.338 1.00 58.68 335 VAL B O 1
ATOM 5263 N N . GLU B 1 360 ? -12.223 9.455 18.470 1.00 58.14 336 GLU B N 1
ATOM 5264 C CA . GLU B 1 360 ? -12.389 8.004 18.660 1.00 57.26 336 GLU B CA 1
ATOM 5265 C C . GLU B 1 360 ? -13.875 7.636 18.678 1.00 58.89 336 GLU B C 1
ATOM 5266 O O . GLU B 1 360 ? -14.231 6.463 18.676 1.00 60.41 336 GLU B O 1
ATOM 5272 N N . LYS B 1 361 ? -14.741 8.646 18.727 1.00 57.08 337 LYS B N 1
ATOM 5273 C CA . LYS B 1 361 ? -16.195 8.445 18.663 1.00 55.96 337 LYS B CA 1
ATOM 5274 C C . LYS B 1 361 ? -16.590 7.583 17.467 1.00 57.41 337 LYS B C 1
ATOM 5275 O O . LYS B 1 361 ? -17.621 6.935 17.503 1.00 59.33 337 LYS B O 1
ATOM 5281 N N . VAL B 1 362 ? -15.779 7.574 16.407 1.00 57.36 338 VAL B N 1
ATOM 5282 C CA . VAL B 1 362 ? -16.083 6.760 15.222 1.00 57.51 338 VAL B CA 1
ATOM 5283 C C . VAL B 1 362 ? -16.254 5.256 15.553 1.00 56.96 338 VAL B C 1
ATOM 5284 O O . VAL B 1 362 ? -16.874 4.519 14.810 1.00 56.15 338 VAL B O 1
ATOM 5288 N N . MET B 1 363 ? -15.686 4.837 16.680 1.00 57.30 339 MET B N 1
ATOM 5289 C CA . MET B 1 363 ? -15.743 3.468 17.203 1.00 57.00 339 MET B CA 1
ATOM 5290 C C . MET B 1 363 ? -17.185 3.030 17.593 1.00 57.49 339 MET B C 1
ATOM 5291 O O . MET B 1 363 ? -17.523 1.835 17.558 1.00 58.24 339 MET B O 1
ATOM 5296 N N . LYS B 1 364 ? -18.048 3.993 17.910 1.00 54.58 340 LYS B N 1
ATOM 5297 C CA . LYS B 1 364 ? -19.414 3.705 18.303 1.00 54.36 340 LYS B CA 1
ATOM 5298 C C . LYS B 1 364 ? -20.255 3.143 17.168 1.00 57.09 340 LYS B C 1
ATOM 5299 O O . LYS B 1 364 ? -20.914 2.124 17.343 1.00 57.92 340 LYS B O 1
ATOM 5305 N N . GLN B 1 365 ? -20.264 3.822 16.021 1.00 58.51 341 GLN B N 1
ATOM 5306 C CA . GLN B 1 365 ? -21.028 3.334 14.864 1.00 60.37 341 GLN B CA 1
ATOM 5307 C C . GLN B 1 365 ? -20.241 2.174 14.244 1.00 57.59 341 GLN B C 1
ATOM 5308 O O . GLN B 1 365 ? -20.839 1.236 13.730 1.00 58.80 341 GLN B O 1
ATOM 5314 N N . GLY B 1 366 ? -18.909 2.238 14.273 1.00 55.44 342 GLY B N 1
ATOM 5315 C CA . GLY B 1 366 ? -18.102 1.139 13.738 1.00 51.52 342 GLY B CA 1
ATOM 5316 C C . GLY B 1 366 ? -18.436 -0.192 14.407 1.00 51.49 342 GLY B C 1
ATOM 5317 O O . GLY B 1 366 ? -18.829 -1.143 13.729 1.00 51.81 342 GLY B O 1
ATOM 5318 N N . VAL B 1 367 ? -18.288 -0.256 15.731 1.00 51.59 343 VAL B N 1
ATOM 5319 C CA . VAL B 1 367 ? -18.569 -1.460 16.527 1.00 51.54 343 VAL B CA 1
ATOM 5320 C C . VAL B 1 367 ? -20.049 -1.842 16.411 1.00 53.77 343 VAL B C 1
ATOM 5321 O O . VAL B 1 367 ? -20.384 -3.019 16.288 1.00 55.26 343 VAL B O 1
ATOM 5325 N N . GLN B 1 368 ? -20.929 -0.850 16.384 1.00 52.96 344 GLN B N 1
ATOM 5326 C CA . GLN B 1 368 ? -22.318 -1.123 16.264 1.00 52.62 344 GLN B CA 1
ATOM 5327 C C . GLN B 1 368 ? -22.602 -1.954 15.001 1.00 54.64 344 GLN B C 1
ATOM 5328 O O . GLN B 1 368 ? -23.327 -2.967 15.067 1.00 55.12 344 GLN B O 1
ATOM 5334 N N . LYS B 1 369 ? -22.024 -1.534 13.865 1.00 54.17 345 LYS B N 1
ATOM 5335 C CA . LYS B 1 369 ? -22.261 -2.204 12.602 1.00 53.53 345 LYS B CA 1
ATOM 5336 C C . LYS B 1 369 ? -21.721 -3.619 12.620 1.00 53.13 345 LYS B C 1
ATOM 5337 O O . LYS B 1 369 ? -22.424 -4.574 12.227 1.00 52.92 345 LYS B O 1
ATOM 5343 N N . GLN B 1 370 ? -20.500 -3.753 13.118 1.00 52.39 346 GLN B N 1
ATOM 5344 C CA . GLN B 1 370 ? -19.806 -5.026 13.205 1.00 51.87 346 GLN B CA 1
ATOM 5345 C C . GLN B 1 370 ? -20.606 -5.997 14.079 1.00 51.13 346 GLN B C 1
ATOM 5346 O O . GLN B 1 370 ? -20.885 -7.142 13.687 1.00 49.19 346 GLN B O 1
ATOM 5352 N N . LEU B 1 371 ? -21.029 -5.491 15.238 1.00 50.62 347 LEU B N 1
ATOM 5353 C CA . LEU B 1 371 ? -21.759 -6.287 16.218 1.00 50.75 347 LEU B CA 1
ATOM 5354 C C . LEU B 1 371 ? -23.167 -6.595 15.761 1.00 52.04 347 LEU B C 1
ATOM 5355 O O . LEU B 1 371 ? -23.600 -7.748 15.854 1.00 54.97 347 LEU B O 1
ATOM 5360 N N . GLN B 1 372 ? -23.883 -5.619 15.219 1.00 52.10 348 GLN B N 1
ATOM 5361 C CA . GLN B 1 372 ? -25.225 -5.920 14.750 1.00 52.12 348 GLN B CA 1
ATOM 5362 C C . GLN B 1 372 ? -25.166 -6.971 13.627 1.00 53.10 348 GLN B C 1
ATOM 5363 O O . GLN B 1 372 ? -26.009 -7.859 13.563 1.00 52.57 348 GLN B O 1
ATOM 5369 N N . GLU B 1 373 ? -24.145 -6.889 12.773 1.00 54.37 349 GLU B N 1
ATOM 5370 C CA . GLU B 1 373 ? -23.922 -7.837 11.666 1.00 55.83 349 GLU B CA 1
ATOM 5371 C C . GLU B 1 373 ? -23.721 -9.256 12.225 1.00 56.24 349 GLU B C 1
ATOM 5372 O O . GLU B 1 373 ? -24.337 -10.219 11.748 1.00 56.75 349 GLU B O 1
ATOM 5378 N N . LYS B 1 374 ? -22.878 -9.366 13.248 1.00 55.91 350 LYS B N 1
ATOM 5379 C CA . LYS B 1 374 ? -22.613 -10.637 13.949 1.00 56.36 350 LYS B CA 1
ATOM 5380 C C . LYS B 1 374 ? -23.838 -11.254 14.614 1.00 55.13 350 LYS B C 1
ATOM 5381 O O . LYS B 1 374 ? -24.112 -12.423 14.433 1.00 54.82 350 LYS B O 1
ATOM 5387 N N . VAL B 1 375 ? -24.569 -10.464 15.395 1.00 55.35 351 VAL B N 1
ATOM 5388 C CA . VAL B 1 375 ? -25.730 -10.982 16.115 1.00 55.01 351 VAL B CA 1
ATOM 5389 C C . VAL B 1 375 ? -26.834 -11.417 15.178 1.00 54.56 351 VAL B C 1
ATOM 5390 O O . VAL B 1 375 ? -27.554 -12.390 15.453 1.00 55.28 351 VAL B O 1
ATOM 5394 N N . ASP B 1 376 ? -26.971 -10.706 14.068 1.00 54.87 352 ASP B N 1
ATOM 5395 C CA . ASP B 1 376 ? -27.950 -11.076 13.060 1.00 54.23 352 ASP B CA 1
ATOM 5396 C C . ASP B 1 376 ? -27.551 -12.374 12.368 1.00 54.68 352 ASP B C 1
ATOM 5397 O O . ASP B 1 376 ? -28.407 -13.154 12.012 1.00 53.48 352 ASP B O 1
ATOM 5402 N N . ALA B 1 377 ? -26.253 -12.601 12.168 1.00 56.46 353 ALA B N 1
ATOM 5403 C CA . ALA B 1 377 ? -25.801 -13.868 11.565 1.00 57.73 353 ALA B CA 1
ATOM 5404 C C . ALA B 1 377 ? -26.150 -15.072 12.460 1.00 59.30 353 ALA B C 1
ATOM 5405 O O . ALA B 1 377 ? -26.637 -16.088 11.963 1.00 59.78 353 ALA B O 1
ATOM 5407 N N . LYS B 1 378 ? -25.937 -14.940 13.775 1.00 60.72 354 LYS B N 1
ATOM 5408 C CA . LYS B 1 378 ? -26.241 -16.011 14.725 1.00 62.38 354 LYS B CA 1
ATOM 5409 C C . LYS B 1 378 ? -27.721 -16.078 15.102 1.00 63.17 354 LYS B C 1
ATOM 5410 O O . LYS B 1 378 ? -28.103 -16.910 15.927 1.00 64.43 354 LYS B O 1
ATOM 5416 N N . LYS B 1 379 ? -28.535 -15.191 14.524 1.00 63.34 355 LYS B N 1
ATOM 5417 C CA . LYS B 1 379 ? -29.990 -15.161 14.737 1.00 63.40 355 LYS B CA 1
ATOM 5418 C C . LYS B 1 379 ? -30.415 -14.862 16.179 1.00 62.72 355 LYS B C 1
ATOM 5419 O O . LYS B 1 379 ? -31.366 -15.435 16.677 1.00 62.51 355 LYS B O 1
ATOM 5425 N N . LEU B 1 380 ? -29.720 -13.950 16.844 1.00 62.73 356 LEU B N 1
ATOM 5426 C CA . LEU B 1 380 ? -30.054 -13.552 18.218 1.00 61.87 356 LEU B CA 1
ATOM 5427 C C . LEU B 1 380 ? -30.935 -12.287 18.189 1.00 62.36 356 LEU B C 1
ATOM 5428 O O . LEU B 1 380 ? -30.509 -11.287 17.617 1.00 63.74 356 LEU B O 1
ATOM 5433 N N . ASN B 1 381 ? -32.147 -12.283 18.755 1.00 61.61 357 ASN B N 1
ATOM 5434 C CA . ASN B 1 381 ? -32.851 -10.985 18.717 1.00 61.76 357 ASN B CA 1
ATOM 5435 C C . ASN B 1 381 ? -32.432 -10.010 19.824 1.00 59.85 357 ASN B C 1
ATOM 5436 O O . ASN B 1 381 ? -32.847 -10.066 20.977 1.00 58.68 357 ASN B O 1
ATOM 5441 N N . VAL B 1 382 ? -31.524 -9.146 19.408 1.00 57.92 358 VAL B N 1
ATOM 5442 C CA . VAL B 1 382 ? -30.950 -8.130 20.249 1.00 56.81 358 VAL B CA 1
ATOM 5443 C C . VAL B 1 382 ? -30.663 -6.902 19.365 1.00 55.58 358 VAL B C 1
ATOM 5444 O O . VAL B 1 382 ? -30.174 -7.039 18.227 1.00 55.50 358 VAL B O 1
ATOM 5448 N N . HIS B 1 383 ? -30.991 -5.711 19.857 1.00 53.58 359 HIS B N 1
ATOM 5449 C CA . HIS B 1 383 ? -30.678 -4.512 19.098 1.00 53.50 359 HIS B CA 1
ATOM 5450 C C . HIS B 1 383 ? -29.435 -3.850 19.667 1.00 52.31 359 HIS B C 1
ATOM 5451 O O . HIS B 1 383 ? -29.371 -3.608 20.871 1.00 51.44 359 HIS B O 1
ATOM 5458 N N . ILE B 1 384 ? -28.455 -3.575 18.799 1.00 50.52 360 ILE B N 1
ATOM 5459 C CA . ILE B 1 384 ? -27.225 -2.873 19.175 1.00 50.60 360 ILE B CA 1
ATOM 5460 C C . ILE B 1 384 ? -27.382 -1.421 18.761 1.00 50.34 360 ILE B C 1
ATOM 5461 O O . ILE B 1 384 ? -27.669 -1.160 17.587 1.00 48.60 360 ILE B O 1
ATOM 5466 N N . HIS B 1 385 ? -27.139 -0.507 19.700 1.00 50.14 361 HIS B N 1
ATOM 5467 C CA . HIS B 1 385 ? -27.290 0.927 19.485 1.00 51.63 361 HIS B CA 1
ATOM 5468 C C . HIS B 1 385 ? -25.956 1.605 19.664 1.00 53.71 361 HIS B C 1
ATOM 5469 O O . HIS B 1 385 ? -25.045 1.071 20.319 1.00 53.68 361 HIS B O 1
ATOM 5476 N N . ALA B 1 386 ? -25.825 2.785 19.063 1.00 54.22 362 ALA B N 1
ATOM 5477 C CA . ALA B 1 386 ? -24.592 3.576 19.163 1.00 53.49 362 ALA B CA 1
ATOM 5478 C C . ALA B 1 386 ? -25.120 4.783 19.902 1.00 54.46 362 ALA B C 1
ATOM 5479 O O . ALA B 1 386 ? -26.276 5.224 19.648 1.00 54.48 362 ALA B O 1
ATOM 5481 N N . SER B 1 387 ? -24.327 5.247 20.860 1.00 54.07 363 SER B N 1
ATOM 5482 C CA . SER B 1 387 ? -24.680 6.358 21.711 1.00 53.32 363 SER B CA 1
ATOM 5483 C C . SER B 1 387 ? -24.648 7.607 20.868 1.00 54.77 363 SER B C 1
ATOM 5484 O O . SER B 1 387 ? -23.691 7.869 20.141 1.00 54.21 363 SER B O 1
ATOM 5487 N N . GLN B 1 388 ? -25.746 8.342 20.941 1.00 55.28 364 GLN B N 1
ATOM 5488 C CA . GLN B 1 388 ? -25.924 9.559 20.182 1.00 57.93 364 GLN B CA 1
ATOM 5489 C C . GLN B 1 388 ? -25.386 10.798 20.887 1.00 58.23 364 GLN B C 1
ATOM 5490 O O . GLN B 1 388 ? -25.431 11.876 20.326 1.00 59.91 364 GLN B O 1
ATOM 5496 N N . LEU B 1 389 ? -24.904 10.647 22.121 1.00 59.10 365 LEU B N 1
ATOM 5497 C CA . LEU B 1 389 ? -24.452 11.787 22.925 1.00 58.27 365 LEU B CA 1
ATOM 5498 C C . LEU B 1 389 ? -23.071 12.229 22.573 1.00 57.72 365 LEU B C 1
ATOM 5499 O O . LEU B 1 389 ? -22.158 11.409 22.413 1.00 58.71 365 LEU B O 1
ATOM 5504 N N . HIS B 1 390 ? -22.923 13.534 22.444 1.00 57.50 366 HIS B N 1
ATOM 5505 C CA . HIS B 1 390 ? -21.634 14.123 22.173 1.00 59.87 366 HIS B CA 1
ATOM 5506 C C . HIS B 1 390 ? -20.861 14.197 23.501 1.00 58.46 366 HIS B C 1
ATOM 5507 O O . HIS B 1 390 ? -21.312 14.801 24.460 1.00 59.35 366 HIS B O 1
ATOM 5514 N N . THR B 1 391 ? -19.715 13.549 23.571 1.00 58.67 367 THR B N 1
ATOM 5515 C CA . THR B 1 391 ? -18.955 13.545 24.809 1.00 58.98 367 THR B CA 1
ATOM 5516 C C . THR B 1 391 ? -17.598 14.275 24.719 1.00 59.74 367 THR B C 1
ATOM 5517 O O . THR B 1 391 ? -16.722 14.015 25.522 1.00 60.20 367 THR B O 1
ATOM 5521 N N . ASP B 1 392 ? -17.405 15.184 23.771 1.00 58.43 368 ASP B N 1
ATOM 5522 C CA . ASP B 1 392 ? -16.130 15.879 23.750 1.00 59.10 368 ASP B CA 1
ATOM 5523 C C . ASP B 1 392 ? -16.245 16.910 24.855 1.00 58.21 368 ASP B C 1
ATOM 5524 O O . ASP B 1 392 ? -17.239 17.645 24.916 1.00 58.22 368 ASP B O 1
ATOM 5529 N N . PRO B 1 393 ? -15.271 16.939 25.782 1.00 57.27 369 PRO B N 1
ATOM 5530 C CA . PRO B 1 393 ? -15.422 18.021 26.760 1.00 56.35 369 PRO B CA 1
ATOM 5531 C C . PRO B 1 393 ? -15.087 19.385 26.219 1.00 54.51 369 PRO B C 1
ATOM 5532 O O . PRO B 1 393 ? -15.518 20.369 26.774 1.00 55.40 369 PRO B O 1
ATOM 5536 N N . PHE B 1 394 ? -14.323 19.451 25.147 1.00 54.59 370 PHE B N 1
ATOM 5537 C CA . PHE B 1 394 ? -13.870 20.728 24.651 1.00 53.20 370 PHE B CA 1
ATOM 5538 C C . PHE B 1 394 ? -14.691 21.331 23.559 1.00 54.51 370 PHE B C 1
ATOM 5539 O O . PHE B 1 394 ? -15.046 20.650 22.603 1.00 55.81 370 PHE B O 1
ATOM 5547 N N . ILE B 1 395 ? -14.896 22.639 23.694 1.00 53.38 371 ILE B N 1
ATOM 5548 C CA . ILE B 1 395 ? -15.513 23.487 22.701 1.00 53.34 371 ILE B CA 1
ATOM 5549 C C . ILE B 1 395 ? -14.468 24.530 22.270 1.00 52.62 371 ILE B C 1
ATOM 5550 O O . ILE B 1 395 ? -13.858 25.193 23.111 1.00 52.72 371 ILE B O 1
ATOM 5555 N N . PHE B 1 396 ? -14.217 24.624 20.966 1.00 52.20 372 PHE B N 1
ATOM 5556 C CA . PHE B 1 396 ? -13.285 25.615 20.424 1.00 51.67 372 PHE B CA 1
ATOM 5557 C C . PHE B 1 396 ? -13.901 26.992 20.316 1.00 51.58 372 PHE B C 1
ATOM 5558 O O . PHE B 1 396 ? -15.047 27.146 19.850 1.00 52.06 372 PHE B O 1
ATOM 5566 N N . VAL B 1 397 ? -13.159 28.000 20.772 1.00 50.90 373 VAL B N 1
ATOM 5567 C CA . VAL B 1 397 ? -13.635 29.395 20.674 1.00 50.43 373 VAL B CA 1
ATOM 5568 C C . VAL B 1 397 ? -12.474 30.296 20.247 1.00 51.28 373 VAL B C 1
ATOM 5569 O O . VAL B 1 397 ? -11.293 29.914 20.277 1.00 51.53 373 VAL B O 1
ATOM 5574 N N . SER C 1 26 ? 29.773 -53.329 50.904 1.00 88.11 2 SER C N 1
ATOM 5575 C CA . SER C 1 26 ? 29.109 -52.003 51.077 1.00 87.55 2 SER C CA 1
ATOM 5576 C C . SER C 1 26 ? 30.112 -50.879 51.334 1.00 86.61 2 SER C C 1
ATOM 5577 O O . SER C 1 26 ? 31.091 -51.048 52.071 1.00 87.14 2 SER C O 1
ATOM 5580 N N . LYS C 1 27 ? 29.838 -49.740 50.702 1.00 84.37 3 LYS C N 1
ATOM 5581 C CA . LYS C 1 27 ? 30.632 -48.518 50.799 1.00 81.98 3 LYS C CA 1
ATOM 5582 C C . LYS C 1 27 ? 29.935 -47.467 51.695 1.00 80.72 3 LYS C C 1
ATOM 5583 O O . LYS C 1 27 ? 28.702 -47.305 51.632 1.00 80.94 3 LYS C O 1
ATOM 5589 N N . ILE C 1 28 ? 30.719 -46.769 52.526 1.00 77.65 4 ILE C N 1
ATOM 5590 C CA . ILE C 1 28 ? 30.198 -45.661 53.328 1.00 74.34 4 ILE C CA 1
ATOM 5591 C C . ILE C 1 28 ? 30.346 -44.436 52.430 1.00 71.85 4 ILE C C 1
ATOM 5592 O O . ILE C 1 28 ? 31.462 -44.071 52.041 1.00 71.67 4 ILE C O 1
ATOM 5597 N N . PRO C 1 29 ? 29.217 -43.810 52.079 1.00 69.35 5 PRO C N 1
ATOM 5598 C CA . PRO C 1 29 ? 29.211 -42.680 51.169 1.00 67.40 5 PRO C CA 1
ATOM 5599 C C . PRO C 1 29 ? 29.499 -41.376 51.864 1.00 65.29 5 PRO C C 1
ATOM 5600 O O . PRO C 1 29 ? 29.494 -41.315 53.090 1.00 64.87 5 PRO C O 1
ATOM 5604 N N . ASN C 1 30 ? 29.751 -40.340 51.077 1.00 63.06 6 ASN C N 1
ATOM 5605 C CA . ASN C 1 30 ? 29.924 -39.029 51.644 1.00 61.30 6 ASN C CA 1
ATOM 5606 C C . ASN C 1 30 ? 28.596 -38.281 51.514 1.00 59.86 6 ASN C C 1
ATOM 5607 O O . ASN C 1 30 ? 27.658 -38.790 50.904 1.00 59.51 6 ASN C O 1
ATOM 5612 N N . GLY C 1 31 ? 28.497 -37.095 52.094 1.00 58.90 7 GLY C N 1
ATOM 5613 C CA . GLY C 1 31 ? 27.256 -36.327 52.021 1.00 56.89 7 GLY C CA 1
ATOM 5614 C C . GLY C 1 31 ? 26.796 -36.023 50.605 1.00 56.60 7 GLY C C 1
ATOM 5615 O O . GLY C 1 31 ? 25.592 -36.117 50.314 1.00 55.22 7 GLY C O 1
ATOM 5616 N N . HIS C 1 32 ? 27.753 -35.708 49.722 1.00 56.40 8 HIS C N 1
ATOM 5617 C CA . HIS C 1 32 ? 27.463 -35.328 48.335 1.00 56.89 8 HIS C CA 1
ATOM 5618 C C . HIS C 1 32 ? 26.713 -36.374 47.549 1.00 57.86 8 HIS C C 1
ATOM 5619 O O . HIS C 1 32 ? 25.832 -36.046 46.755 1.00 58.98 8 HIS C O 1
ATOM 5626 N N . GLU C 1 33 ? 27.092 -37.627 47.769 1.00 57.93 9 GLU C N 1
ATOM 5627 C CA . GLU C 1 33 ? 26.499 -38.768 47.113 1.00 58.22 9 GLU C CA 1
ATOM 5628 C C . GLU C 1 33 ? 25.068 -38.919 47.558 1.00 57.69 9 GLU C C 1
ATOM 5629 O O . GLU C 1 33 ? 24.171 -39.038 46.727 1.00 59.22 9 GLU C O 1
ATOM 5635 N N . ILE C 1 34 ? 24.857 -38.920 48.867 1.00 56.18 10 ILE C N 1
ATOM 5636 C CA . ILE C 1 34 ? 23.505 -39.014 49.428 1.00 55.58 10 ILE C CA 1
ATOM 5637 C C . ILE C 1 34 ? 22.620 -37.911 48.881 1.00 54.30 10 ILE C C 1
ATOM 5638 O O . ILE C 1 34 ? 21.553 -38.166 48.344 1.00 54.80 10 ILE C O 1
ATOM 5643 N N . ILE C 1 35 ? 23.095 -36.682 49.003 1.00 53.77 11 ILE C N 1
ATOM 5644 C CA . ILE C 1 35 ? 22.394 -35.505 48.514 1.00 52.54 11 ILE C CA 1
ATOM 5645 C C . ILE C 1 35 ? 22.115 -35.618 47.025 1.00 52.96 11 ILE C C 1
ATOM 5646 O O . ILE C 1 35 ? 21.020 -35.303 46.575 1.00 54.44 11 ILE C O 1
ATOM 5651 N N . SER C 1 36 ? 23.086 -36.125 46.274 1.00 53.36 12 SER C N 1
ATOM 5652 C CA . SER C 1 36 ? 22.922 -36.295 44.840 1.00 53.14 12 SER C CA 1
ATOM 5653 C C . SER C 1 36 ? 21.813 -37.308 44.525 1.00 53.09 12 SER C C 1
ATOM 5654 O O . SER C 1 36 ? 21.142 -37.189 43.509 1.00 52.89 12 SER C O 1
ATOM 5657 N N . LEU C 1 37 ? 21.619 -38.286 45.406 1.00 53.69 13 LEU C N 1
ATOM 5658 C CA . LEU C 1 37 ? 20.549 -39.276 45.245 1.00 54.35 13 LEU C CA 1
ATOM 5659 C C . LEU C 1 37 ? 19.203 -38.754 45.726 1.00 55.24 13 LEU C C 1
ATOM 5660 O O . LEU C 1 37 ? 18.159 -39.261 45.315 1.00 57.61 13 LEU C O 1
ATOM 5665 N N . PHE C 1 38 ? 19.221 -37.764 46.618 1.00 55.42 14 PHE C N 1
ATOM 5666 C CA . PHE C 1 38 ? 17.994 -37.155 47.119 1.00 54.47 14 PHE C CA 1
ATOM 5667 C C . PHE C 1 38 ? 17.436 -36.249 46.047 1.00 54.48 14 PHE C C 1
ATOM 5668 O O . PHE C 1 38 ? 16.222 -36.206 45.817 1.00 55.56 14 PHE C O 1
ATOM 5676 N N . GLU C 1 39 ? 18.337 -35.517 45.404 1.00 54.36 15 GLU C N 1
ATOM 5677 C CA . GLU C 1 39 ? 17.968 -34.566 44.369 1.00 54.62 15 GLU C CA 1
ATOM 5678 C C . GLU C 1 39 ? 17.476 -35.224 43.084 1.00 54.97 15 GLU C C 1
ATOM 5679 O O . GLU C 1 39 ? 16.890 -34.553 42.242 1.00 54.72 15 GLU C O 1
ATOM 5685 N N . SER C 1 40 ? 17.695 -36.528 42.944 1.00 55.09 16 SER C N 1
ATOM 5686 C CA . SER C 1 40 ? 17.178 -37.245 41.788 1.00 56.70 16 SER C CA 1
ATOM 5687 C C . SER C 1 40 ? 15.649 -37.312 41.917 1.00 58.12 16 SER C C 1
ATOM 5688 O O . SER C 1 40 ? 14.918 -37.303 40.918 1.00 59.28 16 SER C O 1
ATOM 5691 N N . MET C 1 41 ? 15.174 -37.362 43.158 1.00 58.40 17 MET C N 1
ATOM 5692 C CA . MET C 1 41 ? 13.750 -37.427 43.442 1.00 59.37 17 MET C CA 1
ATOM 5693 C C . MET C 1 41 ? 13.164 -36.025 43.644 1.00 58.76 17 MET C C 1
ATOM 5694 O O . MET C 1 41 ? 11.999 -35.779 43.355 1.00 59.84 17 MET C O 1
ATOM 5699 N N . TYR C 1 42 ? 13.974 -35.102 44.139 1.00 58.20 18 TYR C N 1
ATOM 5700 C CA . TYR C 1 42 ? 13.498 -33.756 44.412 1.00 57.84 18 TYR C CA 1
ATOM 5701 C C . TYR C 1 42 ? 14.447 -32.717 43.839 1.00 57.21 18 TYR C C 1
ATOM 5702 O O . TYR C 1 42 ? 15.171 -32.069 44.605 1.00 57.36 18 TYR C O 1
ATOM 5711 N N . PRO C 1 43 ? 14.458 -32.556 42.496 1.00 56.27 19 PRO C N 1
ATOM 5712 C CA . PRO C 1 43 ? 15.369 -31.590 41.867 1.00 56.37 19 PRO C CA 1
ATOM 5713 C C . PRO C 1 43 ? 15.158 -30.125 42.267 1.00 56.88 19 PRO C C 1
ATOM 5714 O O . PRO C 1 43 ? 14.027 -29.712 42.522 1.00 57.00 19 PRO C O 1
ATOM 5718 N N . LYS C 1 44 ? 16.255 -29.360 42.304 1.00 57.27 20 LYS C N 1
ATOM 5719 C CA . LYS C 1 44 ? 16.254 -27.939 42.705 1.00 58.04 20 LYS C CA 1
ATOM 5720 C C . LYS C 1 44 ? 15.527 -26.971 41.757 1.00 58.01 20 LYS C C 1
ATOM 5721 O O . LYS C 1 44 ? 15.166 -25.874 42.166 1.00 58.05 20 LYS C O 1
ATOM 5727 N N . HIS C 1 45 ? 15.317 -27.364 40.502 1.00 58.32 21 HIS C N 1
ATOM 5728 C CA . HIS C 1 45 ? 14.570 -26.525 39.560 1.00 59.00 21 HIS C CA 1
ATOM 5729 C C . HIS C 1 45 ? 13.058 -26.518 39.861 1.00 59.48 21 HIS C C 1
ATOM 5730 O O . HIS C 1 45 ? 12.321 -25.660 39.371 1.00 58.92 21 HIS C O 1
ATOM 5737 N N . LEU C 1 46 ? 12.614 -27.473 40.678 1.00 60.50 22 LEU C N 1
ATOM 5738 C CA . LEU C 1 46 ? 11.216 -27.566 41.104 1.00 62.24 22 LEU C CA 1
ATOM 5739 C C . LEU C 1 46 ? 10.868 -26.518 42.169 1.00 63.87 22 LEU C C 1
ATOM 5740 O O . LEU C 1 46 ? 9.697 -26.109 42.294 1.00 64.40 22 LEU C O 1
ATOM 5745 N N . ALA C 1 47 ? 11.885 -26.112 42.938 1.00 65.54 23 ALA C N 1
ATOM 5746 C CA . ALA C 1 47 ? 11.765 -25.074 43.970 1.00 67.07 23 ALA C CA 1
ATOM 5747 C C . ALA C 1 47 ? 11.225 -23.761 43.383 1.00 68.05 23 ALA C C 1
ATOM 5748 O O . ALA C 1 47 ? 11.506 -23.410 42.233 1.00 68.13 23 ALA C O 1
ATOM 5750 N N . MET C 1 48 ? 10.449 -23.036 44.176 1.00 69.39 24 MET C N 1
ATOM 5751 C CA . MET C 1 48 ? 9.830 -21.809 43.697 1.00 70.87 24 MET C CA 1
ATOM 5752 C C . MET C 1 48 ? 10.696 -20.569 43.843 1.00 72.10 24 MET C C 1
ATOM 5753 O O . MET C 1 48 ? 11.654 -20.544 44.625 1.00 72.12 24 MET C O 1
ATOM 5758 N N . GLU C 1 49 ? 10.335 -19.552 43.059 1.00 73.47 25 GLU C N 1
ATOM 5759 C CA . GLU C 1 49 ? 10.984 -18.237 43.042 1.00 74.78 25 GLU C CA 1
ATOM 5760 C C . GLU C 1 49 ? 11.276 -17.724 44.467 1.00 74.55 25 GLU C C 1
ATOM 5761 O O . GLU C 1 49 ? 10.374 -17.642 45.313 1.00 74.46 25 GLU C O 1
ATOM 5767 N N . GLY C 1 50 ? 12.547 -17.439 44.742 1.00 74.07 26 GLY C N 1
ATOM 5768 C CA . GLY C 1 50 ? 12.937 -16.924 46.053 1.00 73.61 26 GLY C CA 1
ATOM 5769 C C . GLY C 1 50 ? 12.997 -17.904 47.223 1.00 73.12 26 GLY C C 1
ATOM 5770 O O . GLY C 1 50 ? 13.196 -17.477 48.376 1.00 73.02 26 GLY C O 1
ATOM 5771 N N . ASP C 1 51 ? 12.830 -19.204 46.943 1.00 72.23 27 ASP C N 1
ATOM 5772 C CA . ASP C 1 51 ? 12.914 -20.245 47.985 1.00 70.98 27 ASP C CA 1
ATOM 5773 C C . ASP C 1 51 ? 14.394 -20.405 48.367 1.00 70.31 27 ASP C C 1
ATOM 5774 O O . ASP C 1 51 ? 15.299 -20.094 47.565 1.00 71.10 27 ASP C O 1
ATOM 5779 N N . LYS C 1 52 ? 14.621 -20.875 49.595 1.00 68.64 28 LYS C N 1
ATOM 5780 C CA . LYS C 1 52 ? 15.947 -21.046 50.166 1.00 67.03 28 LYS C CA 1
ATOM 5781 C C . LYS C 1 52 ? 16.221 -22.535 50.423 1.00 65.70 28 LYS C C 1
ATOM 5782 O O . LYS C 1 52 ? 15.822 -23.070 51.451 1.00 65.43 28 LYS C O 1
ATOM 5788 N N . ILE C 1 53 ? 16.896 -23.211 49.495 1.00 64.35 29 ILE C N 1
ATOM 5789 C CA . ILE C 1 53 ? 17.184 -24.647 49.654 1.00 62.83 29 ILE C CA 1
ATOM 5790 C C . ILE C 1 53 ? 18.661 -25.044 49.413 1.00 61.24 29 ILE C C 1
ATOM 5791 O O . ILE C 1 53 ? 19.473 -24.218 49.008 1.00 60.74 29 ILE C O 1
ATOM 5796 N N . GLY C 1 54 ? 18.994 -26.308 49.680 1.00 59.32 30 GLY C N 1
ATOM 5797 C CA . GLY C 1 54 ? 20.366 -26.801 49.540 1.00 57.57 30 GLY C CA 1
ATOM 5798 C C . GLY C 1 54 ? 21.154 -26.878 50.856 1.00 56.71 30 GLY C C 1
ATOM 5799 O O . GLY C 1 54 ? 20.583 -26.855 51.932 1.00 56.66 30 GLY C O 1
ATOM 5800 N N . LEU C 1 55 ? 22.472 -27.000 50.769 1.00 55.86 31 LEU C N 1
ATOM 5801 C CA . LEU C 1 55 ? 23.287 -27.053 51.974 1.00 56.06 31 LEU C CA 1
ATOM 5802 C C . LEU C 1 55 ? 23.233 -25.695 52.651 1.00 56.02 31 LEU C C 1
ATOM 5803 O O . LEU C 1 55 ? 23.522 -24.668 52.026 1.00 57.76 31 LEU C O 1
ATOM 5808 N N . GLN C 1 56 ? 22.845 -25.677 53.914 1.00 56.13 32 GLN C N 1
ATOM 5809 C CA . GLN C 1 56 ? 22.769 -24.416 54.624 1.00 55.97 32 GLN C CA 1
ATOM 5810 C C . GLN C 1 56 ? 23.845 -24.295 55.685 1.00 56.96 32 GLN C C 1
ATOM 5811 O O . GLN C 1 56 ? 24.393 -23.205 55.923 1.00 57.27 32 GLN C O 1
ATOM 5817 N N . ILE C 1 57 ? 24.179 -25.412 56.321 1.00 57.35 33 ILE C N 1
ATOM 5818 C CA . ILE C 1 57 ? 25.189 -25.381 57.379 1.00 57.36 33 ILE C CA 1
ATOM 5819 C C . ILE C 1 57 ? 26.073 -26.586 57.285 1.00 57.02 33 ILE C C 1
ATOM 5820 O O . ILE C 1 57 ? 25.579 -27.704 57.203 1.00 58.43 33 ILE C O 1
ATOM 5825 N N . GLY C 1 58 ? 27.385 -26.367 57.263 1.00 56.98 34 GLY C N 1
ATOM 5826 C CA . GLY C 1 58 ? 28.322 -27.487 57.240 1.00 54.65 34 GLY C CA 1
ATOM 5827 C C . GLY C 1 58 ? 28.937 -27.771 55.898 1.00 55.23 34 GLY C C 1
ATOM 5828 O O . GLY C 1 58 ? 29.065 -26.864 55.069 1.00 55.43 34 GLY C O 1
ATOM 5829 N N . ALA C 1 59 ? 29.331 -29.040 55.715 1.00 55.23 35 ALA C N 1
ATOM 5830 C CA . ALA C 1 59 ? 29.990 -29.582 54.512 1.00 54.86 35 ALA C CA 1
ATOM 5831 C C . ALA C 1 59 ? 29.489 -31.005 54.250 1.00 54.98 35 ALA C C 1
ATOM 5832 O O . ALA C 1 59 ? 29.077 -31.699 55.174 1.00 54.80 35 ALA C O 1
ATOM 5834 N N . LEU C 1 60 ? 29.525 -31.447 52.997 1.00 55.33 36 LEU C N 1
ATOM 5835 C CA . LEU C 1 60 ? 29.053 -32.800 52.674 1.00 55.57 36 LEU C CA 1
ATOM 5836 C C . LEU C 1 60 ? 30.182 -33.747 52.278 1.00 56.33 36 LEU C C 1
ATOM 5837 O O . LEU C 1 60 ? 29.950 -34.940 52.075 1.00 56.64 36 LEU C O 1
ATOM 5842 N N . ASN C 1 61 ? 31.402 -33.228 52.162 1.00 56.80 37 ASN C N 1
ATOM 5843 C CA . ASN C 1 61 ? 32.545 -34.062 51.758 1.00 57.22 37 ASN C CA 1
ATOM 5844 C C . ASN C 1 61 ? 33.173 -34.833 52.919 1.00 56.78 37 ASN C C 1
ATOM 5845 O O . ASN C 1 61 ? 34.403 -34.667 53.207 1.00 57.40 37 ASN C O 1
ATOM 5850 N N . LYS C 1 62 ? 32.318 -35.712 53.554 1.00 56.84 38 LYS C N 1
ATOM 5851 C CA . LYS C 1 62 ? 32.746 -36.422 54.753 1.00 57.80 38 LYS C CA 1
ATOM 5852 C C . LYS C 1 62 ? 31.917 -37.711 54.845 1.00 57.75 38 LYS C C 1
ATOM 5853 O O . LYS C 1 62 ? 30.810 -37.733 54.350 1.00 59.50 38 LYS C O 1
ATOM 5859 N N . PRO C 1 63 ? 32.456 -38.804 55.429 1.00 58.09 39 PRO C N 1
ATOM 5860 C CA . PRO C 1 63 ? 31.686 -40.065 55.562 1.00 58.12 39 PRO C CA 1
ATOM 5861 C C . PRO C 1 63 ? 30.383 -39.914 56.356 1.00 58.07 39 PRO C C 1
ATOM 5862 O O . PRO C 1 63 ? 30.403 -39.370 57.461 1.00 58.87 39 PRO C O 1
ATOM 5866 N N . VAL C 1 64 ? 29.269 -40.398 55.797 1.00 58.08 40 VAL C N 1
ATOM 5867 C CA . VAL C 1 64 ? 27.940 -40.279 56.430 1.00 57.38 40 VAL C CA 1
ATOM 5868 C C . VAL C 1 64 ? 27.312 -41.662 56.683 1.00 57.60 40 VAL C C 1
ATOM 5869 O O . VAL C 1 64 ? 26.846 -42.308 55.745 1.00 59.53 40 VAL C O 1
ATOM 5873 N N . ARG C 1 65 ? 27.307 -42.114 57.939 1.00 57.13 41 ARG C N 1
ATOM 5874 C CA . ARG C 1 65 ? 26.758 -43.425 58.301 1.00 57.15 41 ARG C CA 1
ATOM 5875 C C . ARG C 1 65 ? 25.266 -43.373 58.603 1.00 55.84 41 ARG C C 1
ATOM 5876 O O . ARG C 1 65 ? 24.591 -44.391 58.536 1.00 56.31 41 ARG C O 1
ATOM 5884 N N . HIS C 1 66 ? 24.768 -42.202 58.988 1.00 55.18 42 HIS C N 1
ATOM 5885 C CA . HIS C 1 66 ? 23.370 -42.015 59.381 1.00 54.16 42 HIS C CA 1
ATOM 5886 C C . HIS C 1 66 ? 22.883 -40.649 58.982 1.00 52.63 42 HIS C C 1
ATOM 5887 O O . HIS C 1 66 ? 23.613 -39.677 59.120 1.00 53.46 42 HIS C O 1
ATOM 5894 N N . VAL C 1 67 ? 21.638 -40.581 58.519 1.00 51.29 43 VAL C N 1
ATOM 5895 C CA . VAL C 1 67 ? 20.996 -39.315 58.096 1.00 50.41 43 VAL C CA 1
ATOM 5896 C C . VAL C 1 67 ? 19.633 -39.171 58.789 1.00 50.82 43 VAL C C 1
ATOM 5897 O O . VAL C 1 67 ? 18.952 -40.177 59.014 1.00 49.68 43 VAL C O 1
ATOM 5901 N N . LEU C 1 68 ? 19.228 -37.929 59.109 1.00 50.68 44 LEU C N 1
ATOM 5902 C CA . LEU C 1 68 ? 17.935 -37.684 59.745 1.00 50.62 44 LEU C CA 1
ATOM 5903 C C . LEU C 1 68 ? 17.003 -36.841 58.859 1.00 53.14 44 LEU C C 1
ATOM 5904 O O . LEU C 1 68 ? 17.402 -35.770 58.353 1.00 53.96 44 LEU C O 1
ATOM 5909 N N . ILE C 1 69 ? 15.772 -37.312 58.672 1.00 51.49 45 ILE C N 1
ATOM 5910 C CA . ILE C 1 69 ? 14.811 -36.534 57.933 1.00 50.13 45 ILE C CA 1
ATOM 5911 C C . ILE C 1 69 ? 13.978 -35.765 58.966 1.00 51.24 45 ILE C C 1
ATOM 5912 O O . ILE C 1 69 ? 13.407 -36.365 59.891 1.00 50.51 45 ILE C O 1
ATOM 5917 N N . ALA C 1 70 ? 13.909 -34.444 58.799 1.00 50.16 46 ALA C N 1
ATOM 5918 C CA . ALA C 1 70 ? 13.145 -33.586 59.711 1.00 51.23 46 ALA C CA 1
ATOM 5919 C C . ALA C 1 70 ? 12.219 -32.657 58.964 1.00 51.54 46 ALA C C 1
ATOM 5920 O O . ALA C 1 70 ? 12.403 -32.432 57.770 1.00 52.93 46 ALA C O 1
ATOM 5922 N N . LEU C 1 71 ? 11.230 -32.118 59.679 1.00 52.13 47 LEU C N 1
ATOM 5923 C CA . LEU C 1 71 ? 10.366 -31.089 59.131 1.00 52.82 47 LEU C CA 1
ATOM 5924 C C . LEU C 1 71 ? 10.967 -29.736 59.595 1.00 55.89 47 LEU C C 1
ATOM 5925 O O . LEU C 1 71 ? 11.388 -28.907 58.776 1.00 58.34 47 LEU C O 1
ATOM 5930 N N . ASP C 1 72 ? 11.060 -29.547 60.910 1.00 55.87 48 ASP C N 1
ATOM 5931 C CA . ASP C 1 72 ? 11.629 -28.354 61.518 1.00 55.49 48 ASP C CA 1
ATOM 5932 C C . ASP C 1 72 ? 12.923 -28.733 62.214 1.00 56.43 48 ASP C C 1
ATOM 5933 O O . ASP C 1 72 ? 12.957 -29.767 62.901 1.00 54.58 48 ASP C O 1
ATOM 5938 N N . VAL C 1 73 ? 13.985 -27.936 62.028 1.00 56.23 49 VAL C N 1
ATOM 5939 C CA . VAL C 1 73 ? 15.209 -28.215 62.749 1.00 58.19 49 VAL C CA 1
ATOM 5940 C C . VAL C 1 73 ? 15.211 -27.428 64.039 1.00 58.87 49 VAL C C 1
ATOM 5941 O O . VAL C 1 73 ? 15.698 -26.313 64.090 1.00 60.75 49 VAL C O 1
ATOM 5945 N N . THR C 1 74 ? 14.626 -27.996 65.080 1.00 59.65 50 THR C N 1
ATOM 5946 C CA . THR C 1 74 ? 14.594 -27.357 66.402 1.00 59.29 50 THR C CA 1
ATOM 5947 C C . THR C 1 74 ? 15.801 -27.909 67.138 1.00 59.34 50 THR C C 1
ATOM 5948 O O . THR C 1 74 ? 16.473 -28.800 66.622 1.00 59.38 50 THR C O 1
ATOM 5952 N N . GLU C 1 75 ? 16.092 -27.410 68.335 1.00 59.75 51 GLU C N 1
ATOM 5953 C CA . GLU C 1 75 ? 17.248 -27.920 69.059 1.00 60.79 51 GLU C CA 1
ATOM 5954 C C . GLU C 1 75 ? 17.084 -29.401 69.469 1.00 60.43 51 GLU C C 1
ATOM 5955 O O . GLU C 1 75 ? 18.049 -30.169 69.391 1.00 59.29 51 GLU C O 1
ATOM 5961 N N . GLU C 1 76 ? 15.856 -29.794 69.839 1.00 60.25 52 GLU C N 1
ATOM 5962 C CA . GLU C 1 76 ? 15.566 -31.165 70.254 1.00 60.27 52 GLU C CA 1
ATOM 5963 C C . GLU C 1 76 ? 15.787 -32.120 69.097 1.00 59.06 52 GLU C C 1
ATOM 5964 O O . GLU C 1 76 ? 16.147 -33.275 69.317 1.00 59.36 52 GLU C O 1
ATOM 5970 N N . VAL C 1 77 ? 15.556 -31.648 67.872 1.00 57.96 53 VAL C N 1
ATOM 5971 C CA . VAL C 1 77 ? 15.797 -32.459 66.659 1.00 56.44 53 VAL C CA 1
ATOM 5972 C C . VAL C 1 77 ? 17.314 -32.674 66.462 1.00 56.85 53 VAL C C 1
ATOM 5973 O O . VAL C 1 77 ? 17.751 -33.769 66.074 1.00 55.83 53 VAL C O 1
ATOM 5977 N N . VAL C 1 78 ? 18.104 -31.630 66.752 1.00 56.37 54 VAL C N 1
ATOM 5978 C CA . VAL C 1 78 ? 19.562 -31.703 66.668 1.00 55.72 54 VAL C CA 1
ATOM 5979 C C . VAL C 1 78 ? 20.093 -32.667 67.752 1.00 56.89 54 VAL C C 1
ATOM 5980 O O . VAL C 1 78 ? 20.998 -33.462 67.475 1.00 57.44 54 VAL C O 1
ATOM 5984 N N . ASP C 1 79 ? 19.520 -32.621 68.964 1.00 57.16 55 ASP C N 1
ATOM 5985 C CA . ASP C 1 79 ? 19.909 -33.556 70.030 1.00 58.22 55 ASP C CA 1
ATOM 5986 C C . ASP C 1 79 ? 19.677 -34.986 69.547 1.00 58.20 55 ASP C C 1
ATOM 5987 O O . ASP C 1 79 ? 20.442 -35.888 69.887 1.00 58.66 55 ASP C O 1
ATOM 5992 N N . GLU C 1 80 ? 18.610 -35.183 68.768 1.00 58.02 56 GLU C N 1
ATOM 5993 C CA . GLU C 1 80 ? 18.241 -36.509 68.262 1.00 57.76 56 GLU C CA 1
ATOM 5994 C C . GLU C 1 80 ? 19.259 -37.028 67.252 1.00 57.41 56 GLU C C 1
ATOM 5995 O O . GLU C 1 80 ? 19.586 -38.215 67.226 1.00 56.94 56 GLU C O 1
ATOM 6001 N N . ALA C 1 81 ? 19.758 -36.110 66.430 1.00 56.59 57 ALA C N 1
ATOM 6002 C CA . ALA C 1 81 ? 20.739 -36.426 65.420 1.00 56.12 57 ALA C CA 1
ATOM 6003 C C . ALA C 1 81 ? 22.061 -36.837 66.082 1.00 56.17 57 ALA C C 1
ATOM 6004 O O . ALA C 1 81 ? 22.796 -37.676 65.555 1.00 56.98 57 ALA C O 1
ATOM 6006 N N . ILE C 1 82 ? 22.343 -36.251 67.243 1.00 55.91 58 ILE C N 1
ATOM 6007 C CA . ILE C 1 82 ? 23.544 -36.569 68.010 1.00 54.74 58 ILE C CA 1
ATOM 6008 C C . ILE C 1 82 ? 23.410 -37.939 68.705 1.00 56.01 58 ILE C C 1
ATOM 6009 O O . ILE C 1 82 ? 24.406 -38.694 68.820 1.00 55.24 58 ILE C O 1
ATOM 6014 N N . GLN C 1 83 ? 22.197 -38.293 69.139 1.00 56.20 59 GLN C N 1
ATOM 6015 C CA . GLN C 1 83 ? 22.012 -39.598 69.805 1.00 57.77 59 GLN C CA 1
ATOM 6016 C C . GLN C 1 83 ? 22.000 -40.761 68.810 1.00 57.27 59 GLN C C 1
ATOM 6017 O O . GLN C 1 83 ? 22.108 -41.933 69.201 1.00 57.73 59 GLN C O 1
ATOM 6023 N N . LEU C 1 84 ? 21.870 -40.422 67.528 1.00 56.81 60 LEU C N 1
ATOM 6024 C CA . LEU C 1 84 ? 21.805 -41.403 66.446 1.00 55.85 60 LEU C CA 1
ATOM 6025 C C . LEU C 1 84 ? 23.118 -41.558 65.683 1.00 55.91 60 LEU C C 1
ATOM 6026 O O . LEU C 1 84 ? 23.369 -42.615 65.090 1.00 56.76 60 LEU C O 1
ATOM 6031 N N . GLY C 1 85 ? 23.954 -40.517 65.714 1.00 55.35 61 GLY C N 1
ATOM 6032 C CA . GLY C 1 85 ? 25.223 -40.505 64.970 1.00 53.00 61 GLY C CA 1
ATOM 6033 C C . GLY C 1 85 ? 24.991 -39.959 63.560 1.00 52.29 61 GLY C C 1
ATOM 6034 O O . GLY C 1 85 ? 25.703 -40.296 62.612 1.00 50.67 61 GLY C O 1
ATOM 6035 N N . ALA C 1 86 ? 23.982 -39.100 63.427 1.00 51.10 62 ALA C N 1
ATOM 6036 C CA . ALA C 1 86 ? 23.646 -38.524 62.139 1.00 51.43 62 ALA C CA 1
ATOM 6037 C C . ALA C 1 86 ? 24.407 -37.228 61.943 1.00 52.47 62 ALA C C 1
ATOM 6038 O O . ALA C 1 86 ? 24.286 -36.285 62.735 1.00 55.08 62 ALA C O 1
ATOM 6040 N N . ASN C 1 87 ? 25.186 -37.147 60.881 1.00 52.78 63 ASN C N 1
ATOM 6041 C CA . ASN C 1 87 ? 25.895 -35.898 60.655 1.00 53.43 63 ASN C CA 1
ATOM 6042 C C . ASN C 1 87 ? 25.346 -35.110 59.473 1.00 53.06 63 ASN C C 1
ATOM 6043 O O . ASN C 1 87 ? 26.048 -34.258 58.913 1.00 54.56 63 ASN C O 1
ATOM 6048 N N . VAL C 1 88 ? 24.105 -35.430 59.089 1.00 53.47 64 VAL C N 1
ATOM 6049 C CA . VAL C 1 88 ? 23.376 -34.734 58.029 1.00 52.04 64 VAL C CA 1
ATOM 6050 C C . VAL C 1 88 ? 21.901 -34.806 58.337 1.00 54.08 64 VAL C C 1
ATOM 6051 O O . VAL C 1 88 ? 21.343 -35.911 58.499 1.00 53.53 64 VAL C O 1
ATOM 6055 N N . ILE C 1 89 ? 21.269 -33.634 58.399 1.00 51.90 65 ILE C N 1
ATOM 6056 C CA . ILE C 1 89 ? 19.835 -33.561 58.578 1.00 54.05 65 ILE C CA 1
ATOM 6057 C C . ILE C 1 89 ? 19.180 -32.989 57.303 1.00 54.58 65 ILE C C 1
ATOM 6058 O O . ILE C 1 89 ? 19.561 -31.898 56.822 1.00 55.43 65 ILE C O 1
ATOM 6063 N N . ILE C 1 90 ? 18.235 -33.731 56.732 1.00 53.93 66 ILE C N 1
ATOM 6064 C CA . ILE C 1 90 ? 17.505 -33.224 55.589 1.00 54.60 66 ILE C CA 1
ATOM 6065 C C . ILE C 1 90 ? 16.205 -32.712 56.138 1.00 55.01 66 ILE C C 1
ATOM 6066 O O . ILE C 1 90 ? 15.370 -33.480 56.626 1.00 56.24 66 ILE C O 1
ATOM 6071 N N . ALA C 1 91 ? 16.031 -31.398 56.056 1.00 55.56 67 ALA C N 1
ATOM 6072 C CA . ALA C 1 91 ? 14.854 -30.738 56.603 1.00 54.10 67 ALA C CA 1
ATOM 6073 C C . ALA C 1 91 ? 14.023 -30.088 55.537 1.00 55.57 67 ALA C C 1
ATOM 6074 O O . ALA C 1 91 ? 14.575 -29.568 54.568 1.00 56.90 67 ALA C O 1
ATOM 6076 N N . HIS C 1 92 ? 12.705 -30.055 55.761 1.00 53.94 68 HIS C N 1
ATOM 6077 C CA . HIS C 1 92 ? 11.763 -29.502 54.838 1.00 53.62 68 HIS C CA 1
ATOM 6078 C C . HIS C 1 92 ? 11.701 -27.998 54.932 1.00 53.61 68 HIS C C 1
ATOM 6079 O O . HIS C 1 92 ? 11.664 -27.316 53.902 1.00 50.98 68 HIS C O 1
ATOM 6086 N N . HIS C 1 93 ? 11.640 -27.474 56.162 1.00 54.14 69 HIS C N 1
ATOM 6087 C CA . HIS C 1 93 ? 11.640 -26.030 56.349 1.00 54.11 69 HIS C CA 1
ATOM 6088 C C . HIS C 1 93 ? 13.078 -25.620 56.589 1.00 55.47 69 HIS C C 1
ATOM 6089 O O . HIS C 1 93 ? 13.730 -26.169 57.467 1.00 56.29 69 HIS C O 1
ATOM 6096 N N . PRO C 1 94 ? 13.573 -24.662 55.796 1.00 56.44 70 PRO C N 1
ATOM 6097 C CA . PRO C 1 94 ? 14.942 -24.175 55.906 1.00 57.49 70 PRO C CA 1
ATOM 6098 C C . PRO C 1 94 ? 15.243 -23.681 57.323 1.00 56.71 70 PRO C C 1
ATOM 6099 O O . PRO C 1 94 ? 14.434 -23.003 57.889 1.00 56.76 70 PRO C O 1
ATOM 6103 N N . LEU C 1 95 ? 16.387 -24.035 57.882 1.00 57.41 71 LEU C N 1
ATOM 6104 C CA . LEU C 1 95 ? 16.803 -23.487 59.187 1.00 57.10 71 LEU C CA 1
ATOM 6105 C C . LEU C 1 95 ? 17.185 -22.001 59.023 1.00 56.63 71 LEU C C 1
ATOM 6106 O O . LEU C 1 95 ? 16.857 -21.176 59.860 1.00 56.62 71 LEU C O 1
ATOM 6111 N N . ILE C 1 96 ? 17.877 -21.662 57.946 1.00 56.06 72 ILE C N 1
ATOM 6112 C CA . ILE C 1 96 ? 18.126 -20.260 57.684 1.00 55.51 72 ILE C CA 1
ATOM 6113 C C . ILE C 1 96 ? 17.125 -19.881 56.617 1.00 56.99 72 ILE C C 1
ATOM 6114 O O . ILE C 1 96 ? 17.181 -20.430 55.529 1.00 57.44 72 ILE C O 1
ATOM 6119 N N . PHE C 1 97 ? 16.187 -18.988 56.917 1.00 58.40 73 PHE C N 1
ATOM 6120 C CA . PHE C 1 97 ? 15.266 -18.530 55.885 1.00 59.28 73 PHE C CA 1
ATOM 6121 C C . PHE C 1 97 ? 15.635 -17.076 55.588 1.00 58.69 73 PHE C C 1
ATOM 6122 O O . PHE C 1 97 ? 16.025 -16.749 54.480 1.00 58.62 73 PHE C O 1
ATOM 6130 N N . ASN C 1 98 ? 15.513 -16.208 56.582 1.00 58.36 74 ASN C N 1
ATOM 6131 C CA . ASN C 1 98 ? 16.015 -14.847 56.458 1.00 57.58 74 ASN C CA 1
ATOM 6132 C C . ASN C 1 98 ? 17.548 -14.988 56.565 1.00 55.87 74 ASN C C 1
ATOM 6133 O O . ASN C 1 98 ? 18.030 -15.786 57.382 1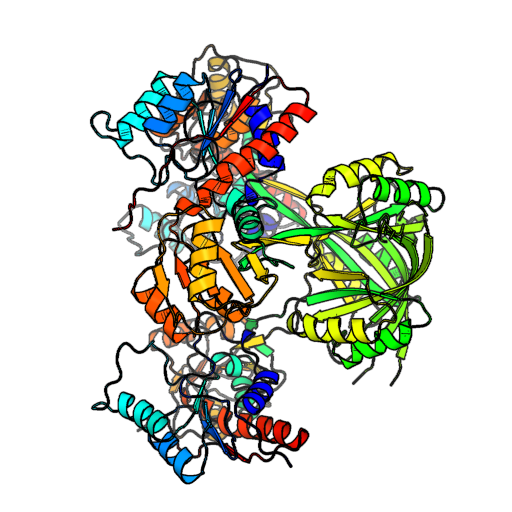.00 55.07 74 ASN C O 1
ATOM 6138 N N . PRO C 1 99 ? 18.315 -14.281 55.708 1.00 53.83 75 PRO C N 1
ATOM 6139 C CA . PRO C 1 99 ? 19.763 -14.392 55.791 1.00 52.73 75 PRO C CA 1
ATOM 6140 C C . PRO C 1 99 ? 20.300 -13.884 57.160 1.00 52.18 75 PRO C C 1
ATOM 6141 O O . PRO C 1 99 ? 19.815 -12.872 57.683 1.00 51.77 75 PRO C O 1
ATOM 6145 N N . LEU C 1 100 ? 21.291 -14.564 57.727 1.00 50.59 76 LEU C N 1
ATOM 6146 C CA . LEU C 1 100 ? 21.812 -14.174 59.038 1.00 48.86 76 LEU C CA 1
ATOM 6147 C C . LEU C 1 100 ? 22.677 -12.952 59.065 1.00 48.38 76 LEU C C 1
ATOM 6148 O O . LEU C 1 100 ? 23.736 -12.905 58.451 1.00 49.57 76 LEU C O 1
ATOM 6153 N N . LYS C 1 101 ? 22.233 -11.971 59.830 1.00 47.44 77 LYS C N 1
ATOM 6154 C CA . LYS C 1 101 ? 22.952 -10.740 60.047 1.00 47.30 77 LYS C CA 1
ATOM 6155 C C . LYS C 1 101 ? 23.905 -10.912 61.222 1.00 47.22 77 LYS C C 1
ATOM 6156 O O . LYS C 1 101 ? 24.816 -10.095 61.459 1.00 45.95 77 LYS C O 1
ATOM 6162 N N . ALA C 1 102 ? 23.653 -11.968 61.986 1.00 47.51 78 ALA C N 1
ATOM 6163 C CA . ALA C 1 102 ? 24.394 -12.238 63.200 1.00 49.32 78 ALA C CA 1
ATOM 6164 C C . ALA C 1 102 ? 24.126 -13.663 63.692 1.00 51.27 78 ALA C C 1
ATOM 6165 O O . ALA C 1 102 ? 23.109 -14.263 63.328 1.00 52.76 78 ALA C O 1
ATOM 6167 N N . ILE C 1 103 ? 25.039 -14.202 64.508 1.00 51.87 79 ILE C N 1
ATOM 6168 C CA . ILE C 1 103 ? 24.771 -15.486 65.183 1.00 51.53 79 ILE C CA 1
ATOM 6169 C C . ILE C 1 103 ? 24.883 -15.292 66.684 1.00 52.15 79 ILE C C 1
ATOM 6170 O O . ILE C 1 103 ? 25.990 -15.277 67.237 1.00 52.59 79 ILE C O 1
ATOM 6175 N N . HIS C 1 104 ? 23.736 -15.131 67.332 1.00 51.93 80 HIS C N 1
ATOM 6176 C CA . HIS C 1 104 ? 23.708 -14.910 68.746 1.00 50.94 80 HIS C CA 1
ATOM 6177 C C . HIS C 1 104 ? 23.517 -16.173 69.531 1.00 52.00 80 HIS C C 1
ATOM 6178 O O . HIS C 1 104 ? 22.420 -16.703 69.630 1.00 51.51 80 HIS C O 1
ATOM 6185 N N . THR C 1 105 ? 24.612 -16.626 70.126 1.00 51.79 81 THR C N 1
ATOM 6186 C CA . THR C 1 105 ? 24.631 -17.876 70.856 1.00 53.66 81 THR C CA 1
ATOM 6187 C C . THR C 1 105 ? 23.946 -17.784 72.220 1.00 55.59 81 THR C C 1
ATOM 6188 O O . THR C 1 105 ? 23.723 -18.788 72.887 1.00 56.60 81 THR C O 1
ATOM 6192 N N . ASP C 1 106 ? 23.580 -16.568 72.606 1.00 57.20 82 ASP C N 1
ATOM 6193 C CA . ASP C 1 106 ? 22.854 -16.324 73.825 1.00 58.23 82 ASP C CA 1
ATOM 6194 C C . ASP C 1 106 ? 21.356 -16.611 73.606 1.00 58.14 82 ASP C C 1
ATOM 6195 O O . ASP C 1 106 ? 20.586 -16.729 74.566 1.00 58.52 82 ASP C O 1
ATOM 6200 N N . LYS C 1 107 ? 20.942 -16.701 72.336 1.00 58.09 83 LYS C N 1
ATOM 6201 C CA . LYS C 1 107 ? 19.523 -16.866 71.965 1.00 56.80 83 LYS C CA 1
ATOM 6202 C C . LYS C 1 107 ? 19.184 -18.262 71.484 1.00 54.54 83 LYS C C 1
ATOM 6203 O O . LYS C 1 107 ? 20.051 -18.945 70.970 1.00 53.90 83 LYS C O 1
ATOM 6209 N N . ALA C 1 108 ? 17.919 -18.680 71.654 1.00 53.64 84 ALA C N 1
ATOM 6210 C CA . ALA C 1 108 ? 17.496 -20.045 71.274 1.00 53.57 84 ALA C CA 1
ATOM 6211 C C . ALA C 1 108 ? 17.883 -20.446 69.861 1.00 53.43 84 ALA C C 1
ATOM 6212 O O . ALA C 1 108 ? 18.329 -21.563 69.622 1.00 54.14 84 ALA C O 1
ATOM 6214 N N . TYR C 1 109 ? 17.702 -19.521 68.928 1.00 54.96 85 TYR C N 1
ATOM 6215 C CA . TYR C 1 109 ? 17.983 -19.772 67.526 1.00 55.23 85 TYR C CA 1
ATOM 6216 C C . TYR C 1 109 ? 19.452 -19.932 67.229 1.00 55.48 85 TYR C C 1
ATOM 6217 O O . TYR C 1 109 ? 19.838 -20.840 66.497 1.00 55.51 85 TYR C O 1
ATOM 6226 N N . GLY C 1 110 ? 20.274 -19.044 67.802 1.00 56.88 86 GLY C N 1
ATOM 6227 C CA . GLY C 1 110 ? 21.726 -19.074 67.602 1.00 54.85 86 GLY C CA 1
ATOM 6228 C C . GLY C 1 110 ? 22.326 -20.327 68.212 1.00 55.91 86 GLY C C 1
ATOM 6229 O O . GLY C 1 110 ? 23.332 -20.827 67.725 1.00 56.83 86 GLY C O 1
ATOM 6230 N N . LYS C 1 111 ? 21.704 -20.832 69.277 1.00 55.78 87 LYS C N 1
ATOM 6231 C CA . LYS C 1 111 ? 22.123 -22.055 69.943 1.00 54.38 87 LYS C CA 1
ATOM 6232 C C . LYS C 1 111 ? 21.924 -23.296 69.064 1.00 54.95 87 LYS C C 1
ATOM 6233 O O . LYS C 1 111 ? 22.614 -24.294 69.238 1.00 55.96 87 LYS C O 1
ATOM 6239 N N . ILE C 1 112 ? 20.977 -23.245 68.140 1.00 55.10 88 ILE C N 1
ATOM 6240 C CA . ILE C 1 112 ? 20.731 -24.375 67.231 1.00 54.68 88 ILE C CA 1
ATOM 6241 C C . ILE C 1 112 ? 21.852 -24.428 66.222 1.00 55.61 88 ILE C C 1
ATOM 6242 O O . ILE C 1 112 ? 22.439 -25.482 65.987 1.00 56.14 88 ILE C O 1
ATOM 6247 N N . ILE C 1 113 ? 22.157 -23.275 65.635 1.00 55.95 89 ILE C N 1
ATOM 6248 C CA . ILE C 1 113 ? 23.260 -23.155 64.665 1.00 56.12 89 ILE C CA 1
ATOM 6249 C C . ILE C 1 113 ? 24.584 -23.554 65.331 1.00 56.80 89 ILE C C 1
ATOM 6250 O O . ILE C 1 113 ? 25.403 -24.276 64.749 1.00 56.80 89 ILE C O 1
ATOM 6255 N N . GLU C 1 114 ? 24.774 -23.091 66.565 1.00 57.43 90 GLU C N 1
ATOM 6256 C CA . GLU C 1 114 ? 25.986 -23.407 67.362 1.00 57.35 90 GLU C CA 1
ATOM 6257 C C . GLU C 1 114 ? 26.095 -24.905 67.631 1.00 56.84 90 GLU C C 1
ATOM 6258 O O . GLU C 1 114 ? 27.167 -25.501 67.487 1.00 59.06 90 GLU C O 1
ATOM 6264 N N . LYS C 1 115 ? 24.986 -25.515 68.030 1.00 57.21 91 LYS C N 1
ATOM 6265 C CA . LYS C 1 115 ? 24.969 -26.944 68.299 1.00 56.82 91 LYS C CA 1
ATOM 6266 C C . LYS C 1 115 ? 25.311 -27.738 67.024 1.00 57.08 91 LYS C C 1
ATOM 6267 O O . LYS C 1 115 ? 26.085 -28.700 67.087 1.00 57.10 91 LYS C O 1
ATOM 6273 N N . CYS C 1 116 ? 24.778 -27.306 65.877 1.00 56.99 92 CYS C N 1
ATOM 6274 C CA . CYS C 1 116 ? 25.072 -27.933 64.566 1.00 57.54 92 CYS C CA 1
ATOM 6275 C C . CYS C 1 116 ? 26.522 -27.767 64.184 1.00 56.76 92 CYS C C 1
ATOM 6276 O O . CYS C 1 116 ? 27.183 -28.722 63.760 1.00 59.07 92 CYS C O 1
ATOM 6279 N N . ILE C 1 117 ? 27.026 -26.547 64.310 1.00 56.42 93 ILE C N 1
ATOM 6280 C CA . ILE C 1 117 ? 28.431 -26.307 63.975 1.00 56.71 93 ILE C CA 1
ATOM 6281 C C . ILE C 1 117 ? 29.412 -27.017 64.893 1.00 55.43 93 ILE C C 1
ATOM 6282 O O . ILE C 1 117 ? 30.340 -27.649 64.406 1.00 59.00 93 ILE C O 1
ATOM 6287 N N . LYS C 1 118 ? 29.215 -26.942 66.203 1.00 54.21 94 LYS C N 1
ATOM 6288 C CA . LYS C 1 118 ? 30.113 -27.614 67.144 1.00 52.66 94 LYS C CA 1
ATOM 6289 C C . LYS C 1 118 ? 30.148 -29.131 66.995 1.00 52.58 94 LYS C C 1
ATOM 6290 O O . LYS C 1 118 ? 31.148 -29.782 67.303 1.00 51.71 94 LYS C O 1
ATOM 6296 N N . ASN C 1 119 ? 29.050 -29.687 66.509 1.00 53.53 95 ASN C N 1
ATOM 6297 C CA . ASN C 1 119 ? 28.931 -31.125 66.362 1.00 53.61 95 ASN C CA 1
ATOM 6298 C C . ASN C 1 119 ? 29.086 -31.625 64.945 1.00 53.36 95 ASN C C 1
ATOM 6299 O O . ASN C 1 119 ? 28.695 -32.753 64.659 1.00 52.82 95 ASN C O 1
ATOM 6304 N N . ASP C 1 120 ? 29.655 -30.791 64.069 1.00 53.58 96 ASP C N 1
ATOM 6305 C CA . ASP C 1 120 ? 29.883 -31.156 62.658 1.00 54.64 96 ASP C CA 1
ATOM 6306 C C . ASP C 1 120 ? 28.624 -31.735 61.989 1.00 55.95 96 ASP C C 1
ATOM 6307 O O . ASP C 1 120 ? 28.711 -32.744 61.280 1.00 57.42 96 ASP C O 1
ATOM 6312 N N . ILE C 1 121 ? 27.465 -31.109 62.228 1.00 56.49 97 ILE C N 1
ATOM 6313 C CA . ILE C 1 121 ? 26.217 -31.579 61.634 1.00 57.01 97 ILE C CA 1
ATOM 6314 C C . ILE C 1 121 ? 25.824 -30.723 60.446 1.00 56.97 97 ILE C C 1
ATOM 6315 O O . ILE C 1 121 ? 25.688 -29.517 60.590 1.00 57.96 97 ILE C O 1
ATOM 6320 N N . ALA C 1 122 ? 25.655 -31.360 59.282 1.00 55.89 98 ALA C N 1
ATOM 6321 C CA . ALA C 1 122 ? 25.289 -30.673 58.069 1.00 54.34 98 ALA C CA 1
ATOM 6322 C C . ALA C 1 122 ? 23.773 -30.519 58.043 1.00 54.18 98 ALA C C 1
ATOM 6323 O O . ALA C 1 122 ? 23.047 -31.418 58.451 1.00 52.82 98 ALA C O 1
ATOM 6325 N N . ILE C 1 123 ? 23.311 -29.356 57.595 1.00 54.64 99 ILE C N 1
ATOM 6326 C CA . ILE C 1 123 ? 21.891 -29.056 57.525 1.00 54.44 99 ILE C CA 1
ATOM 6327 C C . ILE C 1 123 ? 21.580 -28.753 56.060 1.00 55.71 99 ILE C C 1
ATOM 6328 O O . ILE C 1 123 ? 22.135 -27.830 55.462 1.00 54.06 99 ILE C O 1
ATOM 6333 N N . TYR C 1 124 ? 20.685 -29.550 55.485 1.00 56.55 100 TYR C N 1
ATOM 6334 C CA . TYR C 1 124 ? 20.315 -29.394 54.098 1.00 56.51 100 TYR C CA 1
ATOM 6335 C C . TYR C 1 124 ? 18.828 -29.066 53.998 1.00 56.91 100 TYR C C 1
ATOM 6336 O O . TYR C 1 124 ? 17.995 -29.746 54.616 1.00 58.73 100 TYR C O 1
ATOM 6345 N N . ALA C 1 125 ? 18.465 -28.032 53.241 1.00 55.13 101 ALA C N 1
ATOM 6346 C CA . ALA C 1 125 ? 17.036 -27.707 53.140 1.00 54.83 101 ALA C CA 1
ATOM 6347 C C . ALA C 1 125 ? 16.405 -28.189 51.844 1.00 54.74 101 ALA C C 1
ATOM 6348 O O . ALA C 1 125 ? 16.947 -27.984 50.761 1.00 54.41 101 ALA C O 1
ATOM 6350 N N . ALA C 1 126 ? 15.255 -28.835 51.967 1.00 54.89 102 ALA C N 1
ATOM 6351 C CA . ALA C 1 126 ? 14.492 -29.282 50.813 1.00 55.97 102 ALA C CA 1
ATOM 6352 C C . ALA C 1 126 ? 13.091 -28.735 50.987 1.00 56.75 102 ALA C C 1
ATOM 6353 O O . ALA C 1 126 ? 12.207 -29.441 51.477 1.00 57.61 102 ALA C O 1
ATOM 6355 N N . HIS C 1 127 ? 12.879 -27.482 50.601 1.00 57.10 103 HIS C N 1
ATOM 6356 C CA . HIS C 1 127 ? 11.593 -26.856 50.852 1.00 57.92 103 HIS C CA 1
ATOM 6357 C C . HIS C 1 127 ? 10.550 -27.020 49.751 1.00 57.23 103 HIS C C 1
ATOM 6358 O O . HIS C 1 127 ? 9.960 -28.088 49.649 1.00 56.97 103 HIS C O 1
ATOM 6365 N N . THR C 1 128 ? 10.318 -26.008 48.918 1.00 57.02 104 THR C N 1
ATOM 6366 C CA . THR C 1 128 ? 9.253 -26.136 47.917 1.00 57.11 104 THR C CA 1
ATOM 6367 C C . THR C 1 128 ? 9.453 -27.248 46.907 1.00 56.52 104 THR C C 1
ATOM 6368 O O . THR C 1 128 ? 8.486 -27.722 46.319 1.00 56.57 104 THR C O 1
ATOM 6372 N N . ASN C 1 129 ? 10.688 -27.662 46.690 1.00 55.64 105 ASN C N 1
ATOM 6373 C CA . ASN C 1 129 ? 10.906 -28.796 45.786 1.00 56.50 105 ASN C CA 1
ATOM 6374 C C . ASN C 1 129 ? 10.238 -30.118 46.280 1.00 55.71 105 ASN C C 1
ATOM 6375 O O . ASN C 1 129 ? 9.911 -30.977 45.476 1.00 55.94 105 ASN C O 1
ATOM 6380 N N . VAL C 1 130 ? 10.029 -30.256 47.591 1.00 55.45 106 VAL C N 1
ATOM 6381 C CA . VAL C 1 130 ? 9.377 -31.439 48.183 1.00 55.26 106 VAL C CA 1
ATOM 6382 C C . VAL C 1 130 ? 7.829 -31.255 48.180 1.00 55.69 106 VAL C C 1
ATOM 6383 O O . VAL C 1 130 ? 7.066 -32.218 48.242 1.00 55.33 106 VAL C O 1
ATOM 6387 N N . ASP C 1 131 ? 7.387 -30.003 48.068 1.00 55.84 107 ASP C N 1
ATOM 6388 C CA . ASP C 1 131 ? 5.974 -29.659 47.989 1.00 56.21 107 ASP C CA 1
ATOM 6389 C C . ASP C 1 131 ? 5.439 -29.939 46.590 1.00 55.74 107 ASP C C 1
ATOM 6390 O O . ASP C 1 131 ? 4.324 -30.439 46.419 1.00 55.25 107 ASP C O 1
ATOM 6395 N N . VAL C 1 132 ? 6.275 -29.597 45.607 1.00 55.40 108 VAL C N 1
ATOM 6396 C CA . VAL C 1 132 ? 5.986 -29.693 44.169 1.00 54.47 108 VAL C CA 1
ATOM 6397 C C . VAL C 1 132 ? 6.158 -31.089 43.568 1.00 54.21 108 VAL C C 1
ATOM 6398 O O . VAL C 1 132 ? 5.357 -31.517 42.750 1.00 53.94 108 VAL C O 1
ATOM 6402 N N . ALA C 1 133 ? 7.205 -31.798 43.977 1.00 55.10 109 ALA C N 1
ATOM 6403 C CA . ALA C 1 133 ? 7.531 -33.102 43.386 1.00 56.36 109 ALA C CA 1
ATOM 6404 C C . ALA C 1 133 ? 6.546 -34.240 43.635 1.00 57.49 109 ALA C C 1
ATOM 6405 O O . ALA C 1 133 ? 5.945 -34.312 44.710 1.00 57.73 109 ALA C O 1
ATOM 6407 N N . LYS C 1 134 ? 6.406 -35.121 42.632 1.00 58.42 110 LYS C N 1
ATOM 6408 C CA . LYS C 1 134 ? 5.590 -36.331 42.734 1.00 59.54 110 LYS C CA 1
ATOM 6409 C C . LYS C 1 134 ? 6.149 -37.185 43.875 1.00 59.75 110 LYS C C 1
ATOM 6410 O O . LYS C 1 134 ? 7.377 -37.341 44.005 1.00 59.82 110 LYS C O 1
ATOM 6416 N N . GLY C 1 135 ? 5.255 -37.711 44.715 1.00 59.85 111 GLY C N 1
ATOM 6417 C CA . GLY C 1 135 ? 5.644 -38.505 45.885 1.00 58.85 111 GLY C CA 1
ATOM 6418 C C . GLY C 1 135 ? 5.946 -37.615 47.092 1.00 58.24 111 GLY C C 1
ATOM 6419 O O . GLY C 1 135 ? 6.268 -38.105 48.176 1.00 58.74 111 GLY C O 1
ATOM 6420 N N . GLY C 1 136 ? 5.842 -36.302 46.906 1.00 57.35 112 GLY C N 1
ATOM 6421 C CA . GLY C 1 136 ? 6.123 -35.347 47.965 1.00 56.93 112 GLY C CA 1
ATOM 6422 C C . GLY C 1 136 ? 4.988 -35.115 48.957 1.00 57.09 112 GLY C C 1
ATOM 6423 O O . GLY C 1 136 ? 4.004 -35.866 48.991 1.00 57.13 112 GLY C O 1
ATOM 6424 N N . VAL C 1 137 ? 5.139 -34.049 49.746 1.00 55.74 113 VAL C N 1
ATOM 6425 C CA . VAL C 1 137 ? 4.214 -33.663 50.808 1.00 55.18 113 VAL C CA 1
ATOM 6426 C C . VAL C 1 137 ? 2.738 -33.803 50.446 1.00 54.53 113 VAL C C 1
ATOM 6427 O O . VAL C 1 137 ? 1.969 -34.428 51.181 1.00 53.17 113 VAL C O 1
ATOM 6431 N N . ASN C 1 138 ? 2.374 -33.240 49.300 1.00 54.21 114 ASN C N 1
ATOM 6432 C CA . ASN C 1 138 ? 0.985 -33.190 48.870 1.00 54.51 114 ASN C CA 1
ATOM 6433 C C . ASN C 1 138 ? 0.416 -34.511 48.367 1.00 54.76 114 ASN C C 1
ATOM 6434 O O . ASN C 1 138 ? -0.781 -34.731 48.492 1.00 55.73 114 ASN C O 1
ATOM 6439 N N . ASP C 1 139 ? 1.263 -35.379 47.811 1.00 55.33 115 ASP C N 1
ATOM 6440 C CA . ASP C 1 139 ? 0.848 -36.728 47.410 1.00 56.11 115 ASP C CA 1
ATOM 6441 C C . ASP C 1 139 ? 0.659 -37.553 48.649 1.00 55.07 115 ASP C C 1
ATOM 6442 O O . ASP C 1 139 ? -0.356 -38.259 48.790 1.00 55.28 115 ASP C O 1
ATOM 6447 N N . LEU C 1 140 ? 1.639 -37.442 49.550 1.00 53.69 116 LEU C N 1
ATOM 6448 C CA . LEU C 1 140 ? 1.605 -38.106 50.859 1.00 53.11 116 LEU C CA 1
ATOM 6449 C C . LEU C 1 140 ? 0.354 -37.733 51.649 1.00 52.25 116 LEU C C 1
ATOM 6450 O O . LEU C 1 140 ? -0.217 -38.577 52.329 1.00 53.82 116 LEU C O 1
ATOM 6455 N N . LEU C 1 141 ? -0.080 -36.481 51.552 1.00 51.23 117 LEU C N 1
ATOM 6456 C CA . LEU C 1 141 ? -1.295 -36.049 52.249 1.00 51.03 117 LEU C CA 1
ATOM 6457 C C . LEU C 1 141 ? -2.559 -36.511 51.528 1.00 50.80 117 LEU C C 1
ATOM 6458 O O . LEU C 1 141 ? -3.555 -36.810 52.176 1.00 51.20 117 LEU C O 1
ATOM 6463 N N . ALA C 1 142 ? -2.541 -36.538 50.195 1.00 51.37 118 ALA C N 1
ATOM 6464 C CA . ALA C 1 142 ? -3.688 -37.064 49.433 1.00 52.99 118 ALA C CA 1
ATOM 6465 C C . ALA C 1 142 ? -3.905 -38.536 49.733 1.00 53.58 118 ALA C C 1
ATOM 6466 O O . ALA C 1 142 ? -5.033 -38.932 49.966 1.00 55.44 118 ALA C O 1
ATOM 6468 N N . GLU C 1 143 ? -2.839 -39.342 49.713 1.00 54.38 119 GLU C N 1
ATOM 6469 C CA . GLU C 1 143 ? -2.927 -40.773 50.026 1.00 55.71 119 GLU C CA 1
ATOM 6470 C C . GLU C 1 143 ? -3.490 -40.932 51.410 1.00 54.61 119 GLU C C 1
ATOM 6471 O O . GLU C 1 143 ? -4.420 -41.684 51.615 1.00 55.38 119 GLU C O 1
ATOM 6477 N N . ALA C 1 144 ? -2.911 -40.207 52.366 1.00 55.05 120 ALA C N 1
ATOM 6478 C CA . ALA C 1 144 ? -3.306 -40.280 53.774 1.00 53.80 120 ALA C CA 1
ATOM 6479 C C . ALA C 1 144 ? -4.805 -40.055 53.948 1.00 53.54 120 ALA C C 1
ATOM 6480 O O . ALA C 1 144 ? -5.450 -40.710 54.769 1.00 51.64 120 ALA C O 1
ATOM 6482 N N . LEU C 1 145 ? -5.338 -39.128 53.146 1.00 52.68 121 LEU C N 1
ATOM 6483 C CA . LEU C 1 145 ? -6.759 -38.814 53.135 1.00 52.70 121 LEU C CA 1
ATOM 6484 C C . LEU C 1 145 ? -7.639 -39.797 52.330 1.00 53.36 121 LEU C C 1
ATOM 6485 O O . LEU C 1 145 ? -8.859 -39.753 52.424 1.00 54.45 121 LEU C O 1
ATOM 6490 N N . GLY C 1 146 ? -7.029 -40.668 51.532 1.00 54.43 122 GLY C N 1
ATOM 6491 C CA . GLY C 1 146 ? -7.786 -41.592 50.692 1.00 54.78 122 GLY C CA 1
ATOM 6492 C C . GLY C 1 146 ? -8.360 -40.931 49.437 1.00 55.39 122 GLY C C 1
ATOM 6493 O O . GLY C 1 146 ? -9.392 -41.353 48.920 1.00 56.95 122 GLY C O 1
ATOM 6494 N N . LEU C 1 147 ? -7.704 -39.892 48.937 1.00 56.37 123 LEU C N 1
ATOM 6495 C CA . LEU C 1 147 ? -8.176 -39.215 47.739 1.00 56.27 123 LEU C CA 1
ATOM 6496 C C . LEU C 1 147 ? -7.773 -39.979 46.473 1.00 57.99 123 LEU C C 1
ATOM 6497 O O . LEU C 1 147 ? -6.636 -40.470 46.351 1.00 58.15 123 LEU C O 1
ATOM 6502 N N . GLN C 1 148 ? -8.712 -40.040 45.529 1.00 59.25 124 GLN C N 1
ATOM 6503 C CA . GLN C 1 148 ? -8.535 -40.716 44.241 1.00 59.82 124 GLN C CA 1
ATOM 6504 C C . GLN C 1 148 ? -8.563 -39.750 43.054 1.00 60.12 124 GLN C C 1
ATOM 6505 O O . GLN C 1 148 ? -9.073 -38.625 43.164 1.00 59.66 124 GLN C O 1
ATOM 6511 N N . ASN C 1 149 ? -8.000 -40.196 41.931 1.00 60.17 125 ASN C N 1
ATOM 6512 C CA . ASN C 1 149 ? -7.943 -39.395 40.706 1.00 60.91 125 ASN C CA 1
ATOM 6513 C C . ASN C 1 149 ? -7.421 -37.991 40.970 1.00 59.81 125 ASN C C 1
ATOM 6514 O O . ASN C 1 149 ? -8.083 -37.006 40.632 1.00 60.38 125 ASN C O 1
ATOM 6519 N N . THR C 1 150 ? -6.249 -37.898 41.588 1.00 58.98 126 THR C N 1
ATOM 6520 C CA . THR C 1 150 ? -5.698 -36.585 41.921 1.00 58.98 126 THR C CA 1
ATOM 6521 C C . THR C 1 150 ? -5.021 -35.879 40.749 1.00 58.22 126 THR C C 1
ATOM 6522 O O . THR C 1 150 ? -4.533 -36.525 39.816 1.00 56.59 126 THR C O 1
ATOM 6526 N N . GLU C 1 151 ? -5.050 -34.550 40.814 1.00 57.62 127 GLU C N 1
ATOM 6527 C CA . GLU C 1 151 ? -4.423 -33.652 39.852 1.00 59.26 127 GLU C CA 1
ATOM 6528 C C . GLU C 1 151 ? -3.663 -32.581 40.619 1.00 58.30 127 GLU C C 1
ATOM 6529 O O . GLU C 1 151 ? -3.962 -32.335 41.762 1.00 60.08 127 GLU C O 1
ATOM 6535 N N . VAL C 1 152 ? -2.700 -31.923 39.997 1.00 58.22 128 VAL C N 1
ATOM 6536 C CA . VAL C 1 152 ? -1.998 -30.832 40.654 1.00 56.31 128 VAL C CA 1
ATOM 6537 C C . VAL C 1 152 ? -3.035 -29.735 40.948 1.00 56.29 128 VAL C C 1
ATOM 6538 O O . VAL C 1 152 ? -3.947 -29.483 40.136 1.00 55.73 128 VAL C O 1
ATOM 6542 N N . LEU C 1 153 ? -2.937 -29.107 42.116 1.00 54.75 129 LEU C N 1
ATOM 6543 C CA . LEU C 1 153 ? -3.913 -28.082 42.453 1.00 53.71 129 LEU C CA 1
ATOM 6544 C C . LEU C 1 153 ? -3.540 -26.745 41.796 1.00 54.08 129 LEU C C 1
ATOM 6545 O O . LEU C 1 153 ? -4.364 -26.145 41.097 1.00 53.50 129 LEU C O 1
ATOM 6550 N N . ALA C 1 154 ? -2.316 -26.277 42.053 1.00 51.02 130 ALA C N 1
ATOM 6551 C CA . ALA C 1 154 ? -1.844 -25.011 41.513 1.00 51.61 130 ALA C CA 1
ATOM 6552 C C . ALA C 1 154 ? -0.538 -25.283 40.791 1.00 51.12 130 ALA C C 1
ATOM 6553 O O . ALA C 1 154 ? 0.489 -25.539 41.473 1.00 53.55 130 ALA C O 1
ATOM 6555 N N . PRO C 1 155 ? -0.571 -25.257 39.449 1.00 49.37 131 PRO C N 1
ATOM 6556 C CA . PRO C 1 155 ? 0.570 -25.489 38.584 1.00 48.79 131 PRO C CA 1
ATOM 6557 C C . PRO C 1 155 ? 1.637 -24.412 38.819 1.00 48.01 131 PRO C C 1
ATOM 6558 O O . PRO C 1 155 ? 1.305 -23.181 38.762 1.00 48.23 131 PRO C O 1
ATOM 6562 N N . THR C 1 156 ? 2.930 -24.916 38.986 1.00 47.55 132 THR C N 1
ATOM 6563 C CA . THR C 1 156 ? 4.007 -23.952 39.209 1.00 47.34 132 THR C CA 1
ATOM 6564 C C . THR C 1 156 ? 5.152 -24.260 38.282 1.00 48.02 132 THR C C 1
ATOM 6565 O O . THR C 1 156 ? 6.003 -23.409 38.019 1.00 48.60 132 THR C O 1
ATOM 6569 N N . TYR C 1 157 ? 5.168 -25.484 37.770 1.00 47.84 133 TYR C N 1
ATOM 6570 C CA . TYR C 1 157 ? 6.250 -25.907 36.908 1.00 47.49 133 TYR C CA 1
ATOM 6571 C C . TYR C 1 157 ? 5.806 -26.895 35.821 1.00 47.13 133 TYR C C 1
ATOM 6572 O O . TYR C 1 157 ? 5.048 -27.822 36.085 1.00 46.60 133 TYR C O 1
ATOM 6581 N N . ALA C 1 158 ? 6.283 -26.662 34.601 1.00 47.42 134 ALA C N 1
ATOM 6582 C CA . ALA C 1 158 ? 6.077 -27.550 33.444 1.00 48.12 134 ALA C CA 1
ATOM 6583 C C . ALA C 1 158 ? 7.385 -27.508 32.672 1.00 48.95 134 ALA C C 1
ATOM 6584 O O . ALA C 1 158 ? 7.779 -26.459 32.150 1.00 48.49 134 ALA C O 1
ATOM 6586 N N . GLU C 1 159 ? 8.064 -28.647 32.623 1.00 50.33 135 GLU C N 1
ATOM 6587 C CA . GLU C 1 159 ? 9.361 -28.757 31.979 1.00 52.63 135 GLU C CA 1
ATOM 6588 C C . GLU C 1 159 ? 9.263 -28.361 30.500 1.00 53.89 135 GLU C C 1
ATOM 6589 O O . GLU C 1 159 ? 8.284 -28.712 29.836 1.00 54.36 135 GLU C O 1
ATOM 6595 N N . GLU C 1 160 ? 10.231 -27.590 29.997 1.00 55.14 136 GLU C N 1
ATOM 6596 C CA . GLU C 1 160 ? 10.282 -27.267 28.559 1.00 56.48 136 GLU C CA 1
ATOM 6597 C C . GLU C 1 160 ? 10.705 -28.550 27.832 1.00 55.17 136 GLU C C 1
ATOM 6598 O O . GLU C 1 160 ? 11.586 -29.280 28.312 1.00 54.16 136 GLU C O 1
ATOM 6604 N N . MET C 1 161 ? 10.062 -28.838 26.703 1.00 54.77 137 MET C N 1
ATOM 6605 C CA . MET C 1 161 ? 10.380 -30.046 25.928 1.00 54.91 137 MET C CA 1
ATOM 6606 C C . MET C 1 161 ? 11.211 -29.712 24.702 1.00 54.23 137 MET C C 1
ATOM 6607 O O . MET C 1 161 ? 11.089 -28.626 24.121 1.00 53.66 137 MET C O 1
ATOM 6612 N N . LYS C 1 162 ? 12.056 -30.661 24.325 1.00 54.30 138 LYS C N 1
ATOM 6613 C CA . LYS C 1 162 ? 12.955 -30.513 23.194 1.00 53.78 138 LYS C CA 1
ATOM 6614 C C . LYS C 1 162 ? 12.863 -31.709 22.294 1.00 53.35 138 LYS C C 1
ATOM 6615 O O . LYS C 1 162 ? 12.651 -32.818 22.765 1.00 54.25 138 LYS C O 1
ATOM 6621 N N . LYS C 1 163 ? 13.010 -31.477 20.998 1.00 52.76 139 LYS C N 1
ATOM 6622 C CA . LYS C 1 163 ? 13.080 -32.556 20.049 1.00 52.47 139 LYS C CA 1
ATOM 6623 C C . LYS C 1 163 ? 14.566 -32.720 19.675 1.00 53.30 139 LYS C C 1
ATOM 6624 O O . LYS C 1 163 ? 15.228 -31.789 19.208 1.00 50.42 139 LYS C O 1
ATOM 6630 N N . VAL C 1 164 ? 15.116 -33.895 19.936 1.00 53.83 140 VAL C N 1
ATOM 6631 C CA . VAL C 1 164 ? 16.476 -34.143 19.504 1.00 52.97 140 VAL C CA 1
ATOM 6632 C C . VAL C 1 164 ? 16.393 -34.898 18.193 1.00 53.49 140 VAL C C 1
ATOM 6633 O O . VAL C 1 164 ? 15.738 -35.939 18.114 1.00 53.20 140 VAL C O 1
ATOM 6637 N N . VAL C 1 165 ? 17.052 -34.372 17.165 1.00 54.61 141 VAL C N 1
ATOM 6638 C CA . VAL C 1 165 ? 17.116 -35.049 15.876 1.00 54.79 141 VAL C CA 1
ATOM 6639 C C . VAL C 1 165 ? 18.592 -35.390 15.687 1.00 55.06 141 VAL C C 1
ATOM 6640 O O . VAL C 1 165 ? 19.437 -34.508 15.767 1.00 56.92 141 VAL C O 1
ATOM 6644 N N . VAL C 1 166 ? 18.917 -36.660 15.480 1.00 54.53 142 VAL C N 1
ATOM 6645 C CA . VAL C 1 166 ? 20.314 -37.060 15.273 1.00 53.72 142 VAL C CA 1
ATOM 6646 C C . VAL C 1 166 ? 20.423 -37.830 13.930 1.00 54.34 142 VAL C C 1
ATOM 6647 O O . VAL C 1 166 ? 19.470 -38.490 13.486 1.00 54.89 142 VAL C O 1
ATOM 6651 N N . PHE C 1 167 ? 21.559 -37.706 13.255 1.00 55.41 143 PHE C N 1
ATOM 6652 C CA . PHE C 1 167 ? 21.779 -38.363 11.942 1.00 55.01 143 PHE C CA 1
ATOM 6653 C C . PHE C 1 167 ? 22.821 -39.443 12.125 1.00 55.66 143 PHE C C 1
ATOM 6654 O O . PHE C 1 167 ? 23.918 -39.157 12.596 1.00 56.09 143 PHE C O 1
ATOM 6662 N N . VAL C 1 168 ? 22.467 -40.684 11.780 1.00 56.02 144 VAL C N 1
ATOM 6663 C CA . VAL C 1 168 ? 23.315 -41.842 12.066 1.00 56.42 144 VAL C CA 1
ATOM 6664 C C . VAL C 1 168 ? 23.337 -42.814 10.892 1.00 57.52 144 VAL C C 1
ATOM 6665 O O . VAL C 1 168 ? 22.309 -43.028 10.259 1.00 58.88 144 VAL C O 1
ATOM 6669 N N . PRO C 1 169 ? 24.504 -43.401 10.578 1.00 58.44 145 PRO C N 1
ATOM 6670 C CA . PRO C 1 169 ? 24.474 -44.448 9.560 1.00 59.20 145 PRO C CA 1
ATOM 6671 C C . PRO C 1 169 ? 23.605 -45.643 10.025 1.00 60.18 145 PRO C C 1
ATOM 6672 O O . PRO C 1 169 ? 23.540 -45.930 11.225 1.00 59.59 145 PRO C O 1
ATOM 6676 N N . VAL C 1 170 ? 22.940 -46.307 9.073 1.00 61.48 146 VAL C N 1
ATOM 6677 C CA . VAL C 1 170 ? 22.053 -47.466 9.333 1.00 61.89 146 VAL C CA 1
ATOM 6678 C C . VAL C 1 170 ? 22.755 -48.564 10.123 1.00 62.00 146 VAL C C 1
ATOM 6679 O O . VAL C 1 170 ? 22.107 -49.323 10.859 1.00 62.98 146 VAL C O 1
ATOM 6683 N N . THR C 1 171 ? 24.079 -48.645 9.989 1.00 61.67 147 THR C N 1
ATOM 6684 C CA . THR C 1 171 ? 24.855 -49.623 10.751 1.00 61.22 147 THR C CA 1
ATOM 6685 C C . THR C 1 171 ? 24.760 -49.337 12.247 1.00 60.95 147 THR C C 1
ATOM 6686 O O . THR C 1 171 ? 24.728 -50.251 13.057 1.00 60.88 147 THR C O 1
ATOM 6690 N N . HIS C 1 172 ? 24.673 -48.069 12.620 1.00 60.45 148 HIS C N 1
ATOM 6691 C CA . HIS C 1 172 ? 24.633 -47.763 14.035 1.00 60.65 148 HIS C CA 1
ATOM 6692 C C . HIS C 1 172 ? 23.328 -47.212 14.556 1.00 59.76 148 HIS C C 1
ATOM 6693 O O . HIS C 1 172 ? 23.212 -46.901 15.739 1.00 59.60 148 HIS C O 1
ATOM 6700 N N . ALA C 1 173 ? 22.334 -47.156 13.682 1.00 59.12 149 ALA C N 1
ATOM 6701 C CA . ALA C 1 173 ? 21.038 -46.593 14.021 1.00 58.78 149 ALA C CA 1
ATOM 6702 C C . ALA C 1 173 ? 20.334 -47.255 15.212 1.00 58.26 149 ALA C C 1
ATOM 6703 O O . ALA C 1 173 ? 19.904 -46.560 16.135 1.00 57.77 149 ALA C O 1
ATOM 6705 N N . GLU C 1 174 ? 20.228 -48.581 15.190 1.00 57.67 150 GLU C N 1
ATOM 6706 C CA . GLU C 1 174 ? 19.540 -49.326 16.247 1.00 57.82 150 GLU C CA 1
ATOM 6707 C C . GLU C 1 174 ? 20.205 -49.165 17.618 1.00 57.85 150 GLU C C 1
ATOM 6708 O O . GLU C 1 174 ? 19.547 -49.071 18.662 1.00 57.59 150 GLU C O 1
ATOM 6714 N N . GLU C 1 175 ? 21.523 -49.124 17.586 1.00 57.92 151 GLU C N 1
ATOM 6715 C CA . GLU C 1 175 ? 22.343 -48.939 18.758 1.00 58.42 151 GLU C CA 1
ATOM 6716 C C . GLU C 1 175 ? 22.118 -47.531 19.355 1.00 57.50 151 GLU C C 1
ATOM 6717 O O . GLU C 1 175 ? 22.046 -47.370 20.572 1.00 57.28 151 GLU C O 1
ATOM 6723 N N . VAL C 1 176 ? 21.970 -46.529 18.486 1.00 56.81 152 VAL C N 1
ATOM 6724 C CA . VAL C 1 176 ? 21.739 -45.123 18.903 1.00 55.93 152 VAL C CA 1
ATOM 6725 C C . VAL C 1 176 ? 20.332 -44.905 19.465 1.00 55.78 152 VAL C C 1
ATOM 6726 O O . VAL C 1 176 ? 20.169 -44.163 20.418 1.00 56.19 152 VAL C O 1
ATOM 6730 N N . ARG C 1 177 ? 19.326 -45.572 18.898 1.00 55.83 153 ARG C N 1
ATOM 6731 C CA . ARG C 1 177 ? 17.969 -45.520 19.449 1.00 55.61 153 ARG C CA 1
ATOM 6732 C C . ARG C 1 177 ? 17.937 -46.119 20.865 1.00 55.93 153 ARG C C 1
ATOM 6733 O O . ARG C 1 177 ? 17.258 -45.580 21.752 1.00 55.96 153 ARG C O 1
ATOM 6741 N N . LYS C 1 178 ? 18.654 -47.233 21.066 1.00 55.68 154 LYS C N 1
ATOM 6742 C CA . LYS C 1 178 ? 18.669 -47.916 22.358 1.00 55.79 154 LYS C CA 1
ATOM 6743 C C . LYS C 1 178 ? 19.279 -47.022 23.413 1.00 55.65 154 LYS C C 1
ATOM 6744 O O . LYS C 1 178 ? 18.777 -46.945 24.521 1.00 56.13 154 LYS C O 1
ATOM 6750 N N . ALA C 1 179 ? 20.363 -46.348 23.040 1.00 55.90 155 ALA C N 1
ATOM 6751 C CA . ALA C 1 179 ? 21.094 -45.453 23.922 1.00 55.76 155 ALA C CA 1
ATOM 6752 C C . ALA C 1 179 ? 20.240 -44.275 24.334 1.00 55.91 155 ALA C C 1
ATOM 6753 O O . ALA C 1 179 ? 20.265 -43.861 25.474 1.00 56.25 155 ALA C O 1
ATOM 6755 N N . LEU C 1 180 ? 19.503 -43.719 23.384 1.00 57.12 156 LEU C N 1
ATOM 6756 C CA . LEU C 1 180 ? 18.613 -42.597 23.659 1.00 57.38 156 LEU C CA 1
ATOM 6757 C C . LEU C 1 180 ? 17.507 -43.006 24.620 1.00 58.26 156 LEU C C 1
ATOM 6758 O O . LEU C 1 180 ? 17.227 -42.303 25.586 1.00 58.54 156 LEU C O 1
ATOM 6763 N N . GLY C 1 181 ? 16.911 -44.166 24.357 1.00 58.63 157 GLY C N 1
ATOM 6764 C CA . GLY C 1 181 ? 15.820 -44.699 25.157 1.00 58.80 157 GLY C CA 1
ATOM 6765 C C . GLY C 1 181 ? 16.221 -45.026 26.573 1.00 59.23 157 GLY C C 1
ATOM 6766 O O . GLY C 1 181 ? 15.608 -44.516 27.512 1.00 58.53 157 GLY C O 1
ATOM 6767 N N . ASP C 1 182 ? 17.249 -45.873 26.712 1.00 59.68 158 ASP C N 1
ATOM 6768 C CA . ASP C 1 182 ? 17.809 -46.269 28.009 1.00 60.32 158 ASP C CA 1
ATOM 6769 C C . ASP C 1 182 ? 18.137 -45.051 28.870 1.00 60.44 158 ASP C C 1
ATOM 6770 O O . ASP C 1 182 ? 17.937 -45.079 30.077 1.00 60.37 158 ASP C O 1
ATOM 6775 N N . ALA C 1 183 ? 18.604 -43.983 28.225 1.00 60.83 159 ALA C N 1
ATOM 6776 C CA . ALA C 1 183 ? 18.935 -42.718 28.884 1.00 61.52 159 ALA C CA 1
ATOM 6777 C C . ALA C 1 183 ? 17.708 -41.852 29.232 1.00 61.75 159 ALA C C 1
ATOM 6778 O O . ALA C 1 183 ? 17.861 -40.745 29.759 1.00 62.01 159 ALA C O 1
ATOM 6780 N N . GLY C 1 184 ? 16.508 -42.337 28.912 1.00 61.67 160 GLY C N 1
ATOM 6781 C CA . GLY C 1 184 ? 15.268 -41.632 29.251 1.00 62.33 160 GLY C CA 1
ATOM 6782 C C . GLY C 1 184 ? 14.604 -40.764 28.194 1.00 63.49 160 GLY C C 1
ATOM 6783 O O . GLY C 1 184 ? 13.619 -40.079 28.482 1.00 64.51 160 GLY C O 1
ATOM 6784 N N . ALA C 1 185 ? 15.128 -40.777 26.972 1.00 63.39 161 ALA C N 1
ATOM 6785 C CA . ALA C 1 185 ? 14.538 -40.006 25.896 1.00 62.97 161 ALA C CA 1
ATOM 6786 C C . ALA C 1 185 ? 13.355 -40.771 25.325 1.00 63.40 161 ALA C C 1
ATOM 6787 O O . ALA C 1 185 ? 13.405 -41.993 25.209 1.00 64.01 161 ALA C O 1
ATOM 6789 N N . GLY C 1 186 ? 12.294 -40.053 24.967 1.00 63.59 162 GLY C N 1
ATOM 6790 C CA . GLY C 1 186 ? 11.097 -40.673 24.408 1.00 64.32 162 GLY C CA 1
ATOM 6791 C C . GLY C 1 186 ? 10.205 -41.352 25.442 1.00 64.86 162 GLY C C 1
ATOM 6792 O O . GLY C 1 186 ? 9.447 -42.258 25.107 1.00 64.30 162 GLY C O 1
ATOM 6793 N N . HIS C 1 187 ? 10.305 -40.914 26.699 1.00 65.92 163 HIS C N 1
ATOM 6794 C CA . HIS C 1 187 ? 9.490 -41.451 27.793 1.00 67.20 163 HIS C CA 1
ATOM 6795 C C . HIS C 1 187 ? 8.374 -40.464 28.148 1.00 67.41 163 HIS C C 1
ATOM 6796 O O . HIS C 1 187 ? 8.542 -39.581 28.990 1.00 66.86 163 HIS C O 1
ATOM 6803 N N . ILE C 1 188 ? 7.244 -40.623 27.462 1.00 68.27 164 ILE C N 1
ATOM 6804 C CA . ILE C 1 188 ? 6.053 -39.794 27.645 1.00 69.26 164 ILE C CA 1
ATOM 6805 C C . ILE C 1 188 ? 4.835 -40.694 27.918 1.00 69.47 164 ILE C C 1
ATOM 6806 O O . ILE C 1 188 ? 4.514 -41.587 27.115 1.00 69.70 164 ILE C O 1
ATOM 6811 N N . GLY C 1 189 ? 4.161 -40.462 29.044 1.00 69.15 165 GLY C N 1
ATOM 6812 C CA . GLY C 1 189 ? 2.998 -41.268 29.416 1.00 68.22 165 GLY C CA 1
ATOM 6813 C C . GLY C 1 189 ? 3.440 -42.669 29.804 1.00 67.80 165 GLY C C 1
ATOM 6814 O O . GLY C 1 189 ? 4.517 -42.840 30.382 1.00 67.93 165 GLY C O 1
ATOM 6815 N N . ASN C 1 190 ? 2.627 -43.671 29.473 1.00 66.97 166 ASN C N 1
ATOM 6816 C CA . ASN C 1 190 ? 2.956 -45.067 29.794 1.00 66.34 166 ASN C CA 1
ATOM 6817 C C . ASN C 1 190 ? 3.808 -45.799 28.758 1.00 65.63 166 ASN C C 1
ATOM 6818 O O . ASN C 1 190 ? 3.917 -47.029 28.792 1.00 65.81 166 ASN C O 1
ATOM 6823 N N . TYR C 1 191 ? 4.414 -45.036 27.853 1.00 64.56 167 TYR C N 1
ATOM 6824 C CA . TYR C 1 191 ? 5.278 -45.597 26.825 1.00 63.84 167 TYR C CA 1
ATOM 6825 C C . TYR C 1 191 ? 6.679 -45.010 26.932 1.00 62.89 167 TYR C C 1
ATOM 6826 O O . TYR C 1 191 ? 6.841 -43.805 27.161 1.00 63.02 167 TYR C O 1
ATOM 6835 N N . SER C 1 192 ? 7.688 -45.863 26.776 1.00 61.38 168 SER C N 1
ATOM 6836 C CA . SER C 1 192 ? 9.077 -45.416 26.777 1.00 60.19 168 SER C CA 1
ATOM 6837 C C . SER C 1 192 ? 9.685 -45.704 25.408 1.00 59.60 168 SER C C 1
ATOM 6838 O O . SER C 1 192 ? 9.003 -46.215 24.515 1.00 59.40 168 SER C O 1
ATOM 6841 N N . HIS C 1 193 ? 10.971 -45.371 25.262 1.00 58.63 169 HIS C N 1
ATOM 6842 C CA . HIS C 1 193 ? 11.751 -45.589 24.039 1.00 57.35 169 HIS C CA 1
ATOM 6843 C C . HIS C 1 193 ? 11.079 -45.085 22.764 1.00 56.63 169 HIS C C 1
ATOM 6844 O O . HIS C 1 193 ? 11.237 -45.685 21.703 1.00 56.90 169 HIS C O 1
ATOM 6851 N N . CYS C 1 194 ? 10.331 -43.988 22.873 1.00 55.50 170 CYS C N 1
ATOM 6852 C CA . CYS C 1 194 ? 9.658 -43.432 21.718 1.00 54.82 170 CYS C CA 1
ATOM 6853 C C . CYS C 1 194 ? 10.663 -42.742 20.826 1.00 54.17 170 CYS C C 1
ATOM 6854 O O . CYS C 1 194 ? 11.428 -41.896 21.285 1.00 54.64 170 CYS C O 1
ATOM 6857 N N . THR C 1 195 ? 10.676 -43.140 19.557 1.00 53.25 171 THR C N 1
ATOM 6858 C CA . THR C 1 195 ? 11.534 -42.545 18.547 1.00 51.95 171 THR C CA 1
ATOM 6859 C C . THR C 1 195 ? 10.853 -42.646 17.187 1.00 52.06 171 THR C C 1
ATOM 6860 O O . THR C 1 195 ? 9.911 -43.444 16.980 1.00 50.62 171 THR C O 1
ATOM 6864 N N . PHE C 1 196 ? 11.350 -41.834 16.257 1.00 50.77 172 PHE C N 1
ATOM 6865 C CA . PHE C 1 196 ? 10.923 -41.914 14.865 1.00 50.67 172 PHE C CA 1
ATOM 6866 C C . PHE C 1 196 ? 12.150 -41.825 13.981 1.00 49.97 172 PHE C C 1
ATOM 6867 O O . PHE C 1 196 ? 12.981 -40.938 14.152 1.00 50.69 172 PHE C O 1
ATOM 6875 N N . SER C 1 197 ? 12.244 -42.745 13.034 1.00 49.82 173 SER C N 1
ATOM 6876 C CA . SER C 1 197 ? 13.369 -42.812 12.118 1.00 49.71 173 SER C CA 1
ATOM 6877 C C . SER C 1 197 ? 12.902 -42.890 10.667 1.00 50.58 173 SER C C 1
ATOM 6878 O O . SER C 1 197 ? 11.996 -43.665 10.323 1.00 49.93 173 SER C O 1
ATOM 6881 N N . SER C 1 198 ? 13.558 -42.097 9.821 1.00 51.48 174 SER C N 1
ATOM 6882 C CA . SER C 1 198 ? 13.307 -42.097 8.384 1.00 52.15 174 SER C CA 1
ATOM 6883 C C . SER C 1 198 ? 14.653 -42.065 7.679 1.00 51.80 174 SER C C 1
ATOM 6884 O O . SER C 1 198 ? 15.637 -41.574 8.212 1.00 50.41 174 SER C O 1
ATOM 6887 N N . GLU C 1 199 ? 14.697 -42.632 6.486 1.00 53.29 175 GLU C N 1
ATOM 6888 C CA . GLU C 1 199 ? 15.931 -42.640 5.741 1.00 54.93 175 GLU C CA 1
ATOM 6889 C C . GLU C 1 199 ? 16.013 -41.487 4.764 1.00 53.24 175 GLU C C 1
ATOM 6890 O O . GLU C 1 199 ? 15.008 -41.030 4.240 1.00 53.01 175 GLU C O 1
ATOM 6896 N N . GLY C 1 200 ? 17.228 -41.018 4.545 1.00 52.48 176 GLY C N 1
ATOM 6897 C CA . GLY C 1 200 ? 17.464 -39.965 3.604 1.00 52.57 176 GLY C CA 1
ATOM 6898 C C . GLY C 1 200 ? 18.926 -39.895 3.271 1.00 53.16 176 GLY C C 1
ATOM 6899 O O . GLY C 1 200 ? 19.699 -40.797 3.593 1.00 52.19 176 GLY C O 1
ATOM 6900 N N . THR C 1 201 ? 19.293 -38.808 2.615 1.00 52.67 177 THR C N 1
ATOM 6901 C CA . THR C 1 201 ? 20.642 -38.601 2.158 1.00 53.98 177 THR C CA 1
ATOM 6902 C C . THR C 1 201 ? 21.214 -37.324 2.736 1.00 52.41 177 THR C C 1
ATOM 6903 O O . THR C 1 201 ? 20.549 -36.291 2.714 1.00 54.21 177 THR C O 1
ATOM 6907 N N . GLY C 1 202 ? 22.434 -37.404 3.259 1.00 51.66 178 GLY C N 1
ATOM 6908 C CA . GLY C 1 202 ? 23.138 -36.239 3.787 1.00 49.86 178 GLY C CA 1
ATOM 6909 C C . GLY C 1 202 ? 24.283 -35.872 2.858 1.00 50.39 178 GLY C C 1
ATOM 6910 O O . GLY C 1 202 ? 24.917 -36.748 2.260 1.00 49.03 178 GLY C O 1
ATOM 6911 N N . THR C 1 203 ? 24.540 -34.581 2.700 1.00 49.13 179 THR C N 1
ATOM 6912 C CA . THR C 1 203 ? 25.648 -34.158 1.846 1.00 49.29 179 THR C CA 1
ATOM 6913 C C . THR C 1 203 ? 26.666 -33.412 2.710 1.00 49.44 179 THR C C 1
ATOM 6914 O O . THR C 1 203 ? 26.329 -32.938 3.768 1.00 48.98 179 THR C O 1
ATOM 6918 N N . PHE C 1 204 ? 27.918 -33.362 2.287 1.00 50.12 180 PHE C N 1
ATOM 6919 C CA . PHE C 1 204 ? 28.923 -32.615 3.023 1.00 50.09 180 PHE C CA 1
ATOM 6920 C C . PHE C 1 204 ? 30.118 -32.370 2.129 1.00 49.95 180 PHE C C 1
ATOM 6921 O O . PHE C 1 204 ? 30.334 -33.100 1.162 1.00 51.76 180 PHE C O 1
ATOM 6929 N N . VAL C 1 205 ? 30.861 -31.308 2.410 1.00 50.60 181 VAL C N 1
ATOM 6930 C CA . VAL C 1 205 ? 32.096 -30.989 1.686 1.00 50.34 181 VAL C CA 1
ATOM 6931 C C . VAL C 1 205 ? 33.181 -30.786 2.748 1.00 52.49 181 VAL C C 1
ATOM 6932 O O . VAL C 1 205 ? 33.283 -29.700 3.320 1.00 51.99 181 VAL C O 1
ATOM 6936 N N . PRO C 1 206 ? 33.994 -31.835 3.026 1.00 54.61 182 PRO C N 1
ATOM 6937 C CA . PRO C 1 206 ? 35.062 -31.784 4.034 1.00 56.26 182 PRO C CA 1
ATOM 6938 C C . PRO C 1 206 ? 36.006 -30.638 3.750 1.00 57.95 182 PRO C C 1
ATOM 6939 O O . PRO C 1 206 ? 36.309 -30.374 2.587 1.00 58.43 182 PRO C O 1
ATOM 6943 N N . GLN C 1 207 ? 36.460 -29.955 4.797 1.00 60.37 183 GLN C N 1
ATOM 6944 C CA . GLN C 1 207 ? 37.306 -28.772 4.612 1.00 62.83 183 GLN C CA 1
ATOM 6945 C C . GLN C 1 207 ? 38.749 -28.949 5.060 1.00 63.89 183 GLN C C 1
ATOM 6946 O O . GLN C 1 207 ? 39.088 -29.958 5.681 1.00 64.37 183 GLN C O 1
ATOM 6952 N N . GLU C 1 208 ? 39.578 -27.960 4.714 1.00 65.44 184 GLU C N 1
ATOM 6953 C CA . GLU C 1 208 ? 40.998 -27.908 5.070 1.00 67.01 184 GLU C CA 1
ATOM 6954 C C . GLU C 1 208 ? 41.235 -28.505 6.458 1.00 67.74 184 GLU C C 1
ATOM 6955 O O . GLU C 1 208 ? 40.789 -27.940 7.469 1.00 68.05 184 GLU C O 1
ATOM 6961 N N . GLY C 1 209 ? 41.926 -29.646 6.496 1.00 68.24 185 GLY C N 1
ATOM 6962 C CA . GLY C 1 209 ? 42.179 -30.368 7.745 1.00 68.32 185 GLY C CA 1
ATOM 6963 C C . GLY C 1 209 ? 41.089 -31.396 8.037 1.00 68.31 185 GLY C C 1
ATOM 6964 O O . GLY C 1 209 ? 39.975 -31.059 8.462 1.00 67.71 185 GLY C O 1
ATOM 6965 N N . GLY C 1 218 ? 37.181 -28.817 -2.436 1.00 66.18 194 GLY C N 1
ATOM 6966 C CA . GLY C 1 218 ? 35.735 -28.585 -2.443 1.00 65.97 194 GLY C CA 1
ATOM 6967 C C . GLY C 1 218 ? 34.991 -29.809 -2.948 1.00 65.27 194 GLY C C 1
ATOM 6968 O O . GLY C 1 218 ? 34.099 -29.706 -3.799 1.00 65.71 194 GLY C O 1
ATOM 6969 N N . GLN C 1 219 ? 35.360 -30.965 -2.400 1.00 64.08 195 GLN C N 1
ATOM 6970 C CA . GLN C 1 219 ? 34.824 -32.271 -2.806 1.00 62.72 195 GLN C CA 1
ATOM 6971 C C . GLN C 1 219 ? 33.445 -32.637 -2.193 1.00 61.20 195 GLN C C 1
ATOM 6972 O O . GLN C 1 219 ? 33.379 -33.024 -1.034 1.00 60.40 195 GLN C O 1
ATOM 6978 N N . LEU C 1 220 ? 32.359 -32.534 -2.969 1.00 59.92 196 LEU C N 1
ATOM 6979 C CA . LEU C 1 220 ? 31.007 -32.838 -2.436 1.00 60.36 196 LEU C CA 1
ATOM 6980 C C . LEU C 1 220 ? 30.740 -34.319 -2.257 1.00 60.18 196 LEU C C 1
ATOM 6981 O O . LEU C 1 220 ? 30.670 -35.052 -3.240 1.00 61.26 196 LEU C O 1
ATOM 6986 N N . GLU C 1 221 ? 30.565 -34.749 -1.011 1.00 59.99 197 GLU C N 1
ATOM 6987 C CA . GLU C 1 221 ? 30.285 -36.140 -0.714 1.00 59.67 197 GLU C CA 1
ATOM 6988 C C . GLU C 1 221 ? 28.804 -36.318 -0.458 1.00 60.69 197 GLU C C 1
ATOM 6989 O O . GLU C 1 221 ? 28.093 -35.355 -0.219 1.00 59.14 197 GLU C O 1
ATOM 6995 N N . ARG C 1 222 ? 28.344 -37.561 -0.481 1.00 62.56 198 ARG C N 1
ATOM 6996 C CA . ARG C 1 222 ? 26.924 -37.873 -0.284 1.00 64.99 198 ARG C CA 1
ATOM 6997 C C . ARG C 1 222 ? 26.783 -39.226 0.406 1.00 65.46 198 ARG C C 1
ATOM 6998 O O . ARG C 1 222 ? 27.416 -40.211 -0.002 1.00 64.68 198 ARG C O 1
ATOM 7006 N N . VAL C 1 223 ? 25.963 -39.283 1.455 1.00 65.14 199 VAL C N 1
ATOM 7007 C CA . VAL C 1 223 ? 25.839 -40.515 2.235 1.00 65.41 199 VAL C CA 1
ATOM 7008 C C . VAL C 1 223 ? 24.403 -40.826 2.620 1.00 64.66 199 VAL C C 1
ATOM 7009 O O . VAL C 1 223 ? 23.705 -39.937 3.082 1.00 65.75 199 VAL C O 1
ATOM 7013 N N . GLU C 1 224 ? 23.941 -42.061 2.403 1.00 63.90 200 GLU C N 1
ATOM 7014 C CA . GLU C 1 224 ? 22.599 -42.466 2.864 1.00 64.25 200 GLU C CA 1
ATOM 7015 C C . GLU C 1 224 ? 22.655 -42.510 4.400 1.00 62.35 200 GLU C C 1
ATOM 7016 O O . GLU C 1 224 ? 23.620 -42.976 4.977 1.00 61.75 200 GLU C O 1
ATOM 7022 N N . GLU C 1 225 ? 21.627 -41.996 5.055 1.00 60.98 201 GLU C N 1
ATOM 7023 C CA . GLU C 1 225 ? 21.615 -41.864 6.503 1.00 59.38 201 GLU C CA 1
ATOM 7024 C C . GLU C 1 225 ? 20.226 -41.994 7.090 1.00 58.43 201 GLU C C 1
ATOM 7025 O O . GLU C 1 225 ? 19.221 -41.907 6.388 1.00 57.71 201 GLU C O 1
ATOM 7031 N N . VAL C 1 226 ? 20.181 -42.123 8.409 1.00 57.84 202 VAL C N 1
ATOM 7032 C CA . VAL C 1 226 ? 18.933 -42.230 9.147 1.00 56.64 202 VAL C CA 1
ATOM 7033 C C . VAL C 1 226 ? 18.787 -41.000 10.030 1.00 56.10 202 VAL C C 1
ATOM 7034 O O . VAL C 1 226 ? 19.727 -40.593 10.716 1.00 56.15 202 VAL C O 1
ATOM 7038 N N . ARG C 1 227 ? 17.604 -40.399 9.964 1.00 56.54 203 ARG C N 1
ATOM 7039 C CA . ARG C 1 227 ? 17.258 -39.215 10.717 1.00 55.63 203 ARG C CA 1
ATOM 7040 C C . ARG C 1 227 ? 16.396 -39.716 11.853 1.00 54.83 203 ARG C C 1
ATOM 7041 O O . ARG C 1 227 ? 15.230 -40.087 11.651 1.00 56.05 203 ARG C O 1
ATOM 7049 N N . ILE C 1 228 ? 16.978 -39.749 13.045 1.00 54.39 204 ILE C N 1
ATOM 7050 C CA . ILE C 1 228 ? 16.287 -40.220 14.229 1.00 52.74 204 ILE C CA 1
ATOM 7051 C C . ILE C 1 228 ? 15.858 -39.042 15.075 1.00 52.46 204 ILE C C 1
ATOM 7052 O O . ILE C 1 228 ? 16.666 -38.193 15.424 1.00 52.55 204 ILE C O 1
ATOM 7057 N N . GLU C 1 229 ? 14.583 -38.994 15.410 1.00 52.66 205 GLU C N 1
ATOM 7058 C CA . GLU C 1 229 ? 14.103 -37.939 16.283 1.00 53.48 205 GLU C CA 1
ATOM 7059 C C . GLU C 1 229 ? 13.445 -38.528 17.514 1.00 54.42 205 GLU C C 1
ATOM 7060 O O . GLU C 1 229 ? 12.881 -39.636 17.470 1.00 54.97 205 GLU C O 1
ATOM 7066 N N . THR C 1 230 ? 13.545 -37.799 18.618 1.00 54.96 206 THR C N 1
ATOM 7067 C CA . THR C 1 230 ? 12.974 -38.243 19.878 1.00 55.04 206 THR C CA 1
ATOM 7068 C C . THR C 1 230 ? 12.779 -37.015 20.758 1.00 57.34 206 THR C C 1
ATOM 7069 O O . THR C 1 230 ? 13.519 -36.022 20.640 1.00 58.17 206 THR C O 1
ATOM 7073 N N . ILE C 1 231 ? 11.761 -37.070 21.605 1.00 57.33 207 ILE C N 1
ATOM 7074 C CA . ILE C 1 231 ? 11.427 -35.970 22.484 1.00 58.21 207 ILE C CA 1
ATOM 7075 C C . ILE C 1 231 ? 12.124 -36.122 23.859 1.00 57.71 207 ILE C C 1
ATOM 7076 O O . ILE C 1 231 ? 12.351 -37.231 24.343 1.00 56.97 207 ILE C O 1
ATOM 7081 N N . ILE C 1 232 ? 12.510 -35.002 24.458 1.00 57.85 208 ILE C N 1
ATOM 7082 C CA . ILE C 1 232 ? 13.125 -35.007 25.787 1.00 58.84 208 ILE C CA 1
ATOM 7083 C C . ILE C 1 232 ? 12.710 -33.823 26.640 1.00 58.55 208 ILE C C 1
ATOM 7084 O O . ILE C 1 232 ? 12.332 -32.777 26.102 1.00 59.48 208 ILE C O 1
ATOM 7089 N N . PRO C 1 233 ? 12.729 -34.011 27.975 1.00 58.11 209 PRO C N 1
ATOM 7090 C CA . PRO C 1 233 ? 12.568 -32.889 28.886 1.00 57.59 209 PRO C CA 1
ATOM 7091 C C . PRO C 1 233 ? 13.933 -32.217 28.983 1.00 56.75 209 PRO C C 1
ATOM 7092 O O . PRO C 1 233 ? 14.948 -32.914 29.039 1.00 56.43 209 PRO C O 1
ATOM 7096 N N . ALA C 1 234 ? 13.959 -30.889 28.988 1.00 55.68 210 ALA C N 1
ATOM 7097 C CA . ALA C 1 234 ? 15.201 -30.127 29.067 1.00 56.08 210 ALA C CA 1
ATOM 7098 C C . ALA C 1 234 ? 16.227 -30.613 30.120 1.00 56.85 210 ALA C C 1
ATOM 7099 O O . ALA C 1 234 ? 17.429 -30.591 29.872 1.00 56.89 210 ALA C O 1
ATOM 7101 N N . SER C 1 235 ? 15.750 -31.059 31.282 1.00 58.26 211 SER C N 1
ATOM 7102 C CA . SER C 1 235 ? 16.629 -31.542 32.347 1.00 59.31 211 SER C CA 1
ATOM 7103 C C . SER C 1 235 ? 17.416 -32.805 31.951 1.00 60.65 211 SER C C 1
ATOM 7104 O O . SER C 1 235 ? 18.505 -33.056 32.489 1.00 61.34 211 SER C O 1
ATOM 7107 N N . LEU C 1 236 ? 16.877 -33.604 31.029 1.00 60.66 212 LEU C N 1
ATOM 7108 C CA . LEU C 1 236 ? 17.582 -34.810 30.586 1.00 60.86 212 LEU C CA 1
ATOM 7109 C C . LEU C 1 236 ? 18.519 -34.581 29.404 1.00 60.79 212 LEU C C 1
ATOM 7110 O O . LEU C 1 236 ? 19.190 -35.516 28.973 1.00 60.56 212 LEU C O 1
ATOM 7115 N N . GLN C 1 237 ? 18.575 -33.351 28.890 1.00 60.90 213 GLN C N 1
ATOM 7116 C CA . GLN C 1 237 ? 19.408 -33.048 27.717 1.00 60.75 213 GLN C CA 1
ATOM 7117 C C . GLN C 1 237 ? 20.875 -33.529 27.836 1.00 60.36 213 GLN C C 1
ATOM 7118 O O . GLN C 1 237 ? 21.354 -34.336 27.025 1.00 59.12 213 GLN C O 1
ATOM 7124 N N . ARG C 1 238 ? 21.563 -33.065 28.864 1.00 59.49 214 ARG C N 1
ATOM 7125 C CA . ARG C 1 238 ? 22.973 -33.386 29.035 1.00 60.44 214 ARG C CA 1
ATOM 7126 C C . ARG C 1 238 ? 23.275 -34.900 29.016 1.00 59.88 214 ARG C C 1
ATOM 7127 O O . ARG C 1 238 ? 24.112 -35.366 28.233 1.00 59.31 214 ARG C O 1
ATOM 7135 N N . LYS C 1 239 ? 22.565 -35.649 29.859 1.00 59.63 215 LYS C N 1
ATOM 7136 C CA . LYS C 1 239 ? 22.697 -37.101 29.951 1.00 58.88 215 LYS C CA 1
ATOM 7137 C C . LYS C 1 239 ? 22.354 -37.791 28.622 1.00 58.62 215 LYS C C 1
ATOM 7138 O O . LYS C 1 239 ? 23.096 -38.655 28.166 1.00 59.08 215 LYS C O 1
ATOM 7144 N N . VAL C 1 240 ? 21.249 -37.392 27.996 1.00 57.83 216 VAL C N 1
ATOM 7145 C CA . VAL C 1 240 ? 20.816 -37.989 26.730 1.00 57.53 216 VAL C CA 1
ATOM 7146 C C . VAL C 1 240 ? 21.768 -37.718 25.540 1.00 58.14 216 VAL C C 1
ATOM 7147 O O . VAL C 1 240 ? 22.027 -38.614 24.725 1.00 58.32 216 VAL C O 1
ATOM 7151 N N . ILE C 1 241 ? 22.292 -36.495 25.452 1.00 57.77 217 ILE C N 1
ATOM 7152 C CA . ILE C 1 241 ? 23.254 -36.129 24.406 1.00 56.77 217 ILE C CA 1
ATOM 7153 C C . ILE C 1 241 ? 24.561 -36.923 24.595 1.00 57.78 217 ILE C C 1
ATOM 7154 O O . ILE C 1 241 ? 25.136 -37.423 23.629 1.00 58.59 217 ILE C O 1
ATOM 7159 N N . LYS C 1 242 ? 25.012 -37.058 25.841 1.00 57.70 218 LYS C N 1
ATOM 7160 C CA . LYS C 1 242 ? 26.243 -37.783 26.125 1.00 57.59 218 LYS C CA 1
ATOM 7161 C C . LYS C 1 242 ? 26.156 -39.260 25.727 1.00 57.69 218 LYS C C 1
ATOM 7162 O O . LYS C 1 242 ? 27.092 -39.800 25.130 1.00 58.40 218 LYS C O 1
ATOM 7168 N N . ALA C 1 243 ? 25.034 -39.900 26.054 1.00 57.34 219 ALA C N 1
ATOM 7169 C CA . ALA C 1 243 ? 24.795 -41.309 25.723 1.00 57.30 219 ALA C CA 1
ATOM 7170 C C . ALA C 1 243 ? 24.694 -41.498 24.214 1.00 57.25 219 ALA C C 1
ATOM 7171 O O . ALA C 1 243 ? 25.201 -42.474 23.642 1.00 57.15 219 ALA C O 1
ATOM 7173 N N . MET C 1 244 ? 24.026 -40.547 23.579 1.00 57.89 220 MET C N 1
ATOM 7174 C CA . MET C 1 244 ? 23.847 -40.534 22.144 1.00 57.60 220 MET C CA 1
ATOM 7175 C C . MET C 1 244 ? 25.214 -40.478 21.437 1.00 58.32 220 MET C C 1
ATOM 7176 O O . MET C 1 244 ? 25.508 -41.318 20.565 1.00 57.95 220 MET C O 1
ATOM 7181 N N . VAL C 1 245 ? 26.046 -39.507 21.838 1.00 58.12 221 VAL C N 1
ATOM 7182 C CA . VAL C 1 245 ? 27.391 -39.314 21.282 1.00 56.91 221 VAL C CA 1
ATOM 7183 C C . VAL C 1 245 ? 28.291 -40.535 21.496 1.00 56.59 221 VAL C C 1
ATOM 7184 O O . VAL C 1 245 ? 29.046 -40.928 20.603 1.00 56.34 221 VAL C O 1
ATOM 7188 N N . THR C 1 246 ? 28.201 -41.140 22.673 1.00 56.69 222 THR C N 1
ATOM 7189 C CA . THR C 1 246 ? 29.008 -42.319 22.967 1.00 56.74 222 THR C CA 1
ATOM 7190 C C . THR C 1 246 ? 28.683 -43.472 22.005 1.00 56.03 222 THR C C 1
ATOM 7191 O O . THR C 1 246 ? 29.617 -44.087 21.405 1.00 55.38 222 THR C O 1
ATOM 7195 N N . ALA C 1 247 ? 27.359 -43.721 21.827 1.00 56.09 223 ALA C N 1
ATOM 7196 C CA . ALA C 1 247 ? 26.886 -44.823 20.980 1.00 56.10 223 ALA C CA 1
ATOM 7197 C C . ALA C 1 247 ? 27.146 -44.565 19.516 1.00 56.78 223 ALA C C 1
ATOM 7198 O O . ALA C 1 247 ? 27.339 -45.498 18.722 1.00 56.63 223 ALA C O 1
ATOM 7200 N N . HIS C 1 248 ? 27.140 -43.284 19.162 1.00 57.30 224 HIS C N 1
ATOM 7201 C CA . HIS C 1 248 ? 27.351 -42.864 17.788 1.00 57.08 224 HIS C CA 1
ATOM 7202 C C . HIS C 1 248 ? 28.785 -43.188 17.393 1.00 57.80 224 HIS C C 1
ATOM 7203 O O . HIS C 1 248 ? 29.718 -42.902 18.140 1.00 56.75 224 HIS C O 1
ATOM 7210 N N . PRO C 1 249 ? 28.954 -43.809 16.221 1.00 59.24 225 PRO C N 1
ATOM 7211 C CA . PRO C 1 249 ? 30.248 -44.212 15.703 1.00 61.17 225 PRO C CA 1
ATOM 7212 C C . PRO C 1 249 ? 31.142 -43.043 15.321 1.00 63.15 225 PRO C C 1
ATOM 7213 O O . PRO C 1 249 ? 32.359 -43.218 15.199 1.00 64.02 225 PRO C O 1
ATOM 7217 N N . TYR C 1 250 ? 30.556 -41.869 15.110 1.00 64.83 226 TYR C N 1
ATOM 7218 C CA . TYR C 1 250 ? 31.355 -40.725 14.715 1.00 66.49 226 TYR C CA 1
ATOM 7219 C C . TYR C 1 250 ? 31.890 -39.946 15.895 1.00 66.88 226 TYR C C 1
ATOM 7220 O O . TYR C 1 250 ? 31.393 -40.052 17.023 1.00 66.68 226 TYR C O 1
ATOM 7229 N N . GLU C 1 251 ? 32.936 -39.179 15.612 1.00 67.39 227 GLU C N 1
ATOM 7230 C CA . GLU C 1 251 ? 33.584 -38.361 16.617 1.00 68.02 227 GLU C CA 1
ATOM 7231 C C . GLU C 1 251 ? 32.946 -36.985 16.572 1.00 66.94 227 GLU C C 1
ATOM 7232 O O . GLU C 1 251 ? 32.557 -36.436 17.604 1.00 67.40 227 GLU C O 1
ATOM 7238 N N . GLU C 1 252 ? 32.801 -36.451 15.365 1.00 65.93 228 GLU C N 1
ATOM 7239 C CA . GLU C 1 252 ? 32.071 -35.202 15.168 1.00 64.71 228 GLU C CA 1
ATOM 7240 C C . GLU C 1 252 ? 30.609 -35.567 14.787 1.00 62.17 228 GLU C C 1
ATOM 7241 O O . GLU C 1 252 ? 30.335 -36.034 13.671 1.00 62.27 228 GLU C O 1
ATOM 7247 N N . VAL C 1 253 ? 29.682 -35.374 15.726 1.00 58.92 229 VAL C N 1
ATOM 7248 C CA . VAL C 1 253 ? 28.276 -35.766 15.533 1.00 55.76 229 VAL C CA 1
ATOM 7249 C C . VAL C 1 253 ? 27.312 -34.603 15.246 1.00 53.99 229 VAL C C 1
ATOM 7250 O O . VAL C 1 253 ? 27.301 -33.595 15.966 1.00 53.87 229 VAL C O 1
ATOM 7254 N N . ALA C 1 254 ? 26.486 -34.760 14.211 1.00 51.50 230 ALA C N 1
ATOM 7255 C CA . ALA C 1 254 ? 25.495 -33.737 13.847 1.00 49.22 230 ALA C CA 1
ATOM 7256 C C . ALA C 1 254 ? 24.127 -34.068 14.403 1.00 47.72 230 ALA C C 1
ATOM 7257 O O . ALA C 1 254 ? 23.527 -35.091 14.070 1.00 47.35 230 ALA C O 1
ATOM 7259 N N . TYR C 1 255 ? 23.651 -33.187 15.268 1.00 46.35 231 TYR C N 1
ATOM 7260 C CA . TYR C 1 255 ? 22.368 -33.330 15.879 1.00 45.28 231 TYR C CA 1
ATOM 7261 C C . TYR C 1 255 ? 21.843 -31.929 16.106 1.00 44.45 231 TYR C C 1
ATOM 7262 O O . TYR C 1 255 ? 22.612 -30.969 16.216 1.00 44.54 231 TYR C O 1
ATOM 7271 N N . ASP C 1 256 ? 20.524 -31.841 16.194 1.00 43.27 232 ASP C N 1
ATOM 7272 C CA . ASP C 1 256 ? 19.819 -30.596 16.372 1.00 42.36 232 ASP C CA 1
ATOM 7273 C C . ASP C 1 256 ? 18.958 -30.740 17.590 1.00 41.76 232 ASP C C 1
ATOM 7274 O O . ASP C 1 256 ? 18.515 -31.827 17.898 1.00 42.41 232 ASP C O 1
ATOM 7279 N N . VAL C 1 257 ? 18.747 -29.650 18.308 1.00 41.68 233 VAL C N 1
ATOM 7280 C CA . VAL C 1 257 ? 17.833 -29.655 19.440 1.00 41.74 233 VAL C CA 1
ATOM 7281 C C . VAL C 1 257 ? 16.841 -28.540 19.138 1.00 42.29 233 VAL C C 1
ATOM 7282 O O . VAL C 1 257 ? 17.211 -27.380 19.065 1.00 43.19 233 VAL C O 1
ATOM 7286 N N . TYR C 1 258 ? 15.589 -28.902 18.924 1.00 43.74 234 TYR C N 1
ATOM 7287 C CA . TYR C 1 258 ? 14.567 -27.954 18.593 1.00 44.46 234 TYR C CA 1
ATOM 7288 C C . TYR C 1 258 ? 13.775 -27.685 19.839 1.00 47.30 234 TYR C C 1
ATOM 7289 O O . TYR C 1 258 ? 13.436 -28.624 20.556 1.00 49.07 234 TYR C O 1
ATOM 7298 N N . PRO C 1 259 ? 13.448 -26.416 20.113 1.00 48.77 235 PRO C N 1
ATOM 7299 C CA . PRO C 1 259 ? 12.566 -26.183 21.249 1.00 50.42 235 PRO C CA 1
ATOM 7300 C C . PRO C 1 259 ? 11.144 -26.449 20.764 1.00 51.54 235 PRO C C 1
ATOM 7301 O O . PRO C 1 259 ? 10.850 -26.243 19.593 1.00 52.58 235 PRO C O 1
ATOM 7305 N N . LEU C 1 260 ? 10.284 -26.969 21.617 1.00 53.07 236 LEU C N 1
ATOM 7306 C CA . LEU C 1 260 ? 8.926 -27.286 21.188 1.00 54.68 236 LEU C CA 1
ATOM 7307 C C . LEU C 1 260 ? 7.971 -26.517 22.070 1.00 57.05 236 LEU C C 1
ATOM 7308 O O . LEU C 1 260 ? 8.387 -25.996 23.102 1.00 57.51 236 LEU C O 1
ATOM 7313 N N . ASP C 1 261 ? 6.706 -26.436 21.667 1.00 58.93 237 ASP C N 1
ATOM 7314 C CA . ASP C 1 261 ? 5.684 -25.805 22.495 1.00 61.76 237 ASP C CA 1
ATOM 7315 C C . ASP C 1 261 ? 5.074 -26.800 23.484 1.00 64.66 237 ASP C C 1
ATOM 7316 O O . ASP C 1 261 ? 4.396 -26.412 24.454 1.00 65.99 237 ASP C O 1
ATOM 7321 N N . ASN C 1 262 ? 5.296 -28.081 23.215 1.00 67.01 238 ASN C N 1
ATOM 7322 C CA . ASN C 1 262 ? 4.821 -29.151 24.071 1.00 69.46 238 ASN C CA 1
ATOM 7323 C C . ASN C 1 262 ? 5.431 -28.972 25.446 1.00 71.03 238 ASN C C 1
ATOM 7324 O O . ASN C 1 262 ? 6.629 -28.662 25.563 1.00 71.90 238 ASN C O 1
ATOM 7329 N N . LYS C 1 263 ? 4.621 -29.147 26.489 1.00 73.10 239 LYS C N 1
ATOM 7330 C CA . LYS C 1 263 ? 5.150 -29.071 27.870 1.00 73.76 239 LYS C CA 1
ATOM 7331 C C . LYS C 1 263 ? 5.174 -30.459 28.505 1.00 73.58 239 LYS C C 1
ATOM 7332 O O . LYS C 1 263 ? 4.453 -31.361 28.059 1.00 73.42 239 LYS C O 1
ATOM 7338 N N . GLY C 1 264 ? 6.030 -30.635 29.516 1.00 73.39 240 GLY C N 1
ATOM 7339 C CA . GLY C 1 264 ? 6.119 -31.907 30.251 1.00 73.58 240 GLY C CA 1
ATOM 7340 C C . GLY C 1 264 ? 4.925 -32.036 31.190 1.00 73.14 240 GLY C C 1
ATOM 7341 O O . GLY C 1 264 ? 3.976 -31.241 31.109 1.00 73.05 240 GLY C O 1
ATOM 7342 N N . GLU C 1 265 ? 4.942 -33.023 32.082 1.00 71.92 241 GLU C N 1
ATOM 7343 C CA . GLU C 1 265 ? 3.822 -33.134 32.998 1.00 71.20 241 GLU C CA 1
ATOM 7344 C C . GLU C 1 265 ? 3.846 -31.895 33.902 1.00 68.55 241 GLU C C 1
ATOM 7345 O O . GLU C 1 265 ? 4.919 -31.470 34.353 1.00 68.05 241 GLU C O 1
ATOM 7351 N N . THR C 1 266 ? 2.683 -31.266 34.073 1.00 65.42 242 THR C N 1
ATOM 7352 C CA . THR C 1 266 ? 2.558 -30.118 34.962 1.00 63.87 242 THR C CA 1
ATOM 7353 C C . THR C 1 266 ? 2.810 -30.585 36.384 1.00 61.98 242 THR C C 1
ATOM 7354 O O . THR C 1 266 ? 2.313 -31.640 36.800 1.00 60.18 242 THR C O 1
ATOM 7358 N N . LEU C 1 267 ? 3.606 -29.795 37.099 1.00 60.49 243 LEU C N 1
ATOM 7359 C CA . LEU C 1 267 ? 3.917 -29.994 38.508 1.00 58.72 243 LEU C CA 1
ATOM 7360 C C . LEU C 1 267 ? 3.527 -28.697 39.234 1.00 57.76 243 LEU C C 1
ATOM 7361 O O . LEU C 1 267 ? 3.496 -27.616 38.626 1.00 56.59 243 LEU C O 1
ATOM 7366 N N . GLY C 1 268 ? 3.202 -28.814 40.520 1.00 56.68 244 GLY C N 1
ATOM 7367 C CA . GLY C 1 268 ? 2.791 -27.667 41.299 1.00 54.32 244 GLY C CA 1
ATOM 7368 C C . GLY C 1 268 ? 2.463 -27.933 42.749 1.00 53.92 244 GLY C C 1
ATOM 7369 O O . GLY C 1 268 ? 2.794 -28.961 43.305 1.00 55.22 244 GLY C O 1
ATOM 7370 N N . LEU C 1 269 ? 1.790 -26.985 43.366 1.00 54.51 245 LEU C N 1
ATOM 7371 C CA . LEU C 1 269 ? 1.474 -27.092 44.769 1.00 55.16 245 LEU C CA 1
ATOM 7372 C C . LEU C 1 269 ? 0.120 -27.719 45.007 1.00 55.02 245 LEU C C 1
ATOM 7373 O O . LEU C 1 269 ? -0.825 -27.381 44.325 1.00 57.23 245 LEU C O 1
ATOM 7378 N N . GLY C 1 270 ? 0.039 -28.614 45.986 1.00 55.80 246 GLY C N 1
ATOM 7379 C CA . GLY C 1 270 ? -1.216 -29.271 46.367 1.00 55.02 246 GLY C CA 1
ATOM 7380 C C . GLY C 1 270 ? -1.832 -30.212 45.364 1.00 55.76 246 GLY C C 1
ATOM 7381 O O . GLY C 1 270 ? -1.493 -30.166 44.175 1.00 56.65 246 GLY C O 1
ATOM 7382 N N . LYS C 1 271 ? -2.755 -31.055 45.852 1.00 55.41 247 LYS C N 1
ATOM 7383 C CA . LYS C 1 271 ? -3.507 -32.036 45.034 1.00 54.51 247 LYS C CA 1
ATOM 7384 C C . LYS C 1 271 ? -5.020 -31.831 45.146 1.00 53.69 247 LYS C C 1
ATOM 7385 O O . LYS C 1 271 ? -5.519 -31.349 46.150 1.00 53.74 247 LYS C O 1
ATOM 7391 N N . ILE C 1 272 ? -5.758 -32.155 44.096 1.00 53.88 248 ILE C N 1
ATOM 7392 C CA . ILE C 1 272 ? -7.198 -32.089 44.176 1.00 53.47 248 ILE C CA 1
ATOM 7393 C C . ILE C 1 272 ? -7.689 -33.414 43.643 1.00 55.00 248 ILE C C 1
ATOM 7394 O O . ILE C 1 272 ? -7.231 -33.849 42.595 1.00 56.32 248 ILE C O 1
ATOM 7399 N N . GLY C 1 273 ? -8.568 -34.072 44.404 1.00 55.02 249 GLY C N 1
ATOM 7400 C CA . GLY C 1 273 ? -9.081 -35.383 44.080 1.00 53.94 249 GLY C CA 1
ATOM 7401 C C . GLY C 1 273 ? -10.454 -35.610 44.696 1.00 55.08 249 GLY C C 1
ATOM 7402 O O . GLY C 1 273 ? -11.094 -34.663 45.166 1.00 55.44 249 GLY C O 1
ATOM 7403 N N . TYR C 1 274 ? -10.877 -36.872 44.738 1.00 53.27 250 TYR C N 1
ATOM 7404 C CA . TYR C 1 274 ? -12.216 -37.247 45.219 1.00 53.77 250 TYR C CA 1
ATOM 7405 C C . TYR C 1 274 ? -12.241 -38.262 46.347 1.00 53.72 250 TYR C C 1
ATOM 7406 O O . TYR C 1 274 ? -11.543 -39.273 46.295 1.00 52.89 250 TYR C O 1
ATOM 7415 N N . LEU C 1 275 ? -13.064 -38.010 47.362 1.00 55.17 251 LEU C N 1
ATOM 7416 C CA . LEU C 1 275 ? -13.233 -38.995 48.426 1.00 57.13 251 LEU C CA 1
ATOM 7417 C C . LEU C 1 275 ? -13.880 -40.253 47.835 1.00 58.62 251 LEU C C 1
ATOM 7418 O O . LEU C 1 275 ? -14.454 -40.209 46.741 1.00 59.38 251 LEU C O 1
ATOM 7423 N N . GLN C 1 276 ? -13.769 -41.374 48.545 1.00 60.99 252 GLN C N 1
ATOM 7424 C CA . GLN C 1 276 ? -14.385 -42.639 48.125 1.00 61.52 252 GLN C CA 1
ATOM 7425 C C . GLN C 1 276 ? -15.928 -42.572 48.245 1.00 62.17 252 GLN C C 1
ATOM 7426 O O . GLN C 1 276 ? -16.666 -43.162 47.435 1.00 62.36 252 GLN C O 1
ATOM 7432 N N . GLU C 1 277 ? -16.406 -41.872 49.274 1.00 61.93 253 GLU C N 1
ATOM 7433 C CA . GLU C 1 277 ? -17.839 -41.658 49.487 1.00 61.32 253 GLU C CA 1
ATOM 7434 C C . GLU C 1 277 ? -18.093 -40.241 49.996 1.00 60.62 253 GLU C C 1
ATOM 7435 O O . GLU C 1 277 ? -17.222 -39.650 50.642 1.00 58.95 253 GLU C O 1
ATOM 7441 N N . GLU C 1 278 ? -19.283 -39.713 49.683 1.00 60.09 254 GLU C N 1
ATOM 7442 C CA . GLU C 1 278 ? -19.718 -38.372 50.099 1.00 59.13 254 GLU C CA 1
ATOM 7443 C C . GLU C 1 278 ? -19.898 -38.356 51.616 1.00 58.10 254 GLU C C 1
ATOM 7444 O O . GLU C 1 278 ? -20.315 -39.353 52.210 1.00 58.76 254 GLU C O 1
ATOM 7450 N N . MET C 1 279 ? -19.567 -37.218 52.222 1.00 56.70 255 MET C N 1
ATOM 7451 C CA . MET C 1 279 ? -19.655 -36.976 53.649 1.00 56.69 255 MET C CA 1
ATOM 7452 C C . MET C 1 279 ? -20.033 -35.523 53.846 1.00 55.39 255 MET C C 1
ATOM 7453 O O . MET C 1 279 ? -19.924 -34.709 52.908 1.00 55.82 255 MET C O 1
ATOM 7458 N N . THR C 1 280 ? -20.399 -35.190 55.090 1.00 53.47 256 THR C N 1
ATOM 7459 C CA . THR C 1 280 ? -20.651 -33.804 55.444 1.00 52.27 256 THR C CA 1
ATOM 7460 C C . THR C 1 280 ? -19.290 -33.216 55.796 1.00 53.00 256 THR C C 1
ATOM 7461 O O . THR C 1 280 ? -18.312 -33.962 55.936 1.00 51.43 256 THR C O 1
ATOM 7465 N N . LEU C 1 281 ? -19.221 -31.892 55.937 1.00 53.58 257 LEU C N 1
ATOM 7466 C CA . LEU C 1 281 ? -17.978 -31.226 56.274 1.00 55.70 257 LEU C CA 1
ATOM 7467 C C . LEU C 1 281 ? -17.578 -31.670 57.678 1.00 56.96 257 LEU C C 1
ATOM 7468 O O . LEU C 1 281 ? -16.434 -31.998 57.915 1.00 58.19 257 LEU C O 1
ATOM 7473 N N . GLY C 1 282 ? -18.555 -31.739 58.587 1.00 58.60 258 GLY C N 1
ATOM 7474 C CA . GLY C 1 282 ? -18.333 -32.176 59.974 1.00 57.28 258 GLY C CA 1
ATOM 7475 C C . GLY C 1 282 ? -17.639 -33.522 60.109 1.00 55.96 258 GLY C C 1
ATOM 7476 O O . GLY C 1 282 ? -16.718 -33.655 60.917 1.00 54.21 258 GLY C O 1
ATOM 7477 N N . GLN C 1 283 ? -18.081 -34.518 59.334 1.00 53.65 259 GLN C N 1
ATOM 7478 C CA . GLN C 1 283 ? -17.414 -35.831 59.340 1.00 54.57 259 GLN C CA 1
ATOM 7479 C C . GLN C 1 283 ? -16.166 -35.901 58.477 1.00 54.64 259 GLN C C 1
ATOM 7480 O O . GLN C 1 283 ? -15.300 -36.745 58.708 1.00 55.97 259 GLN C O 1
ATOM 7486 N N . PHE C 1 284 ? -16.081 -35.047 57.466 1.00 54.23 260 PHE C N 1
ATOM 7487 C CA . PHE C 1 284 ? -14.861 -34.992 56.718 1.00 53.64 260 PHE C CA 1
ATOM 7488 C C . PHE C 1 284 ? -13.771 -34.467 57.636 1.00 53.21 260 PHE C C 1
ATOM 7489 O O . PHE C 1 284 ? -12.686 -35.024 57.686 1.00 55.09 260 PHE C O 1
ATOM 7497 N N . ALA C 1 285 ? -14.071 -33.386 58.350 1.00 53.16 261 ALA C N 1
ATOM 7498 C CA . ALA C 1 285 ? -13.168 -32.791 59.354 1.00 51.65 261 ALA C CA 1
ATOM 7499 C C . ALA C 1 285 ? -12.637 -33.798 60.368 1.00 52.67 261 ALA C C 1
ATOM 7500 O O . ALA C 1 285 ? -11.465 -33.725 60.710 1.00 52.15 261 ALA C O 1
ATOM 7502 N N . GLU C 1 286 ? -13.502 -34.707 60.855 1.00 52.25 262 GLU C N 1
ATOM 7503 C CA . GLU C 1 286 ? -13.103 -35.806 61.751 1.00 54.36 262 GLU C CA 1
ATOM 7504 C C . GLU C 1 286 ? -12.139 -36.721 61.032 1.00 54.32 262 GLU C C 1
ATOM 7505 O O . GLU C 1 286 ? -11.108 -37.109 61.589 1.00 54.63 262 GLU C O 1
ATOM 7511 N N . HIS C 1 287 ? -12.496 -37.070 59.795 1.00 54.45 263 HIS C N 1
ATOM 7512 C CA . HIS C 1 287 ? -11.657 -37.903 58.953 1.00 54.31 263 HIS C CA 1
ATOM 7513 C C . HIS C 1 287 ? -10.291 -37.245 58.776 1.00 54.80 263 HIS C C 1
ATOM 7514 O O . HIS C 1 287 ? -9.289 -37.924 58.846 1.00 55.77 263 HIS C O 1
ATOM 7521 N N . VAL C 1 288 ? -10.235 -35.937 58.568 1.00 54.48 264 VAL C N 1
ATOM 7522 C CA . VAL C 1 288 ? -8.924 -35.269 58.505 1.00 55.62 264 VAL C CA 1
ATOM 7523 C C . VAL C 1 288 ? -8.107 -35.471 59.782 1.00 55.72 264 VAL C C 1
ATOM 7524 O O . VAL C 1 288 ? -6.902 -35.652 59.709 1.00 56.27 264 VAL C O 1
ATOM 7528 N N . LYS C 1 289 ? -8.769 -35.502 60.940 1.00 56.53 265 LYS C N 1
ATOM 7529 C CA . LYS C 1 289 ? -8.061 -35.633 62.231 1.00 56.53 265 LYS C CA 1
ATOM 7530 C C . LYS C 1 289 ? -7.458 -36.999 62.455 1.00 56.37 265 LYS C C 1
ATOM 7531 O O . LYS C 1 289 ? -6.320 -37.118 62.884 1.00 56.08 265 LYS C O 1
ATOM 7537 N N . GLN C 1 290 ? -8.238 -38.029 62.163 1.00 56.70 266 GLN C N 1
ATOM 7538 C CA . GLN C 1 290 ? -7.814 -39.402 62.344 1.00 57.50 266 GLN C CA 1
ATOM 7539 C C . GLN C 1 290 ? -6.755 -39.723 61.320 1.00 56.36 266 GLN C C 1
ATOM 7540 O O . GLN C 1 290 ? -5.702 -40.288 61.625 1.00 57.06 266 GLN C O 1
ATOM 7546 N N . SER C 1 291 ? -7.055 -39.289 60.108 1.00 54.92 267 SER C N 1
ATOM 7547 C CA . SER C 1 291 ? -6.301 -39.530 58.905 1.00 53.38 267 SER C CA 1
ATOM 7548 C C . SER C 1 291 ? -4.928 -38.866 58.933 1.00 52.55 267 SER C C 1
ATOM 7549 O O . SER C 1 291 ? -3.929 -39.473 58.540 1.00 50.88 267 SER C O 1
ATOM 7552 N N . LEU C 1 292 ? -4.890 -37.622 59.420 1.00 52.85 268 LEU C N 1
ATOM 7553 C CA . LEU C 1 292 ? -3.646 -36.850 59.522 1.00 52.57 268 LEU C CA 1
ATOM 7554 C C . LEU C 1 292 ? -3.051 -36.776 60.931 1.00 53.28 268 LEU C C 1
ATOM 7555 O O . LEU C 1 292 ? -2.078 -36.059 61.124 1.00 53.55 268 LEU C O 1
ATOM 7560 N N . ASP C 1 293 ? -3.638 -37.508 61.888 1.00 53.33 269 ASP C N 1
ATOM 7561 C CA . ASP C 1 293 ? -3.141 -37.641 63.261 1.00 54.79 269 ASP C CA 1
ATOM 7562 C C . ASP C 1 293 ? -3.040 -36.325 64.017 1.00 55.35 269 ASP C C 1
ATOM 7563 O O . ASP C 1 293 ? -1.977 -35.966 64.529 1.00 56.47 269 ASP C O 1
ATOM 7568 N N . VAL C 1 294 ? -4.145 -35.592 64.077 1.00 54.97 270 VAL C N 1
ATOM 7569 C CA . VAL C 1 294 ? -4.183 -34.359 64.844 1.00 54.42 270 VAL C CA 1
ATOM 7570 C C . VAL C 1 294 ? -5.315 -34.372 65.874 1.00 56.26 270 VAL C C 1
ATOM 7571 O O . VAL C 1 294 ? -6.373 -34.990 65.661 1.00 55.93 270 VAL C O 1
ATOM 7575 N N . LYS C 1 295 ? -5.086 -33.696 66.996 1.00 57.14 271 LYS C N 1
ATOM 7576 C CA . LYS C 1 295 ? -6.086 -33.654 68.041 1.00 58.56 271 LYS C CA 1
ATOM 7577 C C . LYS C 1 295 ? -7.206 -32.661 67.763 1.00 57.93 271 LYS C C 1
ATOM 7578 O O . LYS C 1 295 ? -8.346 -32.885 68.141 1.00 59.69 271 LYS C O 1
ATOM 7584 N N . GLY C 1 296 ? -6.904 -31.577 67.071 1.00 57.43 272 GLY C N 1
ATOM 7585 C CA . GLY C 1 296 ? -7.939 -30.608 66.738 1.00 57.14 272 GLY C CA 1
ATOM 7586 C C . GLY C 1 296 ? -7.762 -29.958 65.382 1.00 56.47 272 GLY C C 1
ATOM 7587 O O . GLY C 1 296 ? -6.693 -30.017 64.798 1.00 56.91 272 GLY C O 1
ATOM 7588 N N . ALA C 1 297 ? -8.823 -29.341 64.871 1.00 56.52 273 ALA C N 1
ATOM 7589 C CA . ALA C 1 297 ? -8.763 -28.602 63.600 1.00 56.89 273 ALA C CA 1
ATOM 7590 C C . ALA C 1 297 ? -9.728 -27.416 63.670 1.00 57.44 273 ALA C C 1
ATOM 7591 O O . ALA C 1 297 ? -10.558 -27.352 64.578 1.00 59.92 273 ALA C O 1
ATOM 7593 N N . ARG C 1 298 ? -9.592 -26.466 62.743 1.00 56.61 274 ARG C N 1
ATOM 7594 C CA . ARG C 1 298 ? -10.547 -25.359 62.606 1.00 55.74 274 ARG C CA 1
ATOM 7595 C C . ARG C 1 298 ? -11.249 -25.608 61.280 1.00 56.16 274 ARG C C 1
ATOM 7596 O O . ARG C 1 298 ? -10.614 -26.040 60.299 1.00 58.47 274 ARG C O 1
ATOM 7604 N N . VAL C 1 299 ? -12.547 -25.347 61.245 1.00 55.29 275 VAL C N 1
ATOM 7605 C CA . VAL C 1 299 ? -13.341 -25.566 60.064 1.00 53.90 275 VAL C CA 1
ATOM 7606 C C . VAL C 1 299 ? -14.097 -24.310 59.625 1.00 52.48 275 VAL C C 1
ATOM 7607 O O . VAL C 1 299 ? -14.720 -23.637 60.441 1.00 50.50 275 VAL C O 1
ATOM 7611 N N . VAL C 1 300 ? -14.065 -24.019 58.331 1.00 51.12 276 VAL C N 1
ATOM 7612 C CA . VAL C 1 300 ? -14.811 -22.900 57.794 1.00 51.18 276 VAL C CA 1
ATOM 7613 C C . VAL C 1 300 ? -15.936 -23.447 56.929 1.00 51.71 276 VAL C C 1
ATOM 7614 O O . VAL C 1 300 ? -15.674 -24.160 55.980 1.00 51.15 276 VAL C O 1
ATOM 7618 N N . GLY C 1 301 ? -17.184 -23.126 57.269 1.00 52.96 277 GLY C N 1
ATOM 7619 C CA . GLY C 1 301 ? -18.346 -23.561 56.482 1.00 53.37 277 GLY C CA 1
ATOM 7620 C C . GLY C 1 301 ? -19.404 -24.202 57.347 1.00 55.36 277 GLY C C 1
ATOM 7621 O O . GLY C 1 301 ? -19.182 -24.425 58.530 1.00 55.82 277 GLY C O 1
ATOM 7622 N N . LYS C 1 302 ? -20.559 -24.498 56.773 1.00 56.14 278 LYS C N 1
ATOM 7623 C CA . LYS C 1 302 ? -21.604 -25.174 57.511 1.00 59.27 278 LYS C CA 1
ATOM 7624 C C . LYS C 1 302 ? -21.290 -26.668 57.603 1.00 60.55 278 LYS C C 1
ATOM 7625 O O . LYS C 1 302 ? -21.254 -27.353 56.593 1.00 62.97 278 LYS C O 1
ATOM 7631 N N . LEU C 1 303 ? -21.102 -27.182 58.813 1.00 61.54 279 LEU C N 1
ATOM 7632 C CA . LEU C 1 303 ? -20.732 -28.597 59.037 1.00 62.10 279 LEU C CA 1
ATOM 7633 C C . LEU C 1 303 ? -21.640 -29.655 58.426 1.00 61.85 279 LEU C C 1
ATOM 7634 O O . LEU C 1 303 ? -21.289 -30.835 58.392 1.00 61.62 279 LEU C O 1
ATOM 7639 N N . ASP C 1 304 ? -22.804 -29.247 57.949 1.00 62.33 280 ASP C N 1
ATOM 7640 C CA . ASP C 1 304 ? -23.733 -30.215 57.358 1.00 63.23 280 ASP C CA 1
ATOM 7641 C C . ASP C 1 304 ? -23.786 -30.215 55.825 1.00 62.82 280 ASP C C 1
ATOM 7642 O O . ASP C 1 304 ? -24.537 -30.974 55.220 1.00 60.70 280 ASP C O 1
ATOM 7647 N N . ASP C 1 305 ? -22.924 -29.399 55.215 1.00 63.29 281 ASP C N 1
ATOM 7648 C CA . ASP C 1 305 ? -22.818 -29.322 53.761 1.00 63.74 281 ASP C CA 1
ATOM 7649 C C . ASP C 1 305 ? -22.154 -30.579 53.247 1.00 62.70 281 ASP C C 1
ATOM 7650 O O . ASP C 1 305 ? -21.320 -31.165 53.922 1.00 62.68 281 ASP C O 1
ATOM 7655 N N . LYS C 1 306 ? -22.541 -31.003 52.060 1.00 62.14 282 LYS C N 1
ATOM 7656 C CA . LYS C 1 306 ? -21.957 -32.194 51.479 1.00 61.59 282 LYS C CA 1
ATOM 7657 C C . LYS C 1 306 ? -20.591 -31.929 50.821 1.00 61.27 282 LYS C C 1
ATOM 7658 O O . LYS C 1 306 ? -20.397 -30.912 50.142 1.00 61.13 282 LYS C O 1
ATOM 7664 N N . VAL C 1 307 ? -19.626 -32.812 51.062 1.00 59.74 283 VAL C N 1
ATOM 7665 C CA . VAL C 1 307 ? -18.345 -32.671 50.400 1.00 59.64 283 VAL C CA 1
ATOM 7666 C C . VAL C 1 307 ? -17.955 -33.961 49.701 1.00 59.53 283 VAL C C 1
ATOM 7667 O O . VAL C 1 307 ? -18.066 -35.055 50.268 1.00 57.66 283 VAL C O 1
ATOM 7671 N N . ARG C 1 308 ? -17.478 -33.802 48.465 1.00 59.60 284 ARG C N 1
ATOM 7672 C CA . ARG C 1 308 ? -17.057 -34.923 47.638 1.00 59.72 284 ARG C CA 1
ATOM 7673 C C . ARG C 1 308 ? -15.641 -34.699 47.081 1.00 57.85 284 ARG C C 1
ATOM 7674 O O . ARG C 1 308 ? -14.775 -35.567 47.240 1.00 57.12 284 ARG C O 1
ATOM 7682 N N . LYS C 1 309 ? -15.391 -33.577 46.409 1.00 56.49 285 LYS C N 1
ATOM 7683 C CA . LYS C 1 309 ? -14.005 -33.360 45.984 1.00 55.33 285 LYS C CA 1
ATOM 7684 C C . LYS C 1 309 ? -13.278 -32.440 46.924 1.00 54.79 285 LYS C C 1
ATOM 7685 O O . LYS C 1 309 ? -13.787 -31.398 47.330 1.00 54.76 285 LYS C O 1
ATOM 7691 N N . VAL C 1 310 ? -12.051 -32.856 47.230 1.00 54.49 286 VAL C N 1
ATOM 7692 C CA . VAL C 1 310 ? -11.202 -32.244 48.215 1.00 52.50 286 VAL C CA 1
ATOM 7693 C C . VAL C 1 310 ? -9.887 -31.740 47.631 1.00 54.12 286 VAL C C 1
ATOM 7694 O O . VAL C 1 310 ? -9.230 -32.436 46.857 1.00 54.76 286 VAL C O 1
ATOM 7698 N N . ALA C 1 311 ? -9.503 -30.531 48.030 1.00 53.24 287 ALA C N 1
ATOM 7699 C CA . ALA C 1 311 ? -8.212 -29.954 47.660 1.00 52.80 287 ALA C CA 1
ATOM 7700 C C . ALA C 1 311 ? -7.333 -29.990 48.911 1.00 52.40 287 ALA C C 1
ATOM 7701 O O . ALA C 1 311 ? -7.809 -29.753 50.008 1.00 53.53 287 ALA C O 1
ATOM 7703 N N . VAL C 1 312 ? -6.071 -30.349 48.774 1.00 53.44 288 VAL C N 1
ATOM 7704 C CA . VAL C 1 312 ? -5.150 -30.278 49.941 1.00 54.08 288 VAL C CA 1
ATOM 7705 C C . VAL C 1 312 ? -3.837 -29.634 49.568 1.00 54.65 288 VAL C C 1
ATOM 7706 O O . VAL C 1 312 ? -3.344 -29.844 48.484 1.00 55.74 288 VAL C O 1
ATOM 7710 N N . LEU C 1 313 ? -3.289 -28.820 50.450 1.00 54.93 289 LEU C N 1
ATOM 7711 C CA . LEU C 1 313 ? -2.009 -28.212 50.190 1.00 55.12 289 LEU C CA 1
ATOM 7712 C C . LEU C 1 313 ? -1.319 -28.090 51.554 1.00 56.18 289 LEU C C 1
ATOM 7713 O O . LEU C 1 313 ? -1.727 -27.282 52.394 1.00 57.75 289 LEU C O 1
ATOM 7718 N N . GLY C 1 314 ? -0.290 -28.893 51.798 1.00 56.71 290 GLY C N 1
ATOM 7719 C CA . GLY C 1 314 ? 0.355 -28.860 53.111 1.00 57.31 290 GLY C CA 1
ATOM 7720 C C . GLY C 1 314 ? 1.054 -27.536 53.293 1.00 57.11 290 GLY C C 1
ATOM 7721 O O . GLY C 1 314 ? 1.579 -27.008 52.323 1.00 59.08 290 GLY C O 1
ATOM 7722 N N . GLY C 1 315 ? 1.069 -26.984 54.506 1.00 56.34 291 GLY C N 1
ATOM 7723 C CA . GLY C 1 315 ? 1.775 -25.710 54.721 1.00 56.92 291 GLY C CA 1
ATOM 7724 C C . GLY C 1 315 ? 0.822 -24.531 54.607 1.00 57.59 291 GLY C C 1
ATOM 7725 O O . GLY C 1 315 ? -0.386 -24.711 54.778 1.00 56.64 291 GLY C O 1
ATOM 7726 N N . ASP C 1 316 ? 1.360 -23.339 54.319 1.00 57.08 292 ASP C 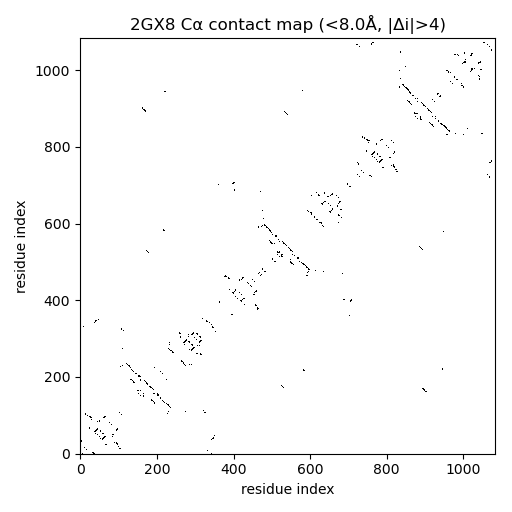N 1
ATOM 7727 C CA . ASP C 1 316 ? 0.569 -22.116 54.119 1.00 56.38 292 ASP C CA 1
ATOM 7728 C C . ASP C 1 316 ? -0.069 -22.085 52.711 1.00 56.80 292 ASP C C 1
ATOM 7729 O O . ASP C 1 316 ? 0.602 -21.790 51.704 1.00 54.75 292 ASP C O 1
ATOM 7734 N N . GLY C 1 317 ? -1.374 -22.373 52.646 1.00 55.39 293 GLY C N 1
ATOM 7735 C CA . GLY C 1 317 ? -2.071 -22.344 51.371 1.00 56.18 293 GLY C CA 1
ATOM 7736 C C . GLY C 1 317 ? -3.161 -21.286 51.208 1.00 56.29 293 GLY C C 1
ATOM 7737 O O . GLY C 1 317 ? -4.068 -21.433 50.385 1.00 54.54 293 GLY C O 1
ATOM 7738 N N . ASN C 1 318 ? -3.063 -20.231 52.011 1.00 56.31 294 ASN C N 1
ATOM 7739 C CA . ASN C 1 318 ? -3.930 -19.072 51.938 1.00 55.62 294 ASN C CA 1
ATOM 7740 C C . ASN C 1 318 ? -4.061 -18.501 50.530 1.00 56.00 294 ASN C C 1
ATOM 7741 O O . ASN C 1 318 ? -5.115 -18.017 50.135 1.00 55.80 294 ASN C O 1
ATOM 7746 N N . LYS C 1 319 ? -2.973 -18.553 49.773 1.00 55.65 295 LYS C N 1
ATOM 7747 C CA . LYS C 1 319 ? -2.949 -17.997 48.428 1.00 55.68 295 LYS C CA 1
ATOM 7748 C C . LYS C 1 319 ? -3.679 -18.795 47.335 1.00 53.80 295 LYS C C 1
ATOM 7749 O O . LYS C 1 319 ? -3.867 -18.287 46.231 1.00 53.09 295 LYS C O 1
ATOM 7755 N N . TYR C 1 320 ? -4.119 -20.011 47.652 1.00 52.26 296 TYR C N 1
ATOM 7756 C CA . TYR C 1 320 ? -4.742 -20.880 46.650 1.00 51.36 296 TYR C CA 1
ATOM 7757 C C . TYR C 1 320 ? -6.200 -21.189 46.830 1.00 49.95 296 TYR C C 1
ATOM 7758 O O . TYR C 1 320 ? -6.698 -22.159 46.273 1.00 50.09 296 TYR C O 1
ATOM 7767 N N . ILE C 1 321 ? -6.908 -20.356 47.575 1.00 48.86 297 ILE C N 1
ATOM 7768 C CA . ILE C 1 321 ? -8.326 -20.576 47.740 1.00 47.66 297 ILE C CA 1
ATOM 7769 C C . ILE C 1 321 ? -9.111 -20.380 46.424 1.00 48.86 297 ILE C C 1
ATOM 7770 O O . ILE C 1 321 ? -10.125 -21.047 46.221 1.00 49.66 297 ILE C O 1
ATOM 7775 N N . ASN C 1 322 ? -8.654 -19.492 45.540 1.00 49.46 298 ASN C N 1
ATOM 7776 C CA . ASN C 1 322 ? -9.362 -19.232 44.296 1.00 52.07 298 ASN C CA 1
ATOM 7777 C C . ASN C 1 322 ? -9.193 -20.365 43.335 1.00 53.12 298 ASN C C 1
ATOM 7778 O O . ASN C 1 322 ? -10.136 -20.736 42.633 1.00 52.70 298 ASN C O 1
ATOM 7783 N N . GLN C 1 323 ? -7.993 -20.926 43.343 1.00 53.46 299 GLN C N 1
ATOM 7784 C CA . GLN C 1 323 ? -7.660 -22.071 42.519 1.00 55.82 299 GLN C CA 1
ATOM 7785 C C . GLN C 1 323 ? -8.486 -23.261 42.959 1.00 55.22 299 GLN C C 1
ATOM 7786 O O . GLN C 1 323 ? -9.167 -23.882 42.160 1.00 56.06 299 GLN C O 1
ATOM 7792 N N . ALA C 1 324 ? -8.463 -23.538 44.254 1.00 56.88 300 ALA C N 1
ATOM 7793 C CA . ALA C 1 324 ? -9.242 -24.631 44.858 1.00 56.89 300 ALA C CA 1
ATOM 7794 C C . ALA C 1 324 ? -10.722 -24.597 44.463 1.00 56.53 300 ALA C C 1
ATOM 7795 O O . ALA C 1 324 ? -11.285 -25.629 44.142 1.00 57.82 300 A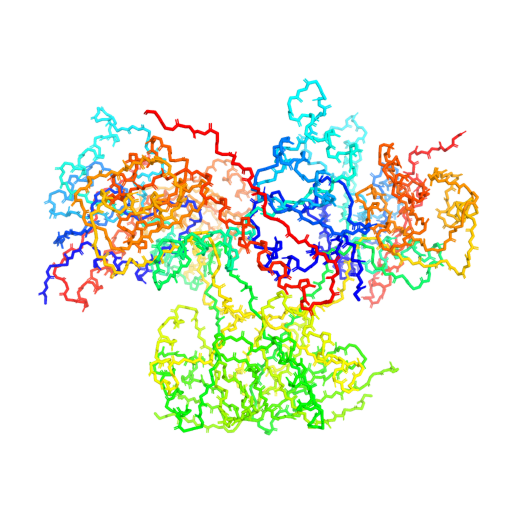LA C O 1
ATOM 7797 N N . LYS C 1 325 ? -11.331 -23.411 44.454 1.00 56.92 301 LYS C N 1
ATOM 7798 C CA . LYS C 1 325 ? -12.729 -23.249 44.052 1.00 56.49 301 LYS C CA 1
ATOM 7799 C C . LYS C 1 325 ? -12.910 -23.319 42.527 1.00 57.76 301 LYS C C 1
ATOM 7800 O O . LYS C 1 325 ? -13.865 -23.918 42.031 1.00 56.97 301 LYS C O 1
ATOM 7806 N N . PHE C 1 326 ? -12.001 -22.695 41.782 1.00 58.57 302 PHE C N 1
ATOM 7807 C CA . PHE C 1 326 ? -12.076 -22.731 40.317 1.00 59.16 302 PHE C CA 1
ATOM 7808 C C . PHE C 1 326 ? -12.070 -24.188 39.831 1.00 57.96 302 PHE C C 1
ATOM 7809 O O . PHE C 1 326 ? -12.878 -24.552 38.996 1.00 56.07 302 PHE C O 1
ATOM 7817 N N . LYS C 1 327 ? -11.151 -24.998 40.374 1.00 56.78 303 LYS C N 1
ATOM 7818 C CA . LYS C 1 327 ? -11.061 -26.432 40.094 1.00 55.94 303 LYS C CA 1
ATOM 7819 C C . LYS C 1 327 ? -12.243 -27.238 40.694 1.00 55.63 303 LYS C C 1
ATOM 7820 O O . LYS C 1 327 ? -12.304 -28.463 40.561 1.00 55.24 303 LYS C O 1
ATOM 7826 N N . GLY C 1 328 ? -13.156 -26.568 41.388 1.00 54.45 304 GLY C N 1
ATOM 7827 C CA . GLY C 1 328 ? -14.351 -27.237 41.898 1.00 54.04 304 GLY C CA 1
ATOM 7828 C C . GLY C 1 328 ? -14.357 -27.927 43.251 1.00 53.59 304 GLY C C 1
ATOM 7829 O O . GLY C 1 328 ? -15.275 -28.681 43.529 1.00 54.52 304 GLY C O 1
ATOM 7830 N N . ALA C 1 329 ? -13.376 -27.658 44.105 1.00 53.23 305 ALA C N 1
ATOM 7831 C CA . ALA C 1 329 ? -13.321 -28.269 45.429 1.00 52.55 305 ALA C CA 1
ATOM 7832 C C . ALA C 1 329 ? -14.545 -27.909 46.219 1.00 52.72 305 ALA C C 1
ATOM 7833 O O . ALA C 1 329 ? -15.132 -26.837 46.038 1.00 53.01 305 ALA C O 1
ATOM 7835 N N . ASP C 1 330 ? -14.943 -28.837 47.081 1.00 54.44 306 ASP C N 1
ATOM 7836 C CA . ASP C 1 330 ? -16.081 -28.679 47.980 1.00 53.68 306 ASP C CA 1
ATOM 7837 C C . ASP C 1 330 ? -15.518 -28.232 49.317 1.00 55.27 306 ASP C C 1
ATOM 7838 O O . ASP C 1 330 ? -16.204 -27.544 50.086 1.00 57.20 306 ASP C O 1
ATOM 7843 N N . VAL C 1 331 ? -14.270 -28.635 49.572 1.00 52.38 307 VAL C N 1
ATOM 7844 C CA . VAL C 1 331 ? -13.565 -28.357 50.804 1.00 52.39 307 VAL C CA 1
ATOM 7845 C C . VAL C 1 331 ? -12.067 -28.236 50.509 1.00 51.43 307 VAL C C 1
ATOM 7846 O O . VAL C 1 331 ? -11.551 -28.900 49.621 1.00 51.36 307 VAL C O 1
ATOM 7850 N N . TYR C 1 332 ? -11.370 -27.414 51.274 1.00 51.76 308 TYR C N 1
ATOM 7851 C CA . TYR C 1 332 ? -9.933 -27.214 51.083 1.00 50.75 308 TYR C CA 1
ATOM 7852 C C . TYR C 1 332 ? -9.180 -27.465 52.395 1.00 52.54 308 TYR C C 1
ATOM 7853 O O . TYR C 1 332 ? -9.444 -26.823 53.385 1.00 53.93 308 TYR C O 1
ATOM 7862 N N . VAL C 1 333 ? -8.233 -28.396 52.389 1.00 53.38 309 VAL C N 1
ATOM 7863 C CA . VAL C 1 333 ? -7.464 -28.739 53.579 1.00 53.29 309 VAL C CA 1
ATOM 7864 C C . VAL C 1 333 ? -6.081 -28.127 53.504 1.00 53.69 309 VAL C C 1
ATOM 7865 O O . VAL C 1 333 ? -5.256 -28.612 52.751 1.00 54.77 309 VAL C O 1
ATOM 7869 N N . THR C 1 334 ? -5.814 -27.104 54.320 1.00 54.40 310 THR C N 1
ATOM 7870 C CA . THR C 1 334 ? -4.523 -26.409 54.309 1.00 54.82 310 THR C CA 1
ATOM 7871 C C . THR C 1 334 ? -4.227 -25.769 55.670 1.00 55.38 310 THR C C 1
ATOM 7872 O O . THR C 1 334 ? -5.137 -25.615 56.483 1.00 57.94 310 THR C O 1
ATOM 7876 N N . GLY C 1 335 ? -2.979 -25.372 55.923 1.00 55.40 311 GLY C N 1
ATOM 7877 C CA . GLY C 1 335 ? -2.621 -24.754 57.191 1.00 54.69 311 GLY C CA 1
ATOM 7878 C C . GLY C 1 335 ? -2.569 -23.239 57.173 1.00 56.18 311 GLY C C 1
ATOM 7879 O O . GLY C 1 335 ? -2.679 -22.598 56.123 1.00 55.84 311 GLY C O 1
ATOM 7880 N N . ASP C 1 336 ? -2.426 -22.668 58.360 1.00 58.08 312 ASP C N 1
ATOM 7881 C CA . ASP C 1 336 ? -2.249 -21.225 58.546 1.00 59.23 312 ASP C CA 1
ATOM 7882 C C . ASP C 1 336 ? -3.342 -20.337 58.010 1.00 60.22 312 ASP C C 1
ATOM 7883 O O . ASP C 1 336 ? -3.090 -19.227 57.590 1.00 61.61 312 ASP C O 1
ATOM 7888 N N . MET C 1 337 ? -4.576 -20.796 58.076 1.00 62.17 313 MET C N 1
ATOM 7889 C CA . MET C 1 337 ? -5.677 -20.018 57.525 1.00 62.25 313 MET C CA 1
ATOM 7890 C C . MET C 1 337 ? -5.891 -18.634 58.200 1.00 61.23 313 MET C C 1
ATOM 7891 O O . MET C 1 337 ? -6.206 -18.559 59.400 1.00 61.45 313 MET C O 1
ATOM 7896 N N . TYR C 1 338 ? -5.723 -17.559 57.429 1.00 60.22 314 TYR C N 1
ATOM 7897 C CA . TYR C 1 338 ? -5.913 -16.204 57.930 1.00 59.93 314 TYR C CA 1
ATOM 7898 C C . TYR C 1 338 ? -7.384 -15.795 57.975 1.00 58.52 314 TYR C C 1
ATOM 7899 O O . TYR C 1 338 ? -8.180 -16.143 57.104 1.00 57.57 314 TYR C O 1
ATOM 7908 N N . TYR C 1 339 ? -7.721 -14.995 58.972 1.00 56.80 315 TYR C N 1
ATOM 7909 C CA . TYR C 1 339 ? -9.107 -14.559 59.182 1.00 55.54 315 TYR C CA 1
ATOM 7910 C C . TYR C 1 339 ? -9.731 -14.028 57.906 1.00 54.23 315 TYR C C 1
ATOM 7911 O O . TYR C 1 339 ? -10.787 -14.489 57.501 1.00 53.34 315 TYR C O 1
ATOM 7920 N N . HIS C 1 340 ? -9.063 -13.065 57.272 1.00 53.04 316 HIS C N 1
ATOM 7921 C CA . HIS C 1 340 ? -9.597 -12.443 56.078 1.00 54.12 316 HIS C CA 1
ATOM 7922 C C . HIS C 1 340 ? -9.655 -13.396 54.891 1.00 54.08 316 HIS C C 1
ATOM 7923 O O . HIS C 1 340 ? -10.604 -13.351 54.102 1.00 54.73 316 HIS C O 1
ATOM 7930 N N . VAL C 1 341 ? -8.685 -14.294 54.792 1.00 53.54 317 VAL C N 1
ATOM 7931 C CA . VAL C 1 341 ? -8.737 -15.264 53.723 1.00 53.64 317 VAL C CA 1
ATOM 7932 C C . VAL C 1 341 ? -9.947 -16.178 53.948 1.00 51.77 317 VAL C C 1
ATOM 7933 O O . VAL C 1 341 ? -10.649 -16.517 52.999 1.00 53.36 317 VAL C O 1
ATOM 7937 N N . ALA C 1 342 ? -10.220 -16.530 55.208 1.00 51.64 318 ALA C N 1
ATOM 7938 C CA . ALA C 1 342 ? -11.350 -17.407 55.534 1.00 51.26 318 ALA C CA 1
ATOM 7939 C C . ALA C 1 342 ? -12.659 -16.709 55.201 1.00 50.88 318 ALA C C 1
ATOM 7940 O O . ALA C 1 342 ? -13.565 -17.355 54.685 1.00 52.92 318 ALA C O 1
ATOM 7942 N N . HIS C 1 343 ? -12.774 -15.396 55.416 1.00 50.22 319 HIS C N 1
ATOM 7943 C CA . HIS C 1 343 ? -14.025 -14.732 54.978 1.00 50.49 319 HIS C CA 1
ATOM 7944 C C . HIS C 1 343 ? -14.112 -14.772 53.453 1.00 51.86 319 HIS C C 1
ATOM 7945 O O . HIS C 1 343 ? -15.194 -14.907 52.907 1.00 52.09 319 HIS C O 1
ATOM 7952 N N . ASP C 1 344 ? -12.960 -14.646 52.775 1.00 53.27 320 ASP C N 1
ATOM 7953 C CA . ASP C 1 344 ? -12.912 -14.705 51.314 1.00 54.77 320 ASP C CA 1
ATOM 7954 C C . ASP C 1 344 ? -13.382 -16.066 50.859 1.00 55.90 320 ASP C C 1
ATOM 7955 O O . ASP C 1 344 ? -14.115 -16.163 49.881 1.00 57.94 320 ASP C O 1
ATOM 7960 N N . ALA C 1 345 ? -12.991 -17.113 51.586 1.00 56.07 321 ALA C N 1
ATOM 7961 C CA . ALA C 1 345 ? -13.395 -18.486 51.251 1.00 55.07 321 ALA C CA 1
ATOM 7962 C C . ALA C 1 345 ? -14.901 -18.722 51.440 1.00 56.22 321 ALA C C 1
ATOM 7963 O O . ALA C 1 345 ? -15.519 -19.369 50.600 1.00 56.39 321 ALA C O 1
ATOM 7965 N N . MET C 1 346 ? -15.489 -18.208 52.522 1.00 56.67 322 MET C N 1
ATOM 7966 C CA . MET C 1 346 ? -16.941 -18.333 52.691 1.00 60.02 322 MET C CA 1
ATOM 7967 C C . MET C 1 346 ? -17.645 -17.641 51.527 1.00 58.63 322 MET C C 1
ATOM 7968 O O . MET C 1 346 ? -18.613 -18.175 51.013 1.00 60.20 322 MET C O 1
ATOM 7973 N N . MET C 1 347 ? -17.152 -16.467 51.109 1.00 58.29 323 MET C N 1
ATOM 7974 C CA . MET C 1 347 ? -17.702 -15.738 49.939 1.00 56.16 323 MET C CA 1
ATOM 7975 C C . MET C 1 347 ? -17.560 -16.494 48.616 1.00 56.94 323 MET C C 1
ATOM 7976 O O . MET C 1 347 ? -18.376 -16.323 47.720 1.00 58.88 323 MET C O 1
ATOM 7981 N N . LEU C 1 348 ? -16.510 -17.301 48.463 1.00 57.38 324 LEU C N 1
ATOM 7982 C CA . LEU C 1 348 ? -16.353 -18.105 47.249 1.00 56.02 324 LEU C CA 1
ATOM 7983 C C . LEU C 1 348 ? -17.297 -19.314 47.301 1.00 56.23 324 LEU C C 1
ATOM 7984 O O . LEU C 1 348 ? -17.659 -19.867 46.269 1.00 55.66 324 LEU C O 1
ATOM 7989 N N . GLY C 1 349 ? -17.705 -19.696 48.507 1.00 56.03 325 GLY C N 1
ATOM 7990 C CA . GLY C 1 349 ? -18.522 -20.890 48.720 1.00 55.87 325 GLY C CA 1
ATOM 7991 C C . GLY C 1 349 ? -17.606 -22.095 48.945 1.00 55.74 325 GLY C C 1
ATOM 7992 O O . GLY C 1 349 ? -17.987 -23.222 48.670 1.00 55.57 325 GLY C O 1
ATOM 7993 N N . LEU C 1 350 ? -16.388 -21.851 49.454 1.00 55.14 326 LEU C N 1
ATOM 7994 C CA . LEU C 1 350 ? -15.411 -22.906 49.708 1.00 53.98 326 LEU C CA 1
ATOM 7995 C C . LEU C 1 350 ? -15.280 -23.264 51.192 1.00 54.92 326 LEU C C 1
ATOM 7996 O O . LEU C 1 350 ? -15.011 -22.394 52.035 1.00 57.35 326 LEU C O 1
ATOM 8001 N N . ASN C 1 351 ? -15.444 -24.542 51.518 1.00 53.63 327 ASN C N 1
ATOM 8002 C CA . ASN C 1 351 ? -15.264 -24.987 52.874 1.00 51.44 327 ASN C CA 1
ATOM 8003 C C . ASN C 1 351 ? -13.783 -25.193 53.122 1.00 51.80 327 ASN C C 1
ATOM 8004 O O . ASN C 1 351 ? -13.015 -25.364 52.178 1.00 49.34 327 ASN C O 1
ATOM 8009 N N . ILE C 1 352 ? -13.388 -25.173 54.388 1.00 50.60 328 ILE C N 1
ATOM 8010 C CA . ILE C 1 352 ? -11.997 -25.313 54.729 1.00 50.44 328 ILE C CA 1
ATOM 8011 C C . ILE C 1 352 ? -11.858 -26.123 55.978 1.00 50.20 328 ILE C C 1
ATOM 8012 O O . ILE C 1 352 ? -12.670 -26.011 56.875 1.00 50.85 328 ILE C O 1
ATOM 8017 N N . VAL C 1 353 ? -10.858 -26.989 56.003 1.00 49.56 329 VAL C N 1
ATOM 8018 C CA . VAL C 1 353 ? -10.481 -27.657 57.228 1.00 48.62 329 VAL C CA 1
ATOM 8019 C C . VAL C 1 353 ? -8.991 -27.329 57.389 1.00 48.47 329 VAL C C 1
ATOM 8020 O O . VAL C 1 353 ? -8.238 -27.553 56.485 1.00 49.27 329 VAL C O 1
ATOM 8024 N N . ASP C 1 354 ? -8.594 -26.810 58.543 1.00 49.62 330 ASP C N 1
ATOM 8025 C CA . ASP C 1 354 ? -7.210 -26.404 58.820 1.00 50.26 330 ASP C CA 1
ATOM 8026 C C . ASP C 1 354 ? -6.733 -27.315 59.929 1.00 50.68 330 ASP C C 1
ATOM 8027 O O . ASP C 1 354 ? -6.996 -27.070 61.100 1.00 52.47 330 ASP C O 1
ATOM 8032 N N . PRO C 1 355 ? -6.002 -28.364 59.563 1.00 50.94 331 PRO C N 1
ATOM 8033 C CA . PRO C 1 355 ? -5.484 -29.265 60.570 1.00 50.24 331 PRO C CA 1
ATOM 8034 C C . PRO C 1 355 ? -4.134 -28.770 61.089 1.00 51.80 331 PRO C C 1
ATOM 8035 O O . PRO C 1 355 ? -3.555 -29.404 61.952 1.00 53.44 331 PRO C O 1
ATOM 8039 N N . GLY C 1 356 ? -3.637 -27.641 60.578 1.00 51.71 332 GLY C N 1
ATOM 8040 C CA . GLY C 1 356 ? -2.362 -27.097 61.010 1.00 50.44 332 GLY C CA 1
ATOM 8041 C C . GLY C 1 356 ? -1.269 -27.397 60.004 1.00 53.34 332 GLY C C 1
ATOM 8042 O O . GLY C 1 356 ? -1.269 -28.445 59.339 1.00 53.03 332 GLY C O 1
ATOM 8043 N N . HIS C 1 357 ? -0.324 -26.466 59.901 1.00 53.06 333 HIS C N 1
ATOM 8044 C CA . HIS C 1 357 ? 0.816 -26.557 59.008 1.00 55.23 333 HIS C CA 1
ATOM 8045 C C . HIS C 1 357 ? 1.636 -27.833 59.324 1.00 54.12 333 HIS C C 1
ATOM 8046 O O . HIS C 1 357 ? 2.205 -28.453 58.444 1.00 53.60 333 HIS C O 1
ATOM 8053 N N . ASN C 1 358 ? 1.650 -28.232 60.589 1.00 53.74 334 ASN C N 1
ATOM 8054 C CA . ASN C 1 358 ? 2.426 -29.372 61.022 1.00 52.90 334 ASN C CA 1
ATOM 8055 C C . ASN C 1 358 ? 2.010 -30.708 60.435 1.00 54.24 334 ASN C C 1
ATOM 8056 O O . ASN C 1 358 ? 2.711 -31.674 60.651 1.00 53.86 334 ASN C O 1
ATOM 8061 N N . VAL C 1 359 ? 0.903 -30.781 59.693 1.00 54.12 335 VAL C N 1
ATOM 8062 C CA . VAL C 1 359 ? 0.520 -32.053 59.085 1.00 55.02 335 VAL C CA 1
ATOM 8063 C C . VAL C 1 359 ? 1.493 -32.462 57.969 1.00 55.38 335 VAL C C 1
ATOM 8064 O O . VAL C 1 359 ? 1.431 -33.573 57.465 1.00 56.43 335 VAL C O 1
ATOM 8068 N N . GLU C 1 360 ? 2.373 -31.546 57.573 1.00 54.59 336 GLU C N 1
ATOM 8069 C CA . GLU C 1 360 ? 3.426 -31.835 56.597 1.00 54.95 336 GLU C CA 1
ATOM 8070 C C . GLU C 1 360 ? 4.471 -32.781 57.154 1.00 53.77 336 GLU C C 1
ATOM 8071 O O . GLU C 1 360 ? 5.378 -33.185 56.463 1.00 53.19 336 GLU C O 1
ATOM 8077 N N . LYS C 1 361 ? 4.349 -33.098 58.430 1.00 54.27 337 LYS C N 1
ATOM 8078 C CA . LYS C 1 361 ? 5.234 -34.020 59.099 1.00 54.26 337 LYS C CA 1
ATOM 8079 C C . LYS C 1 361 ? 5.239 -35.397 58.401 1.00 53.75 337 LYS C C 1
ATOM 8080 O O . LYS C 1 361 ? 6.142 -36.197 58.628 1.00 54.10 337 LYS C O 1
ATOM 8086 N N . VAL C 1 362 ? 4.240 -35.667 57.545 1.00 53.98 338 VAL C N 1
ATOM 8087 C CA . VAL C 1 362 ? 4.124 -36.973 56.830 1.00 54.44 338 VAL C CA 1
ATOM 8088 C C . VAL C 1 362 ? 5.293 -37.170 55.902 1.00 54.48 338 VAL C C 1
ATOM 8089 O O . VAL C 1 362 ? 5.604 -38.254 55.456 1.00 55.01 338 VAL C O 1
ATOM 8093 N N . MET C 1 363 ? 5.935 -36.061 55.622 1.00 55.31 339 MET C N 1
ATOM 8094 C CA . MET C 1 363 ? 7.059 -36.008 54.739 1.00 55.98 339 MET C CA 1
ATOM 8095 C C . MET C 1 363 ? 8.313 -36.671 55.317 1.00 55.62 339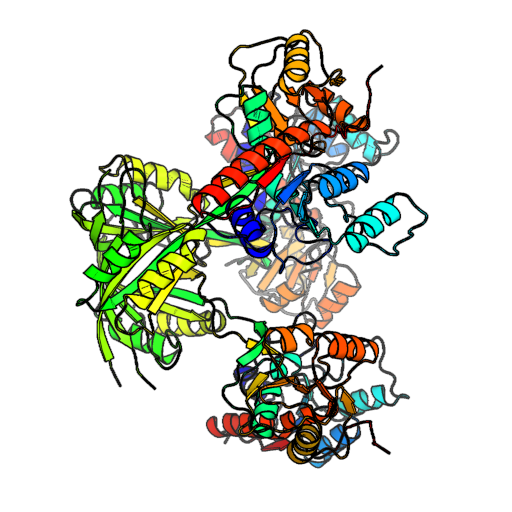 MET C C 1
ATOM 8096 O O . MET C 1 363 ? 9.179 -37.091 54.573 1.00 55.68 339 MET C O 1
ATOM 8101 N N . LYS C 1 364 ? 8.392 -36.807 56.640 1.00 56.35 340 LYS C N 1
ATOM 8102 C CA . LYS C 1 364 ? 9.583 -37.420 57.242 1.00 55.99 340 LYS C CA 1
ATOM 8103 C C . LYS C 1 364 ? 9.654 -38.902 56.962 1.00 56.06 340 LYS C C 1
ATOM 8104 O O . LYS C 1 364 ? 10.679 -39.379 56.508 1.00 56.25 340 LYS C O 1
ATOM 8110 N N . GLN C 1 365 ? 8.582 -39.624 57.277 1.00 56.25 341 GLN C N 1
ATOM 8111 C CA . GLN C 1 365 ? 8.531 -41.072 57.059 1.00 58.30 341 GLN C CA 1
ATOM 8112 C C . GLN C 1 365 ? 8.508 -41.350 55.563 1.00 58.34 341 GLN C C 1
ATOM 8113 O O . GLN C 1 365 ? 9.027 -42.369 55.117 1.00 58.92 341 GLN C O 1
ATOM 8119 N N . GLY C 1 366 ? 7.906 -40.434 54.801 1.00 58.29 342 GLY C N 1
ATOM 8120 C CA . GLY C 1 366 ? 7.814 -40.555 53.344 1.00 58.51 342 GLY C CA 1
ATOM 8121 C C . GLY C 1 366 ? 9.153 -40.459 52.644 1.00 58.31 342 GLY C C 1
ATOM 8122 O O . GLY C 1 366 ? 9.516 -41.336 51.845 1.00 58.95 342 GLY C O 1
ATOM 8123 N N . VAL C 1 367 ? 9.886 -39.388 52.946 1.00 58.40 343 VAL C N 1
ATOM 8124 C CA . VAL C 1 367 ? 11.228 -39.177 52.405 1.00 57.68 343 VAL C CA 1
ATOM 8125 C C . VAL C 1 367 ? 12.188 -40.236 52.933 1.00 58.07 343 VAL C C 1
ATOM 8126 O O . VAL C 1 367 ? 13.074 -40.664 52.209 1.00 57.32 343 VAL C O 1
ATOM 8130 N N . GLN C 1 368 ? 11.999 -40.657 54.186 1.00 59.38 344 GLN C N 1
ATOM 8131 C CA . GLN C 1 368 ? 12.816 -41.729 54.779 1.00 62.10 344 GLN C CA 1
ATOM 8132 C C . GLN C 1 368 ? 12.707 -43.019 53.971 1.00 61.94 344 GLN C C 1
ATOM 8133 O O . GLN C 1 368 ? 13.724 -43.672 53.736 1.00 61.94 344 GLN C O 1
ATOM 8139 N N . LYS C 1 369 ? 11.489 -43.389 53.554 1.00 62.90 345 LYS C N 1
ATOM 8140 C CA . LYS C 1 369 ? 11.311 -44.620 52.770 1.00 64.49 345 LYS C CA 1
ATOM 8141 C C . LYS C 1 369 ? 12.003 -44.458 51.417 1.00 63.41 345 LYS C C 1
ATOM 8142 O O . LYS C 1 369 ? 12.945 -45.195 51.098 1.00 63.74 345 LYS C O 1
ATOM 8148 N N . GLN C 1 370 ? 11.518 -43.492 50.638 1.00 63.04 346 GLN C N 1
ATOM 8149 C CA . GLN C 1 370 ? 12.070 -43.147 49.331 1.00 62.62 346 GLN C CA 1
ATOM 8150 C C . GLN C 1 370 ? 13.599 -43.147 49.339 1.00 61.42 346 GLN C C 1
ATOM 8151 O O . GLN C 1 370 ? 14.212 -43.834 48.535 1.00 61.19 346 GLN C O 1
ATOM 8157 N N . LEU C 1 371 ? 14.207 -42.395 50.258 1.00 59.94 347 LEU C N 1
ATOM 8158 C CA . LEU C 1 371 ? 15.668 -42.297 50.318 1.00 58.51 347 LEU C CA 1
ATOM 8159 C C . LEU C 1 371 ? 16.358 -43.595 50.740 1.00 58.56 347 LEU C C 1
ATOM 8160 O O . LEU C 1 371 ? 17.373 -43.955 50.155 1.00 59.35 347 LEU C O 1
ATOM 8165 N N . GLN C 1 372 ? 15.824 -44.302 51.734 1.00 58.65 348 GLN C N 1
ATOM 8166 C CA . GLN C 1 372 ? 16.412 -45.586 52.136 1.00 59.16 348 GLN C CA 1
ATOM 8167 C C . GLN C 1 372 ? 16.441 -46.529 50.929 1.00 59.63 348 GLN C C 1
ATOM 8168 O O . GLN C 1 372 ? 17.408 -47.241 50.704 1.00 60.92 348 GLN C O 1
ATOM 8174 N N . GLU C 1 373 ? 15.364 -46.512 50.155 1.00 59.86 349 GLU C N 1
ATOM 8175 C CA . GLU C 1 373 ? 15.189 -47.328 48.958 1.00 59.27 349 GLU C CA 1
ATOM 8176 C C . GLU C 1 373 ? 16.297 -47.054 47.919 1.00 59.03 349 GLU C C 1
ATOM 8177 O O . GLU C 1 373 ? 16.849 -47.994 47.335 1.00 58.84 349 GLU C O 1
ATOM 8183 N N . LYS C 1 374 ? 16.637 -45.779 47.711 1.00 58.38 350 LYS C N 1
ATOM 8184 C CA . LYS C 1 374 ? 17.686 -45.379 46.755 1.00 58.24 350 LYS C CA 1
ATOM 8185 C C . LYS C 1 374 ? 19.090 -45.758 47.217 1.00 58.51 350 LYS C C 1
ATOM 8186 O O . LYS C 1 374 ? 19.924 -46.166 46.413 1.00 58.28 350 LYS C O 1
ATOM 8192 N N . VAL C 1 375 ? 19.356 -45.601 48.510 1.00 59.22 351 VAL C N 1
ATOM 8193 C CA . VAL C 1 375 ? 20.679 -45.909 49.043 1.00 59.26 351 VAL C CA 1
ATOM 8194 C C . VAL C 1 375 ? 20.873 -47.412 49.146 1.00 59.78 351 VAL C C 1
ATOM 8195 O O . VAL C 1 375 ? 22.012 -47.888 49.191 1.00 60.37 351 VAL C O 1
ATOM 8199 N N . ASP C 1 376 ? 19.769 -48.160 49.176 1.00 59.86 352 ASP C N 1
ATOM 8200 C CA . ASP C 1 376 ? 19.851 -49.624 49.223 1.00 60.09 352 ASP C CA 1
ATOM 8201 C C . ASP C 1 376 ? 20.064 -50.172 47.819 1.00 59.79 352 ASP C C 1
ATOM 8202 O O . ASP C 1 376 ? 20.786 -51.159 47.632 1.00 59.75 352 ASP C O 1
ATOM 8207 N N . ALA C 1 377 ? 19.455 -49.504 46.839 1.00 59.38 353 ALA C N 1
ATOM 8208 C CA . ALA C 1 377 ? 19.609 -49.870 45.433 1.00 59.65 353 ALA C CA 1
ATOM 8209 C C . ALA C 1 377 ? 21.062 -49.657 44.974 1.00 59.49 353 ALA C C 1
ATOM 8210 O O . ALA C 1 377 ? 21.528 -50.299 44.027 1.00 59.93 353 ALA C O 1
ATOM 8212 N N . LYS C 1 378 ? 21.781 -48.773 45.665 1.00 59.28 354 LYS C N 1
ATOM 8213 C CA . LYS C 1 378 ? 23.170 -48.481 45.309 1.00 58.85 354 LYS C CA 1
ATOM 8214 C C . LYS C 1 378 ? 24.226 -48.970 46.303 1.00 57.65 354 LYS C C 1
ATOM 8215 O O . LYS C 1 378 ? 25.305 -48.392 46.398 1.00 57.31 354 LYS C O 1
ATOM 8221 N N . LYS C 1 379 ? 23.890 -50.037 47.028 1.00 56.97 355 LYS C N 1
ATOM 8222 C CA . LYS C 1 379 ? 24.799 -50.739 47.950 1.00 56.82 355 LYS C CA 1
ATOM 8223 C C . LYS C 1 379 ? 25.415 -49.906 49.066 1.00 56.03 355 LYS C C 1
ATOM 8224 O O . LYS C 1 379 ? 26.338 -50.379 49.736 1.00 55.93 355 LYS C O 1
ATOM 8230 N N . LEU C 1 380 ? 24.913 -48.686 49.261 1.00 54.62 356 LEU C N 1
ATOM 8231 C CA . LEU C 1 380 ? 25.444 -47.748 50.258 1.00 53.25 356 LEU C CA 1
ATOM 8232 C C . LEU C 1 380 ? 25.116 -48.110 51.685 1.00 53.02 356 LEU C C 1
ATOM 8233 O O . LEU C 1 380 ? 23.997 -48.506 52.008 1.00 53.50 356 LEU C O 1
ATOM 8238 N N . ASN C 1 381 ? 26.107 -47.947 52.542 1.00 52.75 357 ASN C N 1
ATOM 8239 C CA . ASN C 1 381 ? 25.974 -48.298 53.935 1.00 53.13 357 ASN C CA 1
ATOM 8240 C C . ASN C 1 381 ? 25.535 -47.082 54.759 1.00 53.00 357 ASN C C 1
ATOM 8241 O O . ASN C 1 381 ? 26.335 -46.492 55.494 1.00 53.06 357 ASN C O 1
ATOM 8246 N N . VAL C 1 382 ? 24.259 -46.715 54.604 1.00 52.58 358 VAL C N 1
ATOM 8247 C CA . VAL C 1 382 ? 23.658 -45.587 55.323 1.00 52.87 358 VAL C CA 1
ATOM 8248 C C . VAL C 1 382 ? 22.295 -45.983 55.866 1.00 52.88 358 VAL C C 1
ATOM 8249 O O . VAL C 1 382 ? 21.500 -46.613 55.173 1.00 52.82 358 VAL C O 1
ATOM 8253 N N . HIS C 1 383 ? 22.026 -45.575 57.098 1.00 53.73 359 HIS C N 1
ATOM 8254 C CA . HIS C 1 383 ? 20.752 -45.806 57.743 1.00 54.79 359 HIS C CA 1
ATOM 8255 C C . HIS C 1 383 ? 20.030 -44.442 57.737 1.00 53.92 359 HIS C C 1
ATOM 8256 O O . HIS C 1 383 ? 20.559 -43.463 58.244 1.00 54.71 359 HIS C O 1
ATOM 8263 N N . ILE C 1 384 ? 18.843 -44.356 57.149 1.00 53.28 360 ILE C N 1
ATOM 8264 C CA . ILE C 1 384 ? 18.101 -43.088 57.143 1.00 52.56 360 ILE C CA 1
ATOM 8265 C C . ILE C 1 384 ? 17.082 -43.130 58.286 1.00 52.54 360 ILE C C 1
ATOM 8266 O O . ILE C 1 384 ? 16.497 -44.183 58.553 1.00 52.65 360 ILE C O 1
ATOM 8271 N N . HIS C 1 385 ? 16.868 -42.007 58.973 1.00 52.13 361 HIS C N 1
ATOM 8272 C CA . HIS C 1 385 ? 15.915 -41.992 60.075 1.00 51.29 361 HIS C CA 1
ATOM 8273 C C . HIS C 1 385 ? 14.863 -40.914 59.892 1.00 51.66 361 HIS C C 1
ATOM 8274 O O . HIS C 1 385 ? 15.127 -39.876 59.293 1.00 52.57 361 HIS C O 1
ATOM 8281 N N . ALA C 1 386 ? 13.668 -41.175 60.410 1.00 51.75 362 ALA C N 1
ATOM 8282 C CA . ALA C 1 386 ? 12.581 -40.209 60.400 1.00 52.41 362 ALA C CA 1
ATOM 8283 C C . ALA C 1 386 ? 12.419 -39.698 61.822 1.00 52.92 362 ALA C C 1
ATOM 8284 O O . ALA C 1 386 ? 11.999 -40.443 62.698 1.00 52.99 362 ALA C O 1
ATOM 8286 N N . SER C 1 387 ? 12.771 -38.434 62.044 1.00 54.24 363 SER C N 1
ATOM 8287 C CA . SER C 1 387 ? 12.656 -37.790 63.352 1.00 54.74 363 SER C CA 1
ATOM 8288 C C . SER C 1 387 ? 11.331 -38.075 64.030 1.00 55.06 363 SER C C 1
ATOM 8289 O O . SER C 1 387 ? 10.268 -37.941 63.420 1.00 55.22 363 SER C O 1
ATOM 8292 N N . GLN C 1 388 ? 11.398 -38.461 65.296 1.00 55.75 364 GLN C N 1
ATOM 8293 C CA . GLN C 1 388 ? 10.211 -38.851 66.034 1.00 57.33 364 GLN C CA 1
ATOM 8294 C C . GLN C 1 388 ? 9.557 -37.682 66.750 1.00 57.84 364 GLN C C 1
ATOM 8295 O O . GLN C 1 388 ? 8.370 -37.737 67.123 1.00 58.44 364 GLN C O 1
ATOM 8301 N N . LEU C 1 389 ? 10.333 -36.624 66.933 1.00 57.06 365 LEU C N 1
ATOM 8302 C CA . LEU C 1 389 ? 9.877 -35.466 67.670 1.00 57.06 365 LEU C CA 1
ATOM 8303 C C . LEU C 1 389 ? 8.689 -34.750 67.046 1.00 56.56 365 LEU C C 1
ATOM 8304 O O . LEU C 1 389 ? 8.606 -34.568 65.839 1.00 57.30 365 LEU C O 1
ATOM 8309 N N . HIS C 1 390 ? 7.765 -34.371 67.907 1.00 56.30 366 HIS C N 1
ATOM 8310 C CA . HIS C 1 390 ? 6.575 -33.667 67.518 1.00 56.51 366 HIS C CA 1
ATOM 8311 C C . HIS C 1 390 ? 6.891 -32.157 67.534 1.00 55.35 366 HIS C C 1
ATOM 8312 O O . HIS C 1 390 ? 7.268 -31.623 68.578 1.00 55.00 366 HIS C O 1
ATOM 8319 N N . THR C 1 391 ? 6.735 -31.466 66.407 1.00 53.26 367 THR C N 1
ATOM 8320 C CA . THR C 1 391 ? 7.090 -30.043 66.374 1.00 53.20 367 THR C CA 1
ATOM 8321 C C . THR C 1 391 ? 5.965 -29.048 66.094 1.00 54.03 367 THR C C 1
ATOM 8322 O O . THR C 1 391 ? 6.237 -27.942 65.644 1.00 53.52 367 THR C O 1
ATOM 8326 N N . ASP C 1 392 ? 4.723 -29.434 66.370 1.00 54.31 368 ASP C N 1
ATOM 8327 C CA . ASP C 1 392 ? 3.596 -28.550 66.211 1.00 54.39 368 ASP C CA 1
ATOM 8328 C C . ASP C 1 392 ? 3.638 -27.576 67.380 1.00 54.67 368 ASP C C 1
ATOM 8329 O O . ASP C 1 392 ? 3.611 -27.989 68.544 1.00 54.95 368 ASP C O 1
ATOM 8334 N N . PRO C 1 393 ? 3.758 -26.273 67.094 1.00 54.89 369 PRO C N 1
ATOM 8335 C CA . PRO C 1 393 ? 3.778 -25.291 68.206 1.00 54.46 369 PRO C CA 1
ATOM 8336 C C . PRO C 1 393 ? 2.453 -25.099 68.914 1.00 54.90 369 PRO C C 1
ATOM 8337 O O . PRO C 1 393 ? 2.439 -24.541 70.002 1.00 57.06 369 PRO C O 1
ATOM 8341 N N . PHE C 1 394 ? 1.365 -25.599 68.332 1.00 55.22 370 PHE C N 1
ATOM 8342 C CA . PHE C 1 394 ? -0.004 -25.429 68.847 1.00 54.91 370 PHE C CA 1
ATOM 8343 C C . PHE C 1 394 ? -0.672 -26.623 69.537 1.00 55.78 370 PHE C C 1
ATOM 8344 O O . PHE C 1 394 ? -0.537 -27.759 69.094 1.00 55.23 370 PHE C O 1
ATOM 8352 N N . ILE C 1 395 ? -1.443 -26.315 70.592 1.00 55.00 371 ILE C N 1
ATOM 8353 C CA . ILE C 1 395 ? -2.246 -27.251 71.335 1.00 55.04 371 ILE C CA 1
ATOM 8354 C C . ILE C 1 395 ? -3.662 -26.702 71.346 1.00 54.98 371 ILE C C 1
ATOM 8355 O O . ILE C 1 395 ? -3.891 -25.565 71.755 1.00 55.36 371 ILE C O 1
ATOM 8360 N N . PHE C 1 396 ? -4.614 -27.492 70.874 1.00 54.07 372 PHE C N 1
ATOM 8361 C CA . PHE C 1 396 ? -6.020 -27.105 70.915 1.00 53.55 372 PHE C CA 1
ATOM 8362 C C . PHE C 1 396 ? -6.578 -27.353 72.325 1.00 54.49 372 PHE C C 1
ATOM 8363 O O . PHE C 1 396 ? -6.379 -28.425 72.919 1.00 54.49 372 PHE C O 1
ATOM 8371 N N . VAL C 1 397 ? -7.208 -26.332 72.887 1.00 55.14 373 VAL C N 1
ATOM 8372 C CA . VAL C 1 397 ? -7.865 -26.460 74.183 1.00 56.27 373 VAL C CA 1
ATOM 8373 C C . VAL C 1 397 ? -9.336 -26.053 74.058 1.00 57.51 373 VAL C C 1
ATOM 8374 O O . VAL C 1 397 ? -9.787 -25.490 73.034 1.00 58.21 373 VAL C O 1
#